Protein AF-0000000076594638 (afdb_homodimer)

Structure (mmCIF, N/CA/C/O backbone):
data_AF-0000000076594638-model_v1
#
loop_
_entity.id
_entity.type
_entity.pdbx_description
1 polymer Xylulokinase
#
loop_
_atom_site.group_PDB
_atom_site.id
_atom_site.type_symbol
_atom_site.label_atom_id
_atom_site.label_alt_id
_atom_site.label_comp_id
_atom_site.label_asym_id
_atom_site.label_entity_id
_atom_site.label_seq_id
_atom_site.pdbx_PDB_ins_code
_atom_site.Cartn_x
_atom_site.Cartn_y
_atom_site.Cartn_z
_atom_site.occupancy
_atom_site.B_iso_or_equiv
_atom_site.auth_seq_id
_atom_site.auth_comp_id
_atom_site.auth_asym_id
_atom_site.auth_atom_id
_atom_site.pdbx_PDB_model_num
ATOM 1 N N . MET A 1 1 ? -13.164 -85.438 24.688 1 25.69 1 MET A N 1
ATOM 2 C CA . MET A 1 1 ? -14.125 -84.625 23.922 1 25.69 1 MET A CA 1
ATOM 3 C C . MET A 1 1 ? -13.43 -83.5 23.188 1 25.69 1 MET A C 1
ATOM 5 O O . MET A 1 1 ? -12.688 -82.688 23.797 1 25.69 1 MET A O 1
ATOM 9 N N . THR A 1 2 ? -13.18 -83.625 21.891 1 24.67 2 THR A N 1
ATOM 10 C CA . THR A 1 2 ? -12.211 -83.188 20.906 1 24.67 2 THR A CA 1
ATOM 11 C C . THR A 1 2 ? -12.531 -81.75 20.453 1 24.67 2 THR A C 1
ATOM 13 O O . THR A 1 2 ? -12.055 -81.312 19.406 1 24.67 2 THR A O 1
ATOM 16 N N . THR A 1 3 ? -13.016 -80.938 21.484 1 27.38 3 THR A N 1
ATOM 17 C CA . THR A 1 3 ? -13.602 -79.688 20.984 1 27.38 3 THR A CA 1
ATOM 18 C C . THR A 1 3 ? -12.609 -78.938 20.094 1 27.38 3 THR A C 1
ATOM 20 O O . THR A 1 3 ? -11.43 -78.812 20.438 1 27.38 3 THR A O 1
ATOM 23 N N . GLY A 1 4 ? -12.75 -79.125 18.797 1 23.3 4 GLY A N 1
ATOM 24 C CA . GLY A 1 4 ? -12.094 -78.625 17.594 1 23.3 4 GLY A CA 1
ATOM 25 C C . GLY A 1 4 ? -11.961 -77.125 17.547 1 23.3 4 GLY A C 1
ATOM 26 O O . GLY A 1 4 ? -12.961 -76.375 17.531 1 23.3 4 GLY A O 1
ATOM 27 N N . ALA A 1 5 ? -10.922 -76.562 18.375 1 29.7 5 ALA A N 1
ATOM 28 C CA . ALA A 1 5 ? -10.523 -75.125 18.469 1 29.7 5 ALA A CA 1
ATOM 29 C C . ALA A 1 5 ? -10.516 -74.5 17.078 1 29.7 5 ALA A C 1
ATOM 31 O O . ALA A 1 5 ? -9.914 -75 16.141 1 29.7 5 ALA A O 1
ATOM 32 N N . SER A 1 6 ? -11.664 -73.812 16.828 1 26.38 6 SER A N 1
ATOM 33 C CA . SER A 1 6 ? -12.016 -73.062 15.641 1 26.38 6 SER A CA 1
ATOM 34 C C . SER A 1 6 ? -10.828 -72.25 15.133 1 26.38 6 SER A C 1
ATOM 36 O O . SER A 1 6 ? -10.023 -71.75 15.922 1 26.38 6 SER A O 1
ATOM 38 N N . GLY A 1 7 ? -10.18 -72.688 14.016 1 27.56 7 GLY A N 1
ATOM 39 C CA . GLY A 1 7 ? -9.18 -72.125 13.109 1 27.56 7 GLY A CA 1
ATOM 40 C C . GLY A 1 7 ? -9.352 -70.688 12.844 1 27.56 7 GLY A C 1
ATOM 41 O O . GLY A 1 7 ? -10.359 -70.25 12.273 1 27.56 7 GLY A O 1
ATOM 42 N N . ASP A 1 8 ? -9.039 -69.875 13.898 1 28.53 8 ASP A N 1
ATOM 43 C CA . ASP A 1 8 ? -8.969 -68.438 13.781 1 28.53 8 ASP A CA 1
ATOM 44 C C . ASP A 1 8 ? -8.242 -68 12.5 1 28.53 8 ASP A C 1
ATOM 46 O O . ASP A 1 8 ? -7.047 -68.25 12.352 1 28.53 8 ASP A O 1
ATOM 50 N N . GLY A 1 9 ? -8.836 -68.375 11.312 1 26.92 9 GLY A N 1
ATOM 51 C CA . GLY A 1 9 ? -8.312 -67.875 10.062 1 26.92 9 GLY A CA 1
ATOM 52 C C . GLY A 1 9 ? -7.941 -66.375 10.148 1 26.92 9 GLY A C 1
ATOM 53 O O . GLY A 1 9 ? -8.781 -65.562 10.469 1 26.92 9 GLY A O 1
ATOM 54 N N . ALA A 1 10 ? -6.812 -66.125 10.75 1 31.72 10 ALA A N 1
ATOM 55 C CA . ALA A 1 10 ? -6.203 -64.812 10.531 1 31.72 10 ALA A CA 1
ATOM 56 C C . ALA A 1 10 ? -6.551 -64.25 9.148 1 31.72 10 ALA A C 1
ATOM 58 O O . ALA A 1 10 ? -6.207 -64.875 8.133 1 31.72 10 ALA A O 1
ATOM 59 N N . ALA A 1 11 ? -7.695 -63.656 9.016 1 31.5 11 ALA A N 1
ATOM 60 C CA . ALA A 1 11 ? -8.102 -62.906 7.84 1 31.5 11 ALA A CA 1
ATOM 61 C C . ALA A 1 11 ? -6.926 -62.125 7.246 1 31.5 11 ALA A C 1
ATOM 63 O O . ALA A 1 11 ? -6.371 -61.25 7.895 1 31.5 11 ALA A O 1
ATOM 64 N N . SER A 1 12 ? -5.902 -62.812 6.793 1 34.94 12 SER A N 1
ATOM 65 C CA . SER A 1 12 ? -5 -62.062 5.914 1 34.94 12 SER A CA 1
ATOM 66 C C . SER A 1 12 ? -5.727 -60.938 5.219 1 34.94 12 SER A C 1
ATOM 68 O O . SER A 1 12 ? -6.637 -61.156 4.422 1 34.94 12 SER A O 1
ATOM 70 N N . SER A 1 13 ? -6.156 -59.969 5.852 1 40 13 SER A N 1
ATOM 71 C CA . SER A 1 13 ? -6.906 -58.844 5.316 1 40 13 SER A CA 1
ATOM 72 C C . SER A 1 13 ? -6.371 -58.406 3.953 1 40 13 SER A C 1
ATOM 74 O O . SER A 1 13 ? -5.184 -58.125 3.811 1 40 13 SER A O 1
ATOM 76 N N . GLU A 1 14 ? -6.543 -59.062 2.832 1 43.69 14 GLU A N 1
ATOM 77 C CA . GLU A 1 14 ? -6.34 -58.75 1.42 1 43.69 14 GLU A CA 1
ATOM 78 C C . GLU A 1 14 ? -6.281 -57.219 1.189 1 43.69 14 GLU A C 1
ATOM 80 O O . GLU A 1 14 ? -7.281 -56.531 1.371 1 43.69 14 GLU A O 1
ATOM 85 N N . ARG A 1 15 ? -5.293 -56.562 1.637 1 53.59 15 ARG A N 1
ATOM 86 C CA . ARG A 1 15 ? -5.188 -55.125 1.358 1 53.59 15 ARG A CA 1
ATOM 87 C C . ARG A 1 15 ? -5.645 -54.812 -0.062 1 53.59 15 ARG A C 1
ATOM 89 O O . ARG A 1 15 ? -5.281 -55.531 -1.007 1 53.59 15 ARG A O 1
ATOM 96 N N . THR A 1 16 ? -6.707 -54.094 -0.306 1 69.19 16 THR A N 1
ATOM 97 C CA . THR A 1 16 ? -7.336 -53.469 -1.476 1 69.19 16 THR A CA 1
ATOM 98 C C . THR A 1 16 ? -6.305 -52.75 -2.338 1 69.19 16 THR A C 1
ATOM 100 O O . THR A 1 16 ? -5.309 -52.25 -1.823 1 69.19 16 THR A O 1
ATOM 103 N N . ALA A 1 17 ? -6.223 -53.031 -3.73 1 90.69 17 ALA A N 1
ATOM 104 C CA . ALA A 1 17 ? -5.336 -52.406 -4.711 1 90.69 17 ALA A CA 1
ATOM 105 C C . ALA A 1 17 ? -5.172 -50.906 -4.434 1 90.69 17 ALA A C 1
ATOM 107 O O . ALA A 1 17 ? -6.133 -50.219 -4.062 1 90.69 17 ALA A O 1
ATOM 108 N N . SER A 1 18 ? -3.869 -50.5 -4.32 1 94.69 18 SER A N 1
ATOM 109 C CA . SER A 1 18 ? -3.572 -49.094 -4.035 1 94.69 18 SER A CA 1
ATOM 110 C C . SER A 1 18 ? -2.445 -48.594 -4.918 1 94.69 18 SER A C 1
ATOM 112 O O . SER A 1 18 ? -1.795 -49.344 -5.625 1 94.69 18 SER A O 1
ATOM 114 N N . VAL A 1 19 ? -2.318 -47.281 -4.953 1 97.38 19 VAL A N 1
ATOM 115 C CA . VAL A 1 19 ? -1.219 -46.594 -5.633 1 97.38 19 VAL A CA 1
ATOM 116 C C . VAL A 1 19 ? -0.573 -45.594 -4.691 1 97.38 19 VAL A C 1
ATOM 118 O O . VAL A 1 19 ? -1.14 -45.25 -3.65 1 97.38 19 VAL A O 1
ATOM 121 N N . VAL A 1 20 ? 0.622 -45.156 -5.082 1 97.56 20 VAL A N 1
ATOM 122 C CA . VAL A 1 20 ? 1.312 -44.125 -4.34 1 97.56 20 VAL A CA 1
ATOM 123 C C . VAL A 1 20 ? 1.413 -42.844 -5.195 1 97.56 20 VAL A C 1
ATOM 125 O O . VAL A 1 20 ? 1.771 -42.938 -6.375 1 97.56 20 VAL A O 1
ATOM 128 N N . ALA A 1 21 ? 1.015 -41.781 -4.613 1 97.94 21 ALA A N 1
ATOM 129 C CA . ALA A 1 21 ? 1.13 -40.469 -5.258 1 97.94 21 ALA A CA 1
ATOM 130 C C . ALA A 1 21 ? 2.107 -39.562 -4.504 1 97.94 21 ALA A C 1
ATOM 132 O O . ALA A 1 21 ? 2.133 -39.562 -3.27 1 97.94 21 ALA A O 1
ATOM 133 N N . VAL A 1 22 ? 2.945 -38.812 -5.246 1 97.94 22 VAL A N 1
ATOM 134 C CA . VAL A 1 22 ? 3.865 -37.812 -4.695 1 97.94 22 VAL A CA 1
ATOM 135 C C . VAL A 1 22 ? 3.633 -36.469 -5.359 1 97.94 22 VAL A C 1
ATOM 137 O O . VAL A 1 22 ? 3.506 -36.375 -6.586 1 97.94 22 VAL A O 1
ATOM 140 N N . ASP A 1 23 ? 3.498 -35.438 -4.574 1 95.75 23 ASP A N 1
ATOM 141 C CA . ASP A 1 23 ? 3.387 -34.062 -5.035 1 95.75 23 ASP A CA 1
ATOM 142 C C . ASP A 1 23 ? 4.492 -33.188 -4.438 1 95.75 23 ASP A C 1
ATOM 144 O O . ASP A 1 23 ? 4.578 -33.031 -3.217 1 95.75 23 ASP A O 1
ATOM 148 N N . ILE A 1 24 ? 5.293 -32.625 -5.32 1 93.5 24 ILE A N 1
ATOM 149 C CA . ILE A 1 24 ? 6.414 -31.797 -4.891 1 93.5 24 ILE A CA 1
ATOM 150 C C . ILE A 1 24 ? 6.152 -30.344 -5.266 1 93.5 24 ILE A C 1
ATOM 152 O O . ILE A 1 24 ? 6.348 -29.938 -6.414 1 93.5 24 ILE A O 1
ATOM 156 N N . GLY A 1 25 ? 5.824 -29.578 -4.289 1 85.25 25 GLY A N 1
ATOM 157 C CA . GLY A 1 25 ? 5.695 -28.141 -4.457 1 85.25 25 GLY A CA 1
ATOM 158 C C . GLY A 1 25 ? 6.914 -27.375 -3.979 1 85.25 25 GLY A C 1
ATOM 159 O O . GLY A 1 25 ? 7.922 -27.969 -3.602 1 85.25 25 GLY A O 1
ATOM 160 N N . THR A 1 26 ? 6.82 -26.047 -4.031 1 74.94 26 THR A N 1
ATOM 161 C CA . THR A 1 26 ? 7.922 -25.203 -3.592 1 74.94 26 THR A CA 1
ATOM 162 C C . THR A 1 26 ? 8.055 -25.234 -2.072 1 74.94 26 THR A C 1
ATOM 164 O O . THR A 1 26 ? 9.164 -25.125 -1.543 1 74.94 26 THR A O 1
ATOM 167 N N . SER A 1 27 ? 6.949 -25.531 -1.374 1 74.25 27 SER A N 1
ATOM 168 C CA . SER A 1 27 ? 6.977 -25.375 0.077 1 74.25 27 SER A CA 1
ATOM 169 C C . SER A 1 27 ? 6.953 -26.734 0.777 1 74.25 27 SER A C 1
ATOM 171 O O . SER A 1 27 ? 7.254 -26.828 1.97 1 74.25 27 SER A O 1
ATOM 173 N N . ALA A 1 28 ? 6.578 -27.812 0.036 1 84.31 28 ALA A N 1
ATOM 174 C CA . ALA A 1 28 ? 6.477 -29.094 0.716 1 84.31 28 ALA A CA 1
ATOM 175 C C . ALA A 1 28 ? 6.5 -30.25 -0.285 1 84.31 28 ALA A C 1
ATOM 177 O O . ALA A 1 28 ? 6.234 -30.047 -1.474 1 84.31 28 ALA A O 1
ATOM 178 N N . VAL A 1 29 ? 6.852 -31.406 0.259 1 92.62 29 VAL A N 1
ATOM 179 C CA . VAL A 1 29 ? 6.676 -32.688 -0.413 1 92.62 29 VAL A CA 1
ATOM 180 C C . VAL A 1 29 ? 5.559 -33.469 0.269 1 92.62 29 VAL A C 1
ATOM 182 O O . VAL A 1 29 ? 5.57 -33.656 1.49 1 92.62 29 VAL A O 1
ATOM 185 N N . ARG A 1 30 ? 4.613 -33.906 -0.554 1 94.44 30 ARG A N 1
ATOM 186 C CA . ARG A 1 30 ? 3.518 -34.719 -0.04 1 94.44 30 ARG A CA 1
ATOM 187 C C . ARG A 1 30 ? 3.49 -36.094 -0.714 1 94.44 30 ARG A C 1
ATOM 189 O O . ARG A 1 30 ? 3.775 -36.219 -1.908 1 94.44 30 ARG A O 1
ATOM 196 N N . ALA A 1 31 ? 3.184 -37.062 0.044 1 96.5 31 ALA A N 1
ATOM 197 C CA . ALA A 1 31 ? 2.98 -38.438 -0.477 1 96.5 31 ALA A CA 1
ATOM 198 C C . ALA A 1 31 ? 1.747 -39.062 0.144 1 96.5 31 ALA A C 1
ATOM 200 O O . ALA A 1 31 ? 1.354 -38.719 1.262 1 96.5 31 ALA A O 1
ATOM 201 N N . ALA A 1 32 ? 1.136 -39.969 -0.621 1 95.88 32 ALA A N 1
ATOM 202 C CA . ALA A 1 32 ? -0.052 -40.625 -0.096 1 95.88 32 ALA A CA 1
ATOM 203 C C . ALA A 1 32 ? -0.224 -42.031 -0.72 1 95.88 32 ALA A C 1
ATOM 205 O O . ALA A 1 32 ? 0.129 -42.219 -1.883 1 95.88 32 ALA A O 1
ATOM 206 N N . LEU A 1 33 ? -0.667 -42.875 0.062 1 95.19 33 LEU A N 1
ATOM 207 C CA . LEU A 1 33 ? -1.223 -44.156 -0.43 1 95.19 33 LEU A CA 1
ATOM 208 C C . LEU A 1 33 ? -2.711 -44 -0.73 1 95.19 33 LEU A C 1
ATOM 210 O O . LEU A 1 33 ? -3.5 -43.688 0.162 1 95.19 33 LEU A O 1
ATOM 214 N N . VAL A 1 34 ? -3.066 -44.25 -1.925 1 94.75 34 VAL A N 1
ATOM 215 C CA . VAL A 1 34 ? -4.445 -44.031 -2.367 1 94.75 34 VAL A CA 1
ATOM 216 C C . VAL A 1 34 ? -5.023 -45.375 -2.842 1 94.75 34 VAL A C 1
ATOM 218 O O . VAL A 1 34 ? -4.41 -46.062 -3.652 1 94.75 34 VAL A O 1
ATOM 221 N N . THR A 1 35 ? -6.211 -45.688 -2.395 1 94.25 35 THR A N 1
ATOM 222 C CA . THR A 1 35 ? -6.848 -46.938 -2.752 1 94.25 35 THR A CA 1
ATOM 223 C C . THR A 1 35 ? -7.336 -46.906 -4.199 1 94.25 35 THR A C 1
ATOM 225 O O . THR A 1 35 ? -7.406 -45.844 -4.812 1 94.25 35 THR A O 1
ATOM 228 N N . ALA A 1 36 ? -7.625 -48.094 -4.73 1 94.94 36 ALA A N 1
ATOM 229 C CA . ALA A 1 36 ? -8.141 -48.188 -6.09 1 94.94 36 ALA A CA 1
ATOM 230 C C . ALA A 1 36 ? -9.445 -47.406 -6.246 1 94.94 36 ALA A C 1
ATOM 232 O O . ALA A 1 36 ? -9.836 -47.062 -7.363 1 94.94 36 ALA A O 1
ATOM 233 N N . GLN A 1 37 ? -10.086 -47.094 -5.121 1 92.62 37 GLN A N 1
ATOM 234 C CA . GLN A 1 37 ? -11.352 -46.375 -5.137 1 92.62 37 GLN A CA 1
ATOM 235 C C . GLN A 1 37 ? -11.125 -44.875 -4.922 1 92.62 37 GLN A C 1
ATOM 237 O O . GLN A 1 37 ? -12.078 -44.094 -4.859 1 92.62 37 GLN A O 1
ATOM 242 N N . GLY A 1 38 ? -9.883 -44.531 -4.855 1 91.81 38 GLY A N 1
ATOM 243 C CA . GLY A 1 38 ? -9.562 -43.094 -4.855 1 91.81 38 GLY A CA 1
ATOM 244 C C . GLY A 1 38 ? -9.492 -42.5 -3.465 1 91.81 38 GLY A C 1
ATOM 245 O O . GLY A 1 38 ? -9.414 -41.281 -3.311 1 91.81 38 GLY A O 1
ATOM 246 N N . THR A 1 39 ? -9.5 -43.25 -2.379 1 90.88 39 THR A N 1
ATOM 247 C CA . THR A 1 39 ? -9.461 -42.781 -1.009 1 90.88 39 THR A CA 1
ATOM 248 C C . THR A 1 39 ? -8.031 -42.75 -0.479 1 90.88 39 THR A C 1
ATOM 250 O O . THR A 1 39 ? -7.285 -43.719 -0.663 1 90.88 39 THR A O 1
ATOM 253 N N . VAL A 1 40 ? -7.695 -41.688 0.159 1 91.25 40 VAL A N 1
ATOM 254 C CA . VAL A 1 40 ? -6.371 -41.594 0.774 1 91.25 40 VAL A CA 1
ATOM 255 C C . VAL A 1 40 ? -6.328 -42.469 2.02 1 91.25 40 VAL A C 1
ATOM 257 O O . VAL A 1 40 ? -7.039 -42.219 2.994 1 91.25 40 VAL A O 1
ATOM 260 N N . ALA A 1 41 ? -5.543 -43.438 2.043 1 90.12 41 ALA A N 1
ATOM 261 C CA . ALA A 1 41 ? -5.402 -44.344 3.18 1 90.12 41 ALA A CA 1
ATOM 262 C C . ALA A 1 41 ? -4.41 -43.781 4.199 1 90.12 41 ALA A C 1
ATOM 264 O O . ALA A 1 41 ? -4.688 -43.781 5.402 1 90.12 41 ALA A O 1
ATOM 265 N N . VAL A 1 42 ? -3.238 -43.406 3.74 1 91.62 42 VAL A N 1
ATOM 266 C CA . VAL A 1 42 ? -2.184 -42.812 4.562 1 91.62 42 VAL A CA 1
ATOM 267 C C . VAL A 1 42 ? -1.515 -41.688 3.805 1 91.62 42 VAL A C 1
ATOM 269 O O . VAL A 1 42 ? -1.448 -41.688 2.572 1 91.62 42 VAL A O 1
ATOM 272 N N . GLY A 1 43 ? -1.137 -40.656 4.543 1 92.75 43 GLY A N 1
ATOM 273 C CA . GLY A 1 43 ? -0.445 -39.531 3.963 1 92.75 43 GLY A CA 1
ATOM 274 C C . GLY A 1 43 ? 0.771 -39.094 4.762 1 92.75 43 GLY A C 1
ATOM 275 O O . GLY A 1 43 ? 0.914 -39.469 5.93 1 92.75 43 GLY A O 1
ATOM 276 N N . SER A 1 44 ? 1.687 -38.438 4.086 1 94.06 44 SER A N 1
ATOM 277 C CA . SER A 1 44 ? 2.854 -37.844 4.715 1 94.06 44 SER A CA 1
ATOM 278 C C . SER A 1 44 ? 3.164 -36.469 4.102 1 94.06 44 SER A C 1
ATOM 280 O O . SER A 1 44 ? 2.762 -36.188 2.973 1 94.06 44 SER A O 1
ATOM 282 N N . ARG A 1 45 ? 3.795 -35.688 4.844 1 92.12 45 ARG A N 1
ATOM 283 C CA . ARG A 1 45 ? 4.16 -34.312 4.418 1 92.12 45 ARG A CA 1
ATOM 284 C C . ARG A 1 45 ? 5.496 -33.906 5.023 1 92.12 45 ARG A C 1
ATOM 286 O O . ARG A 1 45 ? 5.738 -34.125 6.215 1 92.12 45 ARG A O 1
ATOM 293 N N . ILE A 1 46 ? 6.348 -33.344 4.203 1 91.75 46 ILE A N 1
ATOM 294 C CA . ILE A 1 46 ? 7.633 -32.812 4.625 1 91.75 46 ILE A CA 1
ATOM 295 C C . ILE A 1 46 ? 7.738 -31.344 4.207 1 91.75 46 ILE A C 1
ATOM 297 O O . ILE A 1 46 ? 7.621 -31.031 3.023 1 91.75 46 ILE A O 1
ATOM 301 N N . GLU A 1 47 ? 8 -30.531 5.156 1 87.88 47 GLU A N 1
ATOM 302 C CA . GLU A 1 47 ? 8.156 -29.109 4.855 1 87.88 47 GLU A CA 1
ATOM 303 C C . GLU A 1 47 ? 9.516 -28.828 4.223 1 87.88 47 GLU A C 1
ATOM 305 O O . GLU A 1 47 ? 10.523 -29.406 4.621 1 87.88 47 GLU A O 1
ATOM 310 N N . ARG A 1 48 ? 9.445 -28.016 3.232 1 81.75 48 ARG A N 1
ATOM 311 C CA . ARG A 1 48 ? 10.672 -27.609 2.557 1 81.75 48 ARG A CA 1
ATOM 312 C C . ARG A 1 48 ? 11.062 -26.188 2.941 1 81.75 48 ARG A C 1
ATOM 314 O O . ARG A 1 48 ? 10.211 -25.391 3.369 1 81.75 48 ARG A O 1
ATOM 321 N N . ASP A 1 49 ? 12.336 -25.766 3.072 1 65.94 49 ASP A N 1
ATOM 322 C CA . ASP A 1 49 ? 12.805 -24.406 3.299 1 65.94 49 ASP A CA 1
ATOM 323 C C . ASP A 1 49 ? 12.477 -23.5 2.113 1 65.94 49 ASP A C 1
ATOM 325 O O . ASP A 1 49 ? 12.867 -23.797 0.98 1 65.94 49 ASP A O 1
ATOM 329 N N . PRO A 1 50 ? 11.703 -22.5 2.436 1 53.69 50 PRO A N 1
ATOM 330 C CA . PRO A 1 50 ? 11.242 -21.625 1.346 1 53.69 50 PRO A CA 1
ATOM 331 C C . PRO A 1 50 ? 12.375 -20.844 0.7 1 53.69 50 PRO A C 1
ATOM 333 O O . PRO A 1 50 ? 12.164 -20.141 -0.294 1 53.69 50 PRO A O 1
ATOM 336 N N . ALA A 1 51 ? 13.492 -20.625 1.384 1 47.91 51 ALA A N 1
ATOM 337 C CA . ALA A 1 51 ? 14.531 -19.656 1.027 1 47.91 51 ALA A CA 1
ATOM 338 C C . ALA A 1 51 ? 14.781 -19.656 -0.478 1 47.91 51 ALA A C 1
ATOM 340 O O . ALA A 1 51 ? 15.211 -18.656 -1.041 1 47.91 51 ALA A O 1
ATOM 341 N N . GLY A 1 52 ? 14.641 -20.578 -1.203 1 47.66 52 GLY A N 1
ATOM 342 C CA . GLY A 1 52 ? 15.18 -20.422 -2.543 1 47.66 52 GLY A CA 1
ATOM 343 C C . GLY A 1 52 ? 14.156 -19.906 -3.539 1 47.66 52 GLY A C 1
ATOM 344 O O . GLY A 1 52 ? 14.477 -19.688 -4.711 1 47.66 52 GLY A O 1
ATOM 345 N N . GLY A 1 53 ? 13.023 -19.281 -3.021 1 51.81 53 GLY A N 1
ATOM 346 C CA . GLY A 1 53 ? 12.102 -18.453 -3.771 1 51.81 53 GLY A CA 1
ATOM 347 C C . GLY A 1 53 ? 11.781 -19 -5.148 1 51.81 53 GLY A C 1
ATOM 348 O O . GLY A 1 53 ? 11.406 -18.266 -6.051 1 51.81 53 GLY A O 1
ATOM 349 N N . GLY A 1 54 ? 11.984 -20.25 -5.473 1 63.16 54 GLY A N 1
ATOM 350 C CA . GLY A 1 54 ? 11.656 -20.828 -6.766 1 63.16 54 GLY A CA 1
ATOM 351 C C . GLY A 1 54 ? 12.773 -20.703 -7.777 1 63.16 54 GLY A C 1
ATOM 352 O O . GLY A 1 54 ? 12.672 -21.219 -8.898 1 63.16 54 GLY A O 1
ATOM 353 N N . GLU A 1 55 ? 13.922 -20.078 -7.301 1 71.88 55 GLU A N 1
ATOM 354 C CA . GLU A 1 55 ? 15.008 -19.875 -8.25 1 71.88 55 GLU A CA 1
ATOM 355 C C . GLU A 1 55 ? 15.891 -21.109 -8.367 1 71.88 55 GLU A C 1
ATOM 357 O O . GLU A 1 55 ? 16.047 -21.672 -9.453 1 71.88 55 GLU A O 1
ATOM 362 N N . TYR A 1 56 ? 16.375 -21.625 -7.113 1 84 56 TYR A N 1
ATOM 363 C CA . TYR A 1 56 ? 17.266 -22.781 -7.109 1 84 56 TYR A CA 1
ATOM 364 C C . TYR A 1 56 ? 16.828 -23.797 -6.059 1 84 56 TYR A C 1
ATOM 366 O O . TYR A 1 56 ? 16.062 -23.484 -5.152 1 84 56 TYR A O 1
ATOM 374 N N . PHE A 1 57 ? 17.203 -25 -6.219 1 86.12 57 PHE A N 1
ATOM 375 C CA . PHE A 1 57 ? 17.016 -26.062 -5.234 1 86.12 57 PHE A CA 1
ATOM 376 C C . PHE A 1 57 ? 18.125 -27.094 -5.332 1 86.12 57 PHE A C 1
ATOM 378 O O . PHE A 1 57 ? 18.812 -27.188 -6.352 1 86.12 57 PHE A O 1
ATOM 385 N N . ASP A 1 58 ? 18.344 -27.797 -4.242 1 91.88 58 ASP A N 1
ATOM 386 C CA . ASP A 1 58 ? 19.297 -28.906 -4.223 1 91.88 58 ASP A CA 1
ATOM 387 C C . ASP A 1 58 ? 18.609 -30.219 -4.594 1 91.88 58 ASP A C 1
ATOM 389 O O . ASP A 1 58 ? 17.844 -30.766 -3.801 1 91.88 58 ASP A O 1
ATOM 393 N N . ALA A 1 59 ? 19 -30.75 -5.746 1 94.56 59 ALA A N 1
ATOM 394 C CA . ALA A 1 59 ? 18.312 -31.922 -6.289 1 94.56 59 ALA A CA 1
ATOM 395 C C . ALA A 1 59 ? 18.562 -33.156 -5.41 1 94.56 59 ALA A C 1
ATOM 397 O O . ALA A 1 59 ? 17.672 -34 -5.277 1 94.56 59 ALA A O 1
ATOM 398 N N . GLU A 1 60 ? 19.688 -33.219 -4.832 1 95.81 60 GLU A N 1
ATOM 399 C CA . GLU A 1 60 ? 19.969 -34.344 -3.947 1 95.81 60 GLU A CA 1
ATOM 400 C C . GLU A 1 60 ? 19.125 -34.281 -2.674 1 95.81 60 GLU A C 1
ATOM 402 O O . GLU A 1 60 ? 18.641 -35.281 -2.186 1 95.81 60 GLU A O 1
ATOM 407 N N . THR A 1 61 ? 19.062 -33.094 -2.195 1 94.06 61 THR A N 1
ATOM 408 C CA . THR A 1 61 ? 18.188 -32.875 -1.037 1 94.06 61 THR A CA 1
ATOM 409 C C . THR A 1 61 ? 16.75 -33.25 -1.378 1 94.06 61 THR A C 1
ATOM 411 O O . THR A 1 61 ? 16.047 -33.875 -0.576 1 94.06 61 THR A O 1
ATOM 414 N N . LEU A 1 62 ? 16.312 -32.812 -2.504 1 93.88 62 LEU A N 1
ATOM 415 C CA . LEU A 1 62 ? 14.969 -33.156 -2.957 1 93.88 62 LEU A CA 1
ATOM 416 C C . LEU A 1 62 ? 14.75 -34.656 -2.992 1 93.88 62 LEU A C 1
ATOM 418 O O . LEU A 1 62 ? 13.703 -35.156 -2.561 1 93.88 62 LEU A O 1
ATOM 422 N N . LEU A 1 63 ? 15.719 -35.344 -3.512 1 96.38 63 LEU A N 1
ATOM 423 C CA . LEU A 1 63 ? 15.648 -36.812 -3.553 1 96.38 63 LEU A CA 1
ATOM 424 C C . LEU A 1 63 ? 15.492 -37.375 -2.15 1 96.38 63 LEU A C 1
ATOM 426 O O . LEU A 1 63 ? 14.641 -38.25 -1.924 1 96.38 63 LEU A O 1
ATOM 430 N N . LYS A 1 64 ? 16.281 -36.906 -1.265 1 96 64 LYS A N 1
ATOM 431 C CA . LYS A 1 64 ? 16.219 -37.375 0.116 1 96 64 LYS A CA 1
ATOM 432 C C . LYS A 1 64 ? 14.844 -37.094 0.726 1 96 64 LYS A C 1
ATOM 434 O O . LYS A 1 64 ? 14.312 -37.938 1.463 1 96 64 LYS A O 1
ATOM 439 N N . GLU A 1 65 ? 14.281 -35.938 0.449 1 95.25 65 GLU A N 1
ATOM 440 C CA . GLU A 1 65 ? 12.969 -35.562 0.968 1 95.25 65 GLU A CA 1
ATOM 441 C C . GLU A 1 65 ? 11.883 -36.5 0.429 1 95.25 65 GLU A C 1
ATOM 443 O O . GLU A 1 65 ? 10.992 -36.906 1.173 1 95.25 65 GLU A O 1
ATOM 448 N N . VAL A 1 66 ? 11.969 -36.781 -0.826 1 96.56 66 VAL A N 1
ATOM 449 C CA . VAL A 1 66 ? 10.969 -37.656 -1.451 1 96.56 66 VAL A CA 1
ATOM 450 C C . VAL A 1 66 ? 11.086 -39.062 -0.885 1 96.56 66 VAL A C 1
ATOM 452 O O . VAL A 1 66 ? 10.078 -39.688 -0.537 1 96.56 66 VAL A O 1
ATOM 455 N N . LEU A 1 67 ? 12.32 -39.562 -0.77 1 97 67 LEU A N 1
ATOM 456 C CA . LEU A 1 67 ? 12.539 -40.875 -0.208 1 97 67 LEU A CA 1
ATOM 457 C C . LEU A 1 67 ? 12.031 -40.969 1.227 1 97 67 LEU A C 1
ATOM 459 O O . LEU A 1 67 ? 11.414 -41.938 1.62 1 97 67 LEU A O 1
ATOM 463 N N . SER A 1 68 ? 12.273 -39.906 1.916 1 96.38 68 SER A N 1
ATOM 464 C CA . SER A 1 68 ? 11.812 -39.844 3.299 1 96.38 68 SER A CA 1
ATOM 465 C C . SER A 1 68 ? 10.289 -39.812 3.371 1 96.38 68 SER A C 1
ATOM 467 O O . SER A 1 68 ? 9.703 -40.469 4.238 1 96.38 68 SER A O 1
ATOM 469 N N . ALA A 1 69 ? 9.648 -39.094 2.559 1 96.19 69 ALA A N 1
ATOM 470 C CA . ALA A 1 69 ? 8.195 -39.031 2.527 1 96.19 69 ALA A CA 1
ATOM 471 C C . ALA A 1 69 ? 7.602 -40.406 2.199 1 96.19 69 ALA A C 1
ATOM 473 O O . ALA A 1 69 ? 6.594 -40.812 2.781 1 96.19 69 ALA A O 1
ATOM 474 N N . LEU A 1 70 ? 8.211 -41.094 1.293 1 95.62 70 LEU A N 1
ATOM 475 C CA . LEU A 1 70 ? 7.758 -42.438 0.893 1 95.62 70 LEU A CA 1
ATOM 476 C C . LEU A 1 70 ? 7.98 -43.438 2.014 1 95.62 70 LEU A C 1
ATOM 478 O O . LEU A 1 70 ? 7.117 -44.281 2.279 1 95.62 70 LEU A O 1
ATOM 482 N N . ALA A 1 71 ? 9.094 -43.344 2.656 1 94.81 71 ALA A N 1
ATOM 483 C CA . ALA A 1 71 ? 9.391 -44.219 3.775 1 94.81 71 ALA A CA 1
ATOM 484 C C . ALA A 1 71 ? 8.383 -44.031 4.91 1 94.81 71 ALA A C 1
ATOM 486 O O . ALA A 1 71 ? 7.957 -45 5.543 1 94.81 71 ALA A O 1
ATOM 487 N N . ALA A 1 72 ? 8.117 -42.812 5.121 1 93.38 72 ALA A N 1
ATOM 488 C CA . ALA A 1 72 ? 7.141 -42.5 6.16 1 93.38 72 ALA A CA 1
ATOM 489 C C . ALA A 1 72 ? 5.777 -43.125 5.844 1 93.38 72 ALA A C 1
ATOM 491 O O . ALA A 1 72 ? 5.066 -43.562 6.746 1 93.38 72 ALA A O 1
ATOM 492 N N . LEU A 1 73 ? 5.406 -43.125 4.621 1 90.5 73 LEU A N 1
ATOM 493 C CA . LEU A 1 73 ? 4.156 -43.719 4.184 1 90.5 73 LEU A CA 1
ATOM 494 C C . LEU A 1 73 ? 4.152 -45.219 4.484 1 90.5 73 LEU A C 1
ATOM 496 O O . LEU A 1 73 ? 3.162 -45.75 4.996 1 90.5 73 LEU A O 1
ATOM 500 N N . ALA A 1 74 ? 5.207 -45.875 4.16 1 87.5 74 ALA A N 1
ATOM 501 C CA . ALA A 1 74 ? 5.34 -47.312 4.359 1 87.5 74 ALA A CA 1
ATOM 502 C C . ALA A 1 74 ? 5.305 -47.656 5.844 1 87.5 74 ALA A C 1
ATOM 504 O O . ALA A 1 74 ? 4.648 -48.625 6.242 1 87.5 74 ALA A O 1
ATOM 505 N N . ASP A 1 75 ? 5.941 -46.844 6.586 1 86.38 75 ASP A N 1
ATOM 506 C CA . ASP A 1 75 ? 5.992 -47.062 8.031 1 86.38 75 ASP A CA 1
ATOM 507 C C . ASP A 1 75 ? 4.605 -46.938 8.656 1 86.38 75 ASP A C 1
ATOM 509 O O . ASP A 1 75 ? 4.215 -47.75 9.492 1 86.38 75 ASP A O 1
ATOM 513 N N . THR A 1 76 ? 3.961 -46 8.242 1 82.44 76 THR A N 1
ATOM 514 C CA . THR A 1 76 ? 2.627 -45.781 8.781 1 82.44 76 THR A CA 1
ATOM 515 C C . THR A 1 76 ? 1.677 -46.906 8.391 1 82.44 76 THR A C 1
ATOM 517 O O . THR A 1 76 ? 0.862 -47.344 9.195 1 82.44 76 THR A O 1
ATOM 520 N N . ASP A 1 77 ? 1.823 -47.344 7.145 1 79.75 77 ASP A N 1
ATOM 521 C CA . ASP A 1 77 ? 0.971 -48.438 6.672 1 79.75 77 ASP A CA 1
ATOM 522 C C . ASP A 1 77 ? 1.281 -49.719 7.406 1 79.75 77 ASP A C 1
ATOM 524 O O . ASP A 1 77 ? 0.371 -50.469 7.762 1 79.75 77 ASP A O 1
ATOM 528 N N . ARG A 1 78 ? 2.473 -49.969 7.645 1 75.38 78 ARG A N 1
ATOM 529 C CA . ARG A 1 78 ? 2.887 -51.156 8.383 1 75.38 78 ARG A CA 1
ATOM 530 C C . ARG A 1 78 ? 2.373 -51.125 9.82 1 75.38 78 ARG A C 1
ATOM 532 O O . ARG A 1 78 ? 1.986 -52.156 10.375 1 75.38 78 ARG A O 1
ATOM 539 N N . ALA A 1 79 ? 2.459 -49.938 10.281 1 73.81 79 ALA A N 1
ATOM 540 C CA . ALA A 1 79 ? 1.956 -49.781 11.641 1 73.81 79 ALA A CA 1
ATOM 541 C C . ALA A 1 79 ? 0.474 -50.125 11.727 1 73.81 79 ALA A C 1
ATOM 543 O O . ALA A 1 79 ? -0.014 -50.531 12.781 1 73.81 79 ALA A O 1
ATOM 544 N N . HIS A 1 80 ? -0.07 -50.031 10.602 1 74.12 80 HIS A N 1
ATOM 545 C CA . HIS A 1 80 ? -1.485 -50.375 10.555 1 74.12 80 HIS A CA 1
ATOM 546 C C . HIS A 1 80 ? -1.679 -51.844 10.188 1 74.12 80 HIS A C 1
ATOM 548 O O . HIS A 1 80 ? -2.803 -52.281 9.93 1 74.12 80 HIS A O 1
ATOM 554 N N . GLY A 1 81 ? -0.525 -52.625 10.18 1 68.69 81 GLY A N 1
ATOM 555 C CA . GLY A 1 81 ? -0.574 -54.062 9.977 1 68.69 81 GLY A CA 1
ATOM 556 C C . GLY A 1 81 ? -0.507 -54.469 8.516 1 68.69 81 GLY A C 1
ATOM 557 O O . GLY A 1 81 ? -0.802 -55.594 8.164 1 68.69 81 GLY A O 1
ATOM 558 N N . ALA A 1 82 ? -0.259 -53.406 7.738 1 69.38 82 ALA A N 1
ATOM 559 C CA . ALA A 1 82 ? -0.217 -53.719 6.309 1 69.38 82 ALA A CA 1
ATOM 560 C C . ALA A 1 82 ? 1.191 -53.531 5.75 1 69.38 82 ALA A C 1
ATOM 562 O O . ALA A 1 82 ? 2.096 -53.094 6.465 1 69.38 82 ALA A O 1
ATOM 563 N N . ARG A 1 83 ? 1.448 -54.156 4.785 1 71.12 83 ARG A N 1
ATOM 564 C CA . ARG A 1 83 ? 2.646 -53.906 3.994 1 71.12 83 ARG A CA 1
ATOM 565 C C . ARG A 1 83 ? 2.287 -53.344 2.625 1 71.12 83 ARG A C 1
ATOM 567 O O . ARG A 1 83 ? 1.715 -54.031 1.789 1 71.12 83 ARG A O 1
ATOM 574 N N . PRO A 1 84 ? 2.684 -52.125 2.439 1 79.75 84 PRO A N 1
ATOM 575 C CA . PRO A 1 84 ? 2.217 -51.531 1.186 1 79.75 84 PRO A CA 1
ATOM 576 C C . PRO A 1 84 ? 2.832 -52.188 -0.046 1 79.75 84 PRO A C 1
ATOM 578 O O . PRO A 1 84 ? 4.051 -52.375 -0.108 1 79.75 84 PRO A O 1
ATOM 581 N N . ALA A 1 85 ? 2.061 -52.688 -0.944 1 88.31 85 ALA A N 1
ATOM 582 C CA . ALA A 1 85 ? 2.443 -53.156 -2.273 1 88.31 85 ALA A CA 1
ATOM 583 C C . ALA A 1 85 ? 1.651 -52.438 -3.359 1 88.31 85 ALA A C 1
ATOM 585 O O . ALA A 1 85 ? 0.829 -53.031 -4.047 1 88.31 85 ALA A O 1
ATOM 586 N N . PRO A 1 86 ? 2.029 -51.125 -3.457 1 95.19 86 PRO A N 1
ATOM 587 C CA . PRO A 1 86 ? 1.252 -50.375 -4.426 1 95.19 86 PRO A CA 1
ATOM 588 C C . PRO A 1 86 ? 1.426 -50.844 -5.859 1 95.19 86 PRO A C 1
ATOM 590 O O . PRO A 1 86 ? 2.5 -51.344 -6.219 1 95.19 86 PRO A O 1
ATOM 593 N N . ALA A 1 87 ? 0.358 -50.625 -6.66 1 96.94 87 ALA A N 1
ATOM 594 C CA . ALA A 1 87 ? 0.371 -51.062 -8.055 1 96.94 87 ALA A CA 1
ATOM 595 C C . ALA A 1 87 ? 1.278 -50.188 -8.898 1 96.94 87 ALA A C 1
ATOM 597 O O . ALA A 1 87 ? 1.809 -50.594 -9.922 1 96.94 87 ALA A O 1
ATOM 598 N N . ALA A 1 88 ? 1.438 -48.969 -8.484 1 98.19 88 ALA A N 1
ATOM 599 C CA . ALA A 1 88 ? 2.303 -48 -9.18 1 98.19 88 ALA A CA 1
ATOM 600 C C . ALA A 1 88 ? 2.582 -46.781 -8.312 1 98.19 88 ALA A C 1
ATOM 602 O O . ALA A 1 88 ? 1.887 -46.531 -7.324 1 98.19 88 ALA A O 1
ATOM 603 N N . ILE A 1 89 ? 3.592 -46.031 -8.68 1 98.19 89 ILE A N 1
ATOM 604 C CA . ILE A 1 89 ? 3.957 -44.75 -8.109 1 98.19 89 ILE A CA 1
ATOM 605 C C . ILE A 1 89 ? 3.912 -43.688 -9.195 1 98.19 89 ILE A C 1
ATOM 607 O O . ILE A 1 89 ? 4.375 -43.906 -10.312 1 98.19 89 ILE A O 1
ATOM 611 N N . ALA A 1 90 ? 3.312 -42.562 -8.906 1 98.5 90 ALA A N 1
ATOM 612 C CA . ALA A 1 90 ? 3.379 -41.406 -9.789 1 98.5 90 ALA A CA 1
ATOM 613 C C . ALA A 1 90 ? 3.875 -40.188 -9.031 1 98.5 90 ALA A C 1
ATOM 615 O O . ALA A 1 90 ? 3.508 -39.969 -7.879 1 98.5 90 ALA A O 1
ATOM 616 N N . ILE A 1 91 ? 4.68 -39.375 -9.695 1 97.56 91 ILE A N 1
ATOM 617 C CA . ILE A 1 91 ? 5.273 -38.188 -9.094 1 97.56 91 ILE A CA 1
ATOM 618 C C . ILE A 1 91 ? 4.887 -36.938 -9.906 1 97.56 91 ILE A C 1
ATOM 620 O O . ILE A 1 91 ? 4.992 -36.938 -11.133 1 97.56 91 ILE A O 1
ATOM 624 N N . SER A 1 92 ? 4.367 -35.969 -9.273 1 97.06 92 SER A N 1
ATOM 625 C CA . SER A 1 92 ? 4.199 -34.625 -9.805 1 97.06 92 SER A CA 1
ATOM 626 C C . SER A 1 92 ? 5.129 -33.656 -9.102 1 97.06 92 SER A C 1
ATOM 628 O O . SER A 1 92 ? 5.395 -33.781 -7.902 1 97.06 92 SER A O 1
ATOM 630 N N . ALA A 1 93 ? 5.633 -32.719 -9.836 1 94.31 93 ALA A N 1
ATOM 631 C CA . ALA A 1 93 ? 6.555 -31.75 -9.234 1 94.31 93 ALA A CA 1
ATOM 632 C C . ALA A 1 93 ? 6.445 -30.391 -9.906 1 94.31 93 ALA A C 1
ATOM 634 O O . ALA A 1 93 ? 5.918 -30.266 -11.016 1 94.31 93 ALA A O 1
ATOM 635 N N . HIS A 1 94 ? 6.953 -29.422 -9.242 1 89.19 94 HIS A N 1
ATOM 636 C CA . HIS A 1 94 ? 7.074 -28.094 -9.836 1 89.19 94 HIS A CA 1
ATOM 637 C C . HIS A 1 94 ? 7.984 -28.125 -11.062 1 89.19 94 HIS A C 1
ATOM 639 O O . HIS A 1 94 ? 8.828 -29 -11.188 1 89.19 94 HIS A O 1
ATOM 645 N N . ILE A 1 95 ? 7.816 -27.062 -11.852 1 88.62 95 ILE A N 1
ATOM 646 C CA . ILE A 1 95 ? 8.641 -26.938 -13.055 1 88.62 95 ILE A CA 1
ATOM 647 C C . ILE A 1 95 ? 10.07 -26.578 -12.664 1 88.62 95 ILE A C 1
ATOM 649 O O . ILE A 1 95 ? 10.297 -25.922 -11.648 1 88.62 95 ILE A O 1
ATOM 653 N N . GLY A 1 96 ? 11 -27.047 -13.5 1 90.12 96 GLY A N 1
ATOM 654 C CA . GLY A 1 96 ? 12.414 -26.781 -13.281 1 90.12 96 GLY A CA 1
ATOM 655 C C . GLY A 1 96 ? 13.32 -27.625 -14.148 1 90.12 96 GLY A C 1
ATOM 656 O O . GLY A 1 96 ? 12.844 -28.344 -15.039 1 90.12 96 GLY A O 1
ATOM 657 N N . THR A 1 97 ? 14.656 -27.391 -13.867 1 94.62 97 THR A N 1
ATOM 658 C CA . THR A 1 97 ? 15.625 -28.141 -14.672 1 94.62 97 THR A CA 1
ATOM 659 C C . THR A 1 97 ? 16.812 -28.562 -13.828 1 94.62 97 THR A C 1
ATOM 661 O O . THR A 1 97 ? 17.344 -27.781 -13.031 1 94.62 97 THR A O 1
ATOM 664 N N . VAL A 1 98 ? 17.172 -29.766 -13.977 1 96.19 98 VAL A N 1
ATOM 665 C CA . VAL A 1 98 ? 18.359 -30.328 -13.344 1 96.19 98 VAL A CA 1
ATOM 666 C C . VAL A 1 98 ? 19.312 -30.875 -14.414 1 96.19 98 VAL A C 1
ATOM 668 O O . VAL A 1 98 ? 18.953 -31.781 -15.164 1 96.19 98 VAL A O 1
ATOM 671 N N . ALA A 1 99 ? 20.484 -30.281 -14.492 1 97.56 99 ALA A N 1
ATOM 672 C CA . ALA A 1 99 ? 21.531 -30.844 -15.336 1 97.56 99 ALA A CA 1
ATOM 673 C C . ALA A 1 99 ? 22.25 -32 -14.633 1 97.56 99 ALA A C 1
ATOM 675 O O . ALA A 1 99 ? 22.688 -31.844 -13.484 1 97.56 99 ALA A O 1
ATOM 676 N N . VAL A 1 100 ? 22.328 -33.125 -15.367 1 98.12 100 VAL A N 1
ATOM 677 C CA . VAL A 1 100 ? 22.938 -34.281 -14.711 1 98.12 100 VAL A CA 1
ATOM 678 C C . VAL A 1 100 ? 24.047 -34.844 -15.594 1 98.12 100 VAL A C 1
ATOM 680 O O . VAL A 1 100 ? 24.047 -34.656 -16.812 1 98.12 100 VAL A O 1
ATOM 683 N N . ASP A 1 101 ? 24.984 -35.562 -14.984 1 97.88 101 ASP A N 1
ATOM 684 C CA . ASP A 1 101 ? 26.031 -36.25 -15.703 1 97.88 101 ASP A CA 1
ATOM 685 C C . ASP A 1 101 ? 25.609 -37.656 -16.078 1 97.88 101 ASP A C 1
ATOM 687 O O . ASP A 1 101 ? 24.422 -38 -15.992 1 97.88 101 ASP A O 1
ATOM 691 N N . ALA A 1 102 ? 26.531 -38.469 -16.531 1 95.88 102 ALA A N 1
ATOM 692 C CA . ALA A 1 102 ? 26.25 -39.812 -17.031 1 95.88 102 ALA A CA 1
ATOM 693 C C . ALA A 1 102 ? 25.75 -40.719 -15.906 1 95.88 102 ALA A C 1
ATOM 695 O O . ALA A 1 102 ? 25.016 -41.656 -16.156 1 95.88 102 ALA A O 1
ATOM 696 N N . ALA A 1 103 ? 26.094 -40.375 -14.672 1 96.56 103 ALA A N 1
ATOM 697 C CA . ALA A 1 103 ? 25.656 -41.156 -13.508 1 96.56 103 ALA A CA 1
ATOM 698 C C . ALA A 1 103 ? 24.391 -40.531 -12.898 1 96.56 103 ALA A C 1
ATOM 700 O O . ALA A 1 103 ? 23.984 -40.906 -11.789 1 96.56 103 ALA A O 1
ATOM 701 N N . VAL A 1 104 ? 23.781 -39.594 -13.531 1 97.5 104 VAL A N 1
ATOM 702 C CA . VAL A 1 104 ? 22.562 -38.906 -13.125 1 97.5 104 VAL A CA 1
ATOM 703 C C . VAL A 1 104 ? 22.812 -38.125 -11.828 1 97.5 104 VAL A C 1
ATOM 705 O O . VAL A 1 104 ? 21.953 -38.094 -10.945 1 97.5 104 VAL A O 1
ATOM 708 N N . ARG A 1 105 ? 24 -37.688 -11.68 1 97.38 105 ARG A N 1
ATOM 709 C CA . ARG A 1 105 ? 24.328 -36.781 -10.594 1 97.38 105 ARG A CA 1
ATOM 710 C C . ARG A 1 105 ? 24.203 -35.312 -11.039 1 97.38 105 ARG A C 1
ATOM 712 O O . ARG A 1 105 ? 24.656 -34.969 -12.125 1 97.38 105 ARG A O 1
ATOM 719 N N . PRO A 1 106 ? 23.562 -34.531 -10.18 1 97.5 106 PRO A N 1
ATOM 720 C CA . PRO A 1 106 ? 23.453 -33.125 -10.547 1 97.5 106 PRO A CA 1
ATOM 721 C C . PRO A 1 106 ? 24.797 -32.438 -10.703 1 97.5 106 PRO A C 1
ATOM 723 O O . PRO A 1 106 ? 25.703 -32.656 -9.891 1 97.5 106 PRO A O 1
ATOM 726 N N . ILE A 1 107 ? 24.953 -31.656 -11.703 1 96.12 107 ILE A N 1
ATOM 727 C CA . ILE A 1 107 ? 26.203 -30.938 -11.977 1 96.12 107 ILE A CA 1
ATOM 728 C C . ILE A 1 107 ? 26.297 -29.703 -11.094 1 96.12 107 ILE A C 1
ATOM 730 O O . ILE A 1 107 ? 27.375 -29.312 -10.68 1 96.12 107 ILE A O 1
ATOM 734 N N . GLU A 1 108 ? 25.234 -29.031 -10.875 1 94.5 108 GLU A N 1
ATOM 735 C CA . GLU A 1 108 ? 25.062 -27.891 -9.992 1 94.5 108 GLU A CA 1
ATOM 736 C C . GLU A 1 108 ? 23.625 -27.812 -9.477 1 94.5 108 GLU A C 1
ATOM 738 O O . GLU A 1 108 ? 22.828 -28.734 -9.68 1 94.5 108 GLU A O 1
ATOM 743 N N . ALA A 1 109 ? 23.344 -26.781 -8.75 1 92.94 109 ALA A N 1
ATOM 744 C CA . ALA A 1 109 ? 22 -26.641 -8.18 1 92.94 109 ALA A CA 1
ATOM 745 C C . ALA A 1 109 ? 20.938 -26.625 -9.273 1 92.94 109 ALA A C 1
ATOM 747 O O . ALA A 1 109 ? 21.141 -26.062 -10.344 1 92.94 109 ALA A O 1
ATOM 748 N N . GLY A 1 110 ? 19.859 -27.391 -9.055 1 92.06 110 GLY A N 1
ATOM 749 C CA . GLY A 1 110 ? 18.719 -27.312 -9.961 1 92.06 110 GLY A CA 1
ATOM 750 C C . GLY A 1 110 ? 18.094 -25.938 -10.008 1 92.06 110 GLY A C 1
ATOM 751 O O . GLY A 1 110 ? 18.125 -25.188 -9.031 1 92.06 110 GLY A O 1
ATOM 752 N N . GLY A 1 111 ? 17.578 -25.625 -11.156 1 88.62 111 GLY A N 1
ATOM 753 C CA . GLY A 1 111 ? 16.812 -24.391 -11.32 1 88.62 111 GLY A CA 1
ATOM 754 C C . GLY A 1 111 ? 15.312 -24.609 -11.195 1 88.62 111 GLY A C 1
ATOM 755 O O . GLY A 1 111 ? 14.758 -25.547 -11.773 1 88.62 111 GLY A O 1
ATOM 756 N N . GLY A 1 112 ? 14.68 -23.719 -10.469 1 82.94 112 GLY A N 1
ATOM 757 C CA . GLY A 1 112 ? 13.227 -23.781 -10.344 1 82.94 112 GLY A CA 1
ATOM 758 C C . GLY A 1 112 ? 12.5 -23.016 -11.43 1 82.94 112 GLY A C 1
ATOM 759 O O . GLY A 1 112 ? 13.031 -22.828 -12.523 1 82.94 112 GLY A O 1
ATOM 760 N N . TRP A 1 113 ? 11.242 -22.656 -11.234 1 76.62 113 TRP A N 1
ATOM 761 C CA . TRP A 1 113 ? 10.367 -22.031 -12.219 1 76.62 113 TRP A CA 1
ATOM 762 C C . TRP A 1 113 ? 10.812 -20.594 -12.492 1 76.62 113 TRP A C 1
ATOM 764 O O . TRP A 1 113 ? 10.477 -20.016 -13.531 1 76.62 113 TRP A O 1
ATOM 774 N N . SER A 1 114 ? 11.625 -20 -11.602 1 72.62 114 SER A N 1
ATOM 775 C CA . SER A 1 114 ? 12.07 -18.625 -11.781 1 72.62 114 SER A CA 1
ATOM 776 C C . SER A 1 114 ? 13.586 -18.547 -11.977 1 72.62 114 SER A C 1
ATOM 778 O O . SER A 1 114 ? 14.211 -17.547 -11.656 1 72.62 114 SER A O 1
ATOM 780 N N . ASP A 1 115 ? 14.141 -19.641 -12.43 1 79.69 115 ASP A N 1
ATOM 781 C CA . ASP A 1 115 ? 15.57 -19.672 -12.695 1 79.69 115 ASP A CA 1
ATOM 782 C C . ASP A 1 115 ? 15.984 -18.594 -13.688 1 79.69 115 ASP A C 1
ATOM 784 O O . ASP A 1 115 ? 15.539 -18.594 -14.844 1 79.69 115 ASP A O 1
ATOM 788 N N . PRO A 1 116 ? 16.828 -17.672 -13.234 1 78.12 116 PRO A N 1
ATOM 789 C CA . PRO A 1 116 ? 17.188 -16.562 -14.125 1 78.12 116 PRO A CA 1
ATOM 790 C C . PRO A 1 116 ? 18.312 -16.922 -15.094 1 78.12 116 PRO A C 1
ATOM 792 O O . PRO A 1 116 ? 18.594 -16.172 -16.031 1 78.12 116 PRO A O 1
ATOM 795 N N . ARG A 1 117 ? 18.969 -18.062 -14.977 1 85.5 117 ARG A N 1
ATOM 796 C CA . ARG A 1 117 ? 20.141 -18.422 -15.781 1 85.5 117 ARG A CA 1
ATOM 797 C C . ARG A 1 117 ? 19.766 -18.531 -17.25 1 85.5 117 ARG A C 1
ATOM 799 O O . ARG A 1 117 ? 18.781 -19.172 -17.609 1 85.5 117 ARG A O 1
ATOM 806 N N . GLY A 1 118 ? 20.531 -17.781 -18.078 1 88.94 118 GLY A N 1
ATOM 807 C CA . GLY A 1 118 ? 20.469 -17.906 -19.531 1 88.94 118 GLY A CA 1
ATOM 808 C C . GLY A 1 118 ? 19.391 -17.047 -20.156 1 88.94 118 GLY A C 1
ATOM 809 O O . GLY A 1 118 ? 19.188 -17.078 -21.375 1 88.94 118 GLY A O 1
ATOM 810 N N . ILE A 1 119 ? 18.688 -16.297 -19.422 1 83.81 119 ILE A N 1
ATOM 811 C CA . ILE A 1 119 ? 17.609 -15.461 -19.938 1 83.81 119 ILE A CA 1
ATOM 812 C C . ILE A 1 119 ? 18.172 -14.438 -20.922 1 83.81 119 ILE A C 1
ATOM 814 O O . ILE A 1 119 ? 17.641 -14.258 -22.016 1 83.81 119 ILE A O 1
ATOM 818 N N . PRO A 1 120 ? 19.344 -13.773 -20.594 1 84.5 120 PRO A N 1
ATOM 819 C CA . PRO A 1 120 ? 19.906 -12.859 -21.578 1 84.5 120 PRO A CA 1
ATOM 820 C C . PRO A 1 120 ? 20.281 -13.547 -22.891 1 84.5 120 PRO A C 1
ATOM 822 O O . PRO A 1 120 ? 20.062 -13 -23.969 1 84.5 120 PRO A O 1
ATOM 825 N N . GLU A 1 121 ? 20.812 -14.711 -22.781 1 88.06 121 GLU A N 1
ATOM 826 C CA . GLU A 1 121 ? 21.172 -15.484 -23.953 1 88.06 121 GLU A CA 1
ATOM 827 C C . GLU A 1 121 ? 19.938 -15.859 -24.781 1 88.06 121 GLU A C 1
ATOM 829 O O . GLU A 1 121 ? 19.984 -15.859 -26.016 1 88.06 121 GLU A O 1
ATOM 834 N N . LEU A 1 122 ? 18.906 -16.234 -24.047 1 87.81 122 LEU A N 1
ATOM 835 C CA . LEU A 1 122 ? 17.656 -16.562 -24.719 1 87.81 122 LEU A CA 1
ATOM 836 C C . LEU A 1 122 ? 17.125 -15.375 -25.5 1 87.81 122 LEU A C 1
ATOM 838 O O . LEU A 1 122 ? 16.672 -15.523 -26.641 1 87.81 122 LEU A O 1
ATOM 842 N N . HIS A 1 123 ? 17.25 -14.227 -24.969 1 83.94 123 HIS A N 1
ATOM 843 C CA . HIS A 1 123 ? 16.734 -13.016 -25.594 1 83.94 123 HIS A CA 1
ATOM 844 C C . HIS A 1 123 ? 17.625 -12.594 -26.766 1 83.94 123 HIS A C 1
ATOM 846 O O . HIS A 1 123 ? 17.172 -11.867 -27.656 1 83.94 123 HIS A O 1
ATOM 852 N N . ALA A 1 124 ? 18.828 -13.031 -26.734 1 87.25 124 ALA A N 1
ATOM 853 C CA . ALA A 1 124 ? 19.812 -12.641 -27.75 1 87.25 124 ALA A CA 1
ATOM 854 C C . ALA A 1 124 ? 19.688 -13.531 -28.984 1 87.25 124 ALA A C 1
ATOM 856 O O . ALA A 1 124 ? 20.297 -13.242 -30.031 1 87.25 124 ALA A O 1
ATOM 857 N N . ILE A 1 125 ? 18.875 -14.547 -28.875 1 88.44 125 ILE A N 1
ATOM 858 C CA . ILE A 1 125 ? 18.688 -15.414 -30.031 1 88.44 125 ILE A CA 1
ATOM 859 C C . ILE A 1 125 ? 18.078 -14.617 -31.188 1 88.44 125 ILE A C 1
ATOM 861 O O . ILE A 1 125 ? 17.312 -13.68 -30.953 1 88.44 125 ILE A O 1
ATOM 865 N N . ASN A 1 126 ? 18.453 -14.938 -32.406 1 88.5 126 ASN A N 1
ATOM 866 C CA . ASN A 1 126 ? 17.984 -14.164 -33.562 1 88.5 126 ASN A CA 1
ATOM 867 C C . ASN A 1 126 ? 16.484 -14.281 -33.719 1 88.5 126 ASN A C 1
ATOM 869 O O . ASN A 1 126 ? 15.859 -15.234 -33.25 1 88.5 126 ASN A O 1
ATOM 873 N N . GLU A 1 127 ? 15.898 -13.492 -34.5 1 88.44 127 GLU A N 1
ATOM 874 C CA . GLU A 1 127 ? 14.453 -13.328 -34.625 1 88.44 127 GLU A CA 1
ATOM 875 C C . GLU A 1 127 ? 13.812 -14.555 -35.281 1 88.44 127 GLU A C 1
ATOM 877 O O . GLU A 1 127 ? 12.695 -14.938 -34.938 1 88.44 127 GLU A O 1
ATOM 882 N N . ARG A 1 128 ? 14.484 -15.094 -36.219 1 89.94 128 ARG A N 1
ATOM 883 C CA . ARG A 1 128 ? 13.953 -16.266 -36.906 1 89.94 128 ARG A CA 1
ATOM 884 C C . ARG A 1 128 ? 13.773 -17.438 -35.969 1 89.94 128 ARG A C 1
ATOM 886 O O . ARG A 1 128 ? 12.75 -18.109 -36 1 89.94 128 ARG A O 1
ATOM 893 N N . LEU A 1 129 ? 14.758 -17.688 -35.156 1 89.06 129 LEU A N 1
ATOM 894 C CA . LEU A 1 129 ? 14.688 -18.766 -34.188 1 89.06 129 LEU A CA 1
ATOM 895 C C . LEU A 1 129 ? 13.664 -18.453 -33.094 1 89.06 129 LEU A C 1
ATOM 897 O O . LEU A 1 129 ? 12.984 -19.359 -32.594 1 89.06 129 LEU A O 1
ATOM 901 N N . GLN A 1 130 ? 13.562 -17.25 -32.75 1 87 130 GLN A N 1
ATOM 902 C CA . GLN A 1 130 ? 12.547 -16.828 -31.797 1 87 130 GLN A CA 1
ATOM 903 C C . GLN A 1 130 ? 11.141 -17.109 -32.312 1 87 130 GLN A C 1
ATOM 905 O O . GLN A 1 130 ? 10.281 -17.578 -31.562 1 87 130 GLN A O 1
ATOM 910 N N . ALA A 1 131 ? 10.953 -16.781 -33.531 1 87.5 131 ALA A N 1
ATOM 911 C CA . ALA A 1 131 ? 9.656 -17.031 -34.156 1 87.5 131 ALA A CA 1
ATOM 912 C C . ALA A 1 131 ? 9.352 -18.516 -34.188 1 87.5 131 ALA A C 1
ATOM 914 O O . ALA A 1 131 ? 8.211 -18.938 -33.969 1 87.5 131 ALA A O 1
ATOM 915 N N . ASN A 1 132 ? 10.367 -19.281 -34.531 1 89.19 132 ASN A N 1
ATOM 916 C CA . ASN A 1 132 ? 10.211 -20.734 -34.531 1 89.19 132 ASN A CA 1
ATOM 917 C C . ASN A 1 132 ? 9.852 -21.266 -33.156 1 89.19 132 ASN A C 1
ATOM 919 O O . ASN A 1 132 ? 8.945 -22.094 -33.031 1 89.19 132 ASN A O 1
ATOM 923 N N . LEU A 1 133 ? 10.562 -20.797 -32.188 1 86.75 133 LEU A N 1
ATOM 924 C CA . LEU A 1 133 ? 10.312 -21.203 -30.812 1 86.75 133 LEU A CA 1
ATOM 925 C C . LEU A 1 133 ? 8.883 -20.875 -30.391 1 86.75 133 LEU A C 1
ATOM 927 O O . LEU A 1 133 ? 8.195 -21.703 -29.797 1 86.75 133 LEU A O 1
ATOM 931 N N . LEU A 1 134 ? 8.453 -19.703 -30.719 1 84.12 134 LEU A N 1
ATOM 932 C CA . LEU A 1 134 ? 7.098 -19.281 -30.375 1 84.12 134 LEU A CA 1
ATOM 933 C C . LEU A 1 134 ? 6.062 -20.172 -31.047 1 84.12 134 LEU A C 1
ATOM 935 O O . LEU A 1 134 ? 5.066 -20.562 -30.422 1 84.12 134 LEU A O 1
ATOM 939 N N . HIS A 1 135 ? 6.344 -20.453 -32.25 1 86.38 135 HIS A N 1
ATOM 940 C CA . HIS A 1 135 ? 5.41 -21.266 -33 1 86.38 135 HIS A CA 1
ATOM 941 C C . HIS A 1 135 ? 5.367 -22.703 -32.5 1 86.38 135 HIS A C 1
ATOM 943 O O . HIS A 1 135 ? 4.289 -23.281 -32.344 1 86.38 135 HIS A O 1
ATOM 949 N N . ALA A 1 136 ? 6.484 -23.25 -32.25 1 87.88 136 ALA A N 1
ATOM 950 C CA . ALA A 1 136 ? 6.578 -24.656 -31.859 1 87.88 136 ALA A CA 1
ATOM 951 C C . ALA A 1 136 ? 6.199 -24.859 -30.391 1 87.88 136 ALA A C 1
ATOM 953 O O . ALA A 1 136 ? 5.473 -25.781 -30.047 1 87.88 136 ALA A O 1
ATOM 954 N N . ALA A 1 137 ? 6.688 -24.016 -29.562 1 87.75 137 ALA A N 1
ATOM 955 C CA . ALA A 1 137 ? 6.492 -24.172 -28.125 1 87.75 137 ALA A CA 1
ATOM 956 C C . ALA A 1 137 ? 5.152 -23.594 -27.688 1 87.75 137 ALA A C 1
ATOM 958 O O . ALA A 1 137 ? 4.672 -23.875 -26.594 1 87.75 137 ALA A O 1
ATOM 959 N N . ARG A 1 138 ? 4.609 -22.719 -28.547 1 87.69 138 ARG A N 1
ATOM 960 C CA . ARG A 1 138 ? 3.328 -22.062 -28.312 1 87.69 138 ARG A CA 1
ATOM 961 C C . ARG A 1 138 ? 3.35 -21.281 -27 1 87.69 138 ARG A C 1
ATOM 963 O O . ARG A 1 138 ? 2.379 -21.312 -26.234 1 87.69 138 ARG A O 1
ATOM 970 N N . ARG A 1 139 ? 4.449 -20.672 -26.688 1 83.69 139 ARG A N 1
ATOM 971 C CA . ARG A 1 139 ? 4.625 -19.812 -25.516 1 83.69 139 ARG A CA 1
ATOM 972 C C . ARG A 1 139 ? 5.766 -18.828 -25.734 1 83.69 139 ARG A C 1
ATOM 974 O O . ARG A 1 139 ? 6.738 -19.141 -26.438 1 83.69 139 ARG A O 1
ATOM 981 N N . PRO A 1 140 ? 5.562 -17.625 -25.094 1 73.12 140 PRO A N 1
ATOM 982 C CA . PRO A 1 140 ? 6.664 -16.672 -25.234 1 73.12 140 PRO A CA 1
ATOM 983 C C . PRO A 1 140 ? 7.891 -17.062 -24.406 1 73.12 140 PRO A C 1
ATOM 985 O O . PRO A 1 140 ? 7.758 -17.672 -23.344 1 73.12 140 PRO A O 1
ATOM 988 N N . ALA A 1 141 ? 9.016 -16.797 -25.047 1 62 141 ALA A N 1
ATOM 989 C CA . ALA A 1 141 ? 10.289 -17.094 -24.406 1 62 141 ALA A CA 1
ATOM 990 C C . ALA A 1 141 ? 10.602 -16.078 -23.297 1 62 141 ALA A C 1
ATOM 992 O O . ALA A 1 141 ? 11.438 -15.203 -23.469 1 62 141 ALA A O 1
ATOM 993 N N . LEU A 1 142 ? 9.758 -15.883 -22.328 1 58.75 142 LEU A N 1
ATOM 994 C CA . LEU A 1 142 ? 10.047 -14.742 -21.469 1 58.75 142 LEU A CA 1
ATOM 995 C C . LEU A 1 142 ? 10.648 -15.211 -20.141 1 58.75 142 LEU A C 1
ATOM 997 O O . LEU A 1 142 ? 11.383 -14.461 -19.484 1 58.75 142 LEU A O 1
ATOM 1001 N N . THR A 1 143 ? 10.297 -16.359 -19.797 1 60.09 143 THR A N 1
ATOM 1002 C CA . THR A 1 143 ? 10.594 -16.562 -18.391 1 60.09 143 THR A CA 1
ATOM 1003 C C . THR A 1 143 ? 11.641 -17.656 -18.203 1 60.09 143 THR A C 1
ATOM 1005 O O . THR A 1 143 ? 11.812 -18.172 -17.094 1 60.09 143 THR A O 1
ATOM 1008 N N . GLY A 1 144 ? 12.43 -17.969 -19.297 1 66.06 144 GLY A N 1
ATOM 1009 C CA . GLY A 1 144 ? 13.5 -18.906 -19.047 1 66.06 144 GLY A CA 1
ATOM 1010 C C . GLY A 1 144 ? 13.109 -20.344 -19.344 1 66.06 144 GLY A C 1
ATOM 1011 O O . GLY A 1 144 ? 12.453 -20.625 -20.344 1 66.06 144 GLY A O 1
ATOM 1012 N N . GLY A 1 145 ? 13.57 -21.297 -18.562 1 75.88 145 GLY A N 1
ATOM 1013 C CA . GLY A 1 145 ? 13.359 -22.734 -18.734 1 75.88 145 GLY A CA 1
ATOM 1014 C C . GLY A 1 145 ? 14.633 -23.469 -19.094 1 75.88 145 GLY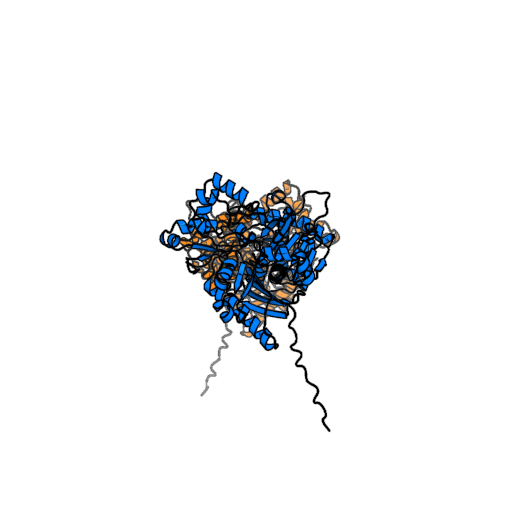 A C 1
ATOM 1015 O O . GLY A 1 145 ? 15.734 -22.938 -18.969 1 75.88 145 GLY A O 1
ATOM 1016 N N . ALA A 1 146 ? 14.383 -24.688 -19.5 1 84.69 146 ALA A N 1
ATOM 1017 C CA . ALA A 1 146 ? 15.523 -25.562 -19.781 1 84.69 146 ALA A CA 1
ATOM 1018 C C . ALA A 1 146 ? 16.359 -25.031 -20.938 1 84.69 146 ALA A C 1
ATOM 1020 O O . ALA A 1 146 ? 17.578 -25.172 -20.953 1 84.69 146 ALA A O 1
ATOM 1021 N N . LEU A 1 147 ? 15.68 -24.359 -21.906 1 90.06 147 LEU A N 1
ATOM 1022 C CA . LEU A 1 147 ? 16.422 -23.812 -23.031 1 90.06 147 LEU A CA 1
ATOM 1023 C C . LEU A 1 147 ? 17.359 -22.703 -22.578 1 90.06 147 LEU A C 1
ATOM 1025 O O . LEU A 1 147 ? 18.531 -22.688 -22.953 1 90.06 147 LEU A O 1
ATOM 1029 N N . ALA A 1 148 ? 16.844 -21.766 -21.812 1 90.25 148 ALA A N 1
ATOM 1030 C CA . ALA A 1 148 ? 17.688 -20.688 -21.297 1 90.25 148 ALA A CA 1
ATOM 1031 C C . ALA A 1 148 ? 18.891 -21.234 -20.531 1 90.25 148 ALA A C 1
ATOM 1033 O O . ALA A 1 148 ? 20.016 -20.797 -20.75 1 90.25 148 ALA A O 1
ATOM 1034 N N . TYR A 1 149 ? 18.641 -22.172 -19.703 1 91.94 149 TYR A N 1
ATOM 1035 C CA . TYR A 1 149 ? 19.688 -22.797 -18.906 1 91.94 149 TYR A CA 1
ATOM 1036 C C . TYR A 1 149 ? 20.703 -23.5 -19.812 1 91.94 149 TYR A C 1
ATOM 1038 O O . TYR A 1 149 ? 21.906 -23.406 -19.594 1 91.94 149 TYR A O 1
ATOM 1046 N N . ALA A 1 150 ? 20.281 -24.172 -20.812 1 93.69 150 ALA A N 1
ATOM 1047 C CA . ALA A 1 150 ? 21.156 -24.844 -21.766 1 93.69 150 ALA A CA 1
ATOM 1048 C C . ALA A 1 150 ? 22.094 -23.859 -22.453 1 93.69 150 ALA A C 1
ATOM 1050 O O . ALA A 1 150 ? 23.266 -24.156 -22.656 1 93.69 150 ALA A O 1
ATOM 1051 N N . LEU A 1 151 ? 21.531 -22.766 -22.812 1 92.81 151 LEU A N 1
ATOM 1052 C CA . LEU A 1 151 ? 22.328 -21.734 -23.469 1 92.81 151 LEU A CA 1
ATOM 1053 C C . LEU A 1 151 ? 23.406 -21.203 -22.531 1 92.81 151 LEU A C 1
ATOM 1055 O O . LEU A 1 151 ? 24.531 -20.906 -22.969 1 92.81 151 LEU A O 1
ATOM 1059 N N . GLU A 1 152 ? 23.031 -21.062 -21.297 1 92.31 152 GLU A N 1
ATOM 1060 C CA . GLU A 1 152 ? 24.016 -20.641 -20.312 1 92.31 152 GLU A CA 1
ATOM 1061 C C . GLU A 1 152 ? 25.109 -21.688 -20.125 1 92.31 152 GLU A C 1
ATOM 1063 O O . GLU A 1 152 ? 26.297 -21.359 -20.047 1 92.31 152 GLU A O 1
ATOM 1068 N N . LEU A 1 153 ? 24.734 -22.922 -20.047 1 92 153 LEU A N 1
ATOM 1069 C CA . LEU A 1 153 ? 25.672 -24.016 -19.859 1 92 153 LEU A CA 1
ATOM 1070 C C . LEU A 1 153 ? 26.688 -24.062 -21 1 92 153 LEU A C 1
ATOM 1072 O O . LEU A 1 153 ? 27.859 -24.359 -20.797 1 92 153 LEU A O 1
ATOM 1076 N N . ARG A 1 154 ? 26.266 -23.781 -22.141 1 90.44 154 ARG A N 1
ATOM 1077 C CA . ARG A 1 154 ? 27.109 -23.828 -23.328 1 90.44 154 ARG A CA 1
ATOM 1078 C C . ARG A 1 154 ? 28.266 -22.828 -23.219 1 90.44 154 ARG A C 1
ATOM 1080 O O . ARG A 1 154 ? 29.281 -22.984 -23.891 1 90.44 154 ARG A O 1
ATOM 1087 N N . ARG A 1 155 ? 28.062 -21.859 -22.484 1 90.69 155 ARG A N 1
ATOM 1088 C CA . ARG A 1 155 ? 29.078 -20.828 -22.328 1 90.69 155 ARG A CA 1
ATOM 1089 C C . ARG A 1 155 ? 30.203 -21.297 -21.422 1 90.69 155 ARG A C 1
ATOM 1091 O O . ARG A 1 155 ? 31.281 -20.703 -21.391 1 90.69 155 ARG A O 1
ATOM 1098 N N . SER A 1 156 ? 29.984 -22.328 -20.688 1 91.56 156 SER A N 1
ATOM 1099 C CA . SER A 1 156 ? 30.984 -22.922 -19.812 1 91.56 156 SER A CA 1
ATOM 1100 C C . SER A 1 156 ? 31.406 -24.297 -20.297 1 91.56 156 SER A C 1
ATOM 1102 O O . SER A 1 156 ? 30.844 -25.312 -19.906 1 91.56 156 SER A O 1
ATOM 1104 N N . PRO A 1 157 ? 32.531 -24.391 -20.938 1 90.62 157 PRO A N 1
ATOM 1105 C CA . PRO A 1 157 ? 32.969 -25.672 -21.531 1 90.62 157 PRO A CA 1
ATOM 1106 C C . PRO A 1 157 ? 33.156 -26.766 -20.484 1 90.62 157 PRO A C 1
ATOM 1108 O O . PRO A 1 157 ? 32.844 -27.938 -20.75 1 90.62 157 PRO A O 1
ATOM 1111 N N . ASP A 1 158 ? 33.562 -26.406 -19.359 1 92.06 158 ASP A N 1
ATOM 1112 C CA . ASP A 1 158 ? 33.781 -27.391 -18.297 1 92.06 158 ASP A CA 1
ATOM 1113 C C . ASP A 1 158 ? 32.469 -28.016 -17.844 1 92.06 158 ASP A C 1
ATOM 1115 O O . ASP A 1 158 ? 32.375 -29.219 -17.641 1 92.06 158 ASP A O 1
ATOM 1119 N N . LEU A 1 159 ? 31.5 -27.219 -17.703 1 91.88 159 LEU A N 1
ATOM 1120 C CA . LEU A 1 159 ? 30.203 -27.719 -17.297 1 91.88 159 LEU A CA 1
ATOM 1121 C C . LEU A 1 159 ? 29.547 -28.516 -18.438 1 91.88 159 LEU A C 1
ATOM 1123 O O . LEU A 1 159 ? 28.969 -29.578 -18.203 1 91.88 159 LEU A O 1
ATOM 1127 N N . THR A 1 160 ? 29.656 -27.953 -19.594 1 92.38 160 THR A N 1
ATOM 1128 C CA . THR A 1 160 ? 29 -28.562 -20.75 1 92.38 160 THR A CA 1
ATOM 1129 C C . THR A 1 160 ? 29.516 -29.984 -20.984 1 92.38 160 THR A C 1
ATOM 1131 O O . THR A 1 160 ? 28.734 -30.875 -21.344 1 92.38 160 THR A O 1
ATOM 1134 N N . ALA A 1 161 ? 30.719 -30.172 -20.781 1 93.81 161 ALA A N 1
ATOM 1135 C CA . ALA A 1 161 ? 31.328 -31.469 -21.016 1 93.81 161 ALA A CA 1
ATOM 1136 C C . ALA A 1 161 ? 30.797 -32.5 -20.047 1 93.81 161 ALA A C 1
ATOM 1138 O O . ALA A 1 161 ? 30.812 -33.719 -20.344 1 93.81 161 ALA A O 1
ATOM 1139 N N . ARG A 1 162 ? 30.297 -32.062 -18.984 1 95.69 162 ARG A N 1
ATOM 1140 C CA . ARG A 1 162 ? 29.828 -32.969 -17.938 1 95.69 162 ARG A CA 1
ATOM 1141 C C . ARG A 1 162 ? 28.344 -33.281 -18.109 1 95.69 162 ARG A C 1
ATOM 1143 O O . ARG A 1 162 ? 27.859 -34.281 -17.609 1 95.69 162 ARG A O 1
ATOM 1150 N N . VAL A 1 163 ? 27.625 -32.469 -18.844 1 96.88 163 VAL A N 1
ATOM 1151 C CA . VAL A 1 163 ? 26.172 -32.625 -18.953 1 96.88 163 VAL A CA 1
ATOM 1152 C C . VAL A 1 163 ? 25.828 -33.781 -19.891 1 96.88 163 VAL A C 1
ATOM 1154 O O . VAL A 1 163 ? 26.375 -33.875 -20.984 1 96.88 163 VAL A O 1
ATOM 1157 N N . ARG A 1 164 ? 24.969 -34.594 -19.422 1 97.38 164 ARG A N 1
ATOM 1158 C CA . ARG A 1 164 ? 24.453 -35.688 -20.25 1 97.38 164 ARG A CA 1
ATOM 1159 C C . ARG A 1 164 ? 22.969 -35.5 -20.562 1 97.38 164 ARG A C 1
ATOM 1161 O O . ARG A 1 164 ? 22.5 -35.844 -21.641 1 97.38 164 ARG A O 1
ATOM 1168 N N . HIS A 1 165 ? 22.234 -35.031 -19.516 1 97.62 165 HIS A N 1
ATOM 1169 C CA . HIS A 1 165 ? 20.812 -34.812 -19.703 1 97.62 165 HIS A CA 1
ATOM 1170 C C . HIS A 1 165 ? 20.359 -33.562 -18.938 1 97.62 165 HIS A C 1
ATOM 1172 O O . HIS A 1 165 ? 20.969 -33.188 -17.938 1 97.62 165 HIS A O 1
ATOM 1178 N N . LEU A 1 166 ? 19.328 -32.906 -19.438 1 97.25 166 LEU A N 1
ATOM 1179 C CA . LEU A 1 166 ? 18.547 -31.891 -18.734 1 97.25 166 LEU A CA 1
ATOM 1180 C C . LEU A 1 166 ? 17.188 -32.438 -18.344 1 97.25 166 LEU A C 1
ATOM 1182 O O . LEU A 1 166 ? 16.359 -32.719 -19.203 1 97.25 166 LEU A O 1
ATOM 1186 N N . LEU A 1 167 ? 16.953 -32.562 -17.062 1 97.75 167 LEU A N 1
ATOM 1187 C CA . LEU A 1 167 ? 15.758 -33.219 -16.562 1 97.75 167 LEU A CA 1
ATOM 1188 C C . LEU A 1 167 ? 14.922 -32.281 -15.711 1 97.75 167 LEU A C 1
ATOM 1190 O O . LEU A 1 167 ? 15.469 -31.406 -15.023 1 97.75 167 LEU A O 1
ATOM 1194 N N . SER A 1 168 ? 13.609 -32.438 -15.805 1 96.19 168 SER A N 1
ATOM 1195 C CA . SER A 1 168 ? 12.781 -31.781 -14.797 1 96.19 168 SER A CA 1
ATOM 1196 C C . SER A 1 168 ? 13.008 -32.375 -13.414 1 96.19 168 SER A C 1
ATOM 1198 O O . SER A 1 168 ? 13.602 -33.469 -13.297 1 96.19 168 SER A O 1
ATOM 1200 N N . PRO A 1 169 ? 12.547 -31.719 -12.352 1 95.5 169 PRO A N 1
ATOM 1201 C CA . PRO A 1 169 ? 12.703 -32.312 -11.023 1 95.5 169 PRO A CA 1
ATOM 1202 C C . PRO A 1 169 ? 12.078 -33.719 -10.93 1 95.5 169 PRO A C 1
ATOM 1204 O O . PRO A 1 169 ? 12.688 -34.625 -10.367 1 95.5 169 PRO A O 1
ATOM 1207 N N . LYS A 1 170 ? 10.922 -33.844 -11.422 1 96.88 170 LYS A N 1
ATOM 1208 C CA . LYS A 1 170 ? 10.258 -35.156 -11.391 1 96.88 170 LYS A CA 1
ATOM 1209 C C . LYS A 1 170 ? 11.023 -36.188 -12.227 1 96.88 170 LYS A C 1
ATOM 1211 O O . LYS A 1 170 ? 11.156 -37.344 -11.82 1 96.88 170 LYS A O 1
ATOM 1216 N N . ASP A 1 171 ? 11.547 -35.75 -13.367 1 98.19 171 ASP A N 1
ATOM 1217 C CA . ASP A 1 171 ? 12.297 -36.656 -14.219 1 98.19 171 ASP A CA 1
ATOM 1218 C C . ASP A 1 171 ? 13.594 -37.094 -13.547 1 98.19 171 ASP A C 1
ATOM 1220 O O . ASP A 1 171 ? 14.016 -38.25 -13.695 1 98.19 171 ASP A O 1
ATOM 1224 N N . PHE A 1 172 ? 14.211 -36.125 -12.914 1 98.12 172 PHE A N 1
ATOM 1225 C CA . PHE A 1 172 ? 15.406 -36.438 -12.141 1 98.12 172 PHE A CA 1
ATOM 1226 C C . PHE A 1 172 ? 15.109 -37.531 -11.109 1 98.12 172 PHE A C 1
ATOM 1228 O O . PHE A 1 172 ? 15.875 -38.469 -10.969 1 98.12 172 PHE A O 1
ATOM 1235 N N . LEU A 1 173 ? 14.031 -37.375 -10.422 1 98.44 173 LEU A N 1
ATOM 1236 C CA . LEU A 1 173 ? 13.641 -38.344 -9.398 1 98.44 173 LEU A CA 1
ATOM 1237 C C . LEU A 1 173 ? 13.352 -39.719 -10.008 1 98.44 173 LEU A C 1
ATOM 1239 O O . LEU A 1 173 ? 13.766 -40.719 -9.469 1 98.44 173 LEU A O 1
ATOM 1243 N N . ILE A 1 174 ? 12.664 -39.75 -11.109 1 98.5 174 ILE A N 1
ATOM 1244 C CA . ILE A 1 174 ? 12.367 -41 -11.797 1 98.5 174 ILE A CA 1
ATOM 1245 C C . ILE A 1 174 ? 13.672 -41.688 -12.188 1 98.5 174 ILE A C 1
ATOM 1247 O O . ILE A 1 174 ? 13.82 -42.906 -11.984 1 98.5 174 ILE A O 1
ATOM 1251 N N . ALA A 1 175 ? 14.578 -40.906 -12.727 1 98.56 175 ALA A N 1
ATOM 1252 C CA . ALA A 1 175 ? 15.867 -41.469 -13.117 1 98.56 175 ALA A CA 1
ATOM 1253 C C . ALA A 1 175 ? 16.578 -42.094 -11.922 1 98.56 175 ALA A C 1
ATOM 1255 O O . ALA A 1 175 ? 17.172 -43.188 -12.039 1 98.56 175 ALA A O 1
ATOM 1256 N N . ARG A 1 176 ? 16.531 -41.406 -10.844 1 98.25 176 ARG A N 1
ATOM 1257 C CA . ARG A 1 176 ? 17.234 -41.875 -9.648 1 98.25 176 ARG A CA 1
ATOM 1258 C C . ARG A 1 176 ? 16.516 -43.062 -9.031 1 98.25 176 ARG A C 1
ATOM 1260 O O . ARG A 1 176 ? 17.156 -43.906 -8.414 1 98.25 176 ARG A O 1
ATOM 1267 N N . LEU A 1 177 ? 15.234 -43.188 -9.164 1 98.06 177 LEU A N 1
ATOM 1268 C CA . LEU A 1 177 ? 14.438 -44.219 -8.555 1 98.06 177 LEU A CA 1
ATOM 1269 C C . LEU A 1 177 ? 14.453 -45.5 -9.414 1 98.06 177 LEU A C 1
ATOM 1271 O O . LEU A 1 177 ? 14.312 -46.594 -8.898 1 98.06 177 LEU A O 1
ATOM 1275 N N . THR A 1 178 ? 14.578 -45.344 -10.742 1 98.12 178 THR A N 1
ATOM 1276 C CA . THR A 1 178 ? 14.312 -46.469 -11.641 1 98.12 178 THR A CA 1
ATOM 1277 C C . THR A 1 178 ? 15.508 -46.719 -12.547 1 98.12 178 THR A C 1
ATOM 1279 O O . THR A 1 178 ? 15.625 -47.781 -13.141 1 98.12 178 THR A O 1
ATOM 1282 N N . GLY A 1 179 ? 16.281 -45.656 -12.75 1 97.62 179 GLY A N 1
ATOM 1283 C CA . GLY A 1 179 ? 17.359 -45.75 -13.727 1 97.62 179 GLY A CA 1
ATOM 1284 C C . GLY A 1 179 ? 16.938 -45.344 -15.125 1 97.62 179 GLY A C 1
ATOM 1285 O O . GLY A 1 179 ? 17.766 -45.25 -16.031 1 97.62 179 GLY A O 1
ATOM 1286 N N . GLU A 1 180 ? 15.711 -45.031 -15.336 1 98.06 180 GLU A N 1
ATOM 1287 C CA . GLU A 1 180 ? 15.195 -44.656 -16.656 1 98.06 180 GLU A CA 1
ATOM 1288 C C . GLU A 1 180 ? 15.25 -43.156 -16.891 1 98.06 180 GLU A C 1
ATOM 1290 O O . GLU A 1 180 ? 14.906 -42.375 -16 1 98.06 180 GLU A O 1
ATOM 1295 N N . ILE A 1 181 ? 15.695 -42.75 -18.031 1 98.19 181 ILE A N 1
ATOM 1296 C CA . ILE A 1 181 ? 15.797 -41.344 -18.422 1 98.19 181 ILE A CA 1
ATOM 1297 C C . ILE A 1 181 ? 14.695 -41 -19.422 1 98.19 181 ILE A C 1
ATOM 1299 O O . ILE A 1 181 ? 14.789 -41.344 -20.609 1 98.19 181 ILE A O 1
ATOM 1303 N N . VAL A 1 182 ? 13.695 -40.344 -18.969 1 97.94 182 VAL A N 1
ATOM 1304 C CA . VAL A 1 182 ? 12.547 -39.969 -19.797 1 97.94 182 VAL A CA 1
ATOM 1305 C C . VAL A 1 182 ? 11.961 -38.656 -19.328 1 97.94 182 VAL A C 1
ATOM 1307 O O . VAL A 1 182 ? 12.297 -38.156 -18.25 1 97.94 182 VAL A O 1
ATOM 1310 N N . THR A 1 183 ? 11.195 -38.031 -20.156 1 97.75 183 THR A N 1
ATOM 1311 C CA . THR A 1 183 ? 10.383 -36.875 -19.781 1 97.75 183 THR A CA 1
ATOM 1312 C C . THR A 1 183 ? 8.961 -37.031 -20.312 1 97.75 183 THR A C 1
ATOM 1314 O O . THR A 1 183 ? 8.734 -37.719 -21.328 1 97.75 183 THR A O 1
ATOM 1317 N N . ASP A 1 184 ? 7.992 -36.562 -19.578 1 97.38 184 ASP A N 1
ATOM 1318 C CA . ASP A 1 184 ? 6.633 -36.594 -20.109 1 97.38 184 ASP A CA 1
ATOM 1319 C C . ASP A 1 184 ? 6.406 -35.438 -21.094 1 97.38 184 ASP A C 1
ATOM 1321 O O . ASP A 1 184 ? 7.152 -34.469 -21.078 1 97.38 184 ASP A O 1
ATOM 1325 N N . THR A 1 185 ? 5.375 -35.531 -21.859 1 96.31 185 THR A N 1
ATOM 1326 C CA . THR A 1 185 ? 5.098 -34.562 -22.922 1 96.31 185 THR A CA 1
ATOM 1327 C C . THR A 1 185 ? 4.75 -33.188 -22.328 1 96.31 185 THR A C 1
ATOM 1329 O O . THR A 1 185 ? 4.898 -32.156 -23 1 96.31 185 THR A O 1
ATOM 1332 N N . VAL A 1 186 ? 4.285 -33.156 -21.141 1 95.56 186 VAL A N 1
ATOM 1333 C CA . VAL A 1 186 ? 3.863 -31.891 -20.562 1 95.56 186 VAL A CA 1
ATOM 1334 C C . VAL A 1 186 ? 5.082 -31.125 -20.047 1 95.56 186 VAL A C 1
ATOM 1336 O O . VAL A 1 186 ? 5.266 -29.938 -20.375 1 95.56 186 VAL A O 1
ATOM 1339 N N . ASP A 1 187 ? 5.895 -31.75 -19.297 1 95.12 187 ASP A N 1
ATOM 1340 C CA . ASP A 1 187 ? 7.141 -31.125 -18.859 1 95.12 187 ASP A CA 1
ATOM 1341 C C . ASP A 1 187 ? 7.996 -30.703 -20.062 1 95.12 187 ASP A C 1
ATOM 1343 O O . ASP A 1 187 ? 8.688 -29.688 -20 1 95.12 187 ASP A O 1
ATOM 1347 N N . ALA A 1 188 ? 7.996 -31.516 -21.062 1 95.31 188 ALA A N 1
ATOM 1348 C CA . ALA A 1 188 ? 8.75 -31.172 -22.266 1 95.31 188 ALA A CA 1
ATOM 1349 C C . ALA A 1 188 ? 8.352 -29.797 -22.812 1 95.31 188 ALA A C 1
ATOM 1351 O O . ALA A 1 188 ? 9.203 -29.047 -23.266 1 95.31 188 ALA A O 1
ATOM 1352 N N . ALA A 1 189 ? 7.133 -29.562 -22.75 1 92.31 189 ALA A N 1
ATOM 1353 C CA . ALA A 1 189 ? 6.629 -28.281 -23.25 1 92.31 189 ALA A CA 1
ATOM 1354 C C . ALA A 1 189 ? 7.25 -27.125 -22.484 1 92.31 189 ALA A C 1
ATOM 1356 O O . ALA A 1 189 ? 7.508 -26.062 -23.062 1 92.31 189 ALA A O 1
ATOM 1357 N N . TYR A 1 190 ? 7.551 -27.281 -21.25 1 90.12 190 TYR A N 1
ATOM 1358 C CA . TYR A 1 190 ? 8.055 -26.203 -20.406 1 90.12 190 TYR A CA 1
ATOM 1359 C C . TYR A 1 190 ? 9.539 -25.969 -20.656 1 90.12 190 TYR A C 1
ATOM 1361 O O . TYR A 1 190 ? 10.102 -24.984 -20.172 1 90.12 190 TYR A O 1
ATOM 1369 N N . THR A 1 191 ? 10.172 -26.734 -21.484 1 91.25 191 THR A N 1
ATOM 1370 C CA . THR A 1 191 ? 11.578 -26.547 -21.828 1 91.25 191 THR A CA 1
ATOM 1371 C C . THR A 1 191 ? 11.734 -25.453 -22.891 1 91.25 191 THR A C 1
ATOM 1373 O O . THR A 1 191 ? 12.844 -24.953 -23.109 1 91.25 191 THR A O 1
ATOM 1376 N N . LEU A 1 192 ? 10.766 -25.172 -23.609 1 89.94 192 LEU A N 1
ATOM 1377 C CA . LEU A 1 192 ? 10.719 -24.25 -24.734 1 89.94 192 LEU A CA 1
ATOM 1378 C C . LEU A 1 192 ? 11.242 -24.891 -26 1 89.94 192 LEU A C 1
ATOM 1380 O O . LEU A 1 192 ? 11.078 -24.359 -27.109 1 89.94 192 LEU A O 1
ATOM 1384 N N . ILE A 1 193 ? 11.742 -26.078 -25.922 1 91.62 193 ILE A N 1
ATOM 1385 C CA . ILE A 1 193 ? 12.375 -26.734 -27.047 1 91.62 193 ILE A CA 1
ATOM 1386 C C . ILE A 1 193 ? 11.391 -27.688 -27.719 1 91.62 193 ILE A C 1
ATOM 1388 O O . ILE A 1 193 ? 11.555 -28.062 -28.875 1 91.62 193 ILE A O 1
ATOM 1392 N N . SER A 1 194 ? 10.383 -28.016 -27.047 1 93.56 194 SER A N 1
ATOM 1393 C CA . SER A 1 194 ? 9.445 -29.031 -27.547 1 93.56 194 SER A CA 1
ATOM 1394 C C . SER A 1 194 ? 8.453 -28.422 -28.531 1 93.56 194 SER A C 1
ATOM 1396 O O . SER A 1 194 ? 7.992 -27.281 -28.328 1 93.56 194 SER A O 1
ATOM 1398 N N . ASP A 1 195 ? 8.203 -29.094 -29.609 1 94.56 195 ASP A N 1
ATOM 1399 C CA . ASP A 1 195 ? 7.023 -28.844 -30.438 1 94.56 195 ASP A CA 1
ATOM 1400 C C . ASP A 1 195 ? 5.77 -29.438 -29.812 1 94.56 195 ASP A C 1
ATOM 1402 O O . ASP A 1 195 ? 5.547 -30.656 -29.906 1 94.56 195 ASP A O 1
ATOM 1406 N N . VAL A 1 196 ? 4.973 -28.609 -29.297 1 93.44 196 VAL A N 1
ATOM 1407 C CA . VAL A 1 196 ? 3.859 -29.047 -28.453 1 93.44 196 VAL A CA 1
ATOM 1408 C C . VAL A 1 196 ? 2.811 -29.75 -29.312 1 93.44 196 VAL A C 1
ATOM 1410 O O . VAL A 1 196 ? 2.145 -30.672 -28.859 1 93.44 196 VAL A O 1
ATOM 1413 N N . THR A 1 197 ? 2.666 -29.344 -30.516 1 92.38 197 THR A N 1
ATOM 1414 C CA . THR A 1 197 ? 1.686 -29.953 -31.406 1 92.38 197 THR A CA 1
ATOM 1415 C C . THR A 1 197 ? 2.135 -31.344 -31.844 1 92.38 197 THR A C 1
ATOM 1417 O O . THR A 1 197 ? 1.347 -32.281 -31.812 1 92.38 197 THR A O 1
ATOM 1420 N N . ALA A 1 198 ? 3.383 -31.438 -32.156 1 92.38 198 ALA A N 1
ATOM 1421 C CA . ALA A 1 198 ? 3.93 -32.719 -32.625 1 92.38 198 ALA A CA 1
ATOM 1422 C C . ALA A 1 198 ? 4.312 -33.594 -31.469 1 92.38 198 ALA A C 1
ATOM 1424 O O . ALA A 1 198 ? 4.543 -34.812 -31.641 1 92.38 198 ALA A O 1
ATOM 1425 N N . ARG A 1 199 ? 4.367 -33.094 -30.25 1 93.69 199 ARG A N 1
ATOM 1426 C CA . ARG A 1 199 ? 4.809 -33.812 -29.062 1 93.69 199 ARG A CA 1
ATOM 1427 C C . ARG A 1 199 ? 6.176 -34.469 -29.281 1 93.69 199 ARG A C 1
ATOM 1429 O O . ARG A 1 199 ? 6.352 -35.656 -29.031 1 93.69 199 ARG A O 1
ATOM 1436 N N . ALA A 1 200 ? 7.016 -33.625 -29.828 1 94.94 200 ALA A N 1
ATOM 1437 C CA . ALA A 1 200 ? 8.383 -34.031 -30.141 1 94.94 200 ALA A CA 1
ATOM 1438 C C . ALA A 1 200 ? 9.352 -32.875 -29.969 1 94.94 200 ALA A C 1
ATOM 1440 O O . ALA A 1 200 ? 8.938 -31.719 -29.906 1 94.94 200 ALA A O 1
ATOM 1441 N N . TRP A 1 201 ? 10.617 -33.25 -29.812 1 96.5 201 TRP A N 1
ATOM 1442 C CA . TRP A 1 201 ? 11.609 -32.188 -29.703 1 96.5 201 TRP A CA 1
ATOM 1443 C C . TRP A 1 201 ? 11.766 -31.438 -31.016 1 96.5 201 TRP A C 1
ATOM 1445 O O . TRP A 1 201 ? 11.734 -32.062 -32.094 1 96.5 201 TRP A O 1
ATOM 1455 N N . ASN A 1 202 ? 11.922 -30.188 -30.922 1 95.12 202 ASN A N 1
ATOM 1456 C CA . ASN A 1 202 ? 12.188 -29.328 -32.062 1 95.12 202 ASN A CA 1
ATOM 1457 C C . ASN A 1 202 ? 13.633 -29.469 -32.531 1 95.12 202 ASN A C 1
ATOM 1459 O O . ASN A 1 202 ? 14.484 -28.641 -32.219 1 95.12 202 ASN A O 1
ATOM 1463 N N . SER A 1 203 ? 13.875 -30.359 -33.438 1 93.56 203 SER A N 1
ATOM 1464 C CA . SER A 1 203 ? 15.227 -30.703 -33.875 1 93.56 203 SER A CA 1
ATOM 1465 C C . SER A 1 203 ? 15.875 -29.531 -34.625 1 93.56 203 SER A C 1
ATOM 1467 O O . SER A 1 203 ? 17.094 -29.328 -34.531 1 93.56 203 SER A O 1
ATOM 1469 N N . ALA A 1 204 ? 15.102 -28.766 -35.312 1 92.31 204 ALA A N 1
ATOM 1470 C CA . ALA A 1 204 ? 15.625 -27.625 -36.031 1 92.31 204 ALA A CA 1
ATOM 1471 C C . ALA A 1 204 ? 16.25 -26.609 -35.094 1 92.31 204 ALA A C 1
ATOM 1473 O O . ALA A 1 204 ? 17.328 -26.078 -35.375 1 92.31 204 ALA A O 1
ATOM 1474 N N . VAL A 1 205 ? 15.555 -26.359 -34.031 1 90.62 205 VAL A N 1
ATOM 1475 C CA . VAL A 1 205 ? 16.047 -25.391 -33.062 1 90.62 205 VAL A CA 1
ATOM 1476 C C . VAL A 1 205 ? 17.266 -25.953 -32.344 1 90.62 205 VAL A C 1
ATOM 1478 O O . VAL A 1 205 ? 18.234 -25.25 -32.094 1 90.62 205 VAL A O 1
ATOM 1481 N N . VAL A 1 206 ? 17.203 -27.188 -31.953 1 93.06 206 VAL A N 1
ATOM 1482 C CA . VAL A 1 206 ? 18.312 -27.844 -31.266 1 93.06 206 VAL A CA 1
ATOM 1483 C C . VAL A 1 206 ? 19.578 -27.766 -32.125 1 93.06 206 VAL A C 1
ATOM 1485 O O . VAL A 1 206 ? 20.641 -27.406 -31.609 1 93.06 206 VAL A O 1
ATOM 1488 N N . GLU A 1 207 ? 19.406 -28.016 -33.344 1 93.44 207 GLU A N 1
ATOM 1489 C CA . GLU A 1 207 ? 20.531 -27.969 -34.25 1 93.44 207 GLU A CA 1
ATOM 1490 C C . GLU A 1 207 ? 21.031 -26.547 -34.469 1 93.44 207 GLU A C 1
ATOM 1492 O O . GLU A 1 207 ? 22.234 -26.297 -34.438 1 93.44 207 GLU A O 1
ATOM 1497 N N . ALA A 1 208 ? 20.156 -25.672 -34.719 1 92.69 208 ALA A N 1
ATOM 1498 C CA . ALA A 1 208 ? 20.5 -24.281 -35 1 92.69 208 ALA A CA 1
ATOM 1499 C C . ALA A 1 208 ? 21.25 -23.656 -33.844 1 92.69 208 ALA A C 1
ATOM 1501 O O . ALA A 1 208 ? 22.125 -22.812 -34.031 1 92.69 208 ALA A O 1
ATOM 1502 N N . LEU A 1 209 ? 20.906 -24.094 -32.656 1 91.69 209 LEU A N 1
ATOM 1503 C CA . LEU A 1 209 ? 21.516 -23.5 -31.484 1 91.69 209 LEU A CA 1
ATOM 1504 C C . LEU A 1 209 ? 22.734 -24.281 -31.047 1 91.69 209 LEU A C 1
ATOM 1506 O O . LEU A 1 209 ? 23.406 -23.922 -30.062 1 91.69 209 LEU A O 1
ATOM 1510 N N . GLY A 1 210 ? 22.984 -25.359 -31.734 1 91.56 210 GLY A N 1
ATOM 1511 C CA . GLY A 1 210 ? 24.156 -26.172 -31.438 1 91.56 210 GLY A CA 1
ATOM 1512 C C . GLY A 1 210 ? 24.047 -26.938 -30.141 1 91.56 210 GLY A C 1
ATOM 1513 O O . GLY A 1 210 ? 25.031 -27.125 -29.438 1 91.56 210 GLY A O 1
ATOM 1514 N N . LEU A 1 211 ? 22.906 -27.281 -29.781 1 93.88 211 LEU A N 1
ATOM 1515 C CA . LEU A 1 211 ? 22.688 -28.062 -28.562 1 93.88 211 LEU A CA 1
ATOM 1516 C C . LEU A 1 211 ? 22.812 -29.547 -28.844 1 93.88 211 LEU A C 1
ATOM 1518 O O . LEU A 1 211 ? 22.531 -30.016 -29.953 1 93.88 211 LEU A O 1
ATOM 1522 N N . ASP A 1 212 ? 23.266 -30.281 -27.875 1 94.44 212 ASP A N 1
ATOM 1523 C CA . ASP A 1 212 ? 23.328 -31.734 -27.984 1 94.44 212 ASP A CA 1
ATOM 1524 C C . ASP A 1 212 ? 21.938 -32.344 -27.828 1 94.44 212 ASP A C 1
ATOM 1526 O O . ASP A 1 212 ? 21.312 -32.25 -26.781 1 94.44 212 ASP A O 1
ATOM 1530 N N . PRO A 1 213 ? 21.484 -33.062 -28.828 1 94.75 213 PRO A N 1
ATOM 1531 C CA . PRO A 1 213 ? 20.156 -33.688 -28.75 1 94.75 213 PRO A CA 1
ATOM 1532 C C . PRO A 1 213 ? 20.047 -34.688 -27.594 1 94.75 213 PRO A C 1
ATOM 1534 O O . PRO A 1 213 ? 18.953 -34.938 -27.078 1 94.75 213 PRO A O 1
ATOM 1537 N N . ALA A 1 214 ? 21.141 -35.219 -27.156 1 94.5 214 ALA A N 1
ATOM 1538 C CA . ALA A 1 214 ? 21.141 -36.219 -26.078 1 94.5 214 ALA A CA 1
ATOM 1539 C C . ALA A 1 214 ? 20.734 -35.594 -24.75 1 94.5 214 ALA A C 1
ATOM 1541 O O . ALA A 1 214 ? 20.406 -36.281 -23.797 1 94.5 214 ALA A O 1
ATOM 1542 N N . TRP A 1 215 ? 20.781 -34.281 -24.688 1 96.5 215 TRP A N 1
ATOM 1543 C CA . TRP A 1 215 ? 20.406 -33.594 -23.469 1 96.5 215 TRP A CA 1
ATOM 1544 C C . TRP A 1 215 ? 18.922 -33.719 -23.188 1 96.5 215 TRP A C 1
ATOM 1546 O O . TRP A 1 215 ? 18.469 -33.531 -22.062 1 96.5 215 TRP A O 1
ATOM 1556 N N . PHE A 1 216 ? 18.188 -34.094 -24.25 1 96.44 216 PHE A N 1
ATOM 1557 C CA . PHE A 1 216 ? 16.734 -34.094 -24.156 1 96.44 216 PHE A CA 1
ATOM 1558 C C . PHE A 1 216 ? 16.188 -35.5 -24.297 1 96.44 216 PHE A C 1
ATOM 1560 O O . PHE A 1 216 ? 16.125 -36.062 -25.391 1 96.44 216 PHE A O 1
ATOM 1567 N N . PRO A 1 217 ? 15.727 -36.031 -23.188 1 97.06 217 PRO A N 1
ATOM 1568 C CA . PRO A 1 217 ? 15.273 -37.438 -23.188 1 97.06 217 PRO A CA 1
ATOM 1569 C C . PRO A 1 217 ? 14.008 -37.625 -24.031 1 97.06 217 PRO A C 1
ATOM 1571 O O . PRO A 1 217 ? 13.305 -36.656 -24.328 1 97.06 217 PRO A O 1
ATOM 1574 N N . ARG A 1 218 ? 13.758 -38.844 -24.312 1 96.25 218 ARG A N 1
ATOM 1575 C CA . ARG A 1 218 ? 12.562 -39.188 -25.094 1 96.25 218 ARG A CA 1
ATOM 1576 C C . ARG A 1 218 ? 11.297 -38.75 -24.344 1 96.25 218 ARG A C 1
ATOM 1578 O O . ARG A 1 218 ? 11.211 -38.906 -23.125 1 96.25 218 ARG A O 1
ATOM 1585 N N . GLN A 1 219 ? 10.297 -38.312 -25.109 1 96.88 219 GLN A N 1
ATOM 1586 C CA . GLN A 1 219 ? 9.023 -37.906 -24.547 1 96.88 219 GLN A CA 1
ATOM 1587 C C . GLN A 1 219 ? 8.047 -39.062 -24.438 1 96.88 219 GLN A C 1
ATOM 1589 O O . GLN A 1 219 ? 7.938 -39.875 -25.375 1 96.88 219 GLN A O 1
ATOM 1594 N N . VAL A 1 220 ? 7.395 -39.188 -23.328 1 97.44 220 VAL A N 1
ATOM 1595 C CA . VAL A 1 220 ? 6.41 -40.25 -23.109 1 97.44 220 VAL A CA 1
ATOM 1596 C C . VAL A 1 220 ? 5.113 -39.625 -22.562 1 97.44 220 VAL A C 1
ATOM 1598 O O . VAL A 1 220 ? 5.078 -38.469 -22.188 1 97.44 220 VAL A O 1
ATOM 1601 N N . ALA A 1 221 ? 4.027 -40.438 -22.625 1 96.31 221 ALA A N 1
ATOM 1602 C CA . ALA A 1 221 ? 2.76 -39.969 -22.047 1 96.31 221 ALA A CA 1
ATOM 1603 C C . ALA A 1 221 ? 2.838 -39.906 -20.531 1 96.31 221 ALA A C 1
ATOM 1605 O O . ALA A 1 221 ? 3.504 -40.719 -19.891 1 96.31 221 ALA A O 1
ATOM 1606 N N . PRO A 1 222 ? 2.113 -39 -19.922 1 97.38 222 PRO A N 1
ATOM 1607 C CA . PRO A 1 222 ? 2.178 -38.812 -18.484 1 97.38 222 PRO A CA 1
ATOM 1608 C C . PRO A 1 222 ? 1.787 -40.062 -17.688 1 97.38 222 PRO A C 1
ATOM 1610 O O . PRO A 1 222 ? 2.297 -40.281 -16.594 1 97.38 222 PRO A O 1
ATOM 1613 N N . SER A 1 223 ? 0.904 -40.906 -18.219 1 97 223 SER A N 1
ATOM 1614 C CA . SER A 1 223 ? 0.402 -42.062 -17.484 1 97 223 SER A CA 1
ATOM 1615 C C . SER A 1 223 ? 1.169 -43.312 -17.844 1 97 223 SER A C 1
ATOM 1617 O O . SER A 1 223 ? 0.854 -44.406 -17.344 1 97 223 SER A O 1
ATOM 1619 N N . GLU A 1 224 ? 2.186 -43.188 -18.609 1 97.44 224 GLU A N 1
ATOM 1620 C CA . GLU A 1 224 ? 2.961 -44.344 -19.062 1 97.44 224 GLU A CA 1
ATOM 1621 C C . GLU A 1 224 ? 3.861 -44.875 -17.938 1 97.44 224 GLU A C 1
ATOM 1623 O O . GLU A 1 224 ? 4.465 -44.062 -17.203 1 97.44 224 GLU A O 1
ATOM 1628 N N . ILE A 1 225 ? 3.904 -46.219 -17.781 1 98.5 225 ILE A N 1
ATOM 1629 C CA . ILE A 1 225 ? 4.914 -46.812 -16.906 1 98.5 225 ILE A CA 1
ATOM 1630 C C . ILE A 1 225 ? 6.293 -46.688 -17.562 1 98.5 225 ILE A C 1
ATOM 1632 O O . ILE A 1 225 ? 6.52 -47.188 -18.656 1 98.5 225 ILE A O 1
ATOM 1636 N N . VAL A 1 226 ? 7.152 -46.094 -16.906 1 98.38 226 VAL A N 1
ATOM 1637 C CA . VAL A 1 226 ? 8.422 -45.75 -17.547 1 98.38 226 VAL A CA 1
ATOM 1638 C C . VAL A 1 226 ? 9.555 -46.562 -16.922 1 98.38 226 VAL A C 1
ATOM 1640 O O . VAL A 1 226 ? 10.648 -46.625 -17.484 1 98.38 226 VAL A O 1
ATOM 1643 N N . GLY A 1 227 ? 9.297 -47.094 -15.82 1 98.19 227 GLY A N 1
ATOM 1644 C CA . GLY A 1 227 ? 10.281 -47.875 -15.102 1 98.19 227 GLY A CA 1
ATOM 1645 C C . GLY A 1 227 ? 9.727 -48.531 -13.852 1 98.19 227 GLY A C 1
ATOM 1646 O O . GLY A 1 227 ? 8.516 -48.5 -13.609 1 98.19 227 GLY A O 1
ATOM 1647 N N . ARG A 1 228 ? 10.656 -49.188 -13.125 1 98.38 228 ARG A N 1
ATOM 1648 C CA . ARG A 1 228 ? 10.32 -49.844 -11.867 1 98.38 228 ARG A CA 1
ATOM 1649 C C . ARG A 1 228 ? 11.312 -49.469 -10.766 1 98.38 228 ARG A C 1
ATOM 1651 O O . ARG A 1 228 ? 12.477 -49.188 -11.055 1 98.38 228 ARG A O 1
ATOM 1658 N N . LEU A 1 229 ? 10.773 -49.469 -9.57 1 97.88 229 LEU A N 1
ATOM 1659 C CA . LEU A 1 229 ? 11.641 -49.125 -8.453 1 97.88 229 LEU A CA 1
ATOM 1660 C C . LEU A 1 229 ? 12.852 -50.062 -8.391 1 97.88 229 LEU A C 1
ATOM 1662 O O . LEU A 1 229 ? 12.688 -51.281 -8.359 1 97.88 229 LEU A O 1
ATOM 1666 N N . SER A 1 230 ? 14 -49.469 -8.344 1 97.94 230 SER A N 1
ATOM 1667 C CA . SER A 1 230 ? 15.219 -50.25 -8.18 1 97.94 230 SER A CA 1
ATOM 1668 C C . SER A 1 230 ? 15.32 -50.844 -6.77 1 97.94 230 SER A C 1
ATOM 1670 O O . SER A 1 230 ? 14.594 -50.406 -5.867 1 97.94 230 SER A O 1
ATOM 1672 N N . ARG A 1 231 ? 16.234 -51.75 -6.609 1 97.25 231 ARG A N 1
ATOM 1673 C CA . ARG A 1 231 ? 16.453 -52.344 -5.293 1 97.25 231 ARG A CA 1
ATOM 1674 C C . ARG A 1 231 ? 16.938 -51.281 -4.293 1 97.25 231 ARG A C 1
ATOM 1676 O O . ARG A 1 231 ? 16.484 -51.25 -3.15 1 97.25 231 ARG A O 1
ATOM 1683 N N . THR A 1 232 ? 17.797 -50.5 -4.73 1 96.56 232 THR A N 1
ATOM 1684 C CA . THR A 1 232 ? 18.375 -49.469 -3.871 1 96.56 232 THR A CA 1
ATOM 1685 C C . THR A 1 232 ? 17.312 -48.469 -3.43 1 96.56 232 THR A C 1
ATOM 1687 O O . THR A 1 232 ? 17.219 -48.125 -2.248 1 96.56 232 THR A O 1
ATOM 1690 N N . ALA A 1 233 ? 16.531 -48 -4.406 1 96.56 233 ALA A N 1
ATOM 1691 C CA . ALA A 1 233 ? 15.477 -47.031 -4.082 1 96.56 233 ALA A CA 1
ATOM 1692 C C . ALA A 1 233 ? 14.406 -47.688 -3.199 1 96.56 233 ALA A C 1
ATOM 1694 O O . ALA A 1 233 ? 13.883 -47.031 -2.287 1 96.56 233 ALA A O 1
ATOM 1695 N N . ALA A 1 234 ? 14.086 -48.875 -3.457 1 96.06 234 ALA A N 1
ATOM 1696 C CA . ALA A 1 234 ? 13.094 -49.625 -2.684 1 96.06 234 ALA A CA 1
ATOM 1697 C C . ALA A 1 234 ? 13.5 -49.719 -1.216 1 96.06 234 ALA A C 1
ATOM 1699 O O . ALA A 1 234 ? 12.68 -49.531 -0.323 1 96.06 234 ALA A O 1
ATOM 1700 N N . GLU A 1 235 ? 14.734 -50.062 -0.995 1 95.31 235 GLU A N 1
ATOM 1701 C CA . GLU A 1 235 ? 15.242 -50.125 0.369 1 95.31 235 GLU A CA 1
ATOM 1702 C C . GLU A 1 235 ? 15.172 -48.781 1.067 1 95.31 235 GLU A C 1
ATOM 1704 O O . GLU A 1 235 ? 14.828 -48.719 2.25 1 95.31 235 GLU A O 1
ATOM 1709 N N . ALA A 1 236 ? 15.484 -47.781 0.353 1 95.44 236 ALA A N 1
ATOM 1710 C CA . ALA A 1 236 ? 15.539 -46.438 0.922 1 95.44 236 ALA A CA 1
ATOM 1711 C C . ALA A 1 236 ? 14.141 -45.906 1.263 1 95.44 236 ALA A C 1
ATOM 1713 O O . ALA A 1 236 ? 13.961 -45.188 2.23 1 95.44 236 ALA A O 1
ATOM 1714 N N . CYS A 1 237 ? 13.133 -46.25 0.421 1 94.75 237 CYS A N 1
ATOM 1715 C CA . CYS A 1 237 ? 11.805 -45.719 0.647 1 94.75 237 CYS A CA 1
ATOM 1716 C C . CYS A 1 237 ? 10.867 -46.75 1.246 1 94.75 237 CYS A C 1
ATOM 1718 O O . CYS A 1 237 ? 9.695 -46.469 1.496 1 94.75 237 CYS A O 1
ATOM 1720 N N . LEU A 1 238 ? 11.336 -48 1.493 1 93.44 238 LEU A N 1
ATOM 1721 C CA . LEU A 1 238 ? 10.633 -49.062 2.182 1 93.44 238 LEU A CA 1
ATOM 1722 C C . LEU A 1 238 ? 9.414 -49.5 1.387 1 93.44 238 LEU A C 1
ATOM 1724 O O . LEU A 1 238 ? 8.352 -49.781 1.962 1 93.44 238 LEU A O 1
ATOM 1728 N N . LEU A 1 239 ? 9.508 -49.469 0.074 1 94.62 239 LEU A N 1
ATOM 1729 C CA . LEU A 1 239 ? 8.508 -50.031 -0.836 1 94.62 239 LEU A CA 1
ATOM 1730 C C . LEU A 1 239 ? 9.07 -51.219 -1.605 1 94.62 239 LEU A C 1
ATOM 1732 O O . LEU A 1 239 ? 10.289 -51.406 -1.659 1 94.62 239 LEU A O 1
ATOM 1736 N N . PRO A 1 240 ? 8.242 -52.031 -2.172 1 94.19 240 PRO A N 1
ATOM 1737 C CA . PRO A 1 240 ? 8.758 -53.219 -2.844 1 94.19 240 PRO A CA 1
ATOM 1738 C C . PRO A 1 240 ? 9.547 -52.906 -4.109 1 94.19 240 PRO A C 1
ATOM 1740 O O . PRO A 1 240 ? 9.102 -52.094 -4.926 1 94.19 240 PRO A O 1
ATOM 1743 N N . ALA A 1 241 ? 10.695 -53.562 -4.223 1 95.88 241 ALA A N 1
ATOM 1744 C CA . ALA A 1 241 ? 11.43 -53.469 -5.48 1 95.88 241 ALA A CA 1
ATOM 1745 C C . ALA A 1 241 ? 10.578 -53.969 -6.645 1 95.88 241 ALA A C 1
ATOM 1747 O O . ALA A 1 241 ? 9.828 -54.938 -6.508 1 95.88 241 ALA A O 1
ATOM 1748 N N . GLY A 1 242 ? 10.719 -53.25 -7.766 1 97.12 242 GLY A N 1
ATOM 1749 C CA . GLY A 1 242 ? 9.953 -53.656 -8.93 1 97.12 242 GLY A CA 1
ATOM 1750 C C . GLY A 1 242 ? 8.625 -52.938 -9.055 1 97.12 242 GLY A C 1
ATOM 1751 O O . GLY A 1 242 ? 7.918 -53.094 -10.055 1 97.12 242 GLY A O 1
ATOM 1752 N N . THR A 1 243 ? 8.273 -52.125 -8.055 1 97.12 243 THR A N 1
ATOM 1753 C CA . THR A 1 243 ? 7.039 -51.375 -8.156 1 97.12 243 THR A CA 1
ATOM 1754 C C . THR A 1 243 ? 7.074 -50.469 -9.391 1 97.12 243 THR A C 1
ATOM 1756 O O . THR A 1 243 ? 8.031 -49.719 -9.594 1 97.12 243 THR A O 1
ATOM 1759 N N . PRO A 1 244 ? 6.051 -50.531 -10.25 1 98.38 244 PRO A N 1
ATOM 1760 C CA . PRO A 1 244 ? 6.012 -49.688 -11.445 1 98.38 244 PRO A CA 1
ATOM 1761 C C . PRO A 1 244 ? 6 -48.188 -11.102 1 98.38 244 PRO A C 1
ATOM 1763 O O . PRO A 1 244 ? 5.355 -47.781 -10.133 1 98.38 244 PRO A O 1
ATOM 1766 N N . VAL A 1 245 ? 6.695 -47.406 -11.875 1 98.62 245 VAL A N 1
ATOM 1767 C CA . VAL A 1 245 ? 6.723 -45.969 -11.734 1 98.62 245 VAL A CA 1
ATOM 1768 C C . VAL A 1 245 ? 6.199 -45.312 -13.008 1 98.62 245 VAL A C 1
ATOM 1770 O O . VAL A 1 245 ? 6.672 -45.594 -14.109 1 98.62 245 VAL A O 1
ATOM 1773 N N . VAL A 1 246 ? 5.172 -44.438 -12.875 1 98.25 246 VAL A N 1
ATOM 1774 C CA . VAL A 1 246 ? 4.559 -43.719 -13.984 1 98.25 246 VAL A CA 1
ATOM 1775 C C . VAL A 1 246 ? 5.305 -42.406 -14.227 1 98.25 246 VAL A C 1
ATOM 1777 O O . VAL A 1 246 ? 5.941 -41.875 -13.32 1 98.25 246 VAL A O 1
ATOM 1780 N N . ALA A 1 247 ? 5.211 -41.875 -15.469 1 97.81 247 ALA A N 1
ATOM 1781 C CA . ALA A 1 247 ? 5.969 -40.688 -15.867 1 97.81 247 ALA A CA 1
ATOM 1782 C C . ALA A 1 247 ? 5.57 -39.469 -15.039 1 97.81 247 ALA A C 1
ATOM 1784 O O . ALA A 1 247 ? 6.418 -38.656 -14.695 1 97.81 247 ALA A O 1
ATOM 1785 N N . GLY A 1 248 ? 4.238 -39.344 -14.766 1 97.56 248 GLY A N 1
ATOM 1786 C CA . GLY A 1 248 ? 3.779 -38.188 -14.023 1 97.56 248 GLY A CA 1
ATOM 1787 C C . GLY A 1 248 ? 3.77 -36.906 -14.859 1 97.56 248 GLY A C 1
ATOM 1788 O O . GLY A 1 248 ? 3.496 -36.969 -16.062 1 97.56 248 GLY A O 1
ATOM 1789 N N . GLY A 1 249 ? 3.947 -35.75 -14.188 1 96.62 249 GLY A N 1
ATOM 1790 C CA . GLY A 1 249 ? 3.916 -34.469 -14.867 1 96.62 249 GLY A CA 1
ATOM 1791 C C . GLY A 1 249 ? 4.082 -33.281 -13.93 1 96.62 249 GLY A C 1
ATOM 1792 O O . GLY A 1 249 ? 4.332 -33.469 -12.734 1 96.62 249 GLY A O 1
ATOM 1793 N N . PRO A 1 250 ? 4.086 -32.062 -14.523 1 94.81 250 PRO A N 1
ATOM 1794 C CA . PRO A 1 250 ? 4.184 -30.875 -13.68 1 94.81 250 PRO A CA 1
ATOM 1795 C C . PRO A 1 250 ? 2.953 -30.672 -12.805 1 94.81 250 PRO A C 1
ATOM 1797 O O . PRO A 1 250 ? 1.829 -30.938 -13.234 1 94.81 250 PRO A O 1
ATOM 1800 N N . ASP A 1 251 ? 3.164 -30.109 -11.633 1 91.12 251 ASP A N 1
ATOM 1801 C CA . ASP A 1 251 ? 2.152 -30.031 -10.586 1 91.12 251 ASP A CA 1
ATOM 1802 C C . ASP A 1 251 ? 0.905 -29.312 -11.07 1 91.12 251 ASP A C 1
ATOM 1804 O O . ASP A 1 251 ? -0.212 -29.812 -10.922 1 91.12 251 ASP A O 1
ATOM 1808 N N . GLY A 1 252 ? 1.063 -28.188 -11.727 1 90.44 252 GLY A N 1
ATOM 1809 C CA . GLY A 1 252 ? -0.091 -27.438 -12.188 1 90.44 252 GLY A CA 1
ATOM 1810 C C . GLY A 1 252 ? -0.943 -28.203 -13.188 1 90.44 252 GLY A C 1
ATOM 1811 O O . GLY A 1 252 ? -2.166 -28.266 -13.047 1 90.44 252 GLY A O 1
ATOM 1812 N N . SER A 1 253 ? -0.339 -28.828 -14.141 1 93.69 253 SER A N 1
ATOM 1813 C CA . SER A 1 253 ? -1.043 -29.562 -15.188 1 93.69 253 SER A CA 1
ATOM 1814 C C . SER A 1 253 ? -1.694 -30.828 -14.633 1 93.69 253 SER A C 1
ATOM 1816 O O . SER A 1 253 ? -2.766 -31.234 -15.086 1 93.69 253 SER A O 1
ATOM 1818 N N . VAL A 1 254 ? -1.014 -31.406 -13.711 1 95.94 254 VAL A N 1
ATOM 1819 C CA . VAL A 1 254 ? -1.562 -32.594 -13.094 1 95.94 254 VAL A CA 1
ATOM 1820 C C . VAL A 1 254 ? -2.834 -32.25 -12.32 1 95.94 254 VAL A C 1
ATOM 1822 O O . VAL A 1 254 ? -3.836 -32.969 -12.406 1 95.94 254 VAL A O 1
ATOM 1825 N N . GLY A 1 255 ? -2.814 -31.172 -11.656 1 93.88 255 GLY A N 1
ATOM 1826 C CA . GLY A 1 255 ? -4.012 -30.703 -10.969 1 93.88 255 GLY A CA 1
ATOM 1827 C C . GLY A 1 255 ? -5.152 -30.391 -11.914 1 93.88 255 GLY A C 1
ATOM 1828 O O . GLY A 1 255 ? -6.289 -30.797 -11.688 1 93.88 255 GLY A O 1
ATOM 1829 N N . ILE A 1 256 ? -4.848 -29.688 -12.969 1 94.88 256 ILE A N 1
ATOM 1830 C CA . ILE A 1 256 ? -5.836 -29.312 -13.977 1 94.88 256 ILE A CA 1
ATOM 1831 C C . ILE A 1 256 ? -6.441 -30.578 -14.586 1 94.88 256 ILE A C 1
ATOM 1833 O O . ILE A 1 256 ? -7.652 -30.656 -14.812 1 94.88 256 ILE A O 1
ATOM 1837 N N . GLY A 1 257 ? -5.625 -31.547 -14.852 1 94.62 257 GLY A N 1
ATOM 1838 C CA . GLY A 1 257 ? -6.09 -32.812 -15.422 1 94.62 257 GLY A CA 1
ATOM 1839 C C . GLY A 1 257 ? -7.105 -33.531 -14.539 1 94.62 257 GLY A C 1
ATOM 1840 O O . GLY A 1 257 ? -8.102 -34.062 -15.039 1 94.62 257 GLY A O 1
ATOM 1841 N N . LEU A 1 258 ? -6.781 -33.531 -13.305 1 93.56 258 LEU A N 1
ATOM 1842 C CA . LEU A 1 258 ? -7.734 -34.125 -12.383 1 93.56 258 LEU A CA 1
ATOM 1843 C C . LEU A 1 258 ? -9.055 -33.375 -12.383 1 93.56 258 LEU A C 1
ATOM 1845 O O . LEU A 1 258 ? -10.125 -34 -12.367 1 93.56 258 LEU A O 1
ATOM 1849 N N . LEU A 1 259 ? -9.023 -32.125 -12.398 1 93.44 259 LEU A N 1
ATOM 1850 C CA . LEU A 1 259 ? -10.211 -31.297 -12.266 1 93.44 259 LEU A CA 1
ATOM 1851 C C . LEU A 1 259 ? -11.086 -31.391 -13.516 1 93.44 259 LEU A C 1
ATOM 1853 O O . LEU A 1 259 ? -12.312 -31.422 -13.422 1 93.44 259 LEU A O 1
ATOM 1857 N N . LEU A 1 260 ? -10.492 -31.516 -14.688 1 93.81 260 LEU A N 1
ATOM 1858 C CA . LEU A 1 260 ? -11.25 -31.391 -15.93 1 93.81 260 LEU A CA 1
ATOM 1859 C C . LEU A 1 260 ? -11.516 -32.75 -16.547 1 93.81 260 LEU A C 1
ATOM 1861 O O . LEU A 1 260 ? -12.516 -32.938 -17.25 1 93.81 260 LEU A O 1
ATOM 1865 N N . GLY A 1 261 ? -10.586 -33.688 -16.328 1 93 261 GLY A N 1
ATOM 1866 C CA . GLY A 1 261 ? -10.664 -34.875 -17.156 1 93 261 GLY A CA 1
ATOM 1867 C C . GLY A 1 261 ? -10.719 -34.594 -18.641 1 93 261 GLY A C 1
ATOM 1868 O O . GLY A 1 261 ? -9.898 -33.812 -19.156 1 93 261 GLY A O 1
ATOM 1869 N N . SER A 1 262 ? -11.727 -35.125 -19.266 1 94.25 262 SER A N 1
ATOM 1870 C CA . SER A 1 262 ? -11.883 -34.906 -20.688 1 94.25 262 SER A CA 1
ATOM 1871 C C . SER A 1 262 ? -12.898 -33.812 -20.984 1 94.25 262 SER A C 1
ATOM 1873 O O . SER A 1 262 ? -13.32 -33.656 -22.125 1 94.25 262 SER A O 1
ATOM 1875 N N . SER A 1 263 ? -13.297 -33.125 -19.969 1 92.31 263 SER A N 1
ATOM 1876 C CA . SER A 1 263 ? -14.32 -32.094 -20.156 1 92.31 263 SER A CA 1
ATOM 1877 C C . SER A 1 263 ? -13.734 -30.844 -20.812 1 92.31 263 SER A C 1
ATOM 1879 O O . SER A 1 263 ? -12.695 -30.344 -20.375 1 92.31 263 SER A O 1
ATOM 1881 N N . THR A 1 264 ? -14.398 -30.344 -21.859 1 92.19 264 THR A N 1
ATOM 1882 C CA . THR A 1 264 ? -14.047 -29.078 -22.516 1 92.19 264 THR A CA 1
ATOM 1883 C C . THR A 1 264 ? -15.023 -27.984 -22.141 1 92.19 264 THR A C 1
ATOM 1885 O O . THR A 1 264 ? -15 -26.891 -22.719 1 92.19 264 THR A O 1
ATOM 1888 N N . THR A 1 265 ? -15.891 -28.203 -21.156 1 91.88 265 THR A N 1
ATOM 1889 C CA . THR A 1 265 ? -17 -27.312 -20.875 1 91.88 265 THR A CA 1
ATOM 1890 C C . THR A 1 265 ? -16.797 -26.578 -19.562 1 91.88 265 THR A C 1
ATOM 1892 O O . THR A 1 265 ? -17.75 -26.109 -18.953 1 91.88 265 THR A O 1
ATOM 1895 N N . ALA A 1 266 ? -15.617 -26.594 -19.109 1 94.19 266 ALA A N 1
ATOM 1896 C CA . ALA A 1 266 ? -15.258 -25.859 -17.891 1 94.19 266 ALA A CA 1
ATOM 1897 C C . ALA A 1 266 ? -13.812 -25.359 -17.969 1 94.19 266 ALA A C 1
ATOM 1899 O O . ALA A 1 266 ? -13.031 -25.828 -18.797 1 94.19 266 ALA A O 1
ATOM 1900 N N . ILE A 1 267 ? -13.508 -24.391 -17.188 1 96.38 267 ILE A N 1
ATOM 1901 C CA . ILE A 1 267 ? -12.141 -23.906 -17 1 96.38 267 ILE A CA 1
ATOM 1902 C C . ILE A 1 267 ? -11.656 -24.266 -15.594 1 96.38 267 ILE A C 1
ATOM 1904 O O . ILE A 1 267 ? -12.391 -24.094 -14.617 1 96.38 267 ILE A O 1
ATOM 1908 N N . ALA A 1 268 ? -10.508 -24.812 -15.523 1 96.31 268 ALA A N 1
ATOM 1909 C CA . ALA A 1 268 ? -9.945 -25.156 -14.227 1 96.31 268 ALA A CA 1
ATOM 1910 C C . ALA A 1 268 ? -9.141 -24 -13.648 1 96.31 268 ALA A C 1
ATOM 1912 O O . ALA A 1 268 ? -8.477 -23.266 -14.383 1 96.31 268 ALA A O 1
ATOM 1913 N N . ASP A 1 269 ? -9.203 -23.828 -12.344 1 96.12 269 ASP A N 1
ATOM 1914 C CA . ASP A 1 269 ? -8.414 -22.891 -11.57 1 96.12 269 ASP A CA 1
ATOM 1915 C C . ASP A 1 269 ? -7.801 -23.547 -10.344 1 96.12 269 ASP A C 1
ATOM 1917 O O . ASP A 1 269 ? -8.5 -23.828 -9.359 1 96.12 269 ASP A O 1
ATOM 1921 N N . VAL A 1 270 ? -6.52 -23.828 -10.414 1 93.31 270 VAL A N 1
ATOM 1922 C CA . VAL A 1 270 ? -5.793 -24.344 -9.258 1 93.31 270 VAL A CA 1
ATOM 1923 C C . VAL A 1 270 ? -5.117 -23.188 -8.523 1 93.31 270 VAL A C 1
ATOM 1925 O O . VAL A 1 270 ? -4.074 -22.688 -8.961 1 93.31 270 VAL A O 1
ATOM 1928 N N . ALA A 1 271 ? -5.656 -22.938 -7.344 1 92.19 271 ALA A N 1
ATOM 1929 C CA . ALA A 1 271 ? -5.273 -21.719 -6.633 1 92.19 271 ALA A CA 1
ATOM 1930 C C . ALA A 1 271 ? -4.203 -22.016 -5.578 1 92.19 271 ALA A C 1
ATOM 1932 O O . ALA A 1 271 ? -4.336 -22.953 -4.801 1 92.19 271 ALA A O 1
ATOM 1933 N N . GLY A 1 272 ? -3.129 -21.219 -5.52 1 86.38 272 GLY A N 1
ATOM 1934 C CA . GLY A 1 272 ? -2.053 -21.234 -4.543 1 86.38 272 GLY A CA 1
ATOM 1935 C C . GLY A 1 272 ? -1.346 -19.906 -4.418 1 86.38 272 GLY A C 1
ATOM 1936 O O . GLY A 1 272 ? -1.994 -18.859 -4.359 1 86.38 272 GLY A O 1
ATOM 1937 N N . THR A 1 273 ? 0.023 -20.016 -4.395 1 84.38 273 THR A N 1
ATOM 1938 C CA . THR A 1 273 ? 0.783 -18.781 -4.453 1 84.38 273 THR A CA 1
ATOM 1939 C C . THR A 1 273 ? 0.452 -18 -5.723 1 84.38 273 THR A C 1
ATOM 1941 O O . THR A 1 273 ? 0.384 -16.766 -5.703 1 84.38 273 THR A O 1
ATOM 1944 N N . THR A 1 274 ? 0.3 -18.75 -6.734 1 88.81 274 THR A N 1
ATOM 1945 C CA . THR A 1 274 ? -0.235 -18.281 -8.008 1 88.81 274 THR A CA 1
ATOM 1946 C C . THR A 1 274 ? -1.449 -19.109 -8.422 1 88.81 274 THR A C 1
ATOM 1948 O O . THR A 1 274 ? -1.795 -20.094 -7.77 1 88.81 274 THR A O 1
ATOM 1951 N N . ASP A 1 275 ? -2.125 -18.656 -9.367 1 93.25 275 ASP A N 1
ATOM 1952 C CA . ASP A 1 275 ? -3.213 -19.453 -9.938 1 93.25 275 ASP A CA 1
ATOM 1953 C C . ASP A 1 275 ? -2.828 -20 -11.305 1 93.25 275 ASP A C 1
ATOM 1955 O O . ASP A 1 275 ? -2.297 -19.281 -12.148 1 93.25 275 ASP A O 1
ATOM 1959 N N . VAL A 1 276 ? -3.021 -21.266 -11.453 1 93.31 276 VAL A N 1
ATOM 1960 C CA . VAL A 1 276 ? -2.877 -21.906 -12.758 1 93.31 276 VAL A CA 1
ATOM 1961 C C . VAL A 1 276 ? -4.254 -22.203 -13.352 1 93.31 276 VAL A C 1
ATOM 1963 O O . VAL A 1 276 ? -5.047 -22.938 -12.758 1 93.31 276 VAL A O 1
ATOM 1966 N N . VAL A 1 277 ? -4.488 -21.578 -14.5 1 96.25 277 VAL A N 1
ATOM 1967 C CA . VAL A 1 277 ? -5.789 -21.781 -15.133 1 96.25 277 VAL A CA 1
ATOM 1968 C C . VAL A 1 277 ? -5.609 -22.484 -16.469 1 96.25 277 VAL A C 1
ATOM 1970 O O . VAL A 1 277 ? -4.566 -22.359 -17.109 1 96.25 277 VAL A O 1
ATOM 1973 N N . GLY A 1 278 ? -6.652 -23.297 -16.812 1 96.06 278 GLY A N 1
ATOM 1974 C CA . GLY A 1 278 ? -6.551 -24.031 -18.062 1 96.06 278 GLY A CA 1
ATOM 1975 C C . GLY A 1 278 ? -7.891 -24.516 -18.578 1 96.06 278 GLY A C 1
ATOM 1976 O O . GLY A 1 278 ? -8.797 -24.797 -17.781 1 96.06 278 GLY A O 1
ATOM 1977 N N . ARG A 1 279 ? -7.965 -24.578 -19.812 1 95.62 279 ARG A N 1
ATOM 1978 C CA . ARG A 1 279 ? -9.094 -25.141 -20.531 1 95.62 279 ARG A CA 1
ATOM 1979 C C . ARG A 1 279 ? -8.633 -26.219 -21.516 1 95.62 279 ARG A C 1
ATOM 1981 O O . ARG A 1 279 ? -7.684 -26.016 -22.281 1 95.62 279 ARG A O 1
ATOM 1988 N N . LEU A 1 280 ? -9.32 -27.406 -21.406 1 95.81 280 LEU A N 1
ATOM 1989 C CA . LEU A 1 280 ? -9.016 -28.469 -22.359 1 95.81 280 LEU A CA 1
ATOM 1990 C C . LEU A 1 280 ? -9.516 -28.109 -23.75 1 95.81 280 LEU A C 1
ATOM 1992 O O . LEU A 1 280 ? -10.625 -27.609 -23.906 1 95.81 280 LEU A O 1
ATOM 1996 N N . ILE A 1 281 ? -8.664 -28.328 -24.719 1 93.75 281 ILE A N 1
ATOM 1997 C CA . ILE A 1 281 ? -9.031 -28.062 -26.109 1 93.75 281 ILE A CA 1
ATOM 1998 C C . ILE A 1 281 ? -8.664 -29.266 -26.984 1 93.75 281 ILE A C 1
ATOM 2000 O O . ILE A 1 281 ? -7.715 -29.984 -26.688 1 93.75 281 ILE A O 1
ATOM 2004 N N . ASP A 1 282 ? -9.344 -29.422 -28.062 1 93.25 282 ASP A N 1
ATOM 2005 C CA . ASP A 1 282 ? -9.211 -30.594 -28.906 1 93.25 282 ASP A CA 1
ATOM 2006 C C . ASP A 1 282 ? -8.023 -30.469 -29.859 1 93.25 282 ASP A C 1
ATOM 2008 O O . ASP A 1 282 ? -7.465 -31.469 -30.312 1 93.25 282 ASP A O 1
ATOM 2012 N N . HIS A 1 283 ? -7.746 -29.219 -30.219 1 92.19 283 HIS A N 1
ATOM 2013 C CA . HIS A 1 283 ? -6.629 -28.922 -31.109 1 92.19 283 HIS A CA 1
ATOM 2014 C C . HIS A 1 283 ? -5.852 -27.703 -30.625 1 92.19 283 HIS A C 1
ATOM 2016 O O . HIS A 1 283 ? -6.445 -26.719 -30.188 1 92.19 283 HIS A O 1
ATOM 2022 N N . ALA A 1 284 ? -4.531 -27.766 -30.766 1 90.5 284 ALA A N 1
ATOM 2023 C CA . ALA A 1 284 ? -3.656 -26.703 -30.266 1 90.5 284 ALA A CA 1
ATOM 2024 C C . ALA A 1 284 ? -4.012 -25.375 -30.922 1 90.5 284 ALA A C 1
ATOM 2026 O O . ALA A 1 284 ? -3.889 -24.312 -30.281 1 90.5 284 ALA A O 1
ATOM 2027 N N . ASP A 1 285 ? -4.484 -25.391 -32.156 1 89.75 285 ASP A N 1
ATOM 2028 C CA . ASP A 1 285 ? -4.754 -24.172 -32.906 1 89.75 285 ASP A CA 1
ATOM 2029 C C . ASP A 1 285 ? -6.008 -23.469 -32.375 1 89.75 285 ASP A C 1
ATOM 2031 O O . ASP A 1 285 ? -6.27 -22.312 -32.75 1 89.75 285 ASP A O 1
ATOM 2035 N N . LEU A 1 286 ? -6.738 -24.078 -31.516 1 87.88 286 LEU A N 1
ATOM 2036 C CA . LEU A 1 286 ? -7.957 -23.5 -30.953 1 87.88 286 LEU A CA 1
ATOM 2037 C C . LEU A 1 286 ? -7.637 -22.594 -29.766 1 87.88 286 LEU A C 1
ATOM 2039 O O . LEU A 1 286 ? -8.516 -21.906 -29.25 1 87.88 286 LEU A O 1
ATOM 2043 N N . ALA A 1 287 ? -6.41 -22.594 -29.391 1 89.81 287 ALA A N 1
ATOM 2044 C CA . ALA A 1 287 ? -6.02 -21.797 -28.234 1 89.81 287 ALA A CA 1
ATOM 2045 C C . ALA A 1 287 ? -6.082 -20.312 -28.547 1 89.81 287 ALA A C 1
ATOM 2047 O O . ALA A 1 287 ? -5.68 -19.875 -29.625 1 89.81 287 ALA A O 1
ATOM 2048 N N . PRO A 1 288 ? -6.605 -19.5 -27.594 1 88.06 288 PRO A N 1
ATOM 2049 C CA . PRO A 1 288 ? -6.523 -18.047 -27.766 1 88.06 288 PRO A CA 1
ATOM 2050 C C . PRO A 1 288 ? -5.082 -17.547 -27.844 1 88.06 288 PRO A C 1
ATOM 2052 O O . PRO A 1 288 ? -4.176 -18.172 -27.281 1 88.06 288 PRO A O 1
ATOM 2055 N N . ALA A 1 289 ? -4.812 -16.406 -28.547 1 79.81 289 ALA A N 1
ATOM 2056 C CA . ALA A 1 289 ? -3.486 -15.883 -28.859 1 79.81 289 ALA A CA 1
ATOM 2057 C C . ALA A 1 289 ? -2.684 -15.633 -27.578 1 79.81 289 ALA A C 1
ATOM 2059 O O . ALA A 1 289 ? -1.466 -15.828 -27.562 1 79.81 289 ALA A O 1
ATOM 2060 N N . GLN A 1 290 ? -3.205 -15.312 -26.469 1 83.31 290 GLN A N 1
ATOM 2061 C CA . GLN A 1 290 ? -2.453 -14.938 -25.281 1 83.31 290 GLN A CA 1
ATOM 2062 C C . GLN A 1 290 ? -2.189 -16.156 -24.391 1 83.31 290 GLN A C 1
ATOM 2064 O O . GLN A 1 290 ? -1.363 -16.094 -23.484 1 83.31 290 GLN A O 1
ATOM 2069 N N . ALA A 1 291 ? -2.807 -17.297 -24.75 1 89.75 291 ALA A N 1
ATOM 2070 C CA . ALA A 1 291 ? -2.719 -18.469 -23.875 1 89.75 291 ALA A CA 1
ATOM 2071 C C . ALA A 1 291 ? -1.497 -19.312 -24.219 1 89.75 291 ALA A C 1
ATOM 2073 O O . ALA A 1 291 ? -1.086 -19.375 -25.391 1 89.75 291 ALA A O 1
ATOM 2074 N N . LEU A 1 292 ? -0.925 -19.938 -23.234 1 90.31 292 LEU A N 1
ATOM 2075 C CA . LEU A 1 292 ? 0.021 -21.031 -23.453 1 90.31 292 LEU A CA 1
ATOM 2076 C C . LEU A 1 292 ? -0.706 -22.312 -23.828 1 90.31 292 LEU A C 1
ATOM 2078 O O . LEU A 1 292 ? -1.869 -22.5 -23.469 1 90.31 292 LEU A O 1
ATOM 2082 N N . VAL A 1 293 ? 0.002 -23.109 -24.578 1 93.25 293 VAL A N 1
ATOM 2083 C CA . VAL A 1 293 ? -0.575 -24.391 -24.953 1 93.25 293 VAL A CA 1
ATOM 2084 C C . VAL A 1 293 ? 0.349 -25.531 -24.5 1 93.25 293 VAL A C 1
ATOM 2086 O O . VAL A 1 293 ? 1.544 -25.516 -24.812 1 93.25 293 VAL A O 1
ATOM 2089 N N . ASN A 1 294 ? -0.188 -26.391 -23.75 1 93.69 294 ASN A N 1
ATOM 2090 C CA . ASN A 1 294 ? 0.497 -27.609 -23.328 1 93.69 294 ASN A CA 1
ATOM 2091 C C . ASN A 1 294 ? -0.248 -28.859 -23.781 1 93.69 294 ASN A C 1
ATOM 2093 O O . ASN A 1 294 ? -1.477 -28.859 -23.875 1 93.69 294 ASN A O 1
ATOM 2097 N N . PRO A 1 295 ? 0.596 -29.891 -24.062 1 95.5 295 PRO A N 1
ATOM 2098 C CA . PRO A 1 295 ? -0.12 -31.172 -24.125 1 95.5 295 PRO A CA 1
ATOM 2099 C C . PRO A 1 295 ? -0.887 -31.484 -22.844 1 95.5 295 PRO A C 1
ATOM 2101 O O . PRO A 1 295 ? -0.413 -31.172 -21.734 1 95.5 295 PRO A O 1
ATOM 2104 N N . ALA A 1 296 ? -2.094 -32.031 -22.984 1 95.62 296 ALA A N 1
ATOM 2105 C CA . ALA A 1 296 ? -2.891 -32.406 -21.828 1 95.62 296 ALA A CA 1
ATOM 2106 C C . ALA A 1 296 ? -2.465 -33.781 -21.281 1 95.62 296 ALA A C 1
ATOM 2108 O O . ALA A 1 296 ? -1.745 -34.5 -21.938 1 95.62 296 ALA A O 1
ATOM 2109 N N . LEU A 1 297 ? -2.906 -34.031 -20.031 1 94.5 297 LEU A N 1
ATOM 2110 C CA . LEU A 1 297 ? -2.746 -35.375 -19.5 1 94.5 297 LEU A CA 1
ATOM 2111 C C . LEU A 1 297 ? -3.58 -36.375 -20.281 1 94.5 297 LEU A C 1
ATOM 2113 O O . LEU A 1 297 ? -3.223 -37.562 -20.375 1 94.5 297 LEU A O 1
ATOM 2117 N N . VAL A 1 298 ? -4.691 -35.875 -20.781 1 89.75 298 VAL A N 1
ATOM 2118 C CA . VAL A 1 298 ? -5.562 -36.688 -21.625 1 89.75 298 VAL A CA 1
ATOM 2119 C C . VAL A 1 298 ? -4.926 -36.844 -23.016 1 89.75 298 VAL A C 1
ATOM 2121 O O . VAL A 1 298 ? -4.566 -35.875 -23.656 1 89.75 298 VAL A O 1
ATOM 2124 N N . ALA A 1 299 ? -4.863 -38.094 -23.406 1 86.44 299 ALA A N 1
ATOM 2125 C CA . ALA A 1 299 ? -4.176 -38.438 -24.656 1 86.44 299 ALA A CA 1
ATOM 2126 C C . ALA A 1 299 ? -4.801 -37.688 -25.828 1 86.44 299 ALA A C 1
ATOM 2128 O O . ALA A 1 299 ? -6.027 -37.688 -25.984 1 86.44 299 ALA A O 1
ATOM 2129 N N . GLY A 1 300 ? -3.938 -37.062 -26.609 1 90.69 300 GLY A N 1
ATOM 2130 C CA . GLY A 1 300 ? -4.348 -36.469 -27.875 1 90.69 300 GLY A CA 1
ATOM 2131 C C . GLY A 1 300 ? -4.973 -35.094 -27.703 1 90.69 300 GLY A C 1
ATOM 2132 O O . GLY A 1 300 ? -5.449 -34.531 -28.688 1 90.69 300 GLY A O 1
ATOM 2133 N N . ARG A 1 301 ? -5.004 -34.594 -26.547 1 95 301 ARG A N 1
ATOM 2134 C CA . ARG A 1 301 ? -5.617 -33.281 -26.312 1 95 301 ARG A CA 1
ATOM 2135 C C . ARG A 1 301 ? -4.602 -32.281 -25.75 1 95 301 ARG A C 1
ATOM 2137 O O . ARG A 1 301 ? -3.441 -32.625 -25.531 1 95 301 ARG A O 1
ATOM 2144 N N . TRP A 1 302 ? -5.027 -31 -25.719 1 96.31 302 TRP A N 1
ATOM 2145 C CA . TRP A 1 302 ? -4.176 -29.938 -25.203 1 96.31 302 TRP A CA 1
ATOM 2146 C C . TRP A 1 302 ? -4.906 -29.109 -24.156 1 96.31 302 TRP A C 1
ATOM 2148 O O . TRP A 1 302 ? -6.133 -29.172 -24.047 1 96.31 302 TRP A O 1
ATOM 2158 N N . VAL A 1 303 ? -4.141 -28.406 -23.391 1 96.12 303 VAL A N 1
ATOM 2159 C CA . VAL A 1 303 ? -4.676 -27.422 -22.453 1 96.12 303 VAL A CA 1
ATOM 2160 C C . VAL A 1 303 ? -4.168 -26.031 -22.797 1 96.12 303 VAL A C 1
ATOM 2162 O O . VAL A 1 303 ? -2.963 -25.828 -22.969 1 96.12 303 VAL A O 1
ATOM 2165 N N . ALA A 1 304 ? -5.109 -25.109 -23.047 1 94.56 304 ALA A N 1
ATOM 2166 C CA . ALA A 1 304 ? -4.773 -23.703 -23.172 1 94.56 304 ALA A CA 1
ATOM 2167 C C . ALA A 1 304 ? -4.898 -22.984 -21.828 1 94.56 304 ALA A C 1
ATOM 2169 O O . ALA A 1 304 ? -5.871 -23.188 -21.109 1 94.56 304 ALA A O 1
ATOM 2170 N N . GLY A 1 305 ? -3.902 -22.219 -21.453 1 94.75 305 GLY A N 1
ATOM 2171 C CA . GLY A 1 305 ? -3.959 -21.5 -20.188 1 94.75 305 GLY A CA 1
ATOM 2172 C C . GLY A 1 305 ? -2.623 -20.906 -19.781 1 94.75 305 GLY A C 1
ATOM 2173 O O . GLY A 1 305 ? -1.881 -20.391 -20.625 1 94.75 305 GLY A O 1
ATOM 2174 N N . GLY A 1 306 ? -2.441 -20.859 -18.516 1 91.94 306 GLY A N 1
ATOM 2175 C CA . GLY A 1 306 ? -1.203 -20.328 -17.969 1 91.94 306 GLY A CA 1
ATOM 2176 C C . GLY A 1 306 ? -1.276 -20.062 -16.484 1 91.94 306 GLY A C 1
ATOM 2177 O O . GLY A 1 306 ? -2.35 -20.141 -15.883 1 91.94 306 GLY A O 1
ATOM 2178 N N . ALA A 1 307 ? -0.078 -19.812 -15.914 1 90.06 307 ALA A N 1
ATOM 2179 C CA . ALA A 1 307 ? 0.025 -19.422 -14.516 1 90.06 307 ALA A CA 1
ATOM 2180 C C . ALA A 1 307 ? 0.066 -17.906 -14.367 1 90.06 307 ALA A C 1
ATOM 2182 O O . ALA A 1 307 ? 0.748 -17.219 -15.133 1 90.06 307 ALA A O 1
ATOM 2183 N N . SER A 1 308 ? -0.688 -17.422 -13.422 1 91.62 308 SER A N 1
ATOM 2184 C CA . SER A 1 308 ? -0.678 -15.992 -13.141 1 91.62 308 SER A CA 1
ATOM 2185 C C . SER A 1 308 ? 0.561 -15.594 -12.344 1 91.62 308 SER A C 1
ATOM 2187 O O . SER A 1 308 ? 1.34 -16.453 -11.93 1 91.62 308 SER A O 1
ATOM 2189 N N . GLY A 1 309 ? 0.756 -14.297 -12.266 1 87.44 309 GLY A N 1
ATOM 2190 C CA . GLY A 1 309 ? 1.636 -13.852 -11.203 1 87.44 309 GLY A CA 1
ATOM 2191 C C . GLY A 1 309 ? 1.101 -14.164 -9.82 1 87.44 309 GLY A C 1
ATOM 2192 O O . GLY A 1 309 ? 0.129 -14.906 -9.672 1 87.44 309 GLY A O 1
ATOM 2193 N N . MET A 1 310 ? 1.66 -13.586 -8.852 1 90.56 310 MET A N 1
ATOM 2194 C CA . MET A 1 310 ? 1.237 -13.844 -7.477 1 90.56 310 MET A CA 1
ATOM 2195 C C . MET A 1 310 ? -0.214 -13.43 -7.266 1 90.56 310 MET A C 1
ATOM 2197 O O . MET A 1 310 ? -0.631 -12.367 -7.727 1 90.56 310 MET A O 1
ATOM 2201 N N . THR A 1 311 ? -0.989 -14.258 -6.672 1 94.56 311 THR A N 1
ATOM 2202 C CA . THR A 1 311 ? -2.35 -13.984 -6.219 1 94.56 311 THR A CA 1
ATOM 2203 C C . THR A 1 311 ? -2.496 -14.297 -4.73 1 94.56 311 THR A C 1
ATOM 2205 O O . THR A 1 311 ? -2.193 -13.453 -3.885 1 94.56 311 THR A O 1
ATOM 2208 N N . GLY A 1 312 ? -2.688 -15.594 -4.43 1 92.94 312 GLY A N 1
ATOM 2209 C CA . GLY A 1 312 ? -2.75 -15.977 -3.029 1 92.94 312 GLY A CA 1
ATOM 2210 C C . GLY A 1 312 ? -1.497 -15.617 -2.254 1 92.94 312 GLY A C 1
ATOM 2211 O O . GLY A 1 312 ? -1.568 -15.281 -1.07 1 92.94 312 GLY A O 1
ATOM 2212 N N . GLY A 1 313 ? -0.406 -15.766 -2.93 1 90.31 313 GLY A N 1
ATOM 2213 C CA . GLY A 1 313 ? 0.85 -15.398 -2.293 1 90.31 313 GLY A CA 1
ATOM 2214 C C . GLY A 1 313 ? 0.905 -13.938 -1.881 1 90.31 313 GLY A C 1
ATOM 2215 O O . GLY A 1 313 ? 1.454 -13.609 -0.828 1 90.31 313 GLY A O 1
ATOM 2216 N N . ALA A 1 314 ? 0.421 -13.055 -2.689 1 94.19 314 ALA A N 1
ATOM 2217 C CA . ALA A 1 314 ? 0.393 -11.633 -2.367 1 94.19 314 ALA A CA 1
ATOM 2218 C C . ALA A 1 314 ? -0.522 -11.359 -1.179 1 94.19 314 ALA A C 1
ATOM 2220 O O . ALA A 1 314 ? -0.183 -10.562 -0.296 1 94.19 314 ALA A O 1
ATOM 2221 N N . VAL A 1 315 ? -1.713 -12.016 -1.166 1 95.44 315 VAL A N 1
ATOM 2222 C CA . VAL A 1 315 ? -2.635 -11.875 -0.043 1 95.44 315 VAL A CA 1
ATOM 2223 C C . VAL A 1 315 ? -1.94 -12.289 1.251 1 95.44 315 VAL A C 1
ATOM 2225 O O . VAL A 1 315 ? -2.045 -11.602 2.27 1 95.44 315 VAL A O 1
ATOM 2228 N N . ALA A 1 316 ? -1.227 -13.406 1.137 1 92.44 316 ALA A N 1
ATOM 2229 C CA . ALA A 1 316 ? -0.503 -13.898 2.305 1 92.44 316 ALA A CA 1
ATOM 2230 C C . ALA A 1 316 ? 0.566 -12.906 2.75 1 92.44 316 ALA A C 1
ATOM 2232 O O . ALA A 1 316 ? 0.778 -12.711 3.947 1 92.44 316 ALA A O 1
ATOM 2233 N N . GLN A 1 317 ? 1.201 -12.312 1.811 1 92.69 317 GLN A N 1
ATOM 2234 C CA . GLN A 1 317 ? 2.236 -11.336 2.121 1 92.69 317 GLN A CA 1
ATOM 2235 C C . GLN A 1 317 ? 1.646 -10.117 2.828 1 92.69 317 GLN A C 1
ATOM 2237 O O . GLN A 1 317 ? 2.174 -9.672 3.848 1 92.69 317 GLN A O 1
ATOM 2242 N N . TRP A 1 318 ? 0.601 -9.516 2.338 1 96.44 318 TRP A N 1
ATOM 2243 C CA . TRP A 1 318 ? -0.03 -8.367 2.98 1 96.44 318 TRP A CA 1
ATOM 2244 C C . TRP A 1 318 ? -0.58 -8.742 4.352 1 96.44 318 TRP A C 1
ATOM 2246 O O . TRP A 1 318 ? -0.529 -7.941 5.289 1 96.44 318 TRP A O 1
ATOM 2256 N N . ARG A 1 319 ? -1.076 -9.984 4.465 1 95.69 319 ARG A N 1
ATOM 2257 C CA . ARG A 1 319 ? -1.545 -10.469 5.762 1 95.69 319 ARG A CA 1
ATOM 2258 C C . ARG A 1 319 ? -0.406 -10.508 6.773 1 95.69 319 ARG A C 1
ATOM 2260 O O . ARG A 1 319 ? -0.601 -10.18 7.949 1 95.69 319 ARG A O 1
ATOM 2267 N N . SER A 1 320 ? 0.693 -10.953 6.301 1 94.06 320 SER A N 1
ATOM 2268 C CA . SER A 1 320 ? 1.849 -11.008 7.191 1 94.06 320 SER A CA 1
ATOM 2269 C C . SER A 1 320 ? 2.26 -9.617 7.652 1 94.06 320 SER A C 1
ATOM 2271 O O . SER A 1 320 ? 2.816 -9.453 8.742 1 94.06 320 SER A O 1
ATOM 2273 N N . LEU A 1 321 ? 2.008 -8.602 6.879 1 95.06 321 LEU A N 1
ATOM 2274 C CA . LEU A 1 321 ? 2.381 -7.223 7.195 1 95.06 321 LEU A CA 1
ATOM 2275 C C . LEU A 1 321 ? 1.373 -6.59 8.148 1 95.06 321 LEU A C 1
ATOM 2277 O O . LEU A 1 321 ? 1.758 -5.922 9.109 1 95.06 321 LEU A O 1
ATOM 2281 N N . VAL A 1 322 ? 0.069 -6.801 7.898 1 96.31 322 VAL A N 1
ATOM 2282 C CA . VAL A 1 322 ? -0.931 -6.02 8.617 1 96.31 322 VAL A CA 1
ATOM 2283 C C . VAL A 1 322 ? -1.614 -6.895 9.664 1 96.31 322 VAL A C 1
ATOM 2285 O O . VAL A 1 322 ? -2.404 -6.402 10.477 1 96.31 322 VAL A O 1
ATOM 2288 N N . GLY A 1 323 ? -1.354 -8.227 9.648 1 93.25 323 GLY A N 1
ATOM 2289 C CA . GLY A 1 323 ? -1.99 -9.164 10.555 1 93.25 323 GLY A CA 1
ATOM 2290 C C . GLY A 1 323 ? -3.201 -9.852 9.953 1 93.25 323 GLY A C 1
ATOM 2291 O O . GLY A 1 323 ? -3.803 -9.344 9.008 1 93.25 323 GLY A O 1
ATOM 2292 N N . ALA A 1 324 ? -3.537 -10.961 10.547 1 90.88 324 ALA A N 1
ATOM 2293 C CA . ALA A 1 324 ? -4.676 -11.742 10.07 1 90.88 324 ALA A CA 1
ATOM 2294 C C . ALA A 1 324 ? -5.992 -11.117 10.523 1 90.88 324 ALA A C 1
ATOM 2296 O O . ALA A 1 324 ? -6.059 -10.492 11.578 1 90.88 324 ALA A O 1
ATOM 2297 N N . VAL A 1 325 ? -6.961 -11.18 9.641 1 91.69 325 VAL A N 1
ATOM 2298 C CA . VAL A 1 325 ? -8.32 -10.734 9.93 1 91.69 325 VAL A CA 1
ATOM 2299 C C . VAL A 1 325 ? -9.297 -11.891 9.703 1 91.69 325 VAL A C 1
ATOM 2301 O O . VAL A 1 325 ? -9.164 -12.641 8.727 1 91.69 325 VAL A O 1
ATOM 2304 N N . ASP A 1 326 ? -10.211 -12.016 10.492 1 90.75 326 ASP A N 1
ATOM 2305 C CA . ASP A 1 326 ? -11.164 -13.117 10.383 1 90.75 326 ASP A CA 1
ATOM 2306 C C . ASP A 1 326 ? -12.031 -12.961 9.141 1 90.75 326 ASP A C 1
ATOM 2308 O O . ASP A 1 326 ? -12.367 -11.844 8.742 1 90.75 326 ASP A O 1
ATOM 2312 N N . ASP A 1 327 ? -12.508 -14.062 8.633 1 86.31 327 ASP A N 1
ATOM 2313 C CA . ASP A 1 327 ? -13.273 -14.094 7.398 1 86.31 327 ASP A CA 1
ATOM 2314 C C . ASP A 1 327 ? -14.602 -13.344 7.555 1 86.31 327 ASP A C 1
ATOM 2316 O O . ASP A 1 327 ? -15.086 -12.719 6.609 1 86.31 327 ASP A O 1
ATOM 2320 N N . GLY A 1 328 ? -15.117 -13.516 8.688 1 86.69 328 GLY A N 1
ATOM 2321 C CA . GLY A 1 328 ? -16.359 -12.805 8.93 1 86.69 328 GLY A CA 1
ATOM 2322 C C . GLY A 1 328 ? -16.234 -11.305 8.805 1 86.69 328 GLY A C 1
ATOM 2323 O O . GLY A 1 328 ? -17.078 -10.648 8.203 1 86.69 328 GLY A O 1
ATOM 2324 N N . LYS A 1 329 ? -15.18 -10.727 9.336 1 90.44 329 LYS A N 1
ATOM 2325 C CA . LYS A 1 329 ? -14.906 -9.297 9.25 1 90.44 329 LYS A CA 1
ATOM 2326 C C . LYS A 1 329 ? -14.602 -8.883 7.812 1 90.44 329 LYS A C 1
ATOM 2328 O O . LYS A 1 329 ? -15.047 -7.82 7.363 1 90.44 329 LYS A O 1
ATOM 2333 N N . LEU A 1 330 ? -13.906 -9.695 7.105 1 92.25 330 LEU A N 1
ATOM 2334 C CA . LEU A 1 330 ? -13.57 -9.414 5.715 1 92.25 330 LEU A CA 1
ATOM 2335 C C . LEU A 1 330 ? -14.828 -9.367 4.852 1 92.25 330 LEU A C 1
ATOM 2337 O O . LEU A 1 330 ? -14.938 -8.547 3.943 1 92.25 330 LEU A O 1
ATOM 2341 N N . ALA A 1 331 ? -15.781 -10.273 5.168 1 89.62 331 ALA A N 1
ATOM 2342 C CA . ALA A 1 331 ? -17.016 -10.383 4.387 1 89.62 331 ALA A CA 1
ATOM 2343 C C . ALA A 1 331 ? -17.891 -9.141 4.566 1 89.62 331 ALA A C 1
ATOM 2345 O O . ALA A 1 331 ? -18.766 -8.867 3.748 1 89.62 331 ALA A O 1
ATOM 2346 N N . GLN A 1 332 ? -17.609 -8.344 5.594 1 92.56 332 GLN A N 1
ATOM 2347 C CA . GLN A 1 332 ? -18.391 -7.148 5.879 1 92.56 332 GLN A CA 1
ATOM 2348 C C . GLN A 1 332 ? -17.922 -5.961 5.055 1 92.56 332 GLN A C 1
ATOM 2350 O O . GLN A 1 332 ? -18.625 -4.961 4.922 1 92.56 332 GLN A O 1
ATOM 2355 N N . ILE A 1 333 ? -16.719 -6.055 4.609 1 95.69 333 ILE A N 1
ATOM 2356 C CA . ILE A 1 333 ? -16.219 -4.996 3.75 1 95.69 333 ILE A CA 1
ATOM 2357 C C . ILE A 1 333 ? -16.891 -5.066 2.385 1 95.69 333 ILE A C 1
ATOM 2359 O O . ILE A 1 333 ? -16.891 -6.113 1.735 1 95.69 333 ILE A O 1
ATOM 2363 N N . PRO A 1 334 ? -17.516 -4.031 1.861 1 95.62 334 PRO A N 1
ATOM 2364 C CA . PRO A 1 334 ? -18.234 -4.062 0.585 1 95.62 334 PRO A CA 1
ATOM 2365 C C . PRO A 1 334 ? -17.297 -4.258 -0.61 1 95.62 334 PRO A C 1
ATOM 2367 O O . PRO A 1 334 ? -16.094 -4.02 -0.504 1 95.62 334 PRO A O 1
ATOM 2370 N N . PRO A 1 335 ? -17.875 -4.707 -1.776 1 96.81 335 PRO A N 1
ATOM 2371 C CA . PRO A 1 335 ? -17.078 -4.762 -3.004 1 96.81 335 PRO A CA 1
ATOM 2372 C C . PRO A 1 335 ? -16.359 -3.443 -3.305 1 96.81 335 PRO A C 1
ATOM 2374 O O . PRO A 1 335 ? -16.984 -2.377 -3.229 1 96.81 335 PRO A O 1
ATOM 2377 N N . GLY A 1 336 ? -15.125 -3.512 -3.5 1 96.31 336 GLY A N 1
ATOM 2378 C CA . GLY A 1 336 ? -14.336 -2.326 -3.793 1 96.31 336 GLY A CA 1
ATOM 2379 C C . GLY A 1 336 ? -13.555 -1.815 -2.594 1 96.31 336 GLY A C 1
ATOM 2380 O O . GLY A 1 336 ? -12.789 -0.858 -2.707 1 96.31 336 GLY A O 1
ATOM 2381 N N . ALA A 1 337 ? -13.836 -2.445 -1.466 1 96.81 337 ALA A N 1
ATOM 2382 C CA . ALA A 1 337 ? -13.094 -2.154 -0.239 1 96.81 337 ALA A CA 1
ATOM 2383 C C . ALA A 1 337 ? -13.062 -0.655 0.039 1 96.81 337 ALA A C 1
ATOM 2385 O O . ALA A 1 337 ? -12 -0.097 0.332 1 96.81 337 ALA A O 1
ATOM 2386 N N . ASP A 1 338 ? -14.125 -0.008 -0.254 1 94.75 338 ASP A N 1
ATOM 2387 C CA . ASP A 1 338 ? -14.289 1.421 -0.004 1 94.75 338 ASP A CA 1
ATOM 2388 C C . ASP A 1 338 ? -13.25 2.236 -0.769 1 94.75 338 ASP A C 1
ATOM 2390 O O . ASP A 1 338 ? -12.664 3.17 -0.22 1 94.75 338 ASP A O 1
ATOM 2394 N N . GLY A 1 339 ? -12.93 1.791 -1.949 1 94.44 339 GLY A N 1
ATOM 2395 C CA . GLY A 1 339 ? -12.109 2.58 -2.854 1 94.44 339 GLY A CA 1
ATOM 2396 C C . GLY A 1 339 ? -10.656 2.156 -2.857 1 94.44 339 GLY A C 1
ATOM 2397 O O . GLY A 1 339 ? -9.844 2.703 -3.613 1 94.44 339 GLY A O 1
ATOM 2398 N N . LEU A 1 340 ? -10.352 1.188 -2.029 1 96.88 340 LEU A N 1
ATOM 2399 C CA . LEU A 1 340 ? -8.977 0.723 -1.943 1 96.88 340 LEU A CA 1
ATOM 2400 C C . LEU A 1 340 ? -8.703 -0.365 -2.977 1 96.88 340 LEU A C 1
ATOM 2402 O O . LEU A 1 340 ? -9.461 -1.329 -3.086 1 96.88 340 LEU A O 1
ATOM 2406 N N . LEU A 1 341 ? -7.652 -0.233 -3.803 1 97.75 341 LEU A N 1
ATOM 2407 C CA . LEU A 1 341 ? -7.254 -1.203 -4.816 1 97.75 341 LEU A CA 1
ATOM 2408 C C . LEU A 1 341 ? -5.906 -1.827 -4.477 1 97.75 341 LEU A C 1
ATOM 2410 O O . LEU A 1 341 ? -5 -1.138 -4 1 97.75 341 LEU A O 1
ATOM 2414 N N . ALA A 1 342 ? -5.832 -3.115 -4.625 1 98.12 342 ALA A N 1
ATOM 2415 C CA . ALA A 1 342 ? -4.562 -3.816 -4.457 1 98.12 342 ALA A CA 1
ATOM 2416 C C . ALA A 1 342 ? -4.141 -4.496 -5.758 1 98.12 342 ALA A C 1
ATOM 2418 O O . ALA A 1 342 ? -4.953 -5.152 -6.418 1 98.12 342 ALA A O 1
ATOM 2419 N N . LEU A 1 343 ? -2.971 -4.266 -6.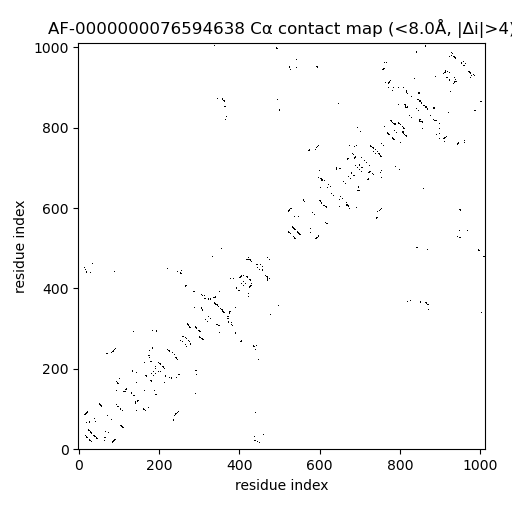199 1 97.69 343 LEU A N 1
ATOM 2420 C CA . LEU A 1 343 ? -2.346 -4.949 -7.328 1 97.69 343 LEU A CA 1
ATOM 2421 C C . LEU A 1 343 ? -1.367 -6.012 -6.84 1 97.69 343 LEU A C 1
ATOM 2423 O O . LEU A 1 343 ? -0.314 -5.688 -6.289 1 97.69 343 LEU A O 1
ATOM 2427 N N . PRO A 1 344 ? -1.681 -7.25 -7.047 1 96.88 344 PRO A N 1
ATOM 2428 C CA . PRO A 1 344 ? -0.898 -8.312 -6.418 1 96.88 344 PRO A CA 1
ATOM 2429 C C . PRO A 1 344 ? 0.364 -8.664 -7.203 1 96.88 344 PRO A C 1
ATOM 2431 O O . PRO A 1 344 ? 1.028 -9.664 -6.898 1 96.88 344 PRO A O 1
ATOM 2434 N N . THR A 1 345 ? 0.845 -7.898 -8.133 1 93.5 345 THR A N 1
ATOM 2435 C CA . THR A 1 345 ? 1.908 -8.219 -9.078 1 93.5 345 THR A CA 1
ATOM 2436 C C . THR A 1 345 ? 3.279 -8 -8.445 1 93.5 345 THR A C 1
ATOM 2438 O O . THR A 1 345 ? 4.16 -7.395 -9.055 1 93.5 345 THR A O 1
ATOM 2441 N N . MET A 1 346 ? 3.453 -8.523 -7.254 1 92 346 MET A N 1
ATOM 2442 C CA . MET A 1 346 ? 4.66 -8.273 -6.469 1 92 346 MET A CA 1
ATOM 2443 C C . MET A 1 346 ? 5.879 -8.906 -7.133 1 92 346 MET A C 1
ATOM 2445 O O . MET A 1 346 ? 7.012 -8.492 -6.879 1 92 346 MET A O 1
ATOM 2449 N N . THR A 1 347 ? 5.672 -9.914 -7.992 1 83.5 347 THR A N 1
ATOM 2450 C CA . THR A 1 347 ? 6.773 -10.586 -8.664 1 83.5 347 THR A CA 1
ATOM 2451 C C . THR A 1 347 ? 6.641 -10.453 -10.18 1 83.5 347 THR A C 1
ATOM 2453 O O . THR A 1 347 ? 7.199 -11.266 -10.93 1 83.5 347 THR A O 1
ATOM 2456 N N . GLY A 1 348 ? 5.855 -9.547 -10.562 1 86.38 348 GLY A N 1
ATOM 2457 C CA . GLY A 1 348 ? 5.602 -9.375 -11.984 1 86.38 348 GLY A CA 1
ATOM 2458 C C . GLY A 1 348 ? 4.34 -10.07 -12.461 1 86.38 348 GLY A C 1
ATOM 2459 O O . GLY A 1 348 ? 3.771 -10.891 -11.734 1 86.38 348 GLY A O 1
ATOM 2460 N N . SER A 1 349 ? 3.922 -9.656 -13.641 1 88.94 349 SER A N 1
ATOM 2461 C CA . SER A 1 349 ? 2.754 -10.289 -14.242 1 88.94 349 SER A CA 1
ATOM 2462 C C . SER A 1 349 ? 3.164 -11.375 -15.234 1 88.94 349 SER A C 1
ATOM 2464 O O . SER A 1 349 ? 4.156 -11.227 -15.953 1 88.94 349 SER A O 1
ATOM 2466 N N . ARG A 1 350 ? 2.455 -12.43 -15.227 1 87.31 350 ARG A N 1
ATOM 2467 C CA . ARG A 1 350 ? 2.621 -13.531 -16.172 1 87.31 350 ARG A CA 1
ATOM 2468 C C . ARG A 1 350 ? 1.388 -13.68 -17.062 1 87.31 350 ARG A C 1
ATOM 2470 O O . ARG A 1 350 ? 0.952 -12.719 -17.688 1 87.31 350 ARG A O 1
ATOM 2477 N N . PHE A 1 351 ? 0.87 -14.945 -17.219 1 88.19 351 PHE A N 1
ATOM 2478 C CA . PHE A 1 351 ? -0.33 -15.125 -18.016 1 88.19 351 PHE A CA 1
ATOM 2479 C C . PHE A 1 351 ? -1.482 -14.297 -17.469 1 88.19 351 PHE A C 1
ATOM 2481 O O . PHE A 1 351 ? -1.761 -14.328 -16.266 1 88.19 351 PHE A O 1
ATOM 2488 N N . PRO A 1 352 ? -2.113 -13.445 -18.219 1 90.88 352 PRO A N 1
ATOM 2489 C CA . PRO A 1 352 ? -2.002 -13.352 -19.688 1 90.88 352 PRO A CA 1
ATOM 2490 C C . PRO A 1 352 ? -1.224 -12.117 -20.141 1 90.88 352 PRO A C 1
ATOM 2492 O O . PRO A 1 352 ? -1.133 -11.844 -21.328 1 90.88 352 PRO A O 1
ATOM 2495 N N . ARG A 1 353 ? -0.619 -11.406 -19.234 1 86.88 353 ARG A N 1
ATOM 2496 C CA . ARG A 1 353 ? -0.043 -10.109 -19.547 1 86.88 353 ARG A CA 1
ATOM 2497 C C . ARG A 1 353 ? 1.439 -10.234 -19.891 1 86.88 353 ARG A C 1
ATOM 2499 O O . ARG A 1 353 ? 1.942 -9.547 -20.781 1 86.88 353 ARG A O 1
ATOM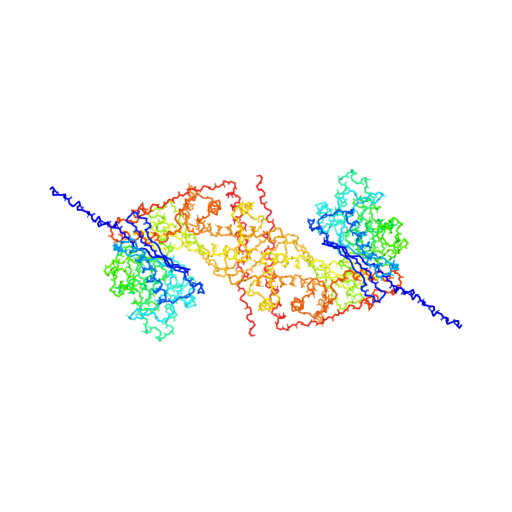 2506 N N . TRP A 1 354 ? 2.145 -10.969 -19.25 1 82.5 354 TRP A N 1
ATOM 2507 C CA . TRP A 1 354 ? 3.568 -11.234 -19.422 1 82.5 354 TRP A CA 1
ATOM 2508 C C . TRP A 1 354 ? 4.383 -9.953 -19.266 1 82.5 354 TRP A C 1
ATOM 2510 O O . TRP A 1 354 ? 5.133 -9.578 -20.172 1 82.5 354 TRP A O 1
ATOM 2520 N N . ARG A 1 355 ? 4.316 -9.375 -18.094 1 84.5 355 ARG A N 1
ATOM 2521 C CA . ARG A 1 355 ? 5.066 -8.172 -17.734 1 84.5 355 ARG A CA 1
ATOM 2522 C C . ARG A 1 355 ? 5.875 -8.398 -16.453 1 84.5 355 ARG A C 1
ATOM 2524 O O . ARG A 1 355 ? 5.457 -7.992 -15.367 1 84.5 355 ARG A O 1
ATOM 2531 N N . PRO A 1 356 ? 7.043 -8.875 -16.625 1 79.38 356 PRO A N 1
ATOM 2532 C CA . PRO A 1 356 ? 7.848 -9.258 -15.469 1 79.38 356 PRO A CA 1
ATOM 2533 C C . PRO A 1 356 ? 8.266 -8.062 -14.617 1 79.38 356 PRO A C 1
ATOM 2535 O O . PRO A 1 356 ? 8.633 -8.227 -13.453 1 79.38 356 PRO A O 1
ATOM 2538 N N . ALA A 1 357 ? 8.156 -6.836 -15.195 1 82.25 357 ALA A N 1
ATOM 2539 C CA . ALA A 1 357 ? 8.633 -5.648 -14.484 1 82.25 357 ALA A CA 1
ATOM 2540 C C . ALA A 1 357 ? 7.535 -5.059 -13.609 1 82.25 357 ALA A C 1
ATOM 2542 O O . ALA A 1 357 ? 7.793 -4.172 -12.789 1 82.25 357 ALA A O 1
ATOM 2543 N N . ASP A 1 358 ? 6.328 -5.566 -13.734 1 89.5 358 ASP A N 1
ATOM 2544 C CA . ASP A 1 358 ? 5.234 -5.082 -12.898 1 89.5 358 ASP A CA 1
ATOM 2545 C C . ASP A 1 358 ? 5.535 -5.316 -11.414 1 89.5 358 ASP A C 1
ATOM 2547 O O . ASP A 1 358 ? 6.246 -6.262 -11.062 1 89.5 358 ASP A O 1
ATOM 2551 N N . ARG A 1 359 ? 5.125 -4.441 -10.594 1 92.5 359 ARG A N 1
ATOM 2552 C CA . ARG A 1 359 ? 5.27 -4.57 -9.148 1 92.5 359 ARG A CA 1
ATOM 2553 C C . ARG A 1 359 ? 3.936 -4.344 -8.438 1 92.5 359 ARG A C 1
ATOM 2555 O O . ARG A 1 359 ? 3.008 -3.779 -9.023 1 92.5 359 ARG A O 1
ATOM 2562 N N . GLY A 1 360 ? 3.895 -4.836 -7.195 1 95.56 360 GLY A N 1
ATOM 2563 C CA . GLY A 1 360 ? 2.678 -4.688 -6.414 1 95.56 360 GLY A CA 1
ATOM 2564 C C . GLY A 1 360 ? 2.391 -3.252 -6.02 1 95.56 360 GLY A C 1
ATOM 2565 O O . GLY A 1 360 ? 3.285 -2.404 -6.043 1 95.56 360 GLY A O 1
ATOM 2566 N N . ALA A 1 361 ? 1.123 -3.006 -5.664 1 97.44 361 ALA A N 1
ATOM 2567 C CA . ALA A 1 361 ? 0.736 -1.659 -5.25 1 97.44 361 ALA A CA 1
ATOM 2568 C C . ALA A 1 361 ? -0.574 -1.682 -4.469 1 97.44 361 ALA A C 1
ATOM 2570 O O . ALA A 1 361 ? -1.373 -2.609 -4.609 1 97.44 361 ALA A O 1
ATOM 2571 N N . VAL A 1 362 ? -0.753 -0.752 -3.629 1 97.81 362 VAL A N 1
ATOM 2572 C CA . VAL A 1 362 ? -2.006 -0.392 -2.975 1 97.81 362 VAL A CA 1
ATOM 2573 C C . VAL A 1 362 ? -2.355 1.061 -3.291 1 97.81 362 VAL A C 1
ATOM 2575 O O . VAL A 1 362 ? -1.555 1.966 -3.047 1 97.81 362 VAL A O 1
ATOM 2578 N N . ILE A 1 363 ? -3.441 1.349 -3.848 1 97 363 ILE A N 1
ATOM 2579 C CA . ILE A 1 363 ? -3.803 2.668 -4.352 1 97 363 ILE A CA 1
ATOM 2580 C C . ILE A 1 363 ? -5.156 3.084 -3.787 1 97 363 ILE A C 1
ATOM 2582 O O . ILE A 1 363 ? -6.086 2.273 -3.717 1 97 363 ILE A O 1
ATOM 2586 N N . GLY A 1 364 ? -5.277 4.305 -3.377 1 95.5 364 GLY A N 1
ATOM 2587 C CA . GLY A 1 364 ? -6.539 4.836 -2.885 1 95.5 364 GLY A CA 1
ATOM 2588 C C . GLY A 1 364 ? -6.637 4.832 -1.37 1 95.5 364 GLY A C 1
ATOM 2589 O O . GLY A 1 364 ? -7.738 4.824 -0.814 1 95.5 364 GLY A O 1
ATOM 2590 N N . GLN A 1 365 ? -5.562 4.789 -0.692 1 95.06 365 GLN A N 1
ATOM 2591 C CA . GLN A 1 365 ? -5.516 4.625 0.757 1 95.06 365 GLN A CA 1
ATOM 2592 C C . GLN A 1 365 ? -6.051 5.867 1.467 1 95.06 365 GLN A C 1
ATOM 2594 O O . GLN A 1 365 ? -5.637 6.988 1.161 1 95.06 365 GLN A O 1
ATOM 2599 N N . ARG A 1 366 ? -6.945 5.719 2.322 1 91.38 366 ARG A N 1
ATOM 2600 C CA . ARG A 1 366 ? -7.492 6.723 3.23 1 91.38 366 ARG A CA 1
ATOM 2601 C C . ARG A 1 366 ? -7.273 6.324 4.684 1 91.38 366 ARG A C 1
ATOM 2603 O O . ARG A 1 366 ? -6.969 5.164 4.977 1 91.38 366 ARG A O 1
ATOM 2610 N N . PRO A 1 367 ? -7.406 7.238 5.602 1 88.44 367 PRO A N 1
ATOM 2611 C CA . PRO A 1 367 ? -7.145 6.938 7.012 1 88.44 367 PRO A CA 1
ATOM 2612 C C . PRO A 1 367 ? -8.102 5.891 7.578 1 88.44 367 PRO A C 1
ATOM 2614 O O . PRO A 1 367 ? -7.746 5.168 8.508 1 88.44 367 PRO A O 1
ATOM 2617 N N . GLU A 1 368 ? -9.25 5.777 7.016 1 89 368 GLU A N 1
ATOM 2618 C CA . GLU A 1 368 ? -10.273 4.887 7.555 1 89 368 GLU A CA 1
ATOM 2619 C C . GLU A 1 368 ? -10 3.438 7.164 1 89 368 GLU A C 1
ATOM 2621 O O . GLU A 1 368 ? -10.625 2.518 7.695 1 89 368 GLU A O 1
ATOM 2626 N N . HIS A 1 369 ? -9.156 3.199 6.199 1 94 369 HIS A N 1
ATOM 2627 C CA . HIS A 1 369 ? -8.875 1.844 5.742 1 94 369 HIS A CA 1
ATOM 2628 C C . HIS A 1 369 ? -8.094 1.057 6.785 1 94 369 HIS A C 1
ATOM 2630 O O . HIS A 1 369 ? -7 1.468 7.191 1 94 369 HIS A O 1
ATOM 2636 N N . SER A 1 370 ? -8.648 -0.026 7.195 1 95.44 370 SER A N 1
ATOM 2637 C CA . SER A 1 370 ? -8.055 -0.935 8.172 1 95.44 370 SER A CA 1
ATOM 2638 C C . SER A 1 370 ? -7.371 -2.115 7.488 1 95.44 370 SER A C 1
ATOM 2640 O O . SER A 1 370 ? -7.332 -2.188 6.258 1 95.44 370 SER A O 1
ATOM 2642 N N . ALA A 1 371 ? -6.855 -2.992 8.359 1 96.88 371 ALA A N 1
ATOM 2643 C CA . ALA A 1 371 ? -6.281 -4.234 7.855 1 96.88 371 ALA A CA 1
ATOM 2644 C C . ALA A 1 371 ? -7.316 -5.031 7.062 1 96.88 371 ALA A C 1
ATOM 2646 O O . ALA A 1 371 ? -6.984 -5.66 6.051 1 96.88 371 ALA A O 1
ATOM 2647 N N . ALA A 1 372 ? -8.547 -4.965 7.508 1 97.31 372 ALA A N 1
ATOM 2648 C CA . ALA A 1 372 ? -9.625 -5.676 6.824 1 97.31 372 ALA A CA 1
ATOM 2649 C C . ALA A 1 372 ? -9.828 -5.137 5.414 1 97.31 372 ALA A C 1
ATOM 2651 O O . ALA A 1 372 ? -10.023 -5.91 4.469 1 97.31 372 ALA A O 1
ATOM 2652 N N . HIS A 1 373 ? -9.758 -3.824 5.277 1 97.12 373 HIS A N 1
ATOM 2653 C CA . HIS A 1 373 ? -9.914 -3.215 3.959 1 97.12 373 HIS A CA 1
ATOM 2654 C C . HIS A 1 373 ? -8.781 -3.643 3.023 1 97.12 373 HIS A C 1
ATOM 2656 O O . HIS A 1 373 ? -9.031 -3.975 1.861 1 97.12 373 HIS A O 1
ATOM 2662 N N . LEU A 1 374 ? -7.609 -3.645 3.566 1 97.81 374 LEU A N 1
ATOM 2663 C CA . LEU A 1 374 ? -6.457 -4 2.742 1 97.81 374 LEU A CA 1
ATOM 2664 C C . LEU A 1 374 ? -6.539 -5.457 2.295 1 97.81 374 LEU A C 1
ATOM 2666 O O . LEU A 1 374 ? -6.305 -5.766 1.125 1 97.81 374 LEU A O 1
ATOM 2670 N N . LEU A 1 375 ? -6.867 -6.34 3.176 1 97.38 375 LEU A N 1
ATOM 2671 C CA . LEU A 1 375 ? -6.922 -7.758 2.836 1 97.38 375 LEU A CA 1
ATOM 2672 C C . LEU A 1 375 ? -8.07 -8.039 1.879 1 97.38 375 LEU A C 1
ATOM 2674 O O . LEU A 1 375 ? -7.953 -8.883 0.986 1 97.38 375 LEU A O 1
ATOM 2678 N N . ARG A 1 376 ? -9.195 -7.352 2.051 1 97.31 376 ARG A N 1
ATOM 2679 C CA . ARG A 1 376 ? -10.281 -7.469 1.088 1 97.31 376 ARG A CA 1
ATOM 2680 C C . ARG A 1 376 ? -9.844 -6.996 -0.295 1 97.31 376 ARG A C 1
ATOM 2682 O O . ARG A 1 376 ? -10.102 -7.672 -1.296 1 97.31 376 ARG A O 1
ATOM 2689 N N . ALA A 1 377 ? -9.211 -5.859 -0.335 1 97.88 377 ALA A N 1
ATOM 2690 C CA . ALA A 1 377 ? -8.703 -5.348 -1.605 1 97.88 377 ALA A CA 1
ATOM 2691 C C . ALA A 1 377 ? -7.727 -6.332 -2.238 1 97.88 377 ALA A C 1
ATOM 2693 O O . ALA A 1 377 ? -7.715 -6.512 -3.457 1 97.88 377 ALA A O 1
ATOM 2694 N N . ALA A 1 378 ? -6.895 -6.945 -1.408 1 97.75 378 ALA A N 1
ATOM 2695 C CA . ALA A 1 378 ? -5.93 -7.934 -1.882 1 97.75 378 ALA A CA 1
ATOM 2696 C C . ALA A 1 378 ? -6.637 -9.148 -2.482 1 97.75 378 ALA A C 1
ATOM 2698 O O . ALA A 1 378 ? -6.242 -9.641 -3.543 1 97.75 378 ALA A O 1
ATOM 2699 N N . GLN A 1 379 ? -7.637 -9.617 -1.795 1 97 379 GLN A N 1
ATOM 2700 C CA . GLN A 1 379 ? -8.414 -10.742 -2.303 1 97 379 GLN A CA 1
ATOM 2701 C C . GLN A 1 379 ? -9.078 -10.398 -3.629 1 97 379 GLN A C 1
ATOM 2703 O O . GLN A 1 379 ? -9.102 -11.219 -4.551 1 97 379 GLN A O 1
ATOM 2708 N N . GLU A 1 380 ? -9.656 -9.227 -3.703 1 98 380 GLU A N 1
ATOM 2709 C CA . GLU A 1 380 ? -10.266 -8.773 -4.949 1 98 380 GLU A CA 1
ATOM 2710 C C . GLU A 1 380 ? -9.227 -8.672 -6.066 1 98 380 GLU A C 1
ATOM 2712 O O . GLU A 1 380 ? -9.477 -9.109 -7.191 1 98 380 GLU A O 1
ATOM 2717 N N . GLY A 1 381 ? -8.055 -8.102 -5.695 1 98.19 381 GLY A N 1
ATOM 2718 C CA . GLY A 1 381 ? -6.98 -8 -6.672 1 98.19 381 GLY A CA 1
ATOM 2719 C C . GLY A 1 381 ? -6.531 -9.352 -7.203 1 98.19 381 GLY A C 1
ATOM 2720 O O . GLY A 1 381 ? -6.289 -9.508 -8.398 1 98.19 381 GLY A O 1
ATOM 2721 N N . ALA A 1 382 ? -6.418 -10.273 -6.312 1 97.31 382 ALA A N 1
ATOM 2722 C CA . ALA A 1 382 ? -6.082 -11.641 -6.719 1 97.31 382 ALA A CA 1
ATOM 2723 C C . ALA A 1 382 ? -7.137 -12.203 -7.668 1 97.31 382 ALA A C 1
ATOM 2725 O O . ALA A 1 382 ? -6.801 -12.797 -8.695 1 97.31 382 ALA A O 1
ATOM 2726 N N . ALA A 1 383 ? -8.398 -12.023 -7.34 1 98 383 ALA A N 1
ATOM 2727 C CA . ALA A 1 383 ? -9.492 -12.523 -8.172 1 98 383 ALA A CA 1
ATOM 2728 C C . ALA A 1 383 ? -9.523 -11.82 -9.523 1 98 383 ALA A C 1
ATOM 2730 O O . ALA A 1 383 ? -9.797 -12.453 -10.547 1 98 383 ALA A O 1
ATOM 2731 N N . PHE A 1 384 ? -9.281 -10.516 -9.562 1 98.38 384 PHE A N 1
ATOM 2732 C CA . PHE A 1 384 ? -9.227 -9.773 -10.812 1 98.38 384 PHE A CA 1
ATOM 2733 C C . PHE A 1 384 ? -8.102 -10.297 -11.703 1 98.38 384 PHE A C 1
ATOM 2735 O O . PHE A 1 384 ? -8.258 -10.383 -12.922 1 98.38 384 PHE A O 1
ATOM 2742 N N . THR A 1 385 ? -6.992 -10.602 -11.094 1 97.56 385 THR A N 1
ATOM 2743 C CA . THR A 1 385 ? -5.867 -11.164 -11.828 1 97.56 385 THR A CA 1
ATOM 2744 C C . THR A 1 385 ? -6.27 -12.469 -12.516 1 97.56 385 THR A C 1
ATOM 2746 O O . THR A 1 385 ? -5.953 -12.68 -13.688 1 97.56 385 THR A O 1
ATOM 2749 N N . VAL A 1 386 ? -6.973 -13.266 -11.797 1 97.38 386 VAL A N 1
ATOM 2750 C CA . VAL A 1 386 ? -7.43 -14.539 -12.336 1 97.38 386 VAL A CA 1
ATOM 2751 C C . VAL A 1 386 ? -8.445 -14.297 -13.445 1 97.38 386 VAL A C 1
ATOM 2753 O O . VAL A 1 386 ? -8.43 -14.977 -14.477 1 97.38 386 VAL A O 1
ATOM 2756 N N . ARG A 1 387 ? -9.312 -13.391 -13.266 1 97.25 387 ARG A N 1
ATOM 2757 C CA . ARG A 1 387 ? -10.328 -13.062 -14.266 1 97.25 387 ARG A CA 1
ATOM 2758 C C . ARG A 1 387 ? -9.688 -12.688 -15.594 1 97.25 387 ARG A C 1
ATOM 2760 O O . ARG A 1 387 ? -10.195 -13.055 -16.656 1 97.25 387 ARG A O 1
ATOM 2767 N N . GLU A 1 388 ? -8.602 -11.969 -15.547 1 95.56 388 GLU A N 1
ATOM 2768 C CA . GLU A 1 388 ? -7.914 -11.609 -16.781 1 95.56 388 GLU A CA 1
ATOM 2769 C C . GLU A 1 388 ? -7.562 -12.852 -17.594 1 95.56 388 GLU A C 1
ATOM 2771 O O . GLU A 1 388 ? -7.719 -12.859 -18.828 1 95.56 388 GLU A O 1
ATOM 2776 N N . GLY A 1 389 ? -7.125 -13.828 -16.922 1 95 389 GLY A N 1
ATOM 2777 C CA . GLY A 1 389 ? -6.762 -15.062 -17.594 1 95 389 GLY A CA 1
ATOM 2778 C C . GLY A 1 389 ? -7.965 -15.867 -18.062 1 95 389 GLY A C 1
ATOM 2779 O O . GLY A 1 389 ? -7.992 -16.344 -19.203 1 95 389 GLY A O 1
ATOM 2780 N N . ILE A 1 390 ? -8.938 -15.961 -17.203 1 96.38 390 ILE A N 1
ATOM 2781 C CA . ILE A 1 390 ? -10.117 -16.766 -17.484 1 96.38 390 ILE A CA 1
ATOM 2782 C C . ILE A 1 390 ? -10.891 -16.156 -18.656 1 96.38 390 ILE A C 1
ATOM 2784 O O . ILE A 1 390 ? -11.383 -16.891 -19.531 1 96.38 390 ILE A O 1
ATOM 2788 N N . ASP A 1 391 ? -10.953 -14.859 -18.719 1 93.38 391 ASP A N 1
ATOM 2789 C CA . ASP A 1 391 ? -11.648 -14.18 -19.812 1 93.38 391 ASP A CA 1
ATOM 2790 C C . ASP A 1 391 ? -10.984 -14.477 -21.156 1 93.38 391 ASP A C 1
ATOM 2792 O O . ASP A 1 391 ? -11.656 -14.555 -22.188 1 93.38 391 ASP A O 1
ATOM 2796 N N . VAL A 1 392 ? -9.695 -14.641 -21.141 1 92 392 VAL A N 1
ATOM 2797 C CA . VAL A 1 392 ? -8.945 -14.961 -22.359 1 92 392 VAL A CA 1
ATOM 2798 C C . VAL A 1 392 ? -9.305 -16.375 -22.828 1 92 392 VAL A C 1
ATOM 2800 O O . VAL A 1 392 ? -9.391 -16.625 -24.016 1 92 392 VAL A O 1
ATOM 2803 N N . LEU A 1 393 ? -9.531 -17.234 -21.875 1 93.69 393 LEU A N 1
ATOM 2804 C CA . LEU A 1 393 ? -9.719 -18.656 -22.172 1 93.69 393 LEU A CA 1
ATOM 2805 C C . LEU A 1 393 ? -11.148 -18.922 -22.641 1 93.69 393 LEU A C 1
ATOM 2807 O O . LEU A 1 393 ? -11.43 -19.984 -23.219 1 93.69 393 LEU A O 1
ATOM 2811 N N . ASP A 1 394 ? -11.977 -18.031 -22.234 1 87.81 394 ASP A N 1
ATOM 2812 C CA . ASP A 1 394 ? -13.375 -18.234 -22.594 1 87.81 394 ASP A CA 1
ATOM 2813 C C . ASP A 1 394 ? -13.68 -17.672 -23.984 1 87.81 394 ASP A C 1
ATOM 2815 O O . ASP A 1 394 ? -12.984 -16.781 -24.469 1 87.81 394 ASP A O 1
ATOM 2819 N N . SER A 1 395 ? -14.516 -18.453 -24.781 1 66.62 395 SER A N 1
ATOM 2820 C CA . SER A 1 395 ? -14.859 -18.219 -26.172 1 66.62 395 SER A CA 1
ATOM 2821 C C . SER A 1 395 ? -15.531 -16.859 -26.359 1 66.62 395 SER A C 1
ATOM 2823 O O . SER A 1 395 ? -16.406 -16.5 -25.578 1 66.62 395 SER A O 1
ATOM 2825 N N . PRO A 1 396 ? -14.906 -16.016 -27.281 1 56.06 396 PRO A N 1
ATOM 2826 C CA . PRO A 1 396 ? -15.453 -14.711 -27.625 1 56.06 396 PRO A CA 1
ATOM 2827 C C . PRO A 1 396 ? -16.906 -14.773 -28.062 1 56.06 396 PRO A C 1
ATOM 2829 O O . PRO A 1 396 ? -17.531 -13.742 -28.344 1 56.06 396 PRO A O 1
ATOM 2832 N N . ASP A 1 397 ? -17.359 -16.031 -28.219 1 53.91 397 ASP A N 1
ATOM 2833 C CA . ASP A 1 397 ? -18.703 -15.977 -28.797 1 53.91 397 ASP A CA 1
ATOM 2834 C C . ASP A 1 397 ? -19.719 -15.438 -27.797 1 53.91 397 ASP A C 1
ATOM 2836 O O . ASP A 1 397 ? -19.984 -16.062 -26.781 1 53.91 397 ASP A O 1
ATOM 2840 N N . PRO A 1 398 ? -20.016 -14.188 -27.953 1 53.38 398 PRO A N 1
ATOM 2841 C CA . PRO A 1 398 ? -20.953 -13.484 -27.078 1 53.38 398 PRO A CA 1
ATOM 2842 C C . PRO A 1 398 ? -22.203 -14.312 -26.766 1 53.38 398 PRO A C 1
ATOM 2844 O O . PRO A 1 398 ? -22.844 -14.102 -25.734 1 53.38 398 PRO A O 1
ATOM 2847 N N . ASP A 1 399 ? -22.656 -15.188 -27.766 1 52.38 399 ASP A N 1
ATOM 2848 C CA . ASP A 1 399 ? -23.922 -15.898 -27.625 1 52.38 399 ASP A CA 1
ATOM 2849 C C . ASP A 1 399 ? -23.766 -17.125 -26.719 1 52.38 399 ASP A C 1
ATOM 2851 O O . ASP A 1 399 ? -24.75 -17.781 -26.391 1 52.38 399 ASP A O 1
ATOM 2855 N N . THR A 1 400 ? -22.531 -17.438 -26.391 1 56.28 400 THR A N 1
ATOM 2856 C CA . THR A 1 400 ? -22.312 -18.625 -25.578 1 56.28 400 THR A CA 1
ATOM 2857 C C . THR A 1 400 ? -22.062 -18.234 -24.125 1 56.28 400 THR A C 1
ATOM 2859 O O . THR A 1 400 ? -21.406 -17.234 -23.844 1 56.28 400 THR A O 1
ATOM 2862 N N . ALA A 1 401 ? -22.781 -18.906 -23.281 1 66.69 401 ALA A N 1
ATOM 2863 C CA . ALA A 1 401 ? -22.688 -18.719 -21.828 1 66.69 401 ALA A CA 1
ATOM 2864 C C . ALA A 1 401 ? -21.25 -18.859 -21.344 1 66.69 401 ALA A C 1
ATOM 2866 O O . ALA A 1 401 ? -20.469 -19.625 -21.922 1 66.69 401 ALA A O 1
ATOM 2867 N N . ARG A 1 402 ? -20.922 -18.062 -20.422 1 86.31 402 ARG A N 1
ATOM 2868 C CA . ARG A 1 402 ? -19.609 -18.156 -19.797 1 86.31 402 ARG A CA 1
ATOM 2869 C C . ARG A 1 402 ? -19.375 -19.531 -19.188 1 86.31 402 ARG A C 1
ATOM 2871 O O . ARG A 1 402 ? -20.266 -20.094 -18.562 1 86.31 402 ARG A O 1
ATOM 2878 N N . LEU A 1 403 ? -18.359 -20.188 -19.531 1 93.19 403 LEU A N 1
ATOM 2879 C CA . LEU A 1 403 ? -18 -21.484 -18.969 1 93.19 403 LEU A CA 1
ATOM 2880 C C . LEU A 1 403 ? -17.859 -21.406 -17.453 1 93.19 403 LEU A C 1
ATOM 2882 O O . LEU A 1 403 ? -17.328 -20.422 -16.922 1 93.19 403 LEU A O 1
ATOM 2886 N N . PRO A 1 404 ? -18.406 -22.422 -16.766 1 95.44 404 PRO A N 1
ATOM 2887 C CA . PRO A 1 404 ? -18.141 -22.484 -15.32 1 95.44 404 PRO A CA 1
ATOM 2888 C C . PRO A 1 404 ? -16.656 -22.719 -15.008 1 95.44 404 PRO A C 1
ATOM 2890 O O . PRO A 1 404 ? -15.898 -23.141 -15.875 1 95.44 404 PRO A O 1
ATOM 2893 N N . VAL A 1 405 ? -16.297 -22.391 -13.773 1 96.75 405 VAL A N 1
ATOM 2894 C CA . VAL A 1 405 ? -14.922 -22.562 -13.312 1 96.75 405 VAL A CA 1
ATOM 2895 C C . VAL A 1 405 ? -14.875 -23.641 -12.234 1 96.75 405 VAL A C 1
ATOM 2897 O O . VAL A 1 405 ? -15.664 -23.609 -11.289 1 96.75 405 VAL A O 1
ATOM 2900 N N . VAL A 1 406 ? -14.039 -24.609 -12.43 1 95.94 406 VAL A N 1
ATOM 2901 C CA . VAL A 1 406 ? -13.766 -25.594 -11.391 1 95.94 406 VAL A CA 1
ATOM 2902 C C . VAL A 1 406 ? -12.562 -25.156 -10.562 1 95.94 406 VAL A C 1
ATOM 2904 O O . VAL A 1 406 ? -11.445 -25.078 -11.086 1 95.94 406 VAL A O 1
ATOM 2907 N N . LEU A 1 407 ? -12.797 -24.938 -9.266 1 95.31 407 LEU A N 1
ATOM 2908 C CA . LEU A 1 407 ? -11.805 -24.297 -8.406 1 95.31 407 LEU A CA 1
ATOM 2909 C C . LEU A 1 407 ? -11.297 -25.281 -7.348 1 95.31 407 LEU A C 1
ATOM 2911 O O . LEU A 1 407 ? -12.094 -25.984 -6.727 1 95.31 407 LEU A O 1
ATOM 2915 N N . ALA A 1 408 ? -9.984 -25.328 -7.172 1 92.94 408 ALA A N 1
ATOM 2916 C CA . ALA A 1 408 ? -9.344 -26.078 -6.102 1 92.94 408 ALA A CA 1
ATOM 2917 C C . ALA A 1 408 ? -8.125 -25.344 -5.559 1 92.94 408 ALA A C 1
ATOM 2919 O O . ALA A 1 408 ? -7.719 -24.312 -6.105 1 92.94 408 ALA A O 1
ATOM 2920 N N . GLY A 1 409 ? -7.594 -25.812 -4.398 1 87.62 409 GLY A N 1
ATOM 2921 C CA . GLY A 1 409 ? -6.391 -25.219 -3.83 1 87.62 409 GLY A CA 1
ATOM 2922 C C . GLY A 1 409 ? -6.668 -24.328 -2.641 1 87.62 409 GLY A C 1
ATOM 2923 O O . GLY A 1 409 ? -7.691 -24.469 -1.969 1 87.62 409 GLY A O 1
ATOM 2924 N N . GLY A 1 410 ? -5.688 -23.469 -2.326 1 79.94 410 GLY A N 1
ATOM 2925 C CA . GLY A 1 410 ? -5.723 -22.672 -1.109 1 79.94 410 GLY A CA 1
ATOM 2926 C C . GLY A 1 410 ? -6.949 -21.781 -1.017 1 79.94 410 GLY A C 1
ATOM 2927 O O . GLY A 1 410 ? -7.57 -21.688 0.043 1 79.94 410 GLY A O 1
ATOM 2928 N N . THR A 1 411 ? -7.336 -21.094 -2.027 1 78.5 411 THR A N 1
ATOM 2929 C CA . THR A 1 411 ? -8.484 -20.203 -2.061 1 78.5 411 THR A CA 1
ATOM 2930 C C . THR A 1 411 ? -9.781 -20.969 -1.85 1 78.5 411 THR A C 1
ATOM 2932 O O . THR A 1 411 ? -10.758 -20.422 -1.334 1 78.5 411 THR A O 1
ATOM 2935 N N . ALA A 1 412 ? -9.797 -22.188 -2.211 1 81.06 412 ALA A N 1
ATOM 2936 C CA . ALA A 1 412 ? -10.992 -23.031 -2.133 1 81.06 412 ALA A CA 1
ATOM 2937 C C . ALA A 1 412 ? -11.273 -23.453 -0.695 1 81.06 412 ALA A C 1
ATOM 2939 O O . ALA A 1 412 ? -12.359 -23.953 -0.389 1 81.06 412 ALA A O 1
ATOM 2940 N N . ARG A 1 413 ? -10.352 -23.203 0.079 1 81.06 413 ARG A N 1
ATOM 2941 C CA . ARG A 1 413 ? -10.5 -23.656 1.456 1 81.06 413 ARG A CA 1
ATOM 2942 C C . ARG A 1 413 ? -11.508 -22.781 2.213 1 81.06 413 ARG A C 1
ATOM 2944 O O . ARG A 1 413 ? -12.109 -23.234 3.189 1 81.06 413 ARG A O 1
ATOM 2951 N N . SER A 1 414 ? -11.641 -21.562 1.753 1 86.56 414 SER A N 1
ATOM 2952 C CA . SER A 1 414 ? -12.609 -20.641 2.34 1 86.56 414 SER A CA 1
ATOM 2953 C C . SER A 1 414 ? -13.789 -20.406 1.396 1 86.56 414 SER A C 1
ATOM 2955 O O . SER A 1 414 ? -13.617 -19.812 0.324 1 86.56 414 SER A O 1
ATOM 2957 N N . MET A 1 415 ? -14.945 -20.781 1.878 1 89 415 MET A N 1
ATOM 2958 C CA . MET A 1 415 ? -16.125 -20.609 1.038 1 89 415 MET A CA 1
ATOM 2959 C C . MET A 1 415 ? -16.406 -19.125 0.804 1 89 415 MET A C 1
ATOM 2961 O O . MET A 1 415 ? -16.906 -18.734 -0.253 1 89 415 MET A O 1
ATOM 2965 N N . THR A 1 416 ? -15.984 -18.375 1.759 1 89.94 416 THR A N 1
ATOM 2966 C CA . THR A 1 416 ? -16.141 -16.938 1.605 1 89.94 416 THR A CA 1
ATOM 2967 C C . THR A 1 416 ? -15.258 -16.422 0.472 1 89.94 416 THR A C 1
ATOM 2969 O O . THR A 1 416 ? -15.719 -15.633 -0.363 1 89.94 416 THR A O 1
ATOM 2972 N N . THR A 1 417 ? -14.078 -16.859 0.442 1 91.75 417 THR A N 1
ATOM 2973 C CA . THR A 1 417 ? -13.156 -16.438 -0.606 1 91.75 417 THR A CA 1
ATOM 2974 C C . THR A 1 417 ? -13.57 -17.016 -1.956 1 91.75 417 THR A C 1
ATOM 2976 O O . THR A 1 417 ? -13.43 -16.359 -2.99 1 91.75 417 THR A O 1
ATOM 2979 N N . ALA A 1 418 ? -14.094 -18.266 -1.927 1 94.5 418 ALA A N 1
ATOM 2980 C CA . ALA A 1 418 ? -14.562 -18.891 -3.158 1 94.5 418 ALA A CA 1
ATOM 2981 C C . ALA A 1 418 ? -15.758 -18.141 -3.73 1 94.5 418 ALA A C 1
ATOM 2983 O O . ALA A 1 418 ? -15.875 -17.969 -4.949 1 94.5 418 ALA A O 1
ATOM 2984 N N . GLN A 1 419 ? -16.641 -17.75 -2.861 1 95.69 419 GLN A N 1
ATOM 2985 C CA . GLN A 1 419 ? -17.781 -16.969 -3.318 1 95.69 419 GLN A CA 1
ATOM 2986 C C . GLN A 1 419 ? -17.328 -15.641 -3.938 1 95.69 419 GLN A C 1
ATOM 2988 O O . GLN A 1 419 ? -17.859 -15.227 -4.969 1 95.69 419 GLN A O 1
ATOM 2993 N N . LEU A 1 420 ? -16.406 -15.016 -3.283 1 96.31 420 LEU A N 1
ATOM 2994 C CA . LEU A 1 420 ? -15.828 -13.797 -3.848 1 96.31 420 LEU A CA 1
ATOM 2995 C C . LEU A 1 420 ? -15.297 -14.047 -5.254 1 96.31 420 LEU A C 1
ATOM 2997 O O . LEU A 1 420 ? -15.523 -13.234 -6.16 1 96.31 420 LEU A O 1
ATOM 3001 N N . ARG A 1 421 ? -14.602 -15.133 -5.41 1 96.69 421 ARG A N 1
ATOM 3002 C CA . ARG A 1 421 ? -14.078 -15.508 -6.723 1 96.69 421 ARG A CA 1
ATOM 3003 C C . ARG A 1 421 ? -15.203 -15.656 -7.738 1 96.69 421 ARG A C 1
ATOM 3005 O O . ARG A 1 421 ? -15.109 -15.148 -8.859 1 96.69 421 ARG A O 1
ATOM 3012 N N . ALA A 1 422 ? -16.234 -16.312 -7.383 1 97.44 422 ALA A N 1
ATOM 3013 C CA . ALA A 1 422 ? -17.391 -16.5 -8.266 1 97.44 422 ALA A CA 1
ATOM 3014 C C . ALA A 1 422 ? -18.016 -15.156 -8.656 1 97.44 422 ALA A C 1
ATOM 3016 O O . ALA A 1 422 ? -18.328 -14.93 -9.82 1 97.44 422 ALA A O 1
ATOM 3017 N N . ASP A 1 423 ? -18.156 -14.305 -7.68 1 97.94 423 ASP A N 1
ATOM 3018 C CA . ASP A 1 423 ? -18.75 -12.992 -7.914 1 97.94 423 ASP A CA 1
ATOM 3019 C C . ASP A 1 423 ? -17.891 -12.172 -8.875 1 97.94 423 ASP A C 1
ATOM 3021 O O . ASP A 1 423 ? -18.406 -11.555 -9.805 1 97.94 423 ASP A O 1
ATOM 3025 N N . VAL A 1 424 ? -16.609 -12.164 -8.664 1 98 424 VAL A N 1
ATOM 3026 C CA . VAL A 1 424 ? -15.672 -11.383 -9.469 1 98 424 VAL A CA 1
ATOM 3027 C C . VAL A 1 424 ? -15.625 -11.93 -10.898 1 98 424 VAL A C 1
ATOM 3029 O O . VAL A 1 424 ? -15.602 -11.164 -11.859 1 98 424 VAL A O 1
ATOM 3032 N N . LEU A 1 425 ? -15.617 -13.25 -11.016 1 97.12 425 LEU A N 1
ATOM 3033 C CA . LEU A 1 425 ? -15.531 -13.891 -12.32 1 97.12 425 LEU A CA 1
ATOM 3034 C C . LEU A 1 425 ? -16.859 -13.797 -13.062 1 97.12 425 LEU A C 1
ATOM 3036 O O . LEU A 1 425 ? -16.906 -13.984 -14.281 1 97.12 425 LEU A O 1
ATOM 3040 N N . HIS A 1 426 ? -17.922 -13.516 -12.312 1 96.06 426 HIS A N 1
ATOM 3041 C CA . HIS A 1 426 ? -19.281 -13.516 -12.867 1 96.06 426 HIS A CA 1
ATOM 3042 C C . HIS A 1 426 ? -19.578 -14.828 -13.578 1 96.06 426 HIS A C 1
ATOM 3044 O O . HIS A 1 426 ? -20.047 -14.828 -14.719 1 96.06 426 HIS A O 1
ATOM 3050 N N . ARG A 1 427 ? -19.203 -15.945 -12.906 1 95.38 427 ARG A N 1
ATOM 3051 C CA . ARG A 1 427 ? -19.375 -17.312 -13.406 1 95.38 427 ARG A CA 1
ATOM 3052 C C . ARG A 1 427 ? -19.734 -18.266 -12.273 1 95.38 427 ARG A C 1
ATOM 3054 O O . ARG A 1 427 ? -19.312 -18.078 -11.133 1 95.38 427 ARG A O 1
ATOM 3061 N N . THR A 1 428 ? -20.5 -19.281 -12.656 1 96.44 428 THR A N 1
ATOM 3062 C CA . THR A 1 428 ? -20.656 -20.406 -11.727 1 96.44 428 THR A CA 1
ATOM 3063 C C . THR A 1 428 ? -19.312 -21.031 -11.414 1 96.44 428 THR A C 1
ATOM 3065 O O . THR A 1 428 ? -18.5 -21.266 -12.312 1 96.44 428 THR A O 1
ATOM 3068 N N . THR A 1 429 ? -19.062 -21.219 -10.078 1 96.62 429 THR A N 1
ATOM 3069 C CA . THR A 1 429 ? -17.797 -21.812 -9.625 1 96.62 429 THR A CA 1
ATOM 3070 C C . THR A 1 429 ? -18.062 -23.125 -8.875 1 96.62 429 THR A C 1
ATOM 3072 O O . THR A 1 429 ? -18.844 -23.156 -7.926 1 96.62 429 THR A O 1
ATOM 3075 N N . LEU A 1 430 ? -17.484 -24.156 -9.383 1 95.44 430 LEU A N 1
ATOM 3076 C CA . LEU A 1 430 ? -17.531 -25.453 -8.719 1 95.44 430 LEU A CA 1
ATOM 3077 C C . LEU A 1 430 ? -16.297 -25.672 -7.844 1 95.44 430 LEU A C 1
ATOM 3079 O O . LEU A 1 430 ? -15.211 -25.906 -8.359 1 95.44 430 LEU A O 1
ATOM 3083 N N . VAL A 1 431 ? -16.484 -25.688 -6.527 1 94.81 431 VAL A N 1
ATOM 3084 C CA . VAL A 1 431 ? -15.367 -25.75 -5.582 1 94.81 431 VAL A CA 1
ATOM 3085 C C . VAL A 1 431 ? -15.109 -27.188 -5.172 1 94.81 431 VAL A C 1
ATOM 3087 O O . VAL A 1 431 ? -15.984 -27.859 -4.613 1 94.81 431 VAL A O 1
ATOM 3090 N N . CYS A 1 432 ? -13.906 -27.594 -5.465 1 90.81 432 CYS A N 1
ATOM 3091 C CA . CYS A 1 432 ? -13.516 -28.938 -5.062 1 90.81 432 CYS A CA 1
ATOM 3092 C C . CYS A 1 432 ? -13.258 -29 -3.562 1 90.81 432 CYS A C 1
ATOM 3094 O O . CYS A 1 432 ? -12.508 -28.188 -3.02 1 90.81 432 CYS A O 1
ATOM 3096 N N . GLU A 1 433 ? -13.828 -29.906 -2.891 1 83.19 433 GLU A N 1
ATOM 3097 C CA . GLU A 1 433 ? -13.703 -30.047 -1.442 1 83.19 433 GLU A CA 1
ATOM 3098 C C . GLU A 1 433 ? -12.312 -30.547 -1.052 1 83.19 433 GLU A C 1
ATOM 3100 O O . GLU A 1 433 ? -11.852 -30.297 0.064 1 83.19 433 GLU A O 1
ATOM 3105 N N . GLU A 1 434 ? -11.695 -31.25 -1.996 1 78.25 434 GLU A N 1
ATOM 3106 C CA . GLU A 1 434 ? -10.344 -31.734 -1.743 1 78.25 434 GLU A CA 1
ATOM 3107 C C . GLU A 1 434 ? -9.297 -30.688 -2.082 1 78.25 434 GLU A C 1
ATOM 3109 O O . GLU A 1 434 ? -9.141 -30.297 -3.246 1 78.25 434 GLU A O 1
ATOM 3114 N N . PRO A 1 435 ? -8.539 -30.297 -1.159 1 73.94 435 PRO A N 1
ATOM 3115 C CA . PRO A 1 435 ? -7.586 -29.219 -1.439 1 73.94 435 PRO A CA 1
ATOM 3116 C C . PRO A 1 435 ? -6.32 -29.719 -2.135 1 73.94 435 PRO A C 1
ATOM 3118 O O . PRO A 1 435 ? -5.645 -28.953 -2.82 1 73.94 435 PRO A O 1
ATOM 3121 N N . ASP A 1 436 ? -6.023 -31 -2.029 1 86.44 436 ASP A N 1
ATOM 3122 C CA . ASP A 1 436 ? -4.77 -31.516 -2.58 1 86.44 436 ASP A CA 1
ATOM 3123 C C . ASP A 1 436 ? -4.996 -32.156 -3.949 1 86.44 436 ASP A C 1
ATOM 3125 O O . ASP A 1 436 ? -4.617 -33.312 -4.172 1 86.44 436 ASP A O 1
ATOM 3129 N N . VAL A 1 437 ? -5.406 -31.328 -4.875 1 91 437 VAL A N 1
ATOM 3130 C CA . VAL A 1 437 ? -5.828 -31.828 -6.18 1 91 437 VAL A CA 1
ATOM 3131 C C . VAL A 1 437 ? -4.609 -32.312 -6.969 1 91 437 VAL A C 1
ATOM 3133 O O . VAL A 1 437 ? -4.715 -33.219 -7.789 1 91 437 VAL A O 1
ATOM 3136 N N . THR A 1 438 ? -3.475 -31.766 -6.723 1 92.69 438 THR A N 1
ATOM 3137 C CA . THR A 1 438 ? -2.275 -32.219 -7.426 1 92.69 438 THR A CA 1
ATOM 3138 C C . THR A 1 438 ? -1.85 -33.594 -6.953 1 92.69 438 THR A C 1
ATOM 3140 O O . THR A 1 438 ? -1.495 -34.438 -7.766 1 92.69 438 THR A O 1
ATOM 3143 N N . LEU A 1 439 ? -1.919 -33.781 -5.672 1 94.5 439 LEU A N 1
ATOM 3144 C CA . LEU A 1 439 ? -1.612 -35.094 -5.117 1 94.5 439 LEU A CA 1
ATOM 3145 C C . LEU A 1 439 ? -2.572 -36.156 -5.656 1 94.5 439 LEU A C 1
ATOM 3147 O O . LEU A 1 439 ? -2.145 -37.219 -6.098 1 94.5 439 LEU A O 1
ATOM 3151 N N . LEU A 1 440 ? -3.787 -35.844 -5.648 1 95.06 440 LEU A N 1
ATOM 3152 C CA . LEU A 1 440 ? -4.797 -36.75 -6.137 1 95.06 440 LEU A CA 1
ATOM 3153 C C . LEU A 1 440 ? -4.699 -36.938 -7.648 1 95.06 440 LEU A C 1
ATOM 3155 O O . LEU A 1 440 ? -5.016 -38 -8.188 1 95.06 440 LEU A O 1
ATOM 3159 N N . GLY A 1 441 ? -4.273 -35.844 -8.273 1 96.12 441 GLY A N 1
ATOM 3160 C CA . GLY A 1 441 ? -3.996 -35.969 -9.695 1 96.12 441 GLY A CA 1
ATOM 3161 C C . GLY A 1 441 ? -2.895 -36.969 -10.008 1 96.12 441 GLY A C 1
ATOM 3162 O O . GLY A 1 441 ? -2.998 -37.75 -10.961 1 96.12 441 GLY A O 1
ATOM 3163 N N . ALA A 1 442 ? -1.86 -36.938 -9.25 1 97.69 442 ALA A N 1
ATOM 3164 C CA . ALA A 1 442 ? -0.799 -37.938 -9.398 1 97.69 442 ALA A CA 1
ATOM 3165 C C . ALA A 1 442 ? -1.327 -39.344 -9.148 1 97.69 442 ALA A C 1
ATOM 3167 O O . ALA A 1 442 ? -0.963 -40.281 -9.852 1 97.69 442 ALA A O 1
ATOM 3168 N N . ALA A 1 443 ? -2.189 -39.438 -8.195 1 97.56 443 ALA A N 1
ATOM 3169 C CA . ALA A 1 443 ? -2.822 -40.75 -7.934 1 97.56 443 ALA A CA 1
ATOM 3170 C C . ALA A 1 443 ? -3.617 -41.219 -9.148 1 97.56 443 ALA A C 1
ATOM 3172 O O . ALA A 1 443 ? -3.582 -42.406 -9.492 1 97.56 443 ALA A O 1
ATOM 3173 N N . ALA A 1 444 ? -4.301 -40.312 -9.703 1 97.12 444 ALA A N 1
ATOM 3174 C CA . ALA A 1 444 ? -5.086 -40.656 -10.883 1 97.12 444 ALA A CA 1
ATOM 3175 C C . ALA A 1 444 ? -4.195 -41.219 -12 1 97.12 444 ALA A C 1
ATOM 3177 O O . ALA A 1 444 ? -4.543 -42.188 -12.656 1 97.12 444 ALA A O 1
ATOM 3178 N N . LEU A 1 445 ? -3.102 -40.562 -12.211 1 97.88 445 LEU A N 1
ATOM 3179 C CA . LEU A 1 445 ? -2.166 -41.031 -13.227 1 97.88 445 LEU A CA 1
ATOM 3180 C C . LEU A 1 445 ? -1.648 -42.438 -12.906 1 97.88 445 LEU A C 1
ATOM 3182 O O . LEU A 1 445 ? -1.506 -43.25 -13.797 1 97.88 445 LEU A O 1
ATOM 3186 N N . ALA A 1 446 ? -1.364 -42.625 -11.656 1 98.31 446 ALA A N 1
ATOM 3187 C CA . ALA A 1 446 ? -0.898 -43.938 -11.227 1 98.31 446 ALA A CA 1
ATOM 3188 C C . ALA A 1 446 ? -1.981 -45 -11.422 1 98.31 446 ALA A C 1
ATOM 3190 O O . ALA A 1 446 ? -1.689 -46.156 -11.805 1 98.31 446 ALA A O 1
ATOM 3191 N N . LEU A 1 447 ? -3.195 -44.688 -11.141 1 98 447 LEU A N 1
ATOM 3192 C CA . LEU A 1 447 ? -4.312 -45.594 -11.359 1 98 447 LEU A CA 1
ATOM 3193 C C . LEU A 1 447 ? -4.438 -45.969 -12.828 1 98 447 LEU A C 1
ATOM 3195 O O . LEU A 1 447 ? -4.641 -47.125 -13.164 1 98 447 LEU A O 1
ATOM 3199 N N . VAL A 1 448 ? -4.297 -45.062 -13.68 1 97.56 448 VAL A N 1
ATOM 3200 C CA . VAL A 1 448 ? -4.387 -45.281 -15.109 1 97.56 448 VAL A CA 1
ATOM 3201 C C . VAL A 1 448 ? -3.199 -46.125 -15.57 1 97.56 448 VAL A C 1
ATOM 3203 O O . VAL A 1 448 ? -3.375 -47.125 -16.266 1 97.56 448 VAL A O 1
ATOM 3206 N N . GLY A 1 449 ? -2.012 -45.719 -15.172 1 97.62 449 GLY A N 1
ATOM 3207 C CA . GLY A 1 449 ? -0.805 -46.438 -15.578 1 97.62 449 GLY A CA 1
ATOM 3208 C C . GLY A 1 449 ? -0.786 -47.875 -15.133 1 97.62 449 GLY A C 1
ATOM 3209 O O . GLY A 1 449 ? -0.313 -48.75 -15.867 1 97.62 449 GLY A O 1
ATOM 3210 N N . SER A 1 450 ? -1.31 -48.188 -13.984 1 97.56 450 SER A N 1
ATOM 3211 C CA . SER A 1 450 ? -1.3 -49.531 -13.43 1 97.56 450 SER A CA 1
ATOM 3212 C C . SER A 1 450 ? -2.432 -50.375 -14.016 1 97.56 450 SER A C 1
ATOM 3214 O O . SER A 1 450 ? -2.49 -51.594 -13.789 1 97.56 450 SER A O 1
ATOM 3216 N N . GLY A 1 451 ? -3.283 -49.656 -14.648 1 97.19 451 GLY A N 1
ATOM 3217 C CA . GLY A 1 451 ? -4.406 -50.375 -15.234 1 97.19 451 GLY A CA 1
ATOM 3218 C C . GLY A 1 451 ? -5.598 -50.5 -14.305 1 97.19 451 GLY A C 1
ATOM 3219 O O . GLY A 1 451 ? -6.629 -51.062 -14.672 1 97.19 451 GLY A O 1
ATOM 3220 N N . LEU A 1 452 ? -5.48 -50 -13.156 1 97.06 452 LEU A N 1
ATOM 3221 C CA . LEU A 1 452 ? -6.59 -50.031 -12.203 1 97.06 452 LEU A CA 1
ATOM 3222 C C . LEU A 1 452 ? -7.723 -49.125 -12.664 1 97.06 452 LEU A C 1
ATOM 3224 O O . LEU A 1 452 ? -8.867 -49.281 -12.25 1 97.06 452 LEU A O 1
ATOM 3228 N N . ALA A 1 453 ? -7.449 -48.156 -13.461 1 96.88 453 ALA A N 1
ATOM 3229 C CA . ALA A 1 453 ? -8.422 -47.281 -14.133 1 96.88 453 ALA A CA 1
ATOM 3230 C C . ALA A 1 453 ? -8.211 -47.312 -15.648 1 96.88 453 ALA A C 1
ATOM 3232 O O . ALA A 1 453 ? -7.07 -47.375 -16.109 1 96.88 453 ALA A O 1
ATOM 3233 N N . ARG A 1 454 ? -9.25 -47.156 -16.359 1 96.12 454 ARG A N 1
ATOM 3234 C CA . ARG A 1 454 ? -9.188 -47.219 -17.828 1 96.12 454 ARG A CA 1
ATOM 3235 C C . ARG A 1 454 ? -8.555 -45.969 -18.406 1 96.12 454 ARG A C 1
ATOM 3237 O O . ARG A 1 454 ? -7.812 -46.031 -19.391 1 96.12 454 ARG A O 1
ATOM 3244 N N . ASP A 1 455 ? -8.922 -44.906 -17.953 1 95 455 ASP A N 1
ATOM 3245 C CA . ASP A 1 455 ? -8.453 -43.594 -18.391 1 95 455 ASP A CA 1
ATOM 3246 C C . ASP A 1 455 ? -8.602 -42.562 -17.281 1 95 455 ASP A C 1
ATOM 3248 O O . ASP A 1 455 ? -8.945 -42.906 -16.141 1 95 455 ASP A O 1
ATOM 3252 N N . LEU A 1 456 ? -8.227 -41.406 -17.609 1 95.06 456 LEU A N 1
ATOM 3253 C CA . LEU A 1 456 ? -8.227 -40.344 -16.609 1 95.06 456 LEU A CA 1
ATOM 3254 C C . LEU A 1 456 ? -9.633 -40.094 -16.078 1 95.06 456 LEU A C 1
ATOM 3256 O O . LEU A 1 456 ? -9.82 -39.844 -14.883 1 95.06 456 LEU A O 1
ATOM 3260 N N . ASP A 1 457 ? -10.656 -40.156 -16.844 1 94.88 457 ASP A N 1
ATOM 3261 C CA . ASP A 1 457 ? -12.031 -39.938 -16.422 1 94.88 457 ASP A CA 1
ATOM 3262 C C . ASP A 1 457 ? -12.492 -41.031 -15.461 1 94.88 457 ASP A C 1
ATOM 3264 O O . ASP A 1 457 ? -13.195 -40.75 -14.492 1 94.88 457 ASP A O 1
ATOM 3268 N N . ASP A 1 458 ? -12.094 -42.219 -15.789 1 95.56 458 ASP A N 1
ATOM 3269 C CA . ASP A 1 458 ? -12.383 -43.344 -14.875 1 95.56 458 ASP A CA 1
ATOM 3270 C C . ASP A 1 458 ? -11.711 -43.125 -13.523 1 95.56 458 ASP A C 1
ATOM 3272 O O . ASP A 1 458 ? -12.336 -43.344 -12.477 1 95.56 458 ASP A O 1
ATOM 3276 N N . ALA A 1 459 ? -10.484 -42.781 -13.539 1 95.44 459 ALA A N 1
ATOM 3277 C CA . ALA A 1 459 ? -9.758 -42.5 -12.305 1 95.44 459 ALA A CA 1
ATOM 3278 C C . ALA A 1 459 ? -10.414 -41.375 -11.516 1 95.44 459 ALA A C 1
ATOM 3280 O O . ALA A 1 459 ? -10.547 -41.469 -10.297 1 95.44 459 ALA A O 1
ATOM 3281 N N . ARG A 1 460 ? -10.789 -40.281 -12.211 1 92.69 460 ARG A N 1
ATOM 3282 C CA . ARG A 1 460 ? -11.453 -39.156 -11.594 1 92.69 460 ARG A CA 1
ATOM 3283 C C . ARG A 1 460 ? -12.75 -39.594 -10.898 1 92.69 460 ARG A C 1
ATOM 3285 O O . ARG A 1 460 ? -13.055 -39.125 -9.805 1 92.69 460 ARG A O 1
ATOM 3292 N N . ALA A 1 461 ? -13.477 -40.406 -11.523 1 92.62 461 ALA A N 1
ATOM 3293 C CA . ALA A 1 461 ? -14.727 -40.906 -10.953 1 92.62 461 ALA A CA 1
ATOM 3294 C C . ALA A 1 461 ? -14.477 -41.688 -9.664 1 92.62 461 ALA A C 1
ATOM 3296 O O . ALA A 1 461 ? -15.281 -41.625 -8.727 1 92.62 461 ALA A O 1
ATOM 3297 N N . ARG A 1 462 ? -13.414 -42.375 -9.633 1 92.62 462 ARG A N 1
ATOM 3298 C CA . ARG A 1 462 ? -13.055 -43.125 -8.445 1 92.62 462 ARG A CA 1
ATOM 3299 C C . ARG A 1 462 ? -12.633 -42.219 -7.305 1 92.62 462 ARG A C 1
ATOM 3301 O O . ARG A 1 462 ? -13.023 -42.438 -6.152 1 92.62 462 ARG A O 1
ATOM 3308 N N . ILE A 1 463 ? -11.766 -41.312 -7.609 1 90.5 463 ILE A N 1
ATOM 3309 C CA . ILE A 1 463 ? -11.266 -40.375 -6.605 1 90.5 463 ILE A CA 1
ATOM 3310 C C . ILE A 1 463 ? -12.414 -39.5 -6.102 1 90.5 463 ILE A C 1
ATOM 3312 O O . ILE A 1 463 ? -12.422 -39.094 -4.934 1 90.5 463 ILE A O 1
ATOM 3316 N N . ALA A 1 464 ? -13.523 -39.344 -6.766 1 75.19 464 ALA A N 1
ATOM 3317 C CA . ALA A 1 464 ? -14.797 -38.719 -6.41 1 75.19 464 ALA A CA 1
ATOM 3318 C C . ALA A 1 464 ? -14.578 -37.344 -5.801 1 75.19 464 ALA A C 1
ATOM 3320 O O . ALA A 1 464 ? -14.938 -37.094 -4.645 1 75.19 464 ALA A O 1
ATOM 3321 N N . CYS A 1 465 ? -14 -36.5 -6.543 1 77.31 465 CYS A N 1
ATOM 3322 C CA . CYS A 1 465 ? -13.938 -35.156 -6.043 1 77.31 465 CYS A CA 1
ATOM 3323 C C . CYS A 1 465 ? -15.328 -34.531 -5.902 1 77.31 465 CYS A C 1
ATOM 3325 O O . CYS A 1 465 ? -16.125 -34.562 -6.844 1 77.31 465 CYS A O 1
ATOM 3327 N N . GLU A 1 466 ? -15.719 -34.219 -4.691 1 85.38 466 GLU A N 1
ATOM 3328 C CA . GLU A 1 466 ? -16.984 -33.531 -4.477 1 85.38 466 GLU A CA 1
ATOM 3329 C C . GLU A 1 466 ? -16.859 -32.031 -4.734 1 85.38 466 GLU A C 1
ATOM 3331 O O . GLU A 1 466 ? -15.836 -31.438 -4.402 1 85.38 466 GLU A O 1
ATOM 3336 N N . PHE A 1 467 ? -17.859 -31.547 -5.441 1 90.31 467 PHE A N 1
ATOM 3337 C CA . PHE A 1 467 ? -17.828 -30.125 -5.789 1 90.31 467 PHE A CA 1
ATOM 3338 C C . PHE A 1 467 ? -19.031 -29.406 -5.18 1 90.31 467 PHE A C 1
ATOM 3340 O O . PHE A 1 467 ? -20.141 -29.938 -5.164 1 90.31 467 PHE A O 1
ATOM 3347 N N . GLN A 1 468 ? -18.797 -28.312 -4.57 1 93.62 468 GLN A N 1
ATOM 3348 C CA . GLN A 1 468 ? -19.859 -27.391 -4.168 1 93.62 468 GLN A CA 1
ATOM 3349 C C . GLN A 1 468 ? -20.031 -26.266 -5.184 1 93.62 468 GLN A C 1
ATOM 3351 O O . GLN A 1 468 ? -19.047 -25.641 -5.598 1 93.62 468 GLN A O 1
ATOM 3356 N N . GLN A 1 469 ? -21.281 -26.094 -5.598 1 96.38 469 GLN A N 1
ATOM 3357 C CA . GLN A 1 469 ? -21.562 -25.078 -6.605 1 96.38 469 GLN A CA 1
ATOM 3358 C C . GLN A 1 469 ? -21.828 -23.719 -5.961 1 96.38 469 GLN A C 1
ATOM 3360 O O . GLN A 1 469 ? -22.609 -23.625 -5.008 1 96.38 469 GLN A O 1
ATOM 3365 N N . LEU A 1 470 ? -21.172 -22.734 -6.422 1 96.88 470 LEU A N 1
ATOM 3366 C CA . LEU A 1 470 ? -21.391 -21.344 -6.02 1 96.88 470 LEU A CA 1
ATOM 3367 C C . LEU A 1 470 ? -21.75 -20.484 -7.219 1 96.88 470 LEU A C 1
ATOM 3369 O O . LEU A 1 470 ? -20.984 -20.391 -8.172 1 96.88 470 LEU A O 1
ATOM 3373 N N . ASP A 1 471 ? -22.906 -19.922 -7.16 1 97.81 471 ASP A N 1
ATOM 3374 C CA . ASP A 1 471 ? -23.312 -18.984 -8.195 1 97.81 471 ASP A CA 1
ATOM 3375 C C . ASP A 1 471 ? -22.984 -17.547 -7.797 1 97.81 471 ASP A C 1
ATOM 3377 O O . ASP A 1 471 ? -23.094 -17.188 -6.621 1 97.81 471 ASP A O 1
ATOM 3381 N N . PRO A 1 472 ? -22.594 -16.734 -8.812 1 97.56 472 PRO A N 1
ATOM 3382 C CA . PRO A 1 472 ? -22.328 -15.328 -8.484 1 97.56 472 PRO A CA 1
ATOM 3383 C C . PRO A 1 472 ? -23.578 -14.586 -8.016 1 97.56 472 PRO A C 1
ATOM 3385 O O . PRO A 1 472 ? -24.672 -14.82 -8.531 1 97.56 472 PRO A O 1
ATOM 3388 N N . ASP A 1 473 ? -23.406 -13.805 -6.984 1 97 473 ASP A N 1
ATOM 3389 C CA . ASP A 1 473 ? -24.453 -12.867 -6.625 1 97 473 ASP A CA 1
ATOM 3390 C C . ASP A 1 473 ? -24.625 -11.781 -7.691 1 97 473 ASP A C 1
ATOM 3392 O O . ASP A 1 473 ? -23.656 -11.078 -8.016 1 97 473 ASP A O 1
ATOM 3396 N N . PRO A 1 474 ? -25.781 -11.641 -8.234 1 96.75 474 PRO A N 1
ATOM 3397 C CA . PRO A 1 474 ? -25.938 -10.758 -9.391 1 96.75 474 PRO A CA 1
ATOM 3398 C C . PRO A 1 474 ? -25.547 -9.312 -9.094 1 96.75 474 PRO A C 1
ATOM 3400 O O . PRO A 1 474 ? -24.922 -8.656 -9.938 1 96.75 474 PRO A O 1
ATOM 3403 N N . GLU A 1 475 ? -25.875 -8.805 -7.957 1 96.56 475 GLU A N 1
ATOM 3404 C CA . GLU A 1 475 ? -25.547 -7.426 -7.613 1 96.56 475 GLU A CA 1
ATOM 3405 C C . GLU A 1 475 ? -24.031 -7.25 -7.426 1 96.56 475 GLU A C 1
ATOM 3407 O O . GLU A 1 475 ? -23.438 -6.309 -7.961 1 96.56 475 GLU A O 1
ATOM 3412 N N . ARG A 1 476 ? -23.453 -8.117 -6.699 1 97 476 ARG A N 1
ATOM 3413 C CA . ARG A 1 476 ? -22.016 -8.039 -6.48 1 97 476 ARG A CA 1
ATOM 3414 C C . ARG A 1 476 ? -21.25 -8.242 -7.781 1 97 476 ARG A C 1
ATOM 3416 O O . ARG A 1 476 ? -20.25 -7.57 -8.039 1 97 476 ARG A O 1
ATOM 3423 N N . ALA A 1 477 ? -21.734 -9.18 -8.586 1 97.31 477 ALA A N 1
ATOM 3424 C CA . ALA A 1 477 ? -21.062 -9.453 -9.859 1 97.31 477 ALA A CA 1
ATOM 3425 C C . ALA A 1 477 ? -21.062 -8.211 -10.75 1 97.31 477 ALA A C 1
ATOM 3427 O O . ALA A 1 477 ? -20.047 -7.898 -11.375 1 97.31 477 ALA A O 1
ATOM 3428 N N . GLN A 1 478 ? -22.141 -7.535 -10.766 1 96.62 478 GLN A N 1
ATOM 3429 C CA . GLN A 1 478 ? -22.219 -6.305 -11.547 1 96.62 478 GLN A CA 1
ATOM 3430 C C . GLN A 1 478 ? -21.266 -5.242 -11.008 1 96.62 478 GLN A C 1
ATOM 3432 O O . GLN A 1 478 ? -20.609 -4.543 -11.773 1 96.62 478 GLN A O 1
ATOM 3437 N N . CYS A 1 479 ? -21.234 -5.109 -9.719 1 96.69 479 CYS A N 1
ATOM 3438 C CA . CYS A 1 479 ? -20.312 -4.184 -9.078 1 96.69 479 CYS A CA 1
ATOM 3439 C C . CYS A 1 479 ? -18.875 -4.512 -9.438 1 96.69 479 CYS A C 1
ATOM 3441 O O . CYS A 1 479 ? -18.094 -3.619 -9.773 1 96.69 479 CYS A O 1
ATOM 3443 N N . TYR A 1 480 ? -18.547 -5.766 -9.438 1 97.69 480 TYR A N 1
ATOM 3444 C CA . TYR A 1 480 ? -17.172 -6.184 -9.695 1 97.69 480 TYR A CA 1
ATOM 3445 C C . TYR A 1 480 ? -16.812 -6.008 -11.164 1 97.69 480 TYR A C 1
ATOM 3447 O O . TYR A 1 480 ? -15.656 -5.785 -11.508 1 97.69 480 TYR A O 1
ATOM 3455 N N . ASP A 1 481 ? -17.828 -6.059 -12.055 1 96.94 481 ASP A N 1
ATOM 3456 C CA . ASP A 1 481 ? -17.562 -5.742 -13.461 1 96.94 481 ASP A CA 1
ATOM 3457 C C . ASP A 1 481 ? -17.031 -4.32 -13.617 1 96.94 481 ASP A C 1
ATOM 3459 O O . ASP A 1 481 ? -16.047 -4.098 -14.312 1 96.94 481 ASP A O 1
ATOM 3463 N N . ALA A 1 482 ? -17.641 -3.426 -12.93 1 95.88 482 ALA A N 1
ATOM 3464 C CA . ALA A 1 482 ? -17.219 -2.031 -12.984 1 95.88 482 ALA A CA 1
ATOM 3465 C C . ALA A 1 482 ? -15.867 -1.847 -12.281 1 95.88 482 ALA A C 1
ATOM 3467 O O . ALA A 1 482 ? -15 -1.13 -12.781 1 95.88 482 ALA A O 1
ATOM 3468 N N . LEU A 1 483 ? -15.742 -2.443 -11.172 1 96.75 483 LEU A N 1
ATOM 3469 C CA . LEU A 1 483 ? -14.516 -2.328 -10.391 1 96.75 483 LEU A CA 1
ATOM 3470 C C . LEU A 1 483 ? -13.328 -2.924 -11.156 1 96.75 483 LEU A C 1
ATOM 3472 O O . LEU A 1 483 ? -12.195 -2.461 -11.008 1 96.75 483 LEU A O 1
ATOM 3476 N N . PHE A 1 484 ? -13.617 -3.961 -11.953 1 97.62 484 PHE A N 1
ATOM 3477 C CA . PHE A 1 484 ? -12.57 -4.582 -12.75 1 97.62 484 PHE A CA 1
ATOM 3478 C C . PHE A 1 484 ? -11.977 -3.586 -13.734 1 97.62 484 PHE A C 1
ATOM 3480 O O . PHE A 1 484 ? -10.758 -3.529 -13.914 1 97.62 484 PHE A O 1
ATOM 3487 N N . ASP A 1 485 ? -12.742 -2.787 -14.344 1 96.12 485 ASP A N 1
ATOM 3488 C CA . ASP A 1 485 ? -12.273 -1.757 -15.258 1 96.12 485 ASP A CA 1
ATOM 3489 C C . ASP A 1 485 ? -11.414 -0.725 -14.539 1 96.12 485 ASP A C 1
ATOM 3491 O O . ASP A 1 485 ? -10.367 -0.312 -15.047 1 96.12 485 ASP A O 1
ATOM 3495 N N . THR A 1 486 ? -11.852 -0.316 -13.383 1 94.69 486 THR A N 1
ATOM 3496 C CA . THR A 1 486 ? -11.102 0.632 -12.57 1 94.69 486 THR A CA 1
ATOM 3497 C C . THR A 1 486 ? -9.758 0.037 -12.148 1 94.69 486 THR A C 1
ATOM 3499 O O . THR A 1 486 ? -8.727 0.715 -12.203 1 94.69 486 THR A O 1
ATOM 3502 N N . TRP A 1 487 ? -9.828 -1.22 -11.766 1 96.75 487 TRP A N 1
ATOM 3503 C CA . TRP A 1 487 ? -8.633 -1.932 -11.328 1 96.75 487 TRP A CA 1
ATOM 3504 C C . TRP A 1 487 ? -7.625 -2.043 -12.469 1 96.75 487 TRP A C 1
ATOM 3506 O O . TRP A 1 487 ? -6.43 -1.796 -12.273 1 96.75 487 TRP A O 1
ATOM 3516 N N . ARG A 1 488 ? -8.062 -2.346 -13.648 1 96.06 488 ARG A N 1
ATOM 3517 C CA . ARG A 1 488 ? -7.191 -2.441 -14.82 1 96.06 488 ARG A CA 1
ATOM 3518 C C . ARG A 1 488 ? -6.566 -1.09 -15.148 1 96.06 488 ARG A C 1
ATOM 3520 O O . ARG A 1 488 ? -5.383 -1.013 -15.484 1 96.06 488 ARG A O 1
ATOM 3527 N N . ALA A 1 489 ? -7.305 -0.069 -15.062 1 94.12 489 ALA A N 1
ATOM 3528 C CA . ALA A 1 489 ? -6.789 1.275 -15.312 1 94.12 489 ALA A CA 1
ATOM 3529 C C . ALA A 1 489 ? -5.703 1.643 -14.305 1 94.12 489 ALA A C 1
ATOM 3531 O O . ALA A 1 489 ? -4.688 2.242 -14.664 1 94.12 489 ALA A O 1
ATOM 3532 N N . ALA A 1 490 ? -5.965 1.33 -13.039 1 94.75 490 ALA A N 1
ATOM 3533 C CA . ALA A 1 490 ? -4.973 1.592 -12 1 94.75 490 ALA A CA 1
ATOM 3534 C C . ALA A 1 490 ? -3.68 0.829 -12.273 1 94.75 490 ALA A C 1
ATOM 3536 O O . ALA A 1 490 ? -2.584 1.375 -12.117 1 94.75 490 ALA A O 1
ATOM 3537 N N . ARG A 1 491 ? -3.818 -0.41 -12.625 1 93.56 491 ARG A N 1
ATOM 3538 C CA . ARG A 1 491 ? -2.656 -1.234 -12.938 1 93.56 491 ARG A CA 1
ATOM 3539 C C . ARG A 1 491 ? -1.858 -0.642 -14.094 1 93.56 491 ARG A C 1
ATOM 3541 O O . ARG A 1 491 ? -0.628 -0.579 -14.039 1 93.56 491 ARG A O 1
ATOM 3548 N N . GLU A 1 492 ? -2.508 -0.222 -15.148 1 92.94 492 GLU A N 1
ATOM 3549 C CA . GLU A 1 492 ? -1.847 0.377 -16.297 1 92.94 492 GLU A CA 1
ATOM 3550 C C . GLU A 1 492 ? -1.126 1.667 -15.914 1 92.94 492 GLU A C 1
ATOM 3552 O O . GLU A 1 492 ? -0.053 1.966 -16.453 1 92.94 492 GLU A O 1
ATOM 3557 N N . ALA A 1 493 ? -1.673 2.359 -15.031 1 92.81 493 ALA A N 1
ATOM 3558 C CA . ALA A 1 493 ? -1.112 3.643 -14.617 1 92.81 493 ALA A CA 1
ATOM 3559 C C . ALA A 1 493 ? 0.245 3.457 -13.945 1 92.81 493 ALA A C 1
ATOM 3561 O O . ALA A 1 493 ? 1.13 4.305 -14.07 1 92.81 493 ALA A O 1
ATOM 3562 N N . VAL A 1 494 ? 0.468 2.338 -13.273 1 92.62 494 VAL A N 1
ATOM 3563 C CA . VAL A 1 494 ? 1.685 2.219 -12.477 1 92.62 494 VAL A CA 1
ATOM 3564 C C . VAL A 1 494 ? 2.645 1.235 -13.148 1 92.62 494 VAL A C 1
ATOM 3566 O O . VAL A 1 494 ? 3.689 0.9 -12.586 1 92.62 494 VAL A O 1
ATOM 3569 N N . GLU A 1 495 ? 2.266 0.636 -14.266 1 87.06 495 GLU A N 1
ATOM 3570 C CA . GLU A 1 495 ? 3.043 -0.387 -14.961 1 87.06 495 GLU A CA 1
ATOM 3571 C C . GLU A 1 495 ? 4.48 0.071 -15.188 1 87.06 495 GLU A C 1
ATOM 3573 O O . GLU A 1 495 ? 5.406 -0.74 -15.156 1 87.06 495 GLU A O 1
ATOM 3578 N N . HIS A 1 496 ? 4.816 1.333 -15.25 1 79.31 496 HIS A N 1
ATOM 3579 C CA . HIS A 1 496 ? 6.152 1.78 -15.625 1 79.31 496 HIS A CA 1
ATOM 3580 C C . HIS A 1 496 ? 6.898 2.367 -14.43 1 79.31 496 HIS A C 1
ATOM 3582 O O . HIS A 1 496 ? 8.07 2.74 -14.547 1 79.31 496 HIS A O 1
ATOM 3588 N N . ILE A 1 497 ? 6.344 2.469 -13.297 1 79.75 497 ILE A N 1
ATOM 3589 C CA . ILE A 1 497 ? 6.949 3.162 -12.164 1 79.75 497 ILE A CA 1
ATOM 3590 C C . ILE A 1 497 ? 7.906 2.221 -11.43 1 79.75 497 ILE A C 1
ATOM 3592 O O . ILE A 1 497 ? 8.945 2.648 -10.938 1 79.75 497 ILE A O 1
ATOM 3596 N N . GLY A 1 498 ? 7.766 1.003 -11.164 1 62.34 498 GLY A N 1
ATOM 3597 C CA . GLY A 1 498 ? 8.547 0.101 -10.328 1 62.34 498 GLY A CA 1
ATOM 3598 C C . GLY A 1 498 ? 9.844 -0.336 -10.977 1 62.34 498 GLY A C 1
ATOM 3599 O O . GLY A 1 498 ? 10.664 -1.009 -10.344 1 62.34 498 GLY A O 1
ATOM 3600 N N . SER A 1 499 ? 10 -0.052 -12.289 1 54.22 499 SER A N 1
ATOM 3601 C CA . SER A 1 499 ? 11.188 -0.588 -12.945 1 54.22 499 SER A CA 1
ATOM 3602 C C . SER A 1 499 ? 12.43 0.232 -12.602 1 54.22 499 SER A C 1
ATOM 3604 O O . SER A 1 499 ? 13.523 -0.044 -13.102 1 54.22 499 SER A O 1
ATOM 3606 N N . ALA A 1 500 ? 12.234 1.313 -11.82 1 46.88 500 ALA A N 1
ATOM 3607 C CA . ALA A 1 500 ? 13.453 2.086 -11.578 1 46.88 500 ALA A CA 1
ATOM 3608 C C . ALA A 1 500 ? 14.375 1.356 -10.609 1 46.88 500 ALA A C 1
ATOM 3610 O O . ALA A 1 500 ? 13.992 1.053 -9.477 1 46.88 500 ALA A O 1
ATOM 3611 N N . ARG A 1 501 ? 15.25 0.514 -11.039 1 44.69 501 ARG A N 1
ATOM 3612 C CA . ARG A 1 501 ? 16.328 -0.161 -10.328 1 44.69 501 ARG A CA 1
ATOM 3613 C C . ARG A 1 501 ? 16.953 0.755 -9.281 1 44.69 501 ARG A C 1
ATOM 3615 O O . ARG A 1 501 ? 17.172 1.94 -9.531 1 44.69 501 ARG A O 1
ATOM 3622 N N . PRO A 1 502 ? 16.906 0.29 -7.977 1 43.19 502 PRO A N 1
ATOM 3623 C CA . PRO A 1 502 ? 17.625 1.078 -6.969 1 43.19 502 PRO A CA 1
ATOM 3624 C C . PRO A 1 502 ? 18.922 1.681 -7.504 1 43.19 502 PRO A C 1
ATOM 3626 O O . PRO A 1 502 ? 19.641 1.026 -8.258 1 43.19 502 PRO A O 1
ATOM 3629 N N . LEU A 1 503 ? 18.969 2.939 -7.738 1 33.59 503 LEU A N 1
ATOM 3630 C CA . LEU A 1 503 ? 20.312 3.48 -7.949 1 33.59 503 LEU A CA 1
ATOM 3631 C C . LEU A 1 503 ? 21.297 2.918 -6.926 1 33.59 503 LEU A C 1
ATOM 3633 O O . LEU A 1 503 ? 21.094 3.074 -5.719 1 33.59 503 LEU A O 1
ATOM 3637 N N . ARG A 1 504 ? 21.781 1.729 -7.094 1 29.52 504 ARG A N 1
ATOM 3638 C CA . ARG A 1 504 ? 22.906 1.326 -6.262 1 29.52 504 ARG A CA 1
ATOM 3639 C C . ARG A 1 504 ? 23.875 2.482 -6.066 1 29.52 504 ARG A C 1
ATOM 3641 O O . ARG A 1 504 ? 24.312 3.111 -7.035 1 29.52 504 ARG A O 1
ATOM 3648 N N . ALA A 1 505 ? 23.812 3.141 -4.867 1 29.17 505 ALA A N 1
ATOM 3649 C CA . ALA A 1 505 ? 25.031 3.885 -4.57 1 29.17 505 ALA A CA 1
ATOM 3650 C C . ALA A 1 505 ? 26.266 3.066 -4.918 1 29.17 505 ALA A C 1
ATOM 3652 O O . ALA A 1 505 ? 26.453 1.96 -4.406 1 29.17 505 ALA A O 1
ATOM 3653 N N . GLY A 1 506 ? 26.828 3.164 -6.117 1 23.84 506 GLY A N 1
ATOM 3654 C CA . GLY A 1 506 ? 28.219 2.748 -6.207 1 23.84 506 GLY A CA 1
ATOM 3655 C C . GLY A 1 506 ? 29.031 3.146 -4.996 1 23.84 506 GLY A C 1
ATOM 3656 O O . GLY A 1 506 ? 28.703 4.113 -4.305 1 23.84 506 GLY A O 1
ATOM 3657 N N . MET B 1 1 ? 19.391 36.781 80.25 1 26.8 1 MET B N 1
ATOM 3658 C CA . MET B 1 1 ? 20.016 36.875 78.938 1 26.8 1 MET B CA 1
ATOM 3659 C C . MET B 1 1 ? 18.984 36.656 77.812 1 26.8 1 MET B C 1
ATOM 3661 O O . MET B 1 1 ? 18.266 35.656 77.812 1 26.8 1 MET B O 1
ATOM 3665 N N . THR B 1 2 ? 18.516 37.75 77.125 1 25.78 2 THR B N 1
ATOM 3666 C CA . THR B 1 2 ? 17.422 38.062 76.25 1 25.78 2 THR B CA 1
ATOM 3667 C C . THR B 1 2 ? 17.609 37.375 74.875 1 25.78 2 THR B C 1
ATOM 3669 O O . THR B 1 2 ? 18.531 37.688 74.125 1 25.78 2 THR B O 1
ATOM 3672 N N . THR B 1 3 ? 17.641 36 74.875 1 27.97 3 THR B N 1
ATOM 3673 C CA . THR B 1 3 ? 17.938 35.281 73.688 1 27.97 3 THR B CA 1
ATOM 3674 C C . THR B 1 3 ? 16.984 35.719 72.562 1 27.97 3 THR B C 1
ATOM 3676 O O . THR B 1 3 ? 15.766 35.75 72.75 1 27.97 3 THR B O 1
ATOM 3679 N N . GLY B 1 4 ? 17.375 36.75 71.812 1 23.83 4 GLY B N 1
ATOM 3680 C CA . GLY B 1 4 ? 16.734 37.375 70.688 1 23.83 4 GLY B CA 1
ATOM 3681 C C . GLY B 1 4 ? 16.297 36.406 69.625 1 23.83 4 GLY B C 1
ATOM 3682 O O . GLY B 1 4 ? 17.094 35.562 69.125 1 23.83 4 GLY B O 1
ATOM 3683 N N . ALA B 1 5 ? 14.977 35.906 69.688 1 31.84 5 ALA B N 1
ATOM 3684 C CA . ALA B 1 5 ? 14.156 35.094 68.75 1 31.84 5 ALA B CA 1
ATOM 3685 C C . ALA B 1 5 ? 14.336 35.531 67.312 1 31.84 5 ALA B C 1
ATOM 3687 O O . ALA B 1 5 ? 14.148 36.719 67 1 31.84 5 ALA B O 1
ATOM 3688 N N . SER B 1 6 ? 15.367 34.906 66.688 1 28.58 6 SER B N 1
ATOM 3689 C CA . SER B 1 6 ? 15.742 35.031 65.25 1 28.58 6 SER B CA 1
ATOM 3690 C C . SER B 1 6 ? 14.508 35.062 64.375 1 28.58 6 SER B C 1
ATOM 3692 O O . SER B 1 6 ? 13.609 34.25 64.5 1 28.58 6 SER B O 1
ATOM 3694 N N . GLY B 1 7 ? 13.938 36.25 64.062 1 28.62 7 GLY B N 1
ATOM 3695 C CA . GLY B 1 7 ? 12.891 36.594 63.094 1 28.62 7 GLY B CA 1
ATOM 3696 C C . GLY B 1 7 ? 13 35.844 61.781 1 28.62 7 GLY B C 1
ATOM 3697 O O . GLY B 1 7 ? 13.984 35.969 61.062 1 28.62 7 GLY B O 1
ATOM 3698 N N . ASP B 1 8 ? 12.594 34.562 61.812 1 30.31 8 ASP B N 1
ATOM 3699 C CA . ASP B 1 8 ? 12.461 33.719 60.625 1 30.31 8 ASP B CA 1
ATOM 3700 C C . ASP B 1 8 ? 11.742 34.469 59.5 1 30.31 8 ASP B C 1
ATOM 3702 O O . ASP B 1 8 ? 10.586 34.844 59.625 1 30.31 8 ASP B O 1
ATOM 3706 N N . GLY B 1 9 ? 12.391 35.469 58.844 1 31.55 9 GLY B N 1
ATOM 3707 C CA . GLY B 1 9 ? 11.898 36.125 57.625 1 31.55 9 GLY B CA 1
ATOM 3708 C C . GLY B 1 9 ? 11.305 35.125 56.625 1 31.55 9 GLY B C 1
ATOM 3709 O O . GLY B 1 9 ? 11.992 34.219 56.156 1 31.55 9 GLY B O 1
ATOM 3710 N N . ALA B 1 10 ? 10.102 34.688 56.812 1 32.88 10 ALA B N 1
ATOM 3711 C CA . ALA B 1 10 ? 9.25 34.031 55.812 1 32.88 10 ALA B CA 1
ATOM 3712 C C . ALA B 1 10 ? 9.461 34.688 54.438 1 32.88 10 ALA B C 1
ATOM 3714 O O . ALA B 1 10 ? 9.141 35.875 54.25 1 32.88 10 ALA B O 1
ATOM 3715 N N . ALA B 1 11 ? 10.555 34.344 53.875 1 38.47 11 ALA B N 1
ATOM 3716 C CA . ALA B 1 11 ? 10.906 34.719 52.5 1 38.47 11 ALA B CA 1
ATOM 3717 C C . ALA B 1 11 ? 9.695 34.625 51.594 1 38.47 11 ALA B C 1
ATOM 3719 O O . ALA B 1 11 ? 9.18 33.531 51.312 1 38.47 11 ALA B O 1
ATOM 3720 N N . SER B 1 12 ? 8.531 35.375 51.781 1 34.75 12 SER B N 1
ATOM 3721 C CA . SER B 1 12 ? 7.523 35.531 50.719 1 34.75 12 SER B CA 1
ATOM 3722 C C . SER B 1 12 ? 8.125 35.344 49.344 1 34.75 12 SER B C 1
ATOM 3724 O O . SER B 1 12 ? 8.961 36.156 48.906 1 34.75 12 SER B O 1
ATOM 3726 N N . SER B 1 13 ? 8.484 34.281 48.844 1 39.53 13 SER B N 1
ATOM 3727 C CA . SER B 1 13 ? 9.195 34 47.594 1 39.53 13 SER B CA 1
ATOM 3728 C C . SER B 1 13 ? 8.594 34.75 46.438 1 39.53 13 SER B C 1
ATOM 3730 O O . SER B 1 13 ? 7.391 34.656 46.156 1 39.53 13 SER B O 1
ATOM 3732 N N . GLU B 1 14 ? 8.75 36 46.125 1 43 14 GLU B N 1
ATOM 3733 C CA . GLU B 1 14 ? 8.445 36.875 45 1 43 14 GLU B CA 1
ATOM 3734 C C . GLU B 1 14 ? 8.328 36.094 43.688 1 43 14 GLU B C 1
ATOM 3736 O O . GLU B 1 14 ? 9.312 35.531 43.188 1 43 14 GLU B O 1
ATOM 3741 N N . ARG B 1 15 ? 7.367 35.312 43.5 1 53.44 15 ARG B N 1
ATOM 3742 C CA . ARG B 1 15 ? 7.215 34.594 42.219 1 53.44 15 ARG B CA 1
ATOM 3743 C C . ARG B 1 15 ? 7.57 35.5 41.062 1 53.44 15 ARG B C 1
ATOM 3745 O O . ARG B 1 15 ? 7.152 36.656 41 1 53.44 15 ARG B O 1
ATOM 3752 N N . THR B 1 16 ? 8.586 35.25 40.25 1 69.12 16 THR B N 1
ATOM 3753 C CA . THR B 1 16 ? 9.125 35.812 39 1 69.12 16 THR B CA 1
ATOM 3754 C C . THR B 1 16 ? 8.016 35.969 37.969 1 69.12 16 THR B C 1
ATOM 3756 O O . THR B 1 16 ? 7.043 35.188 37.969 1 69.12 16 THR B O 1
ATOM 3759 N N . ALA B 1 17 ? 7.871 37.188 37.25 1 90.69 17 ALA B N 1
ATOM 3760 C CA . ALA B 1 17 ? 6.906 37.5 36.219 1 90.69 17 ALA B CA 1
ATOM 3761 C C . ALA B 1 17 ? 6.723 36.312 35.25 1 90.69 17 ALA B C 1
ATOM 3763 O O . ALA B 1 17 ? 7.684 35.625 34.938 1 90.69 17 ALA B O 1
ATOM 3764 N N . SER B 1 18 ? 5.426 35.938 35.094 1 94.69 18 SER B N 1
ATOM 3765 C CA . SER B 1 18 ? 5.105 34.781 34.25 1 94.69 18 SER B CA 1
ATOM 3766 C C . SER B 1 18 ? 3.912 35.094 33.344 1 94.69 18 SER B C 1
ATOM 3768 O O . SER B 1 18 ? 3.244 36.125 33.531 1 94.69 18 SER B O 1
ATOM 3770 N N . VAL B 1 19 ? 3.754 34.25 32.344 1 97.31 19 VAL B N 1
ATOM 3771 C CA . VAL B 1 19 ? 2.594 34.312 31.453 1 97.31 19 VAL B CA 1
ATOM 3772 C C . VAL B 1 19 ? 1.98 32.906 31.328 1 97.31 19 VAL B C 1
ATOM 3774 O O . VAL B 1 19 ? 2.6 31.922 31.719 1 97.31 19 VAL B O 1
ATOM 3777 N N . VAL B 1 20 ? 0.752 32.906 30.844 1 97.56 20 VAL B N 1
ATOM 3778 C CA . VAL B 1 20 ? 0.082 31.641 30.562 1 97.56 20 VAL B CA 1
ATOM 3779 C C . VAL B 1 20 ? -0.107 31.469 29.062 1 97.56 20 VAL B C 1
ATOM 3781 O O . VAL B 1 20 ? -0.531 32.406 28.375 1 97.56 20 VAL B O 1
ATOM 3784 N N . ALA B 1 21 ? 0.293 30.344 28.594 1 97.94 21 ALA B N 1
ATOM 3785 C CA . ALA B 1 21 ? 0.1 29.969 27.203 1 97.94 21 ALA B CA 1
ATOM 3786 C C . ALA B 1 21 ? -0.853 28.797 27.062 1 97.94 21 ALA B C 1
ATOM 3788 O O . ALA B 1 21 ? -0.798 27.844 27.859 1 97.94 21 ALA B O 1
ATOM 3789 N N . VAL B 1 22 ? -1.752 28.844 26.047 1 97.94 22 VAL B N 1
ATOM 3790 C CA . VAL B 1 22 ? -2.662 27.75 25.719 1 97.94 22 VAL B CA 1
ATOM 3791 C C . VAL B 1 22 ? -2.508 27.391 24.25 1 97.94 22 VAL B C 1
ATOM 3793 O O . VAL B 1 22 ? -2.465 28.266 23.375 1 97.94 22 VAL B O 1
ATOM 3796 N N . ASP B 1 23 ? -2.361 26.125 23.953 1 95.75 23 ASP B N 1
ATOM 3797 C CA . ASP B 1 23 ? -2.32 25.578 22.609 1 95.75 23 ASP B CA 1
ATOM 3798 C C . ASP B 1 23 ? -3.408 24.531 22.406 1 95.75 23 ASP B C 1
ATOM 3800 O O . ASP B 1 23 ? -3.424 23.5 23.078 1 95.75 23 ASP B O 1
ATOM 3804 N N . ILE B 1 24 ? -4.273 24.812 21.453 1 93.44 24 ILE B N 1
ATOM 3805 C CA . ILE B 1 24 ? -5.387 23.922 21.172 1 93.44 24 ILE B CA 1
ATOM 3806 C C . ILE B 1 24 ? -5.188 23.266 19.797 1 93.44 24 ILE B C 1
ATOM 3808 O O . ILE B 1 24 ? -5.473 23.875 18.766 1 93.44 24 ILE B O 1
ATOM 3812 N N . GLY B 1 25 ? -4.82 22.031 19.828 1 85.12 25 GLY B N 1
ATOM 3813 C CA . GLY B 1 25 ? -4.746 21.219 18.625 1 85.12 25 GLY B CA 1
ATOM 3814 C C . GLY B 1 25 ? -5.953 20.328 18.422 1 85.12 25 GLY B C 1
ATOM 3815 O O . GLY B 1 25 ? -6.914 20.391 19.188 1 85.12 25 GLY B O 1
ATOM 3816 N N . THR B 1 26 ? -5.902 19.516 17.375 1 75.06 26 THR B N 1
ATOM 3817 C CA . THR B 1 26 ? -6.996 18.609 17.078 1 75.06 26 THR B CA 1
ATOM 3818 C C . THR B 1 26 ? -7.035 17.469 18.094 1 75.06 26 THR B C 1
ATOM 3820 O O . THR B 1 26 ? -8.109 16.953 18.422 1 75.06 26 THR B O 1
ATOM 3823 N N . SER B 1 27 ? -5.879 17.172 18.719 1 74.25 27 SER B N 1
ATOM 3824 C CA . SER B 1 27 ? -5.816 15.961 19.531 1 74.25 27 SER B CA 1
ATOM 3825 C C . SER B 1 27 ? -5.711 16.312 21.016 1 74.25 27 SER B C 1
ATOM 3827 O O . SER B 1 27 ? -5.926 15.453 21.875 1 74.25 27 SER B O 1
ATOM 3829 N N . ALA B 1 28 ? -5.355 17.594 21.328 1 84.25 28 ALA B N 1
ATOM 3830 C CA . ALA B 1 28 ? -5.172 17.906 22.75 1 84.25 28 ALA B CA 1
ATOM 3831 C C . ALA B 1 28 ? -5.23 19.422 22.969 1 84.25 28 ALA B C 1
ATOM 3833 O O . ALA B 1 28 ? -5.047 20.203 22.047 1 84.25 28 ALA B O 1
ATOM 3834 N N . VAL B 1 29 ? -5.512 19.734 24.219 1 92.62 29 VAL B N 1
ATOM 3835 C CA . VAL B 1 29 ? -5.344 21.078 24.75 1 92.62 29 VAL B CA 1
ATOM 3836 C C . VAL B 1 29 ? -4.168 21.109 25.734 1 92.62 29 VAL B C 1
ATOM 3838 O O . VAL B 1 29 ? -4.094 20.297 26.656 1 92.62 29 VAL B O 1
ATOM 3841 N N . ARG B 1 30 ? -3.26 22.047 25.453 1 94.44 30 ARG B N 1
ATOM 3842 C CA . ARG B 1 30 ? -2.113 22.219 26.344 1 94.44 30 ARG B CA 1
ATOM 3843 C C . ARG B 1 30 ? -2.09 23.609 26.953 1 94.44 30 ARG B C 1
ATOM 3845 O O . ARG B 1 30 ? -2.447 24.594 26.281 1 94.44 30 ARG B O 1
ATOM 3852 N N . ALA B 1 31 ? -1.707 23.688 28.172 1 96.56 31 ALA B N 1
ATOM 3853 C CA . ALA B 1 31 ? -1.502 24.969 28.844 1 96.56 31 ALA B CA 1
ATOM 3854 C C . ALA B 1 31 ? -0.214 24.953 29.672 1 96.56 31 ALA B C 1
ATOM 3856 O O . ALA B 1 31 ? 0.238 23.891 30.109 1 96.56 31 ALA B O 1
ATOM 3857 N N . ALA B 1 32 ? 0.377 26.125 29.812 1 95.88 32 ALA B N 1
ATOM 3858 C CA . ALA B 1 32 ? 1.614 26.203 30.594 1 95.88 32 ALA B CA 1
ATOM 3859 C C . ALA B 1 32 ? 1.785 27.578 31.219 1 95.88 32 ALA B C 1
ATOM 3861 O O . ALA B 1 32 ? 1.366 28.594 30.656 1 95.88 32 ALA B O 1
ATOM 3862 N N . LEU B 1 33 ? 2.301 27.578 32.344 1 95.19 33 LEU B N 1
ATOM 3863 C CA . LEU B 1 33 ? 2.859 28.781 32.969 1 95.19 33 LEU B CA 1
ATOM 3864 C C . LEU B 1 33 ? 4.32 28.953 32.562 1 95.19 33 LEU B C 1
ATOM 3866 O O . LEU B 1 33 ? 5.156 28.094 32.844 1 95.19 33 LEU B O 1
ATOM 3870 N N . VAL B 1 34 ? 4.605 30.031 31.938 1 94.75 34 VAL B N 1
ATOM 3871 C CA . VAL B 1 34 ? 5.945 30.281 31.422 1 94.75 34 VAL B CA 1
ATOM 3872 C C . VAL B 1 34 ? 6.531 31.516 32.094 1 94.75 34 VAL B C 1
ATOM 3874 O O . VAL B 1 34 ? 5.891 32.562 32.125 1 94.75 34 VAL B O 1
ATOM 3877 N N . THR B 1 35 ? 7.746 31.422 32.531 1 94.19 35 THR B N 1
ATOM 3878 C CA . THR B 1 35 ? 8.391 32.531 33.219 1 94.19 35 THR B CA 1
ATOM 3879 C C . THR B 1 35 ? 8.789 33.625 32.25 1 94.19 35 THR B C 1
ATOM 3881 O O . THR B 1 35 ? 8.789 33.406 31.031 1 94.19 35 THR B O 1
ATOM 3884 N N . ALA B 1 36 ? 9.07 34.781 32.75 1 94.94 36 ALA B N 1
ATOM 3885 C CA . ALA B 1 36 ? 9.508 35.906 31.938 1 94.94 36 ALA B CA 1
ATOM 3886 C C . ALA B 1 36 ? 10.773 35.562 31.156 1 94.94 36 ALA B C 1
ATOM 3888 O O . ALA B 1 36 ? 11.086 36.188 30.141 1 94.94 36 ALA B O 1
ATOM 3889 N N . GLN B 1 37 ? 11.484 34.5 31.609 1 92.56 37 GLN B N 1
ATOM 3890 C CA . GLN B 1 37 ? 12.719 34.094 30.969 1 92.56 37 GLN B CA 1
ATOM 3891 C C . GLN B 1 37 ? 12.469 32.938 29.984 1 92.56 37 GLN B C 1
ATOM 3893 O O . GLN B 1 37 ? 13.398 32.438 29.359 1 92.56 37 GLN B O 1
ATOM 3898 N N . GLY B 1 38 ? 11.219 32.625 29.844 1 91.81 38 GLY B N 1
ATOM 3899 C CA . GLY B 1 38 ? 10.867 31.703 28.781 1 91.81 38 GLY B CA 1
ATOM 3900 C C . GLY B 1 38 ? 10.867 30.25 29.234 1 91.81 38 GLY B C 1
ATOM 3901 O O . GLY B 1 38 ? 10.773 29.344 28.406 1 91.81 38 GLY B O 1
ATOM 3902 N N . THR B 1 39 ? 10.953 29.922 30.5 1 90.75 39 THR B N 1
ATOM 3903 C CA . THR B 1 39 ? 10.992 28.547 31.016 1 90.75 39 THR B CA 1
ATOM 3904 C C . THR B 1 39 ? 9.594 28.094 31.438 1 90.75 39 THR B C 1
ATOM 3906 O O . THR B 1 39 ? 8.867 28.844 32.094 1 90.75 39 THR B O 1
ATOM 3909 N N . VAL B 1 40 ? 9.273 26.906 31.062 1 91.25 40 VAL B N 1
ATOM 3910 C CA . VAL B 1 40 ? 7.992 26.344 31.484 1 91.25 40 VAL B CA 1
ATOM 3911 C C . VAL B 1 40 ? 8.047 25.969 32.969 1 91.25 40 VAL B C 1
ATOM 3913 O O . VAL B 1 40 ? 8.82 25.094 33.344 1 91.25 40 VAL B O 1
ATOM 3916 N N . ALA B 1 41 ? 7.289 26.562 33.75 1 90.06 41 ALA B N 1
ATOM 3917 C CA . ALA B 1 41 ? 7.25 26.281 35.188 1 90.06 41 ALA B CA 1
ATOM 3918 C C . ALA B 1 41 ? 6.309 25.125 35.5 1 90.06 41 ALA B C 1
ATOM 3920 O O . ALA B 1 41 ? 6.656 24.219 36.25 1 90.06 41 ALA B O 1
ATOM 3921 N N . VAL B 1 42 ? 5.102 25.172 34.969 1 91.5 42 VAL B N 1
ATOM 3922 C CA . VAL B 1 42 ? 4.086 24.141 35.125 1 91.5 42 VAL B CA 1
ATOM 3923 C C . VAL B 1 42 ? 3.336 23.953 33.812 1 91.5 42 VAL B C 1
ATOM 3925 O O . VAL B 1 42 ? 3.191 24.891 33.031 1 91.5 42 VAL B O 1
ATOM 3928 N N . GLY B 1 43 ? 2.98 22.734 33.562 1 92.75 43 GLY B N 1
ATOM 3929 C CA . GLY B 1 43 ? 2.221 22.406 32.344 1 92.75 43 GLY B CA 1
ATOM 3930 C C . GLY B 1 43 ? 1.047 21.484 32.625 1 92.75 43 GLY B C 1
ATOM 3931 O O . GLY B 1 43 ? 0.989 20.828 33.656 1 92.75 43 GLY B O 1
ATOM 3932 N N . SER B 1 44 ? 0.078 21.547 31.734 1 94 44 SER B N 1
ATOM 3933 C CA . SER B 1 44 ? -1.063 20.641 31.75 1 94 44 SER B CA 1
ATOM 3934 C C . SER B 1 44 ? -1.452 20.219 30.328 1 94 44 SER B C 1
ATOM 3936 O O . SER B 1 44 ? -1.136 20.906 29.359 1 94 44 SER B O 1
ATOM 3938 N N . ARG B 1 45 ? -2.055 19.109 30.25 1 92.06 45 ARG B N 1
ATOM 3939 C CA . ARG B 1 45 ? -2.486 18.547 28.969 1 92.06 45 ARG B CA 1
ATOM 3940 C C . ARG B 1 45 ? -3.791 17.781 29.125 1 92.06 45 ARG B C 1
ATOM 3942 O O . ARG B 1 45 ? -3.945 17 30.062 1 92.06 45 ARG B O 1
ATOM 3949 N N . ILE B 1 46 ? -4.703 18.016 28.234 1 91.69 46 ILE B N 1
ATOM 3950 C CA . ILE B 1 46 ? -5.973 17.312 28.172 1 91.69 46 ILE B CA 1
ATOM 3951 C C . ILE B 1 46 ? -6.145 16.672 26.797 1 91.69 46 ILE B C 1
ATOM 3953 O O . ILE B 1 46 ? -6.117 17.359 25.766 1 91.69 46 ILE B O 1
ATOM 3957 N N . GLU B 1 47 ? -6.371 15.406 26.797 1 87.69 47 GLU B N 1
ATOM 3958 C CA . GLU B 1 47 ? -6.582 14.703 25.531 1 87.69 47 GLU B CA 1
ATOM 3959 C C . GLU B 1 47 ? -7.988 14.953 25 1 87.69 47 GLU B C 1
ATOM 3961 O O . GLU B 1 47 ? -8.953 15 25.766 1 87.69 47 GLU B O 1
ATOM 3966 N N . ARG B 1 48 ? -8.008 15.188 23.719 1 81.62 48 ARG B N 1
ATOM 3967 C CA . ARG B 1 48 ? -9.289 15.391 23.062 1 81.62 48 ARG B CA 1
ATOM 3968 C C . ARG B 1 48 ? -9.688 14.164 22.25 1 81.62 48 ARG B C 1
ATOM 3970 O O . ARG B 1 48 ? -8.828 13.359 21.875 1 81.62 48 ARG B O 1
ATOM 3977 N N . ASP B 1 49 ? -10.961 13.758 22.094 1 66.38 49 ASP B N 1
ATOM 3978 C CA . ASP B 1 49 ? -11.445 12.688 21.234 1 66.38 49 ASP B CA 1
ATOM 3979 C C . ASP B 1 49 ? -11.227 13.031 19.766 1 66.38 49 ASP B C 1
ATOM 3981 O O . ASP B 1 49 ? -11.703 14.062 19.281 1 66.38 49 ASP B O 1
ATOM 3985 N N . PRO B 1 50 ? -10.445 12.172 19.141 1 53.53 50 PRO B N 1
ATOM 3986 C CA . PRO B 1 50 ? -10.094 12.477 17.75 1 53.53 50 PRO B CA 1
ATOM 3987 C C . PRO B 1 50 ? -11.297 12.398 16.812 1 53.53 50 PRO B C 1
ATOM 3989 O O . PRO B 1 50 ? -11.172 12.703 15.625 1 53.53 50 PRO B O 1
ATOM 3992 N N . ALA B 1 51 ? -12.359 11.688 17.172 1 47.78 51 ALA B N 1
ATOM 3993 C CA . ALA B 1 51 ? -13.438 11.273 16.281 1 47.78 51 ALA B CA 1
ATOM 3994 C C . ALA B 1 51 ? -13.797 12.383 15.305 1 47.78 51 ALA B C 1
ATOM 3996 O O . ALA B 1 51 ? -14.289 12.109 14.203 1 47.78 51 ALA B O 1
ATOM 3997 N N . GLY B 1 52 ? -13.688 13.555 15.484 1 47.16 52 GLY B N 1
ATOM 3998 C CA . GLY B 1 52 ? -14.328 14.414 14.508 1 47.16 52 GLY B CA 1
ATOM 3999 C C . GLY B 1 52 ? -13.375 14.883 13.422 1 47.16 52 GLY B C 1
ATOM 4000 O O . GLY B 1 52 ? -13.773 15.617 12.516 1 47.16 52 GLY B O 1
ATOM 4001 N N . GLY B 1 53 ? -12.227 14.109 13.234 1 51.75 53 GLY B N 1
ATOM 4002 C CA . GLY B 1 53 ? -11.375 14.195 12.055 1 51.75 53 GLY B CA 1
ATOM 4003 C C . GLY B 1 53 ? -11.133 15.617 11.586 1 51.75 53 GLY B C 1
ATOM 4004 O O . GLY B 1 53 ? -10.859 15.844 10.406 1 51.75 53 GLY B O 1
ATOM 4005 N N . GLY B 1 54 ? -11.312 16.656 12.359 1 63.06 54 GLY B N 1
ATOM 4006 C CA . GLY B 1 54 ? -11.039 18.016 11.953 1 63.06 54 GLY B CA 1
ATOM 4007 C C . GLY B 1 54 ? -12.227 18.688 11.273 1 63.06 54 GLY B C 1
ATOM 4008 O O . GLY B 1 54 ? -12.164 19.875 10.93 1 63.06 54 GLY B O 1
ATOM 4009 N N . GLU B 1 55 ? -13.367 17.891 11.172 1 71.69 55 GLU B N 1
ATOM 4010 C CA . GLU B 1 55 ? -14.508 18.453 10.461 1 71.69 55 GLU B CA 1
ATOM 4011 C C . GLU B 1 55 ? -15.359 19.312 11.391 1 71.69 55 GLU B C 1
ATOM 4013 O O . GLU B 1 55 ? -15.57 20.5 11.125 1 71.69 55 GLU B O 1
ATOM 4018 N N . TYR B 1 56 ? -15.75 18.703 12.625 1 83.69 56 TYR B N 1
ATOM 4019 C CA . TYR B 1 56 ? -16.594 19.422 13.562 1 83.69 56 TYR B CA 1
ATOM 4020 C C . TYR B 1 56 ? -16.078 19.297 14.984 1 83.69 56 TYR B C 1
ATOM 4022 O O . TYR B 1 56 ? -15.25 18.422 15.273 1 83.69 56 TYR B O 1
ATOM 4030 N N . PHE B 1 57 ? -16.422 20.172 15.828 1 85.94 57 PHE B N 1
ATOM 4031 C CA . PHE B 1 57 ? -16.141 20.109 17.25 1 85.94 57 PHE B CA 1
ATOM 4032 C C . PHE B 1 57 ? -17.219 20.828 18.047 1 85.94 57 PHE B C 1
ATOM 4034 O O . PHE B 1 57 ? -17.969 21.641 17.5 1 85.94 57 PHE B O 1
ATOM 4041 N N . ASP B 1 58 ? -17.359 20.453 19.281 1 91.88 58 ASP B N 1
ATOM 4042 C CA . ASP B 1 58 ? -18.266 21.125 20.203 1 91.88 58 ASP B CA 1
ATOM 4043 C C . ASP B 1 58 ? -17.578 22.281 20.922 1 91.88 58 ASP B C 1
ATOM 4045 O O . ASP B 1 58 ? -16.75 22.062 21.812 1 91.88 58 ASP B O 1
ATOM 4049 N N . ALA B 1 59 ? -18.016 23.484 20.609 1 94.5 59 ALA B N 1
ATOM 4050 C CA . ALA B 1 59 ? -17.344 24.672 21.109 1 94.5 59 ALA B CA 1
ATOM 4051 C C . ALA B 1 59 ? -17.5 24.797 22.625 1 94.5 59 ALA B C 1
ATOM 4053 O O . ALA B 1 59 ? -16.578 25.281 23.297 1 94.5 59 ALA B O 1
ATOM 4054 N N . GLU B 1 60 ? -18.578 24.391 23.125 1 95.81 60 GLU B N 1
ATOM 4055 C CA . GLU B 1 60 ? -18.781 24.438 24.562 1 95.81 60 GLU B CA 1
ATOM 4056 C C . GLU B 1 60 ? -17.859 23.453 25.281 1 95.81 60 GLU B C 1
ATOM 4058 O O . GLU B 1 60 ? -17.328 23.75 26.344 1 95.81 60 GLU B O 1
ATOM 4063 N N . THR B 1 61 ? -17.781 22.312 24.688 1 93.94 61 THR B N 1
ATOM 4064 C CA . THR B 1 61 ? -16.859 21.344 25.234 1 93.94 61 THR B CA 1
ATOM 4065 C C . THR B 1 61 ? -15.422 21.859 25.188 1 93.94 61 THR B C 1
ATOM 4067 O O . THR B 1 61 ? -14.664 21.688 26.141 1 93.94 61 THR B O 1
ATOM 4070 N N . LEU B 1 62 ? -15.078 22.453 24.109 1 93.81 62 LEU B N 1
ATOM 4071 C CA . LEU B 1 62 ? -13.75 23.047 23.984 1 93.81 62 LEU B CA 1
ATOM 4072 C C . LEU B 1 62 ? -13.5 24.062 25.094 1 93.81 62 LEU B C 1
ATOM 4074 O O . LEU B 1 62 ? -12.414 24.094 25.672 1 93.81 62 LEU B O 1
ATOM 4078 N N . LEU B 1 63 ? -14.477 24.891 25.344 1 96.38 63 LEU B N 1
ATOM 4079 C CA . LEU B 1 63 ? -14.375 25.875 26.422 1 96.38 63 LEU B CA 1
ATOM 4080 C C . LEU B 1 63 ? -14.109 25.188 27.766 1 96.38 63 LEU B C 1
ATOM 4082 O O . LEU B 1 63 ? -13.227 25.594 28.516 1 96.38 63 LEU B O 1
ATOM 4086 N N . LYS B 1 64 ? -14.852 24.172 28.016 1 96 64 LYS B N 1
ATOM 4087 C CA . LYS B 1 64 ? -14.688 23.422 29.25 1 96 64 LYS B CA 1
ATOM 4088 C C . LYS B 1 64 ? -13.289 22.828 29.359 1 96 64 LYS B C 1
ATOM 4090 O O . LYS B 1 64 ? -12.688 22.828 30.438 1 96 64 LYS B O 1
ATOM 4095 N N . GLU B 1 65 ? -12.781 22.312 28.281 1 95.25 65 GLU B N 1
ATOM 4096 C CA . GLU B 1 65 ? -11.445 21.719 28.25 1 95.25 65 GLU B CA 1
ATOM 4097 C C . GLU B 1 65 ? -10.367 22.75 28.531 1 95.25 65 GLU B C 1
ATOM 4099 O O . GLU B 1 65 ? -9.422 22.484 29.281 1 95.25 65 GLU B O 1
ATOM 4104 N N . VAL B 1 66 ? -10.531 23.891 27.938 1 96.56 66 VAL B N 1
ATOM 4105 C CA . VAL B 1 66 ? -9.555 24.969 28.125 1 96.56 66 VAL B CA 1
ATOM 4106 C C . VAL B 1 66 ? -9.586 25.453 29.578 1 96.56 66 VAL B C 1
ATOM 4108 O O . VAL B 1 66 ? -8.539 25.625 30.203 1 96.56 66 VAL B O 1
ATOM 4111 N N . LEU B 1 67 ? -10.797 25.641 30.109 1 97 67 LEU B N 1
ATOM 4112 C CA . LEU B 1 67 ? -10.938 26.062 31.5 1 97 67 LEU B CA 1
ATOM 4113 C C . LEU B 1 67 ? -10.336 25.047 32.438 1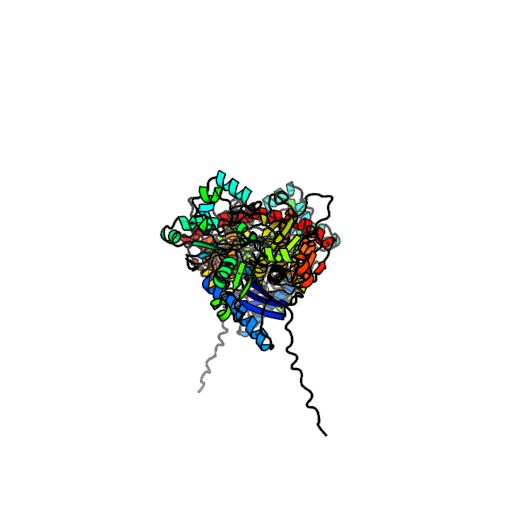 97 67 LEU B C 1
ATOM 4115 O O . LEU B 1 67 ? -9.672 25.406 33.438 1 97 67 LEU B O 1
ATOM 4119 N N . SER B 1 68 ? -10.57 23.812 32.094 1 96.38 68 SER B N 1
ATOM 4120 C CA . SER B 1 68 ? -10.016 22.734 32.906 1 96.38 68 SER B CA 1
ATOM 4121 C C . SER B 1 68 ? -8.492 22.734 32.875 1 96.38 68 SER B C 1
ATOM 4123 O O . SER B 1 68 ? -7.836 22.5 33.875 1 96.38 68 SER B O 1
ATOM 4125 N N . ALA B 1 69 ? -7.938 22.891 31.75 1 96.12 69 ALA B N 1
ATOM 4126 C CA . ALA B 1 69 ? -6.484 22.922 31.594 1 96.12 69 ALA B CA 1
ATOM 4127 C C . ALA B 1 69 ? -5.879 24.078 32.375 1 96.12 69 ALA B C 1
ATOM 4129 O O . ALA B 1 69 ? -4.824 23.938 33 1 96.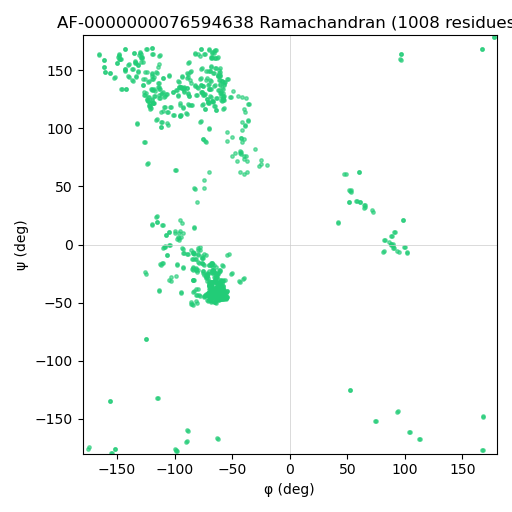12 69 ALA B O 1
ATOM 4130 N N . LEU B 1 70 ? -6.523 25.203 32.375 1 95.56 70 LEU B N 1
ATOM 4131 C CA . LEU B 1 70 ? -6.062 26.391 33.094 1 95.56 70 LEU B CA 1
ATOM 4132 C C . LEU B 1 70 ? -6.184 26.188 34.594 1 95.56 70 LEU B C 1
ATOM 4134 O O . LEU B 1 70 ? -5.285 26.562 35.344 1 95.56 70 LEU B O 1
ATOM 4138 N N . ALA B 1 71 ? -7.258 25.594 35 1 94.81 71 ALA B N 1
ATOM 4139 C CA . ALA B 1 71 ? -7.453 25.312 36.406 1 94.81 71 ALA B CA 1
ATOM 4140 C C . ALA B 1 71 ? -6.387 24.359 36.938 1 94.81 71 ALA B C 1
ATOM 4142 O O . ALA B 1 71 ? -5.895 24.516 38.062 1 94.81 71 ALA B O 1
ATOM 4143 N N . ALA B 1 72 ? -6.125 23.422 36.125 1 93.25 72 ALA B N 1
ATOM 4144 C CA . ALA B 1 72 ? -5.098 22.453 36.5 1 93.25 72 ALA B CA 1
ATOM 4145 C C . ALA B 1 72 ? -3.742 23.125 36.688 1 93.25 72 ALA B C 1
ATOM 4147 O O . ALA B 1 72 ? -2.961 22.75 37.562 1 93.25 72 ALA B O 1
ATOM 4148 N N . LEU B 1 73 ? -3.451 24.062 35.844 1 90.38 73 LEU B N 1
ATOM 4149 C CA . LEU B 1 73 ? -2.217 24.844 35.969 1 90.38 73 LEU B CA 1
ATOM 4150 C C . LEU B 1 73 ? -2.152 25.578 37.312 1 90.38 73 LEU B C 1
ATOM 4152 O O . LEU B 1 73 ? -1.119 25.562 37.969 1 90.38 73 LEU B O 1
ATOM 4156 N N . ALA B 1 74 ? -3.213 26.203 37.656 1 87.31 74 ALA B N 1
ATOM 4157 C CA . ALA B 1 74 ? -3.295 26.984 38.875 1 87.31 74 ALA B CA 1
ATOM 4158 C C . ALA B 1 74 ? -3.156 26.094 40.094 1 87.31 74 ALA B C 1
ATOM 4160 O O . ALA B 1 74 ? -2.461 26.438 41.062 1 87.31 74 ALA B O 1
ATOM 4161 N N . ASP B 1 75 ? -3.76 24.984 40 1 86.06 75 ASP B N 1
ATOM 4162 C CA . ASP B 1 75 ? -3.713 24.031 41.125 1 86.06 75 ASP B CA 1
ATOM 4163 C C . ASP B 1 75 ? -2.293 23.5 41.312 1 86.06 75 ASP B C 1
ATOM 4165 O O . ASP B 1 75 ? -1.83 23.406 42.469 1 86.06 75 ASP B O 1
ATOM 4169 N N . THR B 1 76 ? -1.706 23.25 40.312 1 81.94 76 THR B N 1
ATOM 4170 C CA . THR B 1 76 ? -0.347 22.719 40.406 1 81.94 76 THR B CA 1
ATOM 4171 C C . THR B 1 76 ? 0.606 23.781 40.938 1 81.94 76 THR B C 1
ATOM 4173 O O . THR B 1 76 ? 1.481 23.484 41.75 1 81.94 76 THR B O 1
ATOM 4176 N N . ASP B 1 77 ? 0.396 25.016 40.5 1 79.19 77 ASP B N 1
ATOM 4177 C CA . ASP B 1 77 ? 1.246 26.094 40.938 1 79.19 77 ASP B CA 1
ATOM 4178 C C . ASP B 1 77 ? 1.019 26.375 42.438 1 79.19 77 ASP B C 1
ATOM 4180 O O . ASP B 1 77 ? 1.971 26.625 43.188 1 79.19 77 ASP B O 1
ATOM 4184 N N . ARG B 1 78 ? -0.147 26.312 42.844 1 75 78 ARG B N 1
ATOM 4185 C CA . ARG B 1 78 ? -0.481 26.516 44.25 1 75 78 ARG B CA 1
ATOM 4186 C C . ARG B 1 78 ? 0.124 25.406 45.125 1 75 78 ARG B C 1
ATOM 4188 O O . ARG B 1 78 ? 0.568 25.672 46.25 1 75 78 ARG B O 1
ATOM 4195 N N . ALA B 1 79 ? 0.03 24.281 44.531 1 73.75 79 ALA B N 1
ATOM 4196 C CA . ALA B 1 79 ? 0.614 23.156 45.25 1 73.75 79 ALA B CA 1
ATOM 4197 C C . ALA B 1 79 ? 2.109 23.375 45.469 1 73.75 79 ALA B C 1
ATOM 4199 O O . ALA B 1 79 ? 2.676 22.859 46.438 1 73.75 79 ALA B O 1
ATOM 4200 N N . HIS B 1 80 ? 2.561 24.188 44.656 1 73.69 80 HIS B N 1
ATOM 4201 C CA . HIS B 1 80 ? 3.979 24.484 44.812 1 73.69 80 HIS B CA 1
ATOM 4202 C C . HIS B 1 80 ? 4.188 25.734 45.656 1 73.69 80 HIS B C 1
ATOM 4204 O O . HIS B 1 80 ? 5.305 26.25 45.75 1 73.69 80 HIS B O 1
ATOM 4210 N N . GLY B 1 81 ? 3.068 26.188 46.312 1 68.25 81 GLY B N 1
ATOM 4211 C CA . GLY B 1 81 ? 3.145 27.281 47.25 1 68.25 81 GLY B CA 1
ATOM 4212 C C . GLY B 1 81 ? 2.994 28.656 46.625 1 68.25 81 GLY B C 1
ATOM 4213 O O . GLY B 1 81 ? 3.291 29.672 47.25 1 68.25 81 GLY B O 1
ATOM 4214 N N . ALA B 1 82 ? 2.666 28.547 45.344 1 69.19 82 ALA B N 1
ATOM 4215 C CA . ALA B 1 82 ? 2.543 29.828 44.656 1 69.19 82 ALA B CA 1
ATOM 4216 C C . ALA B 1 82 ? 1.1 30.078 44.219 1 69.19 82 ALA B C 1
ATOM 4218 O O . ALA B 1 82 ? 0.234 29.219 44.406 1 69.19 82 ALA B O 1
ATOM 4219 N N . ARG B 1 83 ? 0.799 31.234 44.125 1 70.94 83 ARG B N 1
ATOM 4220 C CA . ARG B 1 83 ? -0.451 31.625 43.469 1 70.94 83 ARG B CA 1
ATOM 4221 C C . ARG B 1 83 ? -0.189 32.312 42.125 1 70.94 83 ARG B C 1
ATOM 4223 O O . ARG B 1 83 ? 0.345 33.438 42.094 1 70.94 83 ARG B O 1
ATOM 4230 N N . PRO B 1 84 ? -0.63 31.656 41.125 1 79.69 84 PRO B N 1
ATOM 4231 C CA . PRO B 1 84 ? -0.259 32.25 39.812 1 79.69 84 PRO B CA 1
ATOM 4232 C C . PRO B 1 84 ? -0.933 33.594 39.562 1 79.69 84 PRO B C 1
ATOM 4234 O O . PRO B 1 84 ? -2.146 33.719 39.75 1 79.69 84 PRO B O 1
ATOM 4237 N N . ALA B 1 85 ? -0.204 34.594 39.312 1 88.19 85 ALA B N 1
ATOM 4238 C CA . ALA B 1 85 ? -0.657 35.906 38.844 1 88.19 85 ALA B CA 1
ATOM 4239 C C . ALA B 1 85 ? 0.042 36.281 37.531 1 88.19 85 ALA B C 1
ATOM 4241 O O . ALA B 1 85 ? 0.831 37.25 37.5 1 88.19 85 ALA B O 1
ATOM 4242 N N . PRO B 1 86 ? -0.378 35.5 36.5 1 95.19 86 PRO B N 1
ATOM 4243 C CA . PRO B 1 86 ? 0.313 35.781 35.25 1 95.19 86 PRO B CA 1
ATOM 4244 C C . PRO B 1 86 ? 0.063 37.188 34.719 1 95.19 86 PRO B C 1
ATOM 4246 O O . PRO B 1 86 ? -1.02 37.719 34.906 1 95.19 86 PRO B O 1
ATOM 4249 N N . ALA B 1 87 ? 1.069 37.688 33.969 1 96.94 87 ALA B N 1
ATOM 4250 C CA . ALA B 1 87 ? 0.979 39.031 33.375 1 96.94 87 ALA B CA 1
ATOM 4251 C C . ALA B 1 87 ? -0.005 39.031 32.219 1 96.94 87 ALA B C 1
ATOM 4253 O O . ALA B 1 87 ? -0.591 40.094 31.922 1 96.94 87 ALA B O 1
ATOM 4254 N N . ALA B 1 88 ? -0.166 37.938 31.578 1 98.19 88 ALA B N 1
ATOM 4255 C CA . ALA B 1 88 ? -1.1 37.812 30.453 1 98.19 88 ALA B CA 1
ATOM 4256 C C . ALA B 1 88 ? -1.356 36.344 30.109 1 98.19 88 ALA B C 1
ATOM 4258 O O . ALA B 1 88 ? -0.604 35.469 30.516 1 98.19 88 ALA B O 1
ATOM 4259 N N . ILE B 1 89 ? -2.416 36.125 29.359 1 98.19 89 ILE B N 1
ATOM 4260 C CA . ILE B 1 89 ? -2.781 34.844 28.766 1 98.19 89 ILE B CA 1
ATOM 4261 C C . ILE B 1 89 ? -2.834 34.969 27.25 1 98.19 89 ILE B C 1
ATOM 4263 O O . ILE B 1 89 ? -3.361 35.938 26.719 1 98.19 89 ILE B O 1
ATOM 4267 N N . ALA B 1 90 ? -2.254 34.031 26.562 1 98.5 90 ALA B N 1
ATOM 4268 C CA . ALA B 1 90 ? -2.404 33.969 25.109 1 98.5 90 ALA B CA 1
ATOM 4269 C C . ALA B 1 90 ? -2.887 32.562 24.688 1 98.5 90 ALA B C 1
ATOM 4271 O O . ALA B 1 90 ? -2.459 31.562 25.266 1 98.5 90 ALA B O 1
ATOM 4272 N N . ILE B 1 91 ? -3.75 32.5 23.688 1 97.56 91 ILE B N 1
ATOM 4273 C CA . ILE B 1 91 ? -4.336 31.266 23.219 1 97.56 91 ILE B CA 1
ATOM 4274 C C . ILE B 1 91 ? -4.035 31.094 21.734 1 97.56 91 ILE B C 1
ATOM 4276 O O . ILE B 1 91 ? -4.223 32.031 20.938 1 97.56 91 ILE B O 1
ATOM 4280 N N . SER B 1 92 ? -3.498 30.016 21.375 1 97 92 SER B N 1
ATOM 4281 C CA . SER B 1 92 ? -3.406 29.547 20 1 97 92 SER B CA 1
ATOM 4282 C C . SER B 1 92 ? -4.316 28.344 19.766 1 97 92 SER B C 1
ATOM 4284 O O . SER B 1 92 ? -4.504 27.516 20.656 1 97 92 SER B O 1
ATOM 4286 N N . ALA B 1 93 ? -4.891 28.281 18.609 1 94.25 93 ALA B N 1
ATOM 4287 C CA . ALA B 1 93 ? -5.801 27.172 18.344 1 94.25 93 ALA B CA 1
ATOM 4288 C C . ALA B 1 93 ? -5.77 26.797 16.859 1 94.25 93 ALA B C 1
ATOM 4290 O O . ALA B 1 93 ? -5.324 27.578 16.016 1 94.25 93 ALA B O 1
ATOM 4291 N N . HIS B 1 94 ? -6.27 25.656 16.578 1 89.12 94 HIS B N 1
ATOM 4292 C CA . HIS B 1 94 ? -6.465 25.234 15.203 1 89.12 94 HIS B CA 1
ATOM 4293 C C . HIS B 1 94 ? -7.449 26.141 14.484 1 89.12 94 HIS B C 1
ATOM 4295 O O . HIS B 1 94 ? -8.281 26.797 15.125 1 89.12 94 HIS B O 1
ATOM 4301 N N . ILE B 1 95 ? -7.359 26.078 13.164 1 88.56 95 ILE B N 1
ATOM 4302 C CA . ILE B 1 95 ? -8.258 26.875 12.344 1 88.56 95 ILE B CA 1
ATOM 4303 C C . ILE B 1 95 ? -9.672 26.312 12.414 1 88.56 95 ILE B C 1
ATOM 4305 O O . ILE B 1 95 ? -9.852 25.109 12.57 1 88.56 95 ILE B O 1
ATOM 4309 N N . GLY B 1 96 ? -10.633 27.219 12.273 1 90.06 96 GLY B N 1
ATOM 4310 C CA . GLY B 1 96 ? -12.039 26.828 12.297 1 90.06 96 GLY B CA 1
ATOM 4311 C C . GLY B 1 96 ? -12.977 28.016 12.438 1 90.06 96 GLY B C 1
ATOM 4312 O O . GLY B 1 96 ? -12.539 29.172 12.383 1 90.06 96 GLY B O 1
ATOM 4313 N N . THR B 1 97 ? -14.297 27.609 12.531 1 94.5 97 THR B N 1
ATOM 4314 C CA . THR B 1 97 ? -15.289 28.672 12.641 1 94.5 97 THR B CA 1
ATOM 4315 C C . THR B 1 97 ? -16.422 28.281 13.586 1 94.5 97 THR B C 1
ATOM 4317 O O . THR B 1 97 ? -16.906 27.141 13.539 1 94.5 97 THR B O 1
ATOM 4320 N N . VAL B 1 98 ? -16.734 29.172 14.422 1 96.19 98 VAL B N 1
ATOM 4321 C CA . VAL B 1 98 ? -17.875 29.016 15.336 1 96.19 98 VAL B CA 1
ATOM 4322 C C . VAL B 1 98 ? -18.875 30.156 15.109 1 96.19 98 VAL B C 1
ATOM 4324 O O . VAL B 1 98 ? -18.531 31.328 15.305 1 96.19 98 VAL B O 1
ATOM 4327 N N . ALA B 1 99 ? -20.062 29.797 14.688 1 97.56 99 ALA B N 1
ATOM 4328 C CA . ALA B 1 99 ? -21.141 30.781 14.633 1 97.56 99 ALA B CA 1
ATOM 4329 C C . ALA B 1 99 ? -21.781 30.969 16 1 97.56 99 ALA B C 1
ATOM 4331 O O . ALA B 1 99 ? -22.141 29.984 16.656 1 97.56 99 ALA B O 1
ATOM 4332 N N . VAL B 1 100 ? -21.875 32.25 16.391 1 98.12 100 VAL B N 1
ATOM 4333 C CA . VAL B 1 100 ? -22.406 32.469 17.734 1 98.12 100 VAL B CA 1
ATOM 4334 C C . VAL B 1 100 ? -23.547 33.5 17.656 1 98.12 100 VAL B C 1
ATOM 4336 O O . VAL B 1 100 ? -23.641 34.281 16.719 1 98.12 100 VAL B O 1
ATOM 4339 N N . ASP B 1 101 ? -24.422 33.469 18.656 1 97.88 101 ASP B N 1
ATOM 4340 C CA . ASP B 1 101 ? -25.5 34.438 18.781 1 97.88 101 ASP B CA 1
ATOM 4341 C C . ASP B 1 101 ? -25.062 35.656 19.594 1 97.88 101 ASP B C 1
ATOM 4343 O O . ASP B 1 101 ? -23.859 35.844 19.828 1 97.88 101 ASP B O 1
ATOM 4347 N N . ALA B 1 102 ? -26 36.5 19.953 1 95.81 102 ALA B N 1
ATOM 4348 C CA . ALA B 1 102 ? -25.719 37.75 20.641 1 95.81 102 ALA B CA 1
ATOM 4349 C C . ALA B 1 102 ? -25.109 37.5 22.016 1 95.81 102 ALA B C 1
ATOM 4351 O O . ALA B 1 102 ? -24.359 38.312 22.531 1 95.81 102 ALA B O 1
ATOM 4352 N N . ALA B 1 103 ? -25.391 36.344 22.578 1 96.5 103 ALA B N 1
ATOM 4353 C CA . ALA B 1 103 ? -24.859 35.969 23.891 1 96.5 103 ALA B CA 1
ATOM 4354 C C . ALA B 1 103 ? -23.578 35.156 23.766 1 96.5 103 ALA B C 1
ATOM 4356 O O . ALA B 1 103 ? -23.109 34.562 24.734 1 96.5 103 ALA B O 1
ATOM 4357 N N . VAL B 1 104 ? -23.031 35 22.578 1 97.56 104 VAL B N 1
ATOM 4358 C CA . VAL B 1 104 ? -21.812 34.281 22.234 1 97.56 104 VAL B CA 1
ATOM 4359 C C . VAL B 1 104 ? -22 32.812 22.516 1 97.56 104 VAL B C 1
ATOM 4361 O O . VAL B 1 104 ? -21.094 32.125 23 1 97.56 104 VAL B O 1
ATOM 4364 N N . ARG B 1 105 ? -23.188 32.375 22.344 1 97.38 105 ARG B N 1
ATOM 4365 C CA . ARG B 1 105 ? -23.484 30.938 22.375 1 97.38 105 ARG B CA 1
ATOM 4366 C C . ARG B 1 105 ? -23.422 30.328 20.984 1 97.38 105 ARG B C 1
ATOM 4368 O O . ARG B 1 105 ? -23.953 30.922 20.031 1 97.38 105 ARG B O 1
ATOM 4375 N N . PRO B 1 106 ? -22.75 29.188 20.906 1 97.5 106 PRO B N 1
ATOM 4376 C CA . PRO B 1 106 ? -22.703 28.547 19.578 1 97.5 106 PRO B CA 1
ATOM 4377 C C . PRO B 1 106 ? -24.078 28.188 19.047 1 97.5 106 PRO B C 1
ATOM 4379 O O . PRO B 1 106 ? -24.922 27.688 19.797 1 97.5 106 PRO B O 1
ATOM 4382 N N . ILE B 1 107 ? -24.312 28.422 17.812 1 96.06 107 ILE B N 1
ATOM 4383 C CA . ILE B 1 107 ? -25.578 28.141 17.172 1 96.06 107 ILE B CA 1
ATOM 4384 C C . ILE B 1 107 ? -25.656 26.656 16.797 1 96.06 107 ILE B C 1
ATOM 4386 O O . ILE B 1 107 ? -26.734 26.062 16.828 1 96.06 107 ILE B O 1
ATOM 4390 N N . GLU B 1 108 ? -24.609 26.094 16.375 1 94.5 108 GLU B N 1
ATOM 4391 C CA . GLU B 1 108 ? -24.406 24.688 16.062 1 94.5 108 GLU B CA 1
ATOM 4392 C C . GLU B 1 108 ? -22.953 24.281 16.25 1 94.5 108 GLU B C 1
ATOM 4394 O O . GLU B 1 108 ? -22.141 25.062 16.766 1 94.5 108 GLU B O 1
ATOM 4399 N N . ALA B 1 109 ? -22.656 23.078 15.922 1 92.94 109 ALA B N 1
ATOM 4400 C CA . ALA B 1 109 ? -21.297 22.578 16.094 1 92.94 109 ALA B CA 1
ATOM 4401 C C . ALA B 1 109 ? -20.297 23.438 15.312 1 92.94 109 ALA B C 1
ATOM 4403 O O . ALA B 1 109 ? -20.594 23.875 14.195 1 92.94 109 ALA B O 1
ATOM 4404 N N . GLY B 1 110 ? -19.188 23.797 15.961 1 92.06 110 GLY B N 1
ATOM 4405 C CA . GLY B 1 110 ? -18.109 24.469 15.25 1 92.06 110 GLY B CA 1
ATOM 4406 C C . GLY B 1 110 ? -17.516 23.625 14.125 1 92.06 110 GLY B C 1
ATOM 4407 O O . GLY B 1 110 ? -17.531 22.406 14.195 1 92.06 110 GLY B O 1
ATOM 4408 N N . GLY B 1 111 ? -17.094 24.312 13.117 1 88.44 111 GLY B N 1
ATOM 4409 C CA . GLY B 1 111 ? -16.375 23.672 12.031 1 88.44 111 GLY B CA 1
ATOM 4410 C C . GLY B 1 111 ? -14.867 23.75 12.172 1 88.44 111 GLY B C 1
ATOM 4411 O O . GLY B 1 111 ? -14.328 24.828 12.477 1 88.44 111 GLY B O 1
ATOM 4412 N N . GLY B 1 112 ? -14.203 22.641 11.93 1 82.88 112 GLY B N 1
ATOM 4413 C CA . GLY B 1 112 ? -12.75 22.641 11.969 1 82.88 112 GLY B CA 1
ATOM 4414 C C . GLY B 1 112 ? -12.109 22.984 10.641 1 82.88 112 GLY B C 1
ATOM 4415 O O . GLY B 1 112 ? -12.711 23.672 9.82 1 82.88 112 GLY B O 1
ATOM 4416 N N . TRP B 1 113 ? -10.859 22.641 10.43 1 76.62 113 TRP B N 1
ATOM 4417 C CA . TRP B 1 113 ? -10.07 23 9.258 1 76.62 113 TRP B CA 1
ATOM 4418 C C . TRP B 1 113 ? -10.562 22.266 8.016 1 76.62 113 TRP B C 1
ATOM 4420 O O . TRP B 1 113 ? -10.312 22.688 6.887 1 76.62 113 TRP B O 1
ATOM 4430 N N . SER B 1 114 ? -11.336 21.172 8.188 1 72.56 114 SER B N 1
ATOM 4431 C CA . SER B 1 114 ? -11.828 20.406 7.051 1 72.56 114 SER B CA 1
ATOM 4432 C C . SER B 1 114 ? -13.352 20.469 6.969 1 72.56 114 SER B C 1
ATOM 4434 O O . SER B 1 114 ? -13.984 19.547 6.453 1 72.56 114 SER B O 1
ATOM 4436 N N . ASP B 1 115 ? -13.898 21.5 7.531 1 79.5 115 ASP B N 1
ATOM 4437 C CA . ASP B 1 115 ? -15.344 21.688 7.48 1 79.5 115 ASP B CA 1
ATOM 4438 C C . ASP B 1 115 ? -15.844 21.734 6.039 1 79.5 115 ASP B C 1
ATOM 4440 O O . ASP B 1 115 ? -15.477 22.625 5.273 1 79.5 115 ASP B O 1
ATOM 4444 N N . PRO B 1 116 ? -16.688 20.75 5.68 1 77.88 116 PRO B N 1
ATOM 4445 C CA . PRO B 1 116 ? -17.125 20.703 4.285 1 77.88 116 PRO B CA 1
ATOM 4446 C C . PRO B 1 116 ? -18.312 21.641 4.012 1 77.88 116 PRO B C 1
ATOM 4448 O O . PRO B 1 116 ? -18.672 21.859 2.854 1 77.88 116 PRO B O 1
ATOM 4451 N N . ARG B 1 117 ? -18.922 22.266 5 1 85.44 117 ARG B N 1
ATOM 4452 C CA . ARG B 1 117 ? -20.125 23.078 4.82 1 85.44 117 ARG B CA 1
ATOM 4453 C C . ARG B 1 117 ? -19.859 24.281 3.932 1 85.44 117 ARG B C 1
ATOM 4455 O O . ARG B 1 117 ? -18.875 25 4.137 1 85.44 117 ARG B O 1
ATOM 4462 N N . GLY B 1 118 ? -20.703 24.391 2.865 1 88.94 118 GLY B N 1
ATOM 4463 C CA . GLY B 1 118 ? -20.719 25.578 2.021 1 88.94 118 GLY B CA 1
ATOM 4464 C C . GLY B 1 118 ? -19.719 25.516 0.889 1 88.94 118 GLY B C 1
ATOM 4465 O O . GLY B 1 118 ? -19.578 26.469 0.118 1 88.94 118 GLY B O 1
ATOM 4466 N N . ILE B 1 119 ? -18.984 24.5 0.77 1 83.62 119 ILE B N 1
ATOM 4467 C CA . ILE B 1 119 ? -17.969 24.375 -0.268 1 83.62 119 ILE B CA 1
ATOM 4468 C C . ILE B 1 119 ? -18.625 24.438 -1.646 1 83.62 119 ILE B C 1
ATOM 4470 O O . ILE B 1 119 ? -18.172 25.172 -2.527 1 83.62 119 ILE B O 1
ATOM 4474 N N . PRO B 1 120 ? -19.797 23.734 -1.858 1 84.31 120 PRO B N 1
ATOM 4475 C CA . PRO B 1 120 ? -20.453 23.859 -3.16 1 84.31 120 PRO B CA 1
ATOM 4476 C C . PRO B 1 120 ? -20.891 25.297 -3.455 1 84.31 120 PRO B C 1
ATOM 4478 O O . PRO B 1 120 ? -20.766 25.766 -4.59 1 84.31 120 PRO B O 1
ATOM 4481 N N . GLU B 1 121 ? -21.359 25.953 -2.479 1 88.06 121 GLU B N 1
ATOM 4482 C CA . GLU B 1 121 ? -21.781 27.344 -2.631 1 88.06 121 GLU B CA 1
ATOM 4483 C C . GLU B 1 121 ? -20.594 28.25 -2.959 1 88.06 121 GLU B C 1
ATOM 4485 O O . GLU B 1 121 ? -20.719 29.188 -3.752 1 88.06 121 GLU B O 1
ATOM 4490 N N . LEU B 1 122 ? -19.5 27.969 -2.27 1 87.81 122 LEU B N 1
ATOM 4491 C CA . LEU B 1 122 ? -18.281 28.734 -2.527 1 87.81 122 LEU B CA 1
ATOM 4492 C C . LEU B 1 122 ? -17.828 28.562 -3.975 1 87.81 122 LEU B C 1
ATOM 4494 O O . LEU B 1 122 ? -17.453 29.547 -4.629 1 87.81 122 LEU B O 1
ATOM 4498 N N . HIS B 1 123 ? -17.969 27.422 -4.484 1 83.69 123 HIS B N 1
ATOM 4499 C CA . HIS B 1 123 ? -17.531 27.125 -5.848 1 83.69 123 HIS B CA 1
ATOM 4500 C C . HIS B 1 123 ? -18.5 27.719 -6.871 1 83.69 123 HIS B C 1
ATOM 4502 O O . HIS B 1 123 ? -18.141 27.938 -8.023 1 83.69 123 HIS B O 1
ATOM 4508 N N . ALA B 1 124 ? -19.688 27.938 -6.453 1 87.25 124 ALA B N 1
ATOM 4509 C CA . ALA B 1 124 ? -20.734 28.438 -7.344 1 87.25 124 ALA B CA 1
ATOM 4510 C C . ALA B 1 124 ? -20.672 29.953 -7.477 1 87.25 124 ALA B C 1
ATOM 4512 O O . ALA B 1 124 ? -21.344 30.531 -8.328 1 87.25 124 ALA B O 1
ATOM 4513 N N . ILE B 1 125 ? -19.812 30.547 -6.676 1 88.44 125 ILE B N 1
ATOM 4514 C CA . ILE B 1 125 ? -19.672 31.984 -6.777 1 88.44 125 ILE B CA 1
ATOM 4515 C C . ILE B 1 125 ? -19.156 32.375 -8.164 1 88.44 125 ILE B C 1
ATOM 4517 O O . ILE B 1 125 ? -18.406 31.594 -8.781 1 88.44 125 ILE B O 1
ATOM 4521 N N . ASN B 1 126 ? -19.594 33.5 -8.688 1 88.38 126 ASN B N 1
ATOM 4522 C CA . ASN B 1 126 ? -19.234 33.875 -10.047 1 88.38 126 ASN B CA 1
ATOM 4523 C C . ASN B 1 126 ? -17.734 34.125 -10.172 1 88.38 126 ASN B C 1
ATOM 4525 O O . ASN B 1 126 ? -17.062 34.406 -9.172 1 88.38 126 ASN B O 1
ATOM 4529 N N . GLU B 1 127 ? -17.219 34.219 -11.32 1 88.31 127 GLU B N 1
ATOM 4530 C CA . GLU B 1 127 ? -15.797 34.25 -11.625 1 88.31 127 GLU B CA 1
ATOM 4531 C C . GLU B 1 127 ? -15.164 35.562 -11.148 1 88.31 127 GLU B C 1
ATOM 4533 O O . GLU B 1 127 ? -14.016 35.562 -10.711 1 88.31 127 GLU B O 1
ATOM 4538 N N . ARG B 1 128 ? -15.883 36.594 -11.297 1 89.81 128 ARG B N 1
ATOM 4539 C CA . ARG B 1 128 ? -15.359 37.906 -10.898 1 89.81 128 ARG B CA 1
ATOM 4540 C C . ARG B 1 128 ? -15.086 37.938 -9.398 1 89.81 128 ARG B C 1
ATOM 4542 O O . ARG B 1 128 ? -14.039 38.438 -8.969 1 89.81 128 ARG B O 1
ATOM 4549 N N . LEU B 1 129 ? -16.016 37.469 -8.633 1 88.94 129 LEU B N 1
ATOM 4550 C CA . LEU B 1 129 ? -15.852 37.438 -7.18 1 88.94 129 LEU B CA 1
ATOM 4551 C C . LEU B 1 129 ? -14.773 36.438 -6.777 1 88.94 129 LEU B C 1
ATOM 4553 O O . LEU B 1 129 ? -14.047 36.656 -5.812 1 88.94 129 LEU B O 1
ATOM 4557 N N . GLN B 1 130 ? -14.688 35.406 -7.492 1 86.75 130 GLN B N 1
ATOM 4558 C CA . GLN B 1 130 ? -13.625 34.438 -7.238 1 86.75 130 GLN B CA 1
ATOM 4559 C C . GLN B 1 130 ? -12.25 35.062 -7.449 1 86.75 130 GLN B C 1
ATOM 4561 O O . GLN B 1 130 ? -11.328 34.812 -6.668 1 86.75 130 GLN B O 1
ATOM 4566 N N . ALA B 1 131 ? -12.141 35.75 -8.5 1 87.31 131 ALA B N 1
ATOM 4567 C CA . ALA B 1 131 ? -10.883 36.438 -8.797 1 87.31 131 ALA B CA 1
ATOM 4568 C C . ALA B 1 131 ? -10.539 37.469 -7.707 1 87.31 131 ALA B C 1
ATOM 4570 O O . ALA B 1 131 ? -9.375 37.594 -7.32 1 87.31 131 ALA B O 1
ATOM 4571 N N . ASN B 1 132 ? -11.547 38.156 -7.289 1 88.94 132 ASN B N 1
ATOM 4572 C CA . ASN B 1 132 ? -11.359 39.125 -6.199 1 88.94 132 ASN B CA 1
ATOM 4573 C C . ASN B 1 132 ? -10.898 38.438 -4.922 1 88.94 132 ASN B C 1
ATOM 4575 O O . ASN B 1 132 ? -9.969 38.875 -4.254 1 88.94 132 ASN B O 1
ATOM 4579 N N . LEU B 1 133 ? -11.57 37.375 -4.594 1 86.56 133 LEU B N 1
ATOM 4580 C CA . LEU B 1 133 ? -11.219 36.594 -3.404 1 86.56 133 LEU B CA 1
ATOM 4581 C C . LEU B 1 133 ? -9.781 36.094 -3.473 1 86.56 133 LEU B C 1
ATOM 4583 O O . LEU B 1 133 ? -9.039 36.219 -2.492 1 86.56 133 LEU B O 1
ATOM 4587 N N . LEU B 1 134 ? -9.406 35.594 -4.594 1 83.94 134 LEU B N 1
ATOM 4588 C CA . LEU B 1 134 ? -8.047 35.125 -4.777 1 83.94 134 LEU B CA 1
ATOM 4589 C C . LEU B 1 134 ? -7.027 36.219 -4.598 1 83.94 134 LEU B C 1
ATOM 4591 O O . LEU B 1 134 ? -5.98 36.031 -3.973 1 83.94 134 LEU B O 1
ATOM 4595 N N . HIS B 1 135 ? -7.367 37.312 -5.148 1 86.19 135 HIS B N 1
ATOM 4596 C CA . HIS B 1 135 ? -6.461 38.469 -5.082 1 86.19 135 HIS B CA 1
ATOM 4597 C C . HIS B 1 135 ? -6.344 39 -3.656 1 86.19 135 HIS B C 1
ATOM 4599 O O . HIS B 1 135 ? -5.246 39.281 -3.191 1 86.19 135 HIS B O 1
ATOM 4605 N N . ALA B 1 136 ? -7.434 39.125 -3.01 1 87.94 136 ALA B N 1
ATOM 4606 C CA . ALA B 1 136 ? -7.461 39.75 -1.688 1 87.94 136 ALA B CA 1
ATOM 4607 C C . ALA B 1 136 ? -6.992 38.781 -0.615 1 87.94 136 ALA B C 1
ATOM 4609 O O . ALA B 1 136 ? -6.223 39.125 0.275 1 87.94 136 ALA B O 1
ATOM 4610 N N . ALA B 1 137 ? -7.449 37.562 -0.687 1 87.81 137 ALA B N 1
ATOM 4611 C CA . ALA B 1 137 ? -7.164 36.594 0.353 1 87.81 137 ALA B CA 1
ATOM 4612 C C . ALA B 1 137 ? -5.812 35.938 0.117 1 87.81 137 ALA B C 1
ATOM 4614 O O . ALA B 1 137 ? -5.254 35.312 1.025 1 87.81 137 ALA B O 1
ATOM 4615 N N . ARG B 1 138 ? -5.352 36.031 -1.143 1 87.56 138 ARG B N 1
ATOM 4616 C CA . ARG B 1 138 ? -4.078 35.469 -1.562 1 87.56 138 ARG B CA 1
ATOM 4617 C C . ARG B 1 138 ? -4.039 33.969 -1.302 1 87.56 138 ARG B C 1
ATOM 4619 O O . ARG B 1 138 ? -3.021 33.438 -0.852 1 87.56 138 ARG B O 1
ATOM 4626 N N . ARG B 1 139 ? -5.137 33.281 -1.487 1 83.69 139 ARG B N 1
ATOM 4627 C CA . ARG B 1 139 ? -5.262 31.828 -1.371 1 83.69 139 ARG B CA 1
ATOM 4628 C C . ARG B 1 139 ? -6.441 31.312 -2.189 1 83.69 139 ARG B C 1
ATOM 4630 O O . ARG B 1 139 ? -7.441 32.031 -2.354 1 83.69 139 ARG B O 1
ATOM 4637 N N . PRO B 1 140 ? -6.23 30.062 -2.695 1 73 140 PRO B N 1
ATOM 4638 C CA . PRO B 1 140 ? -7.363 29.5 -3.438 1 73 140 PRO B CA 1
ATOM 4639 C C . PRO B 1 140 ? -8.531 29.109 -2.531 1 73 140 PRO B C 1
ATOM 4641 O O . PRO B 1 140 ? -8.32 28.703 -1.383 1 73 140 PRO B O 1
ATOM 4644 N N . ALA B 1 141 ? -9.703 29.344 -3.082 1 62.12 141 ALA B N 1
ATOM 4645 C CA . ALA B 1 141 ? -10.938 29.031 -2.361 1 62.12 141 ALA B CA 1
ATOM 4646 C C . ALA B 1 141 ? -11.195 27.531 -2.342 1 62.12 141 ALA B C 1
ATOM 4648 O O . ALA B 1 141 ? -12.047 27.031 -3.086 1 62.12 141 ALA B O 1
ATOM 4649 N N . LEU B 1 142 ? -10.273 26.703 -2.01 1 58.72 142 LEU B N 1
ATOM 4650 C CA . LEU B 1 142 ? -10.547 25.297 -2.277 1 58.72 142 LEU B CA 1
ATOM 4651 C C . LEU B 1 142 ? -11.031 24.578 -1.017 1 58.72 142 LEU B C 1
ATOM 4653 O O . LEU B 1 142 ? -11.742 23.578 -1.097 1 58.72 142 LEU B O 1
ATOM 4657 N N . THR B 1 143 ? -10.625 25.078 0.046 1 59.97 143 THR B N 1
ATOM 4658 C CA . THR B 1 143 ? -10.812 24.125 1.134 1 59.97 143 THR B CA 1
ATOM 4659 C C . THR B 1 143 ? -11.82 24.656 2.15 1 59.97 143 THR B C 1
ATOM 4661 O O . THR B 1 143 ? -11.914 24.141 3.264 1 59.97 143 THR B O 1
ATOM 4664 N N . GLY B 1 144 ? -12.672 25.672 1.723 1 65.88 144 GLY B N 1
ATOM 4665 C CA . GLY B 1 144 ? -13.703 26.062 2.672 1 65.88 144 GLY B CA 1
ATOM 4666 C C . GLY B 1 144 ? -13.297 27.219 3.551 1 65.88 144 GLY B C 1
ATOM 4667 O O . GLY B 1 144 ? -12.688 28.188 3.074 1 65.88 144 GLY B O 1
ATOM 4668 N N . GLY B 1 145 ? -13.688 27.25 4.797 1 75.81 145 GLY B N 1
ATOM 4669 C CA . GLY B 1 145 ? -13.453 28.328 5.75 1 75.81 145 GLY B CA 1
ATOM 4670 C C . GLY B 1 145 ? -14.727 29.047 6.164 1 75.81 145 GLY B C 1
ATOM 4671 O O . GLY B 1 145 ? -15.828 28.562 5.902 1 75.81 145 GLY B O 1
ATOM 4672 N N . ALA B 1 146 ? -14.469 30.141 6.797 1 84.56 146 ALA B N 1
ATOM 4673 C CA . ALA B 1 146 ? -15.594 30.891 7.355 1 84.56 146 ALA B CA 1
ATOM 4674 C C . ALA B 1 146 ? -16.516 31.406 6.25 1 84.56 146 ALA B C 1
ATOM 4676 O O . ALA B 1 146 ? -17.734 31.484 6.434 1 84.56 146 ALA B O 1
ATOM 4677 N N . LEU B 1 147 ? -15.922 31.719 5.094 1 90.06 147 LEU B N 1
ATOM 4678 C CA . LEU B 1 147 ? -16.75 32.219 3.992 1 90.06 147 LEU B CA 1
ATOM 4679 C C . LEU B 1 147 ? -17.688 31.109 3.496 1 90.06 147 LEU B C 1
ATOM 4681 O O . LEU B 1 147 ? -18.875 31.359 3.303 1 90.06 147 LEU B O 1
ATOM 4685 N N . ALA B 1 148 ? -17.141 29.938 3.25 1 90.19 148 ALA B N 1
ATOM 4686 C CA . ALA B 1 148 ? -17.984 28.812 2.807 1 90.19 148 ALA B CA 1
ATOM 4687 C C . ALA B 1 148 ? -19.109 28.547 3.797 1 90.19 148 ALA B C 1
ATOM 4689 O O . ALA B 1 148 ? -20.266 28.391 3.4 1 90.19 148 ALA B O 1
ATOM 4690 N N . TYR B 1 149 ? -18.781 28.547 5.051 1 91.81 149 TYR B N 1
ATOM 4691 C CA . TYR B 1 149 ? -19.766 28.312 6.098 1 91.81 149 TYR B CA 1
ATOM 4692 C C . TYR B 1 149 ? -20.812 29.422 6.113 1 91.81 149 TYR B C 1
ATOM 4694 O O . TYR B 1 149 ? -22.016 29.156 6.27 1 91.81 149 TYR B O 1
ATOM 4702 N N . ALA B 1 150 ? -20.438 30.641 5.938 1 93.69 150 ALA B N 1
ATOM 4703 C CA . ALA B 1 150 ? -21.359 31.781 5.891 1 93.69 150 ALA B CA 1
ATOM 4704 C C . ALA B 1 150 ? -22.359 31.625 4.754 1 93.69 150 ALA B C 1
ATOM 4706 O O . ALA B 1 150 ? -23.547 31.938 4.914 1 93.69 150 ALA B O 1
ATOM 4707 N N . LEU B 1 151 ? -21.859 31.188 3.654 1 92.81 151 LEU B N 1
ATOM 4708 C CA . LEU B 1 151 ? -22.719 31 2.496 1 92.81 151 LEU B CA 1
ATOM 4709 C C . LEU B 1 151 ? -23.75 29.906 2.771 1 92.81 151 LEU B C 1
ATOM 4711 O O . LEU B 1 151 ? -24.906 30.016 2.348 1 92.81 151 LEU B O 1
ATOM 4715 N N . GLU B 1 152 ? -23.297 28.891 3.441 1 92.31 152 GLU B N 1
ATOM 4716 C CA . GLU B 1 152 ? -24.219 27.844 3.826 1 92.31 152 GLU B CA 1
ATOM 4717 C C . GLU B 1 152 ? -25.266 28.359 4.805 1 92.31 152 GLU B C 1
ATOM 4719 O O . GLU B 1 152 ? -26.453 28.031 4.684 1 92.31 152 GLU B O 1
ATOM 4724 N N . LEU B 1 153 ? -24.859 29.094 5.773 1 92 153 LEU B N 1
ATOM 4725 C CA . LEU B 1 153 ? -25.75 29.656 6.785 1 92 153 LEU B CA 1
ATOM 4726 C C . LEU B 1 153 ? -26.828 30.516 6.141 1 92 153 LEU B C 1
ATOM 4728 O O . LEU B 1 153 ? -27.984 30.516 6.582 1 92 153 LEU B O 1
ATOM 4732 N N . ARG B 1 154 ? -26.5 31.203 5.156 1 90.5 154 ARG B N 1
ATOM 4733 C CA . ARG B 1 154 ? -27.422 32.094 4.48 1 90.5 154 ARG B CA 1
ATOM 4734 C C . ARG B 1 154 ? -28.578 31.344 3.861 1 90.5 154 ARG B C 1
ATOM 4736 O O . ARG B 1 154 ? -29.641 31.922 3.619 1 90.5 154 ARG B O 1
ATOM 4743 N N . ARG B 1 155 ? -28.359 30.156 3.586 1 90.69 155 ARG B N 1
ATOM 4744 C CA . ARG B 1 155 ? -29.406 29.328 2.967 1 90.69 155 ARG B CA 1
ATOM 4745 C C . ARG B 1 155 ? -30.453 28.922 3.986 1 90.69 155 ARG B C 1
ATOM 4747 O O . ARG B 1 155 ? -31.547 28.5 3.617 1 90.69 155 ARG B O 1
ATOM 4754 N N . SER B 1 156 ? -30.172 29.047 5.223 1 91.56 156 SER B N 1
ATOM 4755 C CA . SER B 1 156 ? -31.094 28.734 6.305 1 91.56 156 SER B CA 1
ATOM 4756 C C . SER B 1 156 ? -31.516 30 7.051 1 91.56 156 SER B C 1
ATOM 4758 O O . SER B 1 156 ? -30.891 30.375 8.039 1 91.56 156 SER B O 1
ATOM 4760 N N . PRO B 1 157 ? -32.688 30.516 6.785 1 90.62 157 PRO B N 1
ATOM 4761 C CA . PRO B 1 157 ? -33.125 31.781 7.398 1 90.62 157 PRO B CA 1
ATOM 4762 C C . PRO B 1 157 ? -33.188 31.703 8.922 1 90.62 157 PRO B C 1
ATOM 4764 O O . PRO B 1 157 ? -32.875 32.656 9.609 1 90.62 157 PRO B O 1
ATOM 4767 N N . ASP B 1 158 ? -33.531 30.594 9.406 1 92.06 158 ASP B N 1
ATOM 4768 C CA . ASP B 1 158 ? -33.656 30.406 10.852 1 92.06 158 ASP B CA 1
ATOM 4769 C C . ASP B 1 158 ? -32.281 30.531 11.523 1 92.06 158 ASP B C 1
ATOM 4771 O O . ASP B 1 158 ? -32.156 31.156 12.57 1 92.06 158 ASP B O 1
ATOM 4775 N N . LEU B 1 159 ? -31.344 29.938 10.953 1 91.94 159 LEU B N 1
ATOM 4776 C CA . LEU B 1 159 ? -30 30 11.508 1 91.94 159 LEU B CA 1
ATOM 4777 C C . LEU B 1 159 ? -29.406 31.375 11.328 1 91.94 159 LEU B C 1
ATOM 4779 O O . LEU B 1 159 ? -28.781 31.922 12.258 1 91.94 159 LEU B O 1
ATOM 4783 N N . THR B 1 160 ? -29.594 31.906 10.172 1 92.44 160 THR B N 1
ATOM 4784 C CA . THR B 1 160 ? -29 33.188 9.836 1 92.44 160 THR B CA 1
ATOM 4785 C C . THR B 1 160 ? -29.484 34.281 10.805 1 92.44 160 THR B C 1
ATOM 4787 O O . THR B 1 160 ? -28.719 35.156 11.195 1 92.44 160 THR B O 1
ATOM 4790 N N . ALA B 1 161 ? -30.672 34.219 11.156 1 93.81 161 ALA B N 1
ATOM 4791 C CA . ALA B 1 161 ? -31.266 35.219 12.039 1 93.81 161 ALA B CA 1
ATOM 4792 C C . ALA B 1 161 ? -30.641 35.156 13.43 1 93.81 161 ALA B C 1
ATOM 4794 O O . ALA B 1 161 ? -30.641 36.156 14.156 1 93.81 161 ALA B O 1
ATOM 4795 N N . ARG B 1 162 ? -30.094 34.094 13.727 1 95.69 162 ARG B N 1
ATOM 4796 C CA . ARG B 1 162 ? -29.531 33.875 15.062 1 95.69 162 ARG B CA 1
ATOM 4797 C C . ARG B 1 162 ? -28.047 34.25 15.094 1 95.69 162 ARG B C 1
ATOM 4799 O O . ARG B 1 162 ? -27.5 34.562 16.156 1 95.69 162 ARG B O 1
ATOM 4806 N N . VAL B 1 163 ? -27.391 34.312 13.969 1 96.88 163 VAL B N 1
ATOM 4807 C CA . VAL B 1 163 ? -25.953 34.531 13.914 1 96.88 163 VAL B CA 1
ATOM 4808 C C . VAL B 1 163 ? -25.641 36 14.188 1 96.88 163 VAL B C 1
ATOM 4810 O O . VAL B 1 163 ? -26.25 36.906 13.578 1 96.88 163 VAL B O 1
ATOM 4813 N N . ARG B 1 164 ? -24.719 36.219 15.055 1 97.38 164 ARG B N 1
ATOM 4814 C CA . ARG B 1 164 ? -24.234 37.562 15.305 1 97.38 164 ARG B CA 1
ATOM 4815 C C . ARG B 1 164 ? -22.781 37.719 14.875 1 97.38 164 ARG B C 1
ATOM 4817 O O . ARG B 1 164 ? -22.375 38.781 14.414 1 97.38 164 ARG B O 1
ATOM 4824 N N . HIS B 1 165 ? -22 36.656 15.148 1 97.62 165 HIS B N 1
ATOM 4825 C CA . HIS B 1 165 ? -20.594 36.688 14.758 1 97.62 165 HIS B CA 1
ATOM 4826 C C . HIS B 1 165 ? -20.125 35.312 14.289 1 97.62 165 HIS B C 1
ATOM 4828 O O . HIS B 1 165 ? -20.688 34.281 14.688 1 97.62 165 HIS B O 1
ATOM 4834 N N . LEU B 1 166 ? -19.156 35.281 13.391 1 97.25 166 LEU B N 1
ATOM 4835 C CA . LEU B 1 166 ? -18.359 34.125 13.039 1 97.25 166 LEU B CA 1
ATOM 4836 C C . LEU B 1 166 ? -16.953 34.219 13.617 1 97.25 166 LEU B C 1
ATOM 4838 O O . LEU B 1 166 ? -16.172 35.094 13.227 1 97.25 166 LEU B O 1
ATOM 4842 N N . LEU B 1 167 ? -16.641 33.344 14.531 1 97.69 167 LEU B N 1
ATOM 4843 C CA . LEU B 1 167 ? -15.406 33.406 15.289 1 97.69 167 LEU B CA 1
ATOM 4844 C C . LEU B 1 167 ? -14.539 32.188 15.062 1 97.69 167 LEU B C 1
ATOM 4846 O O . LEU B 1 167 ? -15.062 31.078 14.867 1 97.69 167 LEU B O 1
ATOM 4850 N N . SER B 1 168 ? -13.234 32.375 15.039 1 96.12 168 SER B N 1
ATOM 4851 C CA . SER B 1 168 ? -12.359 31.219 15.148 1 96.12 168 SER B CA 1
ATOM 4852 C C . SER B 1 168 ? -12.484 30.562 16.516 1 96.12 168 SER B C 1
ATOM 4854 O O . SER B 1 168 ? -13.039 31.141 17.438 1 96.12 168 SER B O 1
ATOM 4856 N N . PRO B 1 169 ? -11.984 29.328 16.656 1 95.44 169 PRO B N 1
ATOM 4857 C CA . PRO B 1 169 ? -12.031 28.703 17.984 1 95.44 169 PRO B CA 1
ATOM 4858 C C . PRO B 1 169 ? -11.367 29.562 19.062 1 95.44 169 PRO B C 1
ATOM 4860 O O . PRO B 1 169 ? -11.906 29.703 20.156 1 95.44 169 PRO B O 1
ATOM 4863 N N . LYS B 1 170 ? -10.242 30.062 18.781 1 96.88 170 LYS B N 1
ATOM 4864 C CA . LYS B 1 170 ? -9.539 30.922 19.734 1 96.88 170 LYS B CA 1
ATOM 4865 C C . LYS B 1 170 ? -10.336 32.188 20.031 1 96.88 170 LYS B C 1
ATOM 4867 O O . LYS B 1 170 ? -10.406 32.625 21.188 1 96.88 170 LYS B O 1
ATOM 4872 N N . ASP B 1 171 ? -10.938 32.75 19 1 98.19 171 ASP B N 1
ATOM 4873 C CA . ASP B 1 171 ? -11.719 33.969 19.188 1 98.19 171 ASP B CA 1
ATOM 4874 C C . ASP B 1 171 ? -12.953 33.719 20.047 1 98.19 171 ASP B C 1
ATOM 4876 O O . ASP B 1 171 ? -13.352 34.562 20.844 1 98.19 171 ASP B O 1
ATOM 4880 N N . PHE B 1 172 ? -13.547 32.594 19.766 1 98.12 172 PHE B N 1
ATOM 4881 C CA . PHE B 1 172 ? -14.68 32.156 20.578 1 98.12 172 PHE B CA 1
ATOM 4882 C C . PHE B 1 172 ? -14.297 32.094 22.047 1 98.12 172 PHE B C 1
ATOM 4884 O O . PHE B 1 172 ? -15.023 32.562 22.922 1 98.12 172 PHE B O 1
ATOM 4891 N N . LEU B 1 173 ? -13.18 31.5 22.312 1 98.44 173 LEU B N 1
ATOM 4892 C CA . LEU B 1 173 ? -12.695 31.359 23.672 1 98.44 173 LEU B CA 1
ATOM 4893 C C . LEU B 1 173 ? -12.406 32.719 24.297 1 98.44 173 LEU B C 1
ATOM 4895 O O . LEU B 1 173 ? -12.75 32.969 25.453 1 98.44 173 LEU B O 1
ATOM 4899 N N . ILE B 1 174 ? -11.789 33.594 23.578 1 98.5 174 ILE B N 1
ATOM 4900 C CA . ILE B 1 174 ? -11.5 34.938 24.062 1 98.5 174 ILE B CA 1
ATOM 4901 C C . ILE B 1 174 ? -12.805 35.656 24.422 1 98.5 174 ILE B C 1
ATOM 4903 O O . ILE B 1 174 ? -12.906 36.281 25.469 1 98.5 174 ILE B O 1
ATOM 4907 N N . ALA B 1 175 ? -13.773 35.5 23.531 1 98.56 175 ALA B N 1
ATOM 4908 C CA . ALA B 1 175 ? -15.07 36.125 23.781 1 98.56 175 ALA B CA 1
ATOM 4909 C C . ALA B 1 175 ? -15.688 35.625 25.078 1 98.56 175 ALA B C 1
ATOM 4911 O O . ALA B 1 175 ? -16.25 36.406 25.844 1 98.56 175 ALA B O 1
ATOM 4912 N N . ARG B 1 176 ? -15.586 34.375 25.25 1 98.19 176 ARG B N 1
ATOM 4913 C CA . ARG B 1 176 ? -16.188 33.719 26.422 1 98.19 176 ARG B CA 1
ATOM 4914 C C . ARG B 1 176 ? -15.406 34.062 27.688 1 98.19 176 ARG B C 1
ATOM 4916 O O . ARG B 1 176 ? -15.977 34.156 28.781 1 98.19 176 ARG B O 1
ATOM 4923 N N . LEU B 1 177 ? -14.133 34.281 27.609 1 98.06 177 LEU B N 1
ATOM 4924 C CA . LEU B 1 177 ? -13.273 34.531 28.75 1 98.06 177 LEU B CA 1
ATOM 4925 C C . LEU B 1 177 ? -13.305 36 29.156 1 98.06 177 LEU B C 1
ATOM 4927 O O . LEU B 1 177 ? -13.109 36.344 30.328 1 98.06 177 LEU B O 1
ATOM 4931 N N . THR B 1 178 ? -13.516 36.906 28.188 1 98.12 178 THR B N 1
ATOM 4932 C CA . THR B 1 178 ? -13.281 38.312 28.438 1 98.12 178 THR B CA 1
ATOM 4933 C C . THR B 1 178 ? -14.523 39.156 28.109 1 98.12 178 THR B C 1
ATOM 4935 O O . THR B 1 178 ? -14.648 40.281 28.547 1 98.12 178 THR B O 1
ATOM 4938 N N . GLY B 1 179 ? -15.344 38.594 27.234 1 97.56 179 GLY B N 1
ATOM 4939 C CA . GLY B 1 179 ? -16.484 39.344 26.734 1 97.56 179 GLY B CA 1
ATOM 4940 C C . GLY B 1 179 ? -16.156 40.156 25.484 1 97.56 179 GLY B C 1
ATOM 4941 O O . GLY B 1 179 ? -17.047 40.75 24.891 1 97.56 179 GLY B O 1
ATOM 4942 N N . GLU B 1 180 ? -14.961 40.156 25.031 1 98.06 180 GLU B N 1
ATOM 4943 C CA . GLU B 1 180 ? -14.539 40.938 23.875 1 98.06 180 GLU B CA 1
ATOM 4944 C C . GLU B 1 180 ? -14.656 40.125 22.594 1 98.06 180 GLU B C 1
ATOM 4946 O O . GLU B 1 180 ? -14.289 38.969 22.547 1 98.06 180 GLU B O 1
ATOM 4951 N N . ILE B 1 181 ? -15.18 40.719 21.547 1 98.19 181 ILE B N 1
ATOM 4952 C CA . ILE B 1 181 ? -15.344 40.094 20.234 1 98.19 181 ILE B CA 1
ATOM 4953 C C . ILE B 1 181 ? -14.312 40.688 19.266 1 98.19 181 ILE B C 1
ATOM 4955 O O . ILE B 1 181 ? -14.477 41.781 18.766 1 98.19 181 ILE B O 1
ATOM 4959 N N . VAL B 1 182 ? -13.305 39.906 19 1 97.88 182 VAL B N 1
ATOM 4960 C CA . VAL B 1 182 ? -12.227 40.344 18.125 1 97.88 182 VAL B CA 1
ATOM 4961 C C . VAL B 1 182 ? -11.648 39.156 17.391 1 97.88 182 VAL B C 1
ATOM 4963 O O . VAL B 1 182 ? -11.93 38 17.734 1 97.88 182 VAL B O 1
ATOM 4966 N N . THR B 1 183 ? -10.953 39.406 16.328 1 97.75 183 THR B N 1
ATOM 4967 C CA . THR B 1 183 ? -10.156 38.406 15.641 1 97.75 183 THR B CA 1
ATOM 4968 C C . THR B 1 183 ? -8.766 38.938 15.32 1 97.75 183 THR B C 1
ATOM 4970 O O . THR B 1 183 ? -8.586 40.156 15.18 1 97.75 183 THR B O 1
ATOM 4973 N N . ASP B 1 184 ? -7.762 38.125 15.383 1 97.31 184 ASP B N 1
ATOM 4974 C CA . ASP B 1 184 ? -6.441 38.562 14.969 1 97.31 184 ASP B CA 1
ATOM 4975 C C . ASP B 1 184 ? -6.309 38.562 13.445 1 97.31 184 ASP B C 1
ATOM 4977 O O . ASP B 1 184 ? -7.078 37.906 12.758 1 97.31 184 ASP B O 1
ATOM 4981 N N . THR B 1 185 ? -5.324 39.25 12.953 1 96.25 185 THR B N 1
ATOM 4982 C CA . THR B 1 185 ? -5.141 39.438 11.523 1 96.25 185 THR B CA 1
ATOM 4983 C C . THR B 1 185 ? -4.793 38.094 10.836 1 96.25 185 THR B C 1
ATOM 4985 O O . THR B 1 185 ? -5.016 37.938 9.633 1 96.25 185 THR B O 1
ATOM 4988 N N . VAL B 1 186 ? -4.266 37.188 11.547 1 95.5 186 VAL B N 1
ATOM 4989 C CA . VAL B 1 186 ? -3.84 35.938 10.938 1 95.5 186 VAL B CA 1
ATOM 4990 C C . VAL B 1 186 ? -5.043 35 10.766 1 95.5 186 VAL B C 1
ATOM 4992 O O . VAL B 1 186 ? -5.281 34.469 9.672 1 95.5 186 VAL B O 1
ATOM 4995 N N . ASP B 1 187 ? -5.785 34.844 11.781 1 95.06 187 ASP B N 1
ATOM 4996 C CA . ASP B 1 187 ? -7.016 34.062 11.672 1 95.06 187 ASP B CA 1
ATOM 4997 C C . ASP B 1 187 ? -7.957 34.656 10.633 1 95.06 187 ASP B C 1
ATOM 4999 O O . ASP B 1 187 ? -8.672 33.938 9.938 1 95.06 187 ASP B O 1
ATOM 5003 N N . ALA B 1 188 ? -8.008 35.969 10.586 1 95.25 188 ALA B N 1
ATOM 5004 C CA . ALA B 1 188 ? -8.844 36.625 9.602 1 95.25 188 ALA B CA 1
ATOM 5005 C C . ALA B 1 188 ? -8.516 36.156 8.188 1 95.25 188 ALA B C 1
ATOM 5007 O O . ALA B 1 188 ? -9.414 36 7.359 1 95.25 188 ALA B O 1
ATOM 5008 N N . ALA B 1 189 ? -7.297 36 7.965 1 92.25 189 ALA B N 1
ATOM 5009 C CA . ALA B 1 189 ? -6.863 35.562 6.641 1 92.25 189 ALA B CA 1
ATOM 5010 C C . ALA B 1 189 ? -7.473 34.188 6.285 1 92.25 189 ALA B C 1
ATOM 5012 O O . ALA B 1 189 ? -7.797 33.938 5.121 1 92.25 189 ALA B O 1
ATOM 5013 N N . TYR B 1 190 ? -7.688 33.375 7.227 1 90.06 190 TYR B N 1
ATOM 5014 C CA . TYR B 1 190 ? -8.172 32 6.988 1 90.06 190 TYR B CA 1
ATOM 5015 C C . TYR B 1 190 ? -9.672 32 6.73 1 90.06 190 TYR B C 1
ATOM 5017 O O . TYR B 1 190 ? -10.234 30.984 6.328 1 90.06 190 TYR B O 1
ATOM 5025 N N . THR B 1 191 ? -10.336 33.094 6.828 1 91.19 191 THR B N 1
ATOM 5026 C CA . THR B 1 191 ? -11.766 33.219 6.555 1 91.19 191 THR B CA 1
ATOM 5027 C C . THR B 1 191 ? -12.023 33.312 5.051 1 91.19 191 THR B C 1
ATOM 5029 O O . THR B 1 191 ? -13.148 33.125 4.594 1 91.19 191 THR B O 1
ATOM 5032 N N . LEU B 1 192 ? -11.102 33.688 4.297 1 89.75 192 LEU B N 1
ATOM 5033 C CA . LEU B 1 192 ? -11.156 33.938 2.861 1 89.75 192 LEU B CA 1
ATOM 5034 C C . LEU B 1 192 ? -11.734 35.312 2.568 1 89.75 192 LEU B C 1
ATOM 5036 O O . LEU B 1 192 ? -11.633 35.812 1.444 1 89.75 192 LEU B O 1
ATOM 5040 N N . ILE B 1 193 ? -12.203 36 3.555 1 91.5 193 ILE B N 1
ATOM 5041 C CA . ILE B 1 193 ? -12.883 37.281 3.355 1 91.5 193 ILE B CA 1
ATOM 5042 C C . ILE B 1 193 ? -11.914 38.438 3.605 1 91.5 193 ILE B C 1
ATOM 5044 O O . ILE B 1 193 ? -12.141 39.562 3.145 1 91.5 193 ILE B O 1
ATOM 5048 N N . SER B 1 194 ? -10.859 38.156 4.223 1 93.44 194 SER B N 1
ATOM 5049 C CA . SER B 1 194 ? -9.93 39.219 4.602 1 93.44 194 SER B CA 1
ATOM 5050 C C . SER B 1 194 ? -9.023 39.594 3.438 1 93.44 194 SER B C 1
ATOM 5052 O O . SER B 1 194 ? -8.578 38.75 2.678 1 93.44 194 SER B O 1
ATOM 5054 N N . ASP B 1 195 ? -8.82 40.875 3.242 1 94.5 195 ASP B N 1
ATOM 5055 C CA . ASP B 1 195 ? -7.703 41.375 2.438 1 94.5 195 ASP B CA 1
ATOM 5056 C C . ASP B 1 195 ? -6.395 41.344 3.221 1 94.5 195 ASP B C 1
ATOM 5058 O O . ASP B 1 195 ? -6.141 42.188 4.066 1 94.5 195 ASP B O 1
ATOM 5062 N N . VAL B 1 196 ? -5.602 40.406 2.869 1 93.38 196 VAL B N 1
ATOM 5063 C CA . VAL B 1 196 ? -4.422 40.094 3.662 1 93.38 196 VAL B CA 1
ATOM 5064 C C . VAL B 1 196 ? -3.412 41.219 3.578 1 93.38 196 VAL B C 1
ATOM 5066 O O . VAL B 1 196 ? -2.689 41.5 4.543 1 93.38 196 VAL B O 1
ATOM 5069 N N . THR B 1 197 ? -3.348 41.875 2.486 1 92.25 197 THR B N 1
ATOM 5070 C CA . THR B 1 197 ? -2.406 42.969 2.309 1 92.25 197 THR B CA 1
ATOM 5071 C C . THR B 1 197 ? -2.84 44.188 3.119 1 92.25 197 THR B C 1
ATOM 5073 O O . THR B 1 197 ? -2.023 44.812 3.805 1 92.25 197 THR B O 1
ATOM 5076 N N . ALA B 1 198 ? -4.102 44.469 3.072 1 92.31 198 ALA B N 1
ATOM 5077 C CA . ALA B 1 198 ? -4.637 45.625 3.766 1 92.31 198 ALA B CA 1
ATOM 5078 C C . ALA B 1 198 ? -4.926 45.312 5.23 1 92.31 198 ALA B C 1
ATOM 5080 O O . ALA B 1 198 ? -5.129 46.219 6.039 1 92.31 198 ALA B O 1
ATOM 5081 N N . ARG B 1 199 ? -4.914 44.062 5.625 1 93.62 199 ARG B N 1
ATOM 5082 C CA . ARG B 1 199 ? -5.262 43.625 6.969 1 93.62 199 ARG B CA 1
ATOM 5083 C C . ARG B 1 199 ? -6.617 44.156 7.395 1 93.62 199 ARG B C 1
ATOM 5085 O O . ARG B 1 199 ? -6.746 44.75 8.469 1 93.62 199 ARG B O 1
ATOM 5092 N N . ALA B 1 200 ? -7.516 44 6.477 1 94.94 200 ALA B N 1
ATOM 5093 C CA . ALA B 1 200 ? -8.891 44.469 6.664 1 94.94 200 ALA B CA 1
ATOM 5094 C C . ALA B 1 200 ? -9.875 43.562 5.949 1 94.94 200 ALA B C 1
ATOM 5096 O O . ALA B 1 200 ? -9.492 42.781 5.078 1 94.94 200 ALA B O 1
ATOM 5097 N N . TRP B 1 201 ? -11.117 43.656 6.414 1 96.5 201 TRP B N 1
ATOM 5098 C CA . TRP B 1 201 ? -12.125 42.844 5.742 1 96.5 201 TRP B CA 1
ATOM 5099 C C . TRP B 1 201 ? -12.375 43.375 4.328 1 96.5 201 TRP B C 1
ATOM 5101 O O . TRP B 1 201 ? -12.391 44.562 4.094 1 96.5 201 TRP B O 1
ATOM 5111 N N . ASN B 1 202 ? -12.562 42.469 3.447 1 95.06 202 ASN B N 1
ATOM 5112 C CA . ASN B 1 202 ? -12.93 42.781 2.068 1 95.06 202 ASN B CA 1
ATOM 5113 C C . ASN B 1 202 ? -14.398 43.188 1.955 1 95.06 202 ASN B C 1
ATOM 5115 O O . ASN B 1 202 ? -15.242 42.375 1.594 1 95.06 202 ASN B O 1
ATOM 5119 N N . SER B 1 203 ? -14.664 44.438 2.074 1 93.5 203 SER B N 1
ATOM 5120 C CA . SER B 1 203 ? -16.031 44.938 2.125 1 93.5 203 SER B CA 1
ATOM 5121 C C . SER B 1 203 ? -16.75 44.719 0.8 1 93.5 203 SER B C 1
ATOM 5123 O O . SER B 1 203 ? -17.969 44.5 0.778 1 93.5 203 SER B O 1
ATOM 5125 N N . ALA B 1 204 ? -16.047 44.781 -0.27 1 92.25 204 ALA B N 1
ATOM 5126 C CA . ALA B 1 204 ? -16.641 44.562 -1.587 1 92.25 204 ALA B CA 1
ATOM 5127 C C . ALA B 1 204 ? -17.25 43.188 -1.715 1 92.25 204 ALA B C 1
ATOM 5129 O O . ALA B 1 204 ? -18.359 43 -2.227 1 92.25 204 ALA B O 1
ATOM 5130 N N . VAL B 1 205 ? -16.484 42.25 -1.254 1 90.5 205 VAL B N 1
ATOM 5131 C CA . VAL B 1 205 ? -16.953 40.844 -1.333 1 90.5 205 VAL B CA 1
ATOM 5132 C C . VAL B 1 205 ? -18.094 40.625 -0.356 1 90.5 205 VAL B C 1
ATOM 5134 O O . VAL B 1 205 ? -19.078 39.969 -0.68 1 90.5 205 VAL B O 1
ATOM 5137 N N . VAL B 1 206 ? -17.984 41.156 0.827 1 93 206 VAL B N 1
ATOM 5138 C CA . VAL B 1 206 ? -19.031 41 1.842 1 93 206 VAL B CA 1
ATOM 5139 C C . VAL B 1 206 ? -20.344 41.562 1.308 1 93 206 VAL B C 1
ATOM 5141 O O . VAL B 1 206 ? -21.391 40.938 1.425 1 93 206 VAL B O 1
ATOM 5144 N N . GLU B 1 207 ? -20.25 42.656 0.692 1 93.44 207 GLU B N 1
ATOM 5145 C CA . GLU B 1 207 ? -21.422 43.312 0.131 1 93.44 207 GLU B CA 1
ATOM 5146 C C . GLU B 1 207 ? -21.969 42.531 -1.061 1 93.44 207 GLU B C 1
ATOM 5148 O O . GLU B 1 207 ? -23.172 42.312 -1.157 1 93.44 207 GLU B O 1
ATOM 5153 N N . ALA B 1 208 ? -21.141 42.156 -1.923 1 92.62 208 ALA B N 1
ATOM 5154 C CA . ALA B 1 208 ? -21.531 41.469 -3.143 1 92.62 208 ALA B CA 1
ATOM 5155 C C . ALA B 1 208 ? -22.234 40.156 -2.818 1 92.62 208 ALA B C 1
ATOM 5157 O O . ALA B 1 208 ? -23.141 39.719 -3.533 1 92.62 208 ALA B O 1
ATOM 5158 N N . LEU B 1 209 ? -21.797 39.562 -1.755 1 91.75 209 LEU B N 1
ATOM 5159 C CA . LEU B 1 209 ? -22.344 38.25 -1.406 1 91.75 209 LEU B CA 1
ATOM 5160 C C . LEU B 1 209 ? -23.531 38.406 -0.447 1 91.75 209 LEU B C 1
ATOM 5162 O O . LEU B 1 209 ? -24.125 37.406 -0.048 1 91.75 209 LEU B O 1
ATOM 5166 N N . GLY B 1 210 ? -23.797 39.625 -0.057 1 91.56 210 GLY B N 1
ATOM 5167 C CA . GLY B 1 210 ? -24.922 39.875 0.816 1 91.56 210 GLY B CA 1
ATOM 5168 C C . GLY B 1 210 ? -24.703 39.406 2.238 1 91.56 210 GLY B C 1
ATOM 5169 O O . GLY B 1 210 ? -25.641 38.938 2.896 1 91.56 210 GLY B O 1
ATOM 5170 N N . LEU B 1 211 ? -23.547 39.375 2.656 1 93.81 211 LEU B N 1
ATOM 5171 C CA . LEU B 1 211 ? -23.234 38.969 4.02 1 93.81 211 LEU B CA 1
ATOM 5172 C C . LEU B 1 211 ? -23.328 40.156 4.98 1 93.81 211 LEU B C 1
ATOM 5174 O O . LEU B 1 211 ? -23.109 41.281 4.586 1 93.81 211 LEU B O 1
ATOM 5178 N N . ASP B 1 212 ? -23.688 39.844 6.199 1 94.44 212 ASP B N 1
ATOM 5179 C CA . ASP B 1 212 ? -23.719 40.875 7.23 1 94.44 212 ASP B CA 1
ATOM 5180 C C . ASP B 1 212 ? -22.312 41.219 7.719 1 94.44 212 ASP B C 1
ATOM 5182 O O . ASP B 1 212 ? -21.625 40.375 8.281 1 94.44 212 ASP B O 1
ATOM 5186 N N . PRO B 1 213 ? -21.891 42.469 7.57 1 94.75 213 PRO B N 1
ATOM 5187 C CA . PRO B 1 213 ? -20.547 42.844 8.016 1 94.75 213 PRO B CA 1
ATOM 5188 C C . PRO B 1 213 ? -20.344 42.625 9.516 1 94.75 213 PRO B C 1
ATOM 5190 O O . PRO B 1 213 ? -19.203 42.406 9.961 1 94.75 213 PRO B O 1
ATOM 5193 N N . ALA B 1 214 ? -21.391 42.594 10.281 1 94.5 214 ALA B N 1
ATOM 5194 C CA . ALA B 1 214 ? -21.297 42.406 11.727 1 94.5 214 ALA B CA 1
ATOM 5195 C C . ALA B 1 214 ? -20.828 41 12.086 1 94.5 214 ALA B C 1
ATOM 5197 O O . ALA B 1 214 ? -20.422 40.75 13.219 1 94.5 214 ALA B O 1
ATOM 5198 N N . TRP B 1 215 ? -20.906 40.125 11.125 1 96.44 215 TRP B N 1
ATOM 5199 C CA . TRP B 1 215 ? -20.469 38.75 11.367 1 96.44 215 TRP B CA 1
ATOM 5200 C C . TRP B 1 215 ? -18.969 38.688 11.57 1 96.44 215 TRP B C 1
ATOM 5202 O O . TRP B 1 215 ? -18.453 37.719 12.133 1 96.44 215 TRP B O 1
ATOM 5212 N N . PHE B 1 216 ? -18.297 39.75 11.117 1 96.44 216 PHE B N 1
ATOM 5213 C CA . PHE B 1 216 ? -16.844 39.719 11.094 1 96.44 216 PHE B CA 1
ATOM 5214 C C . PHE B 1 216 ? -16.266 40.75 12.047 1 96.44 216 PHE B C 1
ATOM 5216 O O . PHE B 1 216 ? -16.25 41.938 11.742 1 96.44 216 PHE B O 1
ATOM 5223 N N . PRO B 1 217 ? -15.719 40.25 13.133 1 97.06 217 PRO B N 1
ATOM 5224 C CA . PRO B 1 217 ? -15.227 41.188 14.156 1 97.06 217 PRO B CA 1
ATOM 5225 C C . PRO B 1 217 ? -14.016 42 13.695 1 97.06 217 PRO B C 1
ATOM 5227 O O . PRO B 1 217 ? -13.359 41.625 12.719 1 97.06 217 PRO B O 1
ATOM 5230 N N . ARG B 1 218 ? -13.75 43 14.422 1 96.25 218 ARG B N 1
ATOM 5231 C CA . ARG B 1 218 ? -12.594 43.844 14.086 1 96.25 218 ARG B CA 1
ATOM 5232 C C . ARG B 1 218 ? -11.305 43.031 14.172 1 96.25 218 ARG B C 1
ATOM 5234 O O . ARG B 1 218 ? -11.133 42.219 15.07 1 96.25 218 ARG B O 1
ATOM 5241 N N . GLN B 1 219 ? -10.367 43.375 13.281 1 96.88 219 GLN B N 1
ATOM 5242 C CA . GLN B 1 219 ? -9.07 42.719 13.242 1 96.88 219 GLN B CA 1
ATOM 5243 C C . GLN B 1 219 ? -8.062 43.406 14.141 1 96.88 219 GLN B C 1
ATOM 5245 O O . GLN B 1 219 ? -7.996 44.656 14.148 1 96.88 219 GLN B O 1
ATOM 5250 N N . VAL B 1 220 ? -7.324 42.656 14.914 1 97.38 220 VAL B N 1
ATOM 5251 C CA . VAL B 1 220 ? -6.305 43.219 15.797 1 97.38 220 VAL B CA 1
ATOM 5252 C C . VAL B 1 220 ? -4.992 42.469 15.609 1 97.38 220 VAL B C 1
ATOM 5254 O O . VAL B 1 220 ? -4.961 41.406 14.961 1 97.38 220 VAL B O 1
ATOM 5257 N N . ALA B 1 221 ? -3.885 43.062 16.125 1 96.25 221 ALA B N 1
ATOM 5258 C CA . ALA B 1 221 ? -2.598 42.375 16.062 1 96.25 221 ALA B CA 1
ATOM 5259 C C . ALA B 1 221 ? -2.582 41.156 16.984 1 96.25 221 ALA B C 1
ATOM 5261 O O . ALA B 1 221 ? -3.184 41.188 18.062 1 96.25 221 ALA B O 1
ATOM 5262 N N . PRO B 1 222 ? -1.847 40.125 16.656 1 97.31 222 PRO B N 1
ATOM 5263 C CA . PRO B 1 222 ? -1.823 38.906 17.453 1 97.31 222 PRO B CA 1
ATOM 5264 C C . PRO B 1 222 ? -1.352 39.125 18.875 1 97.31 222 PRO B C 1
ATOM 5266 O O . PRO B 1 222 ? -1.784 38.438 19.797 1 97.31 222 PRO B O 1
ATOM 5269 N N . SER B 1 223 ? -0.479 40.094 19.125 1 97 223 SER B N 1
ATOM 5270 C CA . SER B 1 223 ? 0.099 40.312 20.438 1 97 223 SER B CA 1
ATOM 5271 C C . SER B 1 223 ? -0.655 41.375 21.219 1 97 223 SER B C 1
ATOM 5273 O O . SER B 1 223 ? -0.282 41.719 22.344 1 97 223 SER B O 1
ATOM 5275 N N . GLU B 1 224 ? -1.718 41.844 20.688 1 97.38 224 GLU B N 1
ATOM 5276 C CA . GLU B 1 224 ? -2.49 42.906 21.328 1 97.38 224 GLU B CA 1
ATOM 5277 C C . GLU B 1 224 ? -3.303 42.375 22.5 1 97.38 224 GLU B C 1
ATOM 5279 O O . GLU B 1 224 ? -3.881 41.281 22.406 1 97.38 224 GLU B O 1
ATOM 5284 N N . ILE B 1 225 ? -3.297 43.125 23.641 1 98.5 225 ILE B N 1
ATOM 5285 C CA . ILE B 1 225 ? -4.234 42.812 24.719 1 98.5 225 ILE B CA 1
ATOM 5286 C C . ILE B 1 225 ? -5.652 43.188 24.281 1 98.5 225 ILE B C 1
ATOM 5288 O O . ILE B 1 225 ? -5.938 44.344 23.984 1 98.5 225 ILE B O 1
ATOM 5292 N N . VAL B 1 226 ? -6.484 42.281 24.297 1 98.38 226 VAL B N 1
ATOM 5293 C CA . VAL B 1 226 ? -7.797 42.5 23.703 1 98.38 226 VAL B CA 1
ATOM 5294 C C . VAL B 1 226 ? -8.867 42.531 24.797 1 98.38 226 VAL B C 1
ATOM 5296 O O . VAL B 1 226 ? -9.992 42.969 24.562 1 98.38 226 VAL B O 1
ATOM 5299 N N . GLY B 1 227 ? -8.516 42.031 25.891 1 98.19 227 GLY B N 1
ATOM 5300 C CA . GLY B 1 227 ? -9.438 42 27.016 1 98.19 227 GLY B CA 1
ATOM 5301 C C . GLY B 1 227 ? -8.789 41.469 28.297 1 98.19 227 GLY B C 1
ATOM 5302 O O . GLY B 1 227 ? -7.562 41.312 28.359 1 98.19 227 GLY B O 1
ATOM 5303 N N . ARG B 1 228 ? -9.648 41.312 29.328 1 98.38 228 ARG B N 1
ATOM 5304 C CA . ARG B 1 228 ? -9.219 40.812 30.625 1 98.38 228 ARG B CA 1
ATOM 5305 C C . ARG B 1 228 ? -10.156 39.719 31.109 1 98.38 228 ARG B C 1
ATOM 5307 O O . ARG B 1 228 ? -11.344 39.719 30.781 1 98.38 228 ARG B O 1
ATOM 5314 N N . LEU B 1 229 ? -9.539 38.812 31.844 1 97.88 229 LEU B N 1
ATOM 5315 C CA . LEU B 1 229 ? -10.352 37.719 32.344 1 97.88 229 LEU B CA 1
ATOM 5316 C C . LEU B 1 229 ? -11.523 38.219 33.188 1 97.88 229 LEU B C 1
ATOM 5318 O O . LEU B 1 229 ? -11.328 39 34.125 1 97.88 229 LEU B O 1
ATOM 5322 N N . SER B 1 230 ? -12.68 37.781 32.844 1 97.94 230 SER B N 1
ATOM 5323 C CA . SER B 1 230 ? -13.867 38.125 33.625 1 97.94 230 SER B CA 1
ATOM 5324 C C . SER B 1 230 ? -13.859 37.438 34.969 1 97.94 230 SER B C 1
ATOM 5326 O O . SER B 1 230 ? -13.086 36.5 35.188 1 97.94 230 SER B O 1
ATOM 5328 N N . ARG B 1 231 ? -14.742 37.875 35.812 1 97.25 231 ARG B N 1
ATOM 5329 C CA . ARG B 1 231 ? -14.852 37.25 37.156 1 97.25 231 ARG B CA 1
ATOM 5330 C C . ARG B 1 231 ? -15.305 35.812 37.031 1 97.25 231 ARG B C 1
ATOM 5332 O O . ARG B 1 231 ? -14.781 34.906 37.719 1 97.25 231 ARG B O 1
ATOM 5339 N N . THR B 1 232 ? -16.203 35.594 36.188 1 96.5 232 THR B N 1
ATOM 5340 C CA . THR B 1 232 ? -16.75 34.25 36 1 96.5 232 THR B CA 1
ATOM 5341 C C . THR B 1 232 ? -15.688 33.312 35.469 1 96.5 232 THR B C 1
ATOM 5343 O O . THR B 1 232 ? -15.531 32.188 35.969 1 96.5 232 THR B O 1
ATOM 5346 N N . ALA B 1 233 ? -14.992 33.75 34.406 1 96.56 233 ALA B N 1
ATOM 5347 C CA . ALA B 1 233 ? -13.938 32.906 33.844 1 96.56 233 ALA B CA 1
ATOM 5348 C C . ALA B 1 233 ? -12.805 32.688 34.812 1 96.56 233 ALA B C 1
ATOM 5350 O O . ALA B 1 233 ? -12.234 31.609 34.906 1 96.56 233 ALA B O 1
ATOM 5351 N N . ALA B 1 234 ? -12.469 33.688 35.562 1 96 234 ALA B N 1
ATOM 5352 C CA . ALA B 1 234 ? -11.414 33.625 36.562 1 96 234 ALA B CA 1
ATOM 5353 C C . ALA B 1 234 ? -11.719 32.562 37.594 1 96 234 ALA B C 1
ATOM 5355 O O . ALA B 1 234 ? -10.844 31.766 37.969 1 96 234 ALA B O 1
ATOM 5356 N N . GLU B 1 235 ? -12.922 32.562 38.062 1 95.25 235 GLU B N 1
ATOM 5357 C CA . GLU B 1 235 ? -13.352 31.562 39.062 1 95.25 235 GLU B CA 1
ATOM 5358 C C . GLU B 1 235 ? -13.273 30.141 38.469 1 95.25 235 GLU B C 1
ATOM 5360 O O . GLU B 1 235 ? -12.859 29.203 39.156 1 95.25 235 GLU B O 1
ATOM 5365 N N . ALA B 1 236 ? -13.648 30.031 37.25 1 95.38 236 ALA B N 1
ATOM 5366 C CA . ALA B 1 236 ? -13.703 28.719 36.594 1 95.38 236 ALA B CA 1
ATOM 5367 C C . ALA B 1 236 ? -12.305 28.172 36.375 1 95.38 236 ALA B C 1
ATOM 5369 O O . ALA B 1 236 ? -12.086 26.953 36.406 1 95.38 236 ALA B O 1
ATOM 5370 N N . CYS B 1 237 ? -11.344 29.062 36.031 1 94.75 237 CYS B N 1
ATOM 5371 C CA . CYS B 1 237 ? -10.016 28.578 35.656 1 94.75 237 CYS B CA 1
ATOM 5372 C C . CYS B 1 237 ? -9.023 28.828 36.781 1 94.75 237 CYS B C 1
ATOM 5374 O O . CYS B 1 237 ? -7.844 28.5 36.688 1 94.75 237 CYS B O 1
ATOM 5376 N N . LEU B 1 238 ? -9.438 29.422 37.906 1 93.31 238 LEU B N 1
ATOM 5377 C CA . LEU B 1 238 ? -8.664 29.625 39.125 1 93.31 238 LEU B CA 1
ATOM 5378 C C . LEU B 1 238 ? -7.484 30.562 38.875 1 93.31 238 LEU B C 1
ATOM 5380 O O . LEU B 1 238 ? -6.383 30.328 39.406 1 93.31 238 LEU B O 1
ATOM 5384 N N . LEU B 1 239 ? -7.66 31.516 38 1 94.56 239 LEU B N 1
ATOM 5385 C CA . LEU B 1 239 ? -6.703 32.594 37.781 1 94.56 239 LEU B CA 1
ATOM 5386 C C . LEU B 1 239 ? -7.277 33.938 38.219 1 94.56 239 LEU B C 1
ATOM 5388 O O . LEU B 1 239 ? -8.492 34.062 38.406 1 94.56 239 LEU B O 1
ATOM 5392 N N . PRO B 1 240 ? -6.469 34.938 38.406 1 94.12 240 PRO B N 1
ATOM 5393 C CA . PRO B 1 240 ? -6.988 36.188 38.906 1 94.12 240 PRO B CA 1
ATOM 5394 C C . PRO B 1 240 ? -7.867 36.938 37.906 1 94.12 240 PRO B C 1
ATOM 5396 O O . PRO B 1 240 ? -7.496 37.031 36.719 1 94.12 240 PRO B O 1
ATOM 5399 N N . ALA B 1 241 ? -9 37.406 38.406 1 95.81 241 ALA B N 1
ATOM 5400 C CA . ALA B 1 241 ? -9.812 38.281 37.562 1 95.81 241 ALA B CA 1
ATOM 5401 C C . ALA B 1 241 ? -9.023 39.531 37.125 1 95.81 241 ALA B C 1
ATOM 5403 O O . ALA B 1 241 ? -8.227 40.062 37.906 1 95.81 241 ALA B O 1
ATOM 5404 N N . GLY B 1 242 ? -9.258 39.875 35.875 1 97.12 242 GLY B N 1
ATOM 5405 C CA . GLY B 1 242 ? -8.555 41.062 35.406 1 97.12 242 GLY B CA 1
ATOM 5406 C C . GLY B 1 242 ? -7.254 40.719 34.688 1 97.12 242 GLY B C 1
ATOM 5407 O O . GLY B 1 242 ? -6.613 41.625 34.094 1 97.12 242 GLY B O 1
ATOM 5408 N N . THR B 1 243 ? -6.855 39.469 34.688 1 97.06 243 THR B N 1
ATOM 5409 C CA . THR B 1 243 ? -5.656 39.062 33.969 1 97.06 243 THR B CA 1
ATOM 5410 C C . THR B 1 243 ? -5.797 39.438 32.469 1 97.06 243 THR B C 1
ATOM 5412 O O . THR B 1 243 ? -6.781 39.062 31.828 1 97.06 243 THR B O 1
ATOM 5415 N N . PRO B 1 244 ? -4.836 40.156 31.922 1 98.38 244 PRO B N 1
ATOM 5416 C CA . PRO B 1 244 ? -4.895 40.5 30.5 1 98.38 244 PRO B CA 1
ATOM 5417 C C . PRO B 1 244 ? -4.902 39.281 29.578 1 98.38 244 PRO B C 1
ATOM 5419 O O . PRO B 1 244 ? -4.211 38.312 29.859 1 98.38 244 PRO B O 1
ATOM 5422 N N . VAL B 1 245 ? -5.676 39.344 28.516 1 98.62 245 VAL B N 1
ATOM 5423 C CA . VAL B 1 245 ? -5.73 38.281 27.516 1 98.62 245 VAL B CA 1
ATOM 5424 C C . VAL B 1 245 ? -5.309 38.844 26.156 1 98.62 245 VAL B C 1
ATOM 5426 O O . VAL B 1 245 ? -5.844 39.875 25.703 1 98.62 245 VAL B O 1
ATOM 5429 N N . VAL B 1 246 ? -4.293 38.219 25.531 1 98.25 246 VAL B N 1
ATOM 5430 C CA . VAL B 1 246 ? -3.779 38.625 24.219 1 98.25 246 VAL B CA 1
ATOM 5431 C C . VAL B 1 246 ? -4.574 37.938 23.125 1 98.25 246 VAL B C 1
ATOM 5433 O O . VAL B 1 246 ? -5.164 36.875 23.344 1 98.25 246 VAL B O 1
ATOM 5436 N N . ALA B 1 247 ? -4.578 38.531 21.906 1 97.81 247 ALA B N 1
ATOM 5437 C CA . ALA B 1 247 ? -5.387 38.031 20.781 1 97.81 247 ALA B CA 1
ATOM 5438 C C . ALA B 1 247 ? -4.969 36.625 20.375 1 97.81 247 ALA B C 1
ATOM 5440 O O . ALA B 1 247 ? -5.812 35.781 20.031 1 97.81 247 ALA B O 1
ATOM 5441 N N . GLY B 1 248 ? -3.621 36.375 20.375 1 97.56 248 GLY B N 1
ATOM 5442 C CA . GLY B 1 248 ? -3.148 35.062 19.953 1 97.56 248 GLY B CA 1
ATOM 5443 C C . GLY B 1 248 ? -3.227 34.875 18.453 1 97.56 248 GLY B C 1
ATOM 5444 O O . GLY B 1 248 ? -3.029 35.812 17.688 1 97.56 248 GLY B O 1
ATOM 5445 N N . GLY B 1 249 ? -3.398 33.594 18 1 96.62 249 GLY B N 1
ATOM 5446 C CA . GLY B 1 249 ? -3.445 33.281 16.594 1 96.62 249 GLY B CA 1
ATOM 5447 C C . GLY B 1 249 ? -3.586 31.812 16.312 1 96.62 249 GLY B C 1
ATOM 5448 O O . GLY B 1 249 ? -3.762 31.016 17.234 1 96.62 249 GLY B O 1
ATOM 5449 N N . PRO B 1 250 ? -3.668 31.469 15 1 94.81 250 PRO B N 1
ATOM 5450 C CA . PRO B 1 250 ? -3.746 30.047 14.641 1 94.81 250 PRO B CA 1
ATOM 5451 C C . PRO B 1 250 ? -2.467 29.281 14.984 1 94.81 250 PRO B C 1
ATOM 5453 O O . PRO B 1 250 ? -1.366 29.812 14.836 1 94.81 250 PRO B O 1
ATOM 5456 N N . ASP B 1 251 ? -2.617 28.016 15.328 1 91.06 251 ASP B N 1
ATOM 5457 C CA . ASP B 1 251 ? -1.543 27.203 15.891 1 91.06 251 ASP B CA 1
ATOM 5458 C C . ASP B 1 251 ? -0.348 27.141 14.945 1 91.06 251 ASP B C 1
ATOM 5460 O O . ASP B 1 251 ? 0.789 27.391 15.352 1 91.06 251 ASP B O 1
ATOM 5464 N N . GLY B 1 252 ? -0.58 26.922 13.68 1 90.38 252 GLY B N 1
ATOM 5465 C CA . GLY B 1 252 ? 0.522 26.812 12.734 1 90.38 252 GLY B CA 1
ATOM 5466 C C . GLY B 1 252 ? 1.329 28.094 12.617 1 90.38 252 GLY B C 1
ATOM 5467 O O . GLY B 1 252 ? 2.561 28.062 12.68 1 90.38 252 GLY B O 1
ATOM 5468 N N . SER B 1 253 ? 0.679 29.219 12.516 1 93.62 253 SER B N 1
ATOM 5469 C CA . SER B 1 253 ? 1.332 30.516 12.352 1 93.62 253 SER B CA 1
ATOM 5470 C C . SER B 1 253 ? 2.053 30.938 13.633 1 93.62 253 SER B C 1
ATOM 5472 O O . SER B 1 253 ? 3.102 31.578 13.578 1 93.62 253 SER B O 1
ATOM 5474 N N . VAL B 1 254 ? 1.451 30.578 14.711 1 95.94 254 VAL B N 1
ATOM 5475 C CA . VAL B 1 254 ? 2.07 30.906 15.992 1 95.94 254 VAL B CA 1
ATOM 5476 C C . VAL B 1 254 ? 3.381 30.141 16.141 1 95.94 254 VAL B C 1
ATOM 5478 O O . VAL B 1 254 ? 4.391 30.703 16.562 1 95.94 254 VAL B O 1
ATOM 5481 N N . GLY B 1 255 ? 3.363 28.922 15.75 1 93.81 255 GLY B N 1
ATOM 5482 C CA . GLY B 1 255 ? 4.586 28.125 15.766 1 93.81 255 GLY B CA 1
ATOM 5483 C C . GLY B 1 255 ? 5.652 28.672 14.836 1 93.81 255 GLY B C 1
ATOM 5484 O O . GLY B 1 255 ? 6.816 28.797 15.219 1 93.81 255 GLY B O 1
ATOM 5485 N N . ILE B 1 256 ? 5.27 29.016 13.641 1 94.75 256 ILE B N 1
ATOM 5486 C CA . ILE B 1 256 ? 6.18 29.578 12.648 1 94.75 256 ILE B CA 1
ATOM 5487 C C . ILE B 1 256 ? 6.781 30.875 13.172 1 94.75 256 ILE B C 1
ATOM 5489 O O . ILE B 1 256 ? 7.977 31.125 13 1 94.75 256 ILE B O 1
ATOM 5493 N N . GLY B 1 257 ? 5.977 31.672 13.789 1 94.56 257 GLY B N 1
ATOM 5494 C CA . GLY B 1 257 ? 6.441 32.938 14.344 1 94.56 257 GLY B CA 1
ATOM 5495 C C . GLY B 1 257 ? 7.527 32.781 15.391 1 94.56 257 GLY B C 1
ATOM 5496 O O . GLY B 1 257 ? 8.5 33.531 15.406 1 94.56 257 GLY B O 1
ATOM 5497 N N . LEU B 1 258 ? 7.281 31.828 16.219 1 93.25 258 LEU B N 1
ATOM 5498 C CA . LEU B 1 258 ? 8.305 31.562 17.219 1 93.25 258 LEU B CA 1
ATOM 5499 C C . LEU B 1 258 ? 9.609 31.109 16.562 1 93.25 258 LEU B C 1
ATOM 5501 O O . LEU B 1 258 ? 10.695 31.531 16.969 1 93.25 258 LEU B O 1
ATOM 5505 N N . LEU B 1 259 ? 9.539 30.297 15.609 1 93.31 259 LEU B N 1
ATOM 5506 C CA . LEU B 1 259 ? 10.711 29.688 14.984 1 93.31 259 LEU B CA 1
ATOM 5507 C C . LEU B 1 259 ? 11.5 30.719 14.188 1 93.31 259 LEU B C 1
ATOM 5509 O O . LEU B 1 259 ? 12.734 30.703 14.188 1 93.31 259 LEU B O 1
ATOM 5513 N N . LEU B 1 260 ? 10.836 31.688 13.57 1 93.69 260 LEU B N 1
ATOM 5514 C CA . LEU B 1 260 ? 11.516 32.562 12.617 1 93.69 260 LEU B CA 1
ATOM 5515 C C . LEU B 1 260 ? 11.773 33.938 13.227 1 93.69 260 LEU B C 1
ATOM 5517 O O . LEU B 1 260 ? 12.734 34.594 12.859 1 93.69 260 LEU B O 1
ATOM 5521 N N . GLY B 1 261 ? 10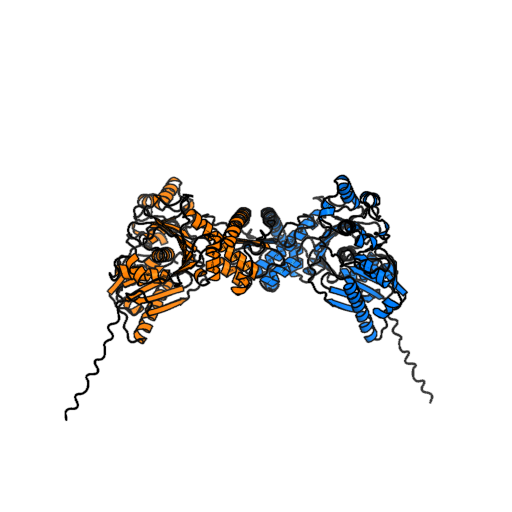.891 34.344 14.133 1 92.94 261 GLY B N 1
ATOM 5522 C CA . GLY B 1 261 ? 10.945 35.75 14.5 1 92.94 261 GLY B CA 1
ATOM 5523 C C . GLY B 1 261 ? 10.898 36.688 13.305 1 92.94 261 GLY B C 1
ATOM 5524 O O . GLY B 1 261 ? 10.023 36.531 12.445 1 92.94 261 GLY B O 1
ATOM 5525 N N . SER B 1 262 ? 11.891 37.531 13.25 1 94.19 262 SER B N 1
ATOM 5526 C CA . SER B 1 262 ? 11.938 38.469 12.148 1 94.19 262 SER B CA 1
ATOM 5527 C C . SER B 1 262 ? 12.906 38 11.062 1 94.19 262 SER B C 1
ATOM 5529 O O . SER B 1 262 ? 13.25 38.781 10.164 1 94.19 262 SER B O 1
ATOM 5531 N N . SER B 1 263 ? 13.336 36.781 11.164 1 92.31 263 SER B N 1
ATOM 5532 C CA . SER B 1 263 ? 14.32 36.281 10.203 1 92.31 263 SER B CA 1
ATOM 5533 C C . SER B 1 263 ? 13.656 35.969 8.867 1 92.31 263 SER B C 1
ATOM 5535 O O . SER B 1 263 ? 12.633 35.281 8.828 1 92.31 263 SER B O 1
ATOM 5537 N N . THR B 1 264 ? 14.242 36.469 7.766 1 92.12 264 THR B N 1
ATOM 5538 C CA . THR B 1 264 ? 13.812 36.125 6.41 1 92.12 264 THR B CA 1
ATOM 5539 C C . THR B 1 264 ? 14.789 35.156 5.758 1 92.12 264 THR B C 1
ATOM 5541 O O . THR B 1 264 ? 14.703 34.875 4.559 1 92.12 264 THR B O 1
ATOM 5544 N N . THR B 1 265 ? 15.719 34.594 6.516 1 91.81 265 THR B N 1
ATOM 5545 C CA . THR B 1 265 ? 16.828 33.812 5.953 1 91.81 265 THR B CA 1
ATOM 5546 C C . THR B 1 265 ? 16.672 32.344 6.266 1 91.81 265 THR B C 1
ATOM 5548 O O . THR B 1 265 ? 17.656 31.594 6.254 1 91.81 265 THR B O 1
ATOM 5551 N N . ALA B 1 266 ? 15.523 31.969 6.633 1 94.19 266 ALA B N 1
ATOM 5552 C CA . ALA B 1 266 ? 15.219 30.562 6.887 1 94.19 266 ALA B CA 1
ATOM 5553 C C . ALA B 1 266 ? 13.758 30.25 6.555 1 94.19 266 ALA B C 1
ATOM 5555 O O . ALA B 1 266 ? 12.938 31.156 6.414 1 94.19 266 ALA B O 1
ATOM 5556 N N . ILE B 1 267 ? 13.469 29.016 6.34 1 96.38 267 ILE B N 1
ATOM 5557 C CA . ILE B 1 267 ? 12.109 28.531 6.18 1 96.38 267 ILE B CA 1
ATOM 5558 C C . ILE B 1 267 ? 11.719 27.672 7.391 1 96.38 267 ILE B C 1
ATOM 5560 O O . ILE B 1 267 ? 12.5 26.828 7.844 1 96.38 267 ILE B O 1
ATOM 5564 N N . ALA B 1 268 ? 10.602 27.953 7.934 1 96.31 268 ALA B N 1
ATOM 5565 C CA . ALA B 1 268 ? 10.133 27.172 9.078 1 96.31 268 ALA B CA 1
ATOM 5566 C C . ALA B 1 268 ? 9.336 25.953 8.617 1 96.31 268 ALA B C 1
ATOM 5568 O O . ALA B 1 268 ? 8.602 26.031 7.629 1 96.31 268 ALA B O 1
ATOM 5569 N N . ASP B 1 269 ? 9.461 24.859 9.328 1 96.06 269 ASP B N 1
ATOM 5570 C CA . ASP B 1 269 ? 8.695 23.625 9.164 1 96.06 269 ASP B CA 1
ATOM 5571 C C . ASP B 1 269 ? 8.18 23.125 10.508 1 96.06 269 ASP B C 1
ATOM 5573 O O . ASP B 1 269 ? 8.953 22.578 11.305 1 96.06 269 ASP B O 1
ATOM 5577 N N . VAL B 1 270 ? 6.914 23.312 10.758 1 93.25 270 VAL B N 1
ATOM 5578 C CA . VAL B 1 270 ? 6.281 22.75 11.945 1 93.25 270 VAL B CA 1
ATOM 5579 C C . VAL B 1 270 ? 5.613 21.422 11.586 1 93.25 270 VAL B C 1
ATOM 5581 O O . VAL B 1 270 ? 4.527 21.391 11.008 1 93.25 270 VAL B O 1
ATOM 5584 N N . ALA B 1 271 ? 6.215 20.375 12.117 1 92.12 271 ALA B N 1
ATOM 5585 C CA . ALA B 1 271 ? 5.84 19.031 11.68 1 92.12 271 ALA B CA 1
ATOM 5586 C C . ALA B 1 271 ? 4.848 18.391 12.656 1 92.12 271 ALA B C 1
ATOM 5588 O O . ALA B 1 271 ? 5.055 18.422 13.867 1 92.12 271 ALA B O 1
ATOM 5589 N N . GLY B 1 272 ? 3.758 17.797 12.172 1 86.5 272 GLY B N 1
ATOM 5590 C CA . GLY B 1 272 ? 2.744 17.031 12.883 1 86.5 272 GLY B CA 1
ATOM 5591 C C . GLY B 1 272 ? 2.008 16.062 11.992 1 86.5 272 GLY B C 1
ATOM 5592 O O . GLY B 1 272 ? 2.627 15.352 11.188 1 86.5 272 GLY B O 1
ATOM 5593 N N . THR B 1 273 ? 0.64 16.094 12.18 1 84.44 273 THR B N 1
ATOM 5594 C CA . THR B 1 273 ? -0.16 15.305 11.25 1 84.44 273 THR B CA 1
ATOM 5595 C C . THR B 1 273 ? 0.067 15.766 9.812 1 84.44 273 THR B C 1
ATOM 5597 O O . THR B 1 273 ? 0.094 14.953 8.891 1 84.44 273 THR B O 1
ATOM 5600 N N . THR B 1 274 ? 0.183 17.031 9.727 1 88.88 274 THR B N 1
ATOM 5601 C CA . THR B 1 274 ? 0.624 17.703 8.516 1 88.88 274 THR B CA 1
ATOM 5602 C C . THR B 1 274 ? 1.834 18.594 8.789 1 88.88 274 THR B C 1
ATOM 5604 O O . THR B 1 274 ? 2.252 18.734 9.938 1 88.88 274 THR B O 1
ATOM 5607 N N . ASP B 1 275 ? 2.438 19.047 7.793 1 93.25 275 ASP B N 1
ATOM 5608 C CA . ASP B 1 275 ? 3.512 20.016 7.957 1 93.25 275 ASP B CA 1
ATOM 5609 C C . ASP B 1 275 ? 3.061 21.406 7.512 1 93.25 275 ASP B C 1
ATOM 5611 O O . ASP B 1 275 ? 2.459 21.562 6.449 1 93.25 275 ASP B O 1
ATOM 5615 N N . VAL B 1 276 ? 3.279 22.344 8.367 1 93.38 276 VAL B N 1
ATOM 5616 C CA . VAL B 1 276 ? 3.072 23.75 8.016 1 93.38 276 VAL B CA 1
ATOM 5617 C C . VAL B 1 276 ? 4.418 24.422 7.766 1 93.38 276 VAL B C 1
ATOM 5619 O O . VAL B 1 276 ? 5.266 24.484 8.664 1 93.38 276 VAL B O 1
ATOM 5622 N N . VAL B 1 277 ? 4.57 24.891 6.531 1 96.25 277 VAL B N 1
ATOM 5623 C CA . VAL B 1 277 ? 5.832 25.531 6.184 1 96.25 277 VAL B CA 1
ATOM 5624 C C . VAL B 1 277 ? 5.59 27.016 5.859 1 96.25 277 VAL B C 1
ATOM 5626 O O . VAL B 1 277 ? 4.504 27.391 5.414 1 96.25 277 VAL B O 1
ATOM 5629 N N . GLY B 1 278 ? 6.625 27.812 6.195 1 96.06 278 GLY B N 1
ATOM 5630 C CA . GLY B 1 278 ? 6.469 29.25 5.949 1 96.06 278 GLY B CA 1
ATOM 5631 C C . GLY B 1 278 ? 7.789 29.984 5.902 1 96.06 278 GLY B C 1
ATOM 5632 O O . GLY B 1 278 ? 8.75 29.609 6.574 1 96.06 278 GLY B O 1
ATOM 5633 N N . ARG B 1 279 ? 7.793 30.969 5.129 1 95.56 279 ARG B N 1
ATOM 5634 C CA . ARG B 1 279 ? 8.891 31.922 5.02 1 95.56 279 ARG B CA 1
ATOM 5635 C C . ARG B 1 279 ? 8.406 33.344 5.227 1 95.56 279 ARG B C 1
ATOM 5637 O O . ARG B 1 279 ? 7.395 33.75 4.645 1 95.56 279 ARG B O 1
ATOM 5644 N N . LEU B 1 280 ? 9.117 34.062 6.152 1 95.75 280 LEU B N 1
ATOM 5645 C CA . LEU B 1 280 ? 8.789 35.469 6.363 1 95.75 280 LEU B CA 1
ATOM 5646 C C . LEU B 1 280 ? 9.18 36.312 5.152 1 95.75 280 LEU B C 1
ATOM 5648 O O . LEU B 1 280 ? 10.273 36.125 4.598 1 95.75 280 LEU B O 1
ATOM 5652 N N . ILE B 1 281 ? 8.281 37.156 4.75 1 93.69 281 ILE B N 1
ATOM 5653 C CA . ILE B 1 281 ? 8.555 38.031 3.625 1 93.69 281 ILE B CA 1
ATOM 5654 C C . ILE B 1 281 ? 8.164 39.469 3.992 1 93.69 281 ILE B C 1
ATOM 5656 O O . ILE B 1 281 ? 7.258 39.688 4.797 1 93.69 281 ILE B O 1
ATOM 5660 N N . ASP B 1 282 ? 8.773 40.406 3.363 1 93.12 282 ASP B N 1
ATOM 5661 C CA . ASP B 1 282 ? 8.617 41.812 3.723 1 93.12 282 ASP B CA 1
ATOM 5662 C C . ASP B 1 282 ? 7.371 42.406 3.08 1 93.12 282 ASP B C 1
ATOM 5664 O O . ASP B 1 282 ? 6.805 43.375 3.59 1 93.12 282 ASP B O 1
ATOM 5668 N N . HIS B 1 283 ? 7.047 41.875 1.923 1 92.06 283 HIS B N 1
ATOM 5669 C CA . HIS B 1 283 ? 5.871 42.312 1.191 1 92.06 283 HIS B CA 1
ATOM 5670 C C . HIS B 1 283 ? 5.09 41.156 0.623 1 92.06 283 HIS B C 1
ATOM 5672 O O . HIS B 1 283 ? 5.68 40.188 0.124 1 92.06 283 HIS B O 1
ATOM 5678 N N . ALA B 1 284 ? 3.764 41.25 0.676 1 90.44 284 ALA B N 1
ATOM 5679 C CA . ALA B 1 284 ? 2.891 40.156 0.241 1 90.44 284 ALA B CA 1
ATOM 5680 C C . ALA B 1 284 ? 3.16 39.781 -1.215 1 90.44 284 ALA B C 1
ATOM 5682 O O . ALA B 1 284 ? 3.045 38.625 -1.596 1 90.44 284 ALA B O 1
ATOM 5683 N N . ASP B 1 285 ? 3.561 40.75 -2.025 1 89.56 285 ASP B N 1
ATOM 5684 C CA . ASP B 1 285 ? 3.74 40.531 -3.459 1 89.56 285 ASP B CA 1
ATOM 5685 C C . ASP B 1 285 ? 5 39.719 -3.74 1 89.56 285 ASP B C 1
ATOM 5687 O O . ASP B 1 285 ? 5.199 39.219 -4.859 1 89.56 285 ASP B O 1
ATOM 5691 N N . LEU B 1 286 ? 5.809 39.469 -2.752 1 87.69 286 LEU B N 1
ATOM 5692 C CA . LEU B 1 286 ? 7.039 38.719 -2.916 1 87.69 286 LEU B CA 1
ATOM 5693 C C . LEU B 1 286 ? 6.762 37.219 -2.805 1 87.69 286 LEU B C 1
ATOM 5695 O O . LEU B 1 286 ? 7.648 36.375 -3.061 1 87.69 286 LEU B O 1
ATOM 5699 N N . ALA B 1 287 ? 5.559 36.875 -2.496 1 89.69 287 ALA B N 1
ATOM 5700 C CA . ALA B 1 287 ? 5.219 35.469 -2.32 1 89.69 287 ALA B CA 1
ATOM 5701 C C . ALA B 1 287 ? 5.211 34.75 -3.656 1 89.69 287 ALA B C 1
ATOM 5703 O O . ALA B 1 287 ? 4.723 35.281 -4.66 1 89.69 287 ALA B O 1
ATOM 5704 N N . PRO B 1 288 ? 5.777 33.531 -3.686 1 88.06 288 PRO B N 1
ATOM 5705 C CA . PRO B 1 288 ? 5.637 32.719 -4.895 1 88.06 288 PRO B CA 1
ATOM 5706 C C . PRO B 1 288 ? 4.18 32.375 -5.223 1 88.06 288 PRO B C 1
ATOM 5708 O O . PRO B 1 288 ? 3.334 32.344 -4.324 1 88.06 288 PRO B O 1
ATOM 5711 N N . ALA B 1 289 ? 3.82 32.188 -6.52 1 79.75 289 ALA B N 1
ATOM 5712 C CA . ALA B 1 289 ? 2.461 32.031 -7.031 1 79.75 289 ALA B CA 1
ATOM 5713 C C . ALA B 1 289 ? 1.741 30.859 -6.34 1 79.75 289 ALA B C 1
ATOM 5715 O O . ALA B 1 289 ? 0.535 30.938 -6.094 1 79.75 289 ALA B O 1
ATOM 5716 N N . GLN B 1 290 ? 2.328 29.828 -5.906 1 83.44 290 GLN B N 1
ATOM 5717 C CA . GLN B 1 290 ? 1.646 28.672 -5.363 1 83.44 290 GLN B CA 1
ATOM 5718 C C . GLN B 1 290 ? 1.476 28.781 -3.852 1 83.44 290 GLN B C 1
ATOM 5720 O O . GLN B 1 290 ? 0.698 28.031 -3.252 1 83.44 290 GLN B O 1
ATOM 5725 N N . ALA B 1 291 ? 2.107 29.812 -3.26 1 89.75 291 ALA B N 1
ATOM 5726 C CA . ALA B 1 291 ? 2.109 29.922 -1.803 1 89.75 291 ALA B CA 1
ATOM 5727 C C . ALA B 1 291 ? 0.895 30.703 -1.308 1 89.75 291 ALA B C 1
ATOM 5729 O O . ALA B 1 291 ? 0.415 31.609 -1.986 1 89.75 291 ALA B O 1
ATOM 5730 N N . LEU B 1 292 ? 0.409 30.344 -0.156 1 90.25 292 LEU B N 1
ATOM 5731 C CA . LEU B 1 292 ? -0.518 31.188 0.588 1 90.25 292 LEU B CA 1
ATOM 5732 C C . LEU B 1 292 ? 0.221 32.344 1.27 1 90.25 292 LEU B C 1
ATOM 5734 O O . LEU B 1 292 ? 1.409 32.219 1.579 1 90.25 292 LEU B O 1
ATOM 5738 N N . VAL B 1 293 ? -0.508 33.406 1.436 1 93.12 293 VAL B N 1
ATOM 5739 C CA . VAL B 1 293 ? 0.079 34.531 2.135 1 93.12 293 VAL B CA 1
ATOM 5740 C C . VAL B 1 293 ? -0.781 34.906 3.342 1 93.12 293 VAL B C 1
ATOM 5742 O O . VAL B 1 293 ? -1.993 35.094 3.215 1 93.12 293 VAL B O 1
ATOM 5745 N N . ASN B 1 294 ? -0.166 34.906 4.453 1 93.62 294 ASN B N 1
ATOM 5746 C CA . ASN B 1 294 ? -0.785 35.344 5.695 1 93.62 294 ASN B CA 1
ATOM 5747 C C . ASN B 1 294 ? -0.032 36.531 6.301 1 93.62 294 ASN B C 1
ATOM 5749 O O . ASN B 1 294 ? 1.187 36.656 6.156 1 93.62 294 ASN B O 1
ATOM 5753 N N . PRO B 1 295 ? -0.854 37.406 6.969 1 95.44 295 PRO B N 1
ATOM 5754 C CA . PRO B 1 295 ? -0.104 38.312 7.848 1 95.44 295 PRO B CA 1
ATOM 5755 C C . PRO B 1 295 ? 0.753 37.562 8.867 1 95.44 295 PRO B C 1
ATOM 5757 O O . PRO B 1 295 ? 0.342 36.5 9.375 1 95.44 295 PRO B O 1
ATOM 5760 N N . ALA B 1 296 ? 1.956 38.062 9.109 1 95.5 296 ALA B N 1
ATOM 5761 C CA . ALA B 1 296 ? 2.838 37.438 10.094 1 95.5 296 ALA B CA 1
ATOM 5762 C C . ALA B 1 296 ? 2.488 37.906 11.508 1 95.5 296 ALA B C 1
ATOM 5764 O O . ALA B 1 296 ? 1.744 38.844 11.688 1 95.5 296 ALA B O 1
ATOM 5765 N N . LEU B 1 297 ? 3.02 37.156 12.484 1 94.5 297 LEU B N 1
ATOM 5766 C CA . LEU B 1 297 ? 2.932 37.594 13.867 1 94.5 297 LEU B CA 1
ATOM 5767 C C . LEU B 1 297 ? 3.744 38.875 14.07 1 94.5 297 LEU B C 1
ATOM 5769 O O . LEU B 1 297 ? 3.416 39.688 14.93 1 94.5 297 LEU B O 1
ATOM 5773 N N . VAL B 1 298 ? 4.805 38.969 13.289 1 89.75 298 VAL B N 1
ATOM 5774 C CA . VAL B 1 298 ? 5.641 40.156 13.289 1 89.75 298 VAL B CA 1
ATOM 5775 C C . VAL B 1 298 ? 4.922 41.281 12.57 1 89.75 298 VAL B C 1
ATOM 5777 O O . VAL B 1 298 ? 4.492 41.125 11.422 1 89.75 298 VAL B O 1
ATOM 5780 N N . ALA B 1 299 ? 4.879 42.406 13.258 1 86.5 299 ALA B N 1
ATOM 5781 C CA . ALA B 1 299 ? 4.121 43.531 12.742 1 86.5 299 ALA B CA 1
ATOM 5782 C C . ALA B 1 299 ? 4.648 43.969 11.383 1 86.5 299 ALA B C 1
ATOM 5784 O O . ALA B 1 299 ? 5.859 44.094 11.188 1 86.5 299 ALA B O 1
ATOM 5785 N N . GLY B 1 300 ? 3.723 44.125 10.453 1 90.56 300 GLY B N 1
ATOM 5786 C CA . GLY B 1 300 ? 4.039 44.719 9.156 1 90.56 300 GLY B CA 1
ATOM 5787 C C . GLY B 1 300 ? 4.625 43.719 8.18 1 90.56 300 GLY B C 1
ATOM 5788 O O . GLY B 1 300 ? 5.02 44.094 7.07 1 90.56 300 GLY B O 1
ATOM 5789 N N . ARG B 1 301 ? 4.707 42.5 8.531 1 95 301 ARG B N 1
ATOM 5790 C CA . ARG B 1 301 ? 5.293 41.469 7.66 1 95 301 ARG B CA 1
ATOM 5791 C C . ARG B 1 301 ? 4.285 40.375 7.34 1 95 301 ARG B C 1
ATOM 5793 O O . ARG B 1 301 ? 3.148 40.406 7.82 1 95 301 ARG B O 1
ATOM 5800 N N . TRP B 1 302 ? 4.68 39.531 6.363 1 96.19 302 TRP B N 1
ATOM 5801 C CA . TRP B 1 302 ? 3.828 38.438 5.938 1 96.19 302 TRP B CA 1
ATOM 5802 C C . TRP B 1 302 ? 4.602 37.125 5.941 1 96.19 302 TRP B C 1
ATOM 5804 O O . TRP B 1 302 ? 5.832 37.125 5.984 1 96.19 302 TRP B O 1
ATOM 5814 N N . VAL B 1 303 ? 3.859 36.062 5.945 1 96.06 303 VAL B N 1
ATOM 5815 C CA . VAL B 1 303 ? 4.422 34.719 5.789 1 96.06 303 VAL B CA 1
ATOM 5816 C C . VAL B 1 303 ? 3.855 34.062 4.531 1 96.06 303 VAL B C 1
ATOM 5818 O O . VAL B 1 303 ? 2.637 34.031 4.34 1 96.06 303 VAL B O 1
ATOM 5821 N N . ALA B 1 304 ? 4.754 33.688 3.625 1 94.5 304 ALA B N 1
ATOM 5822 C CA . ALA B 1 304 ? 4.367 32.844 2.488 1 94.5 304 ALA B CA 1
ATOM 5823 C C . ALA B 1 304 ? 4.555 31.375 2.803 1 94.5 304 ALA B C 1
ATOM 5825 O O . ALA B 1 304 ? 5.57 30.984 3.379 1 94.5 304 ALA B O 1
ATOM 5826 N N . GLY B 1 305 ? 3.561 30.562 2.531 1 94.69 305 GLY B N 1
ATOM 5827 C CA . GLY B 1 305 ? 3.674 29.141 2.797 1 94.69 305 GLY B CA 1
ATOM 5828 C C . GLY B 1 305 ? 2.35 28.406 2.703 1 94.69 305 GLY B C 1
ATOM 5829 O O . GLY B 1 305 ? 1.536 28.688 1.823 1 94.69 305 GLY B O 1
ATOM 5830 N N . GLY B 1 306 ? 2.248 27.406 3.502 1 91.94 306 GLY B N 1
ATOM 5831 C CA . GLY B 1 306 ? 1.031 26.609 3.537 1 91.94 306 GLY B CA 1
ATOM 5832 C C . GLY B 1 306 ? 1.193 25.312 4.289 1 91.94 306 GLY B C 1
ATOM 5833 O O . GLY B 1 306 ? 2.305 24.938 4.676 1 91.94 306 GLY B O 1
ATOM 5834 N N . ALA B 1 307 ? 0.016 24.688 4.551 1 90.06 307 ALA B N 1
ATOM 5835 C CA . ALA B 1 307 ? -0.007 23.375 5.176 1 90.06 307 ALA B CA 1
ATOM 5836 C C . ALA B 1 307 ? -0.083 22.266 4.121 1 90.06 307 ALA B C 1
ATOM 5838 O O . ALA B 1 307 ? -0.827 22.391 3.145 1 90.06 307 ALA B O 1
ATOM 5839 N N . SER B 1 308 ? 0.721 21.25 4.316 1 91.62 308 SER B N 1
ATOM 5840 C CA . SER B 1 308 ? 0.686 20.109 3.416 1 91.62 308 SER B CA 1
ATOM 5841 C C . SER B 1 308 ? -0.513 19.219 3.707 1 91.62 308 SER B C 1
ATOM 5843 O O . SER B 1 308 ? -1.239 19.438 4.68 1 91.62 308 SER B O 1
ATOM 5845 N N . GLY B 1 309 ? -0.746 18.312 2.781 1 87.44 309 GLY B N 1
ATOM 5846 C CA . GLY B 1 309 ? -1.569 17.172 3.188 1 87.44 309 GLY B CA 1
ATOM 5847 C C . GLY B 1 309 ? -0.94 16.344 4.289 1 87.44 309 GLY B C 1
ATOM 5848 O O . GLY B 1 309 ? 0.06 16.75 4.883 1 87.44 309 GLY B O 1
ATOM 5849 N N . MET B 1 310 ? -1.453 15.227 4.523 1 90.38 310 MET B N 1
ATOM 5850 C CA . MET B 1 310 ? -0.936 14.367 5.586 1 90.38 310 MET B CA 1
ATOM 5851 C C . MET B 1 310 ? 0.513 13.977 5.312 1 90.38 310 MET B C 1
ATOM 5853 O O . MET B 1 310 ? 0.869 13.641 4.18 1 90.38 310 MET B O 1
ATOM 5857 N N . THR B 1 311 ? 1.346 14.086 6.273 1 94.56 311 THR B N 1
ATOM 5858 C CA . THR B 1 311 ? 2.725 13.609 6.277 1 94.56 311 THR B CA 1
ATOM 5859 C C . THR B 1 311 ? 2.973 12.688 7.469 1 94.56 311 THR B C 1
ATOM 5861 O O . THR B 1 311 ? 2.697 11.484 7.395 1 94.56 311 THR B O 1
ATOM 5864 N N . GLY B 1 312 ? 3.215 13.312 8.641 1 92.88 312 GLY B N 1
ATOM 5865 C CA . GLY B 1 312 ? 3.377 12.5 9.836 1 92.88 312 GLY B CA 1
ATOM 5866 C C . GLY B 1 312 ? 2.164 11.648 10.148 1 92.88 312 GLY B C 1
ATOM 5867 O O . GLY B 1 312 ? 2.299 10.531 10.656 1 92.88 312 GLY B O 1
ATOM 5868 N N . GLY B 1 313 ? 1.037 12.219 9.891 1 90.19 313 GLY B N 1
ATOM 5869 C CA . GLY B 1 313 ? -0.185 11.461 10.102 1 90.19 313 GLY B CA 1
ATOM 5870 C C . GLY B 1 313 ? -0.255 10.195 9.266 1 90.19 313 GLY B C 1
ATOM 5871 O O . GLY B 1 313 ? -0.745 9.164 9.734 1 90.19 313 GLY B O 1
ATOM 5872 N N . ALA B 1 314 ? 0.155 10.25 8.047 1 94.19 314 ALA B N 1
ATOM 5873 C CA . ALA B 1 314 ? 0.162 9.078 7.172 1 94.19 314 ALA B CA 1
ATOM 5874 C C . ALA B 1 314 ? 1.145 8.023 7.68 1 94.19 314 ALA B C 1
ATOM 5876 O O . ALA B 1 314 ? 0.839 6.828 7.672 1 94.19 314 ALA B O 1
ATOM 5877 N N . VAL B 1 315 ? 2.355 8.484 8.109 1 95.44 315 VAL B N 1
ATOM 5878 C CA . VAL B 1 315 ? 3.342 7.566 8.672 1 95.44 315 VAL B CA 1
ATOM 5879 C C . VAL B 1 315 ? 2.744 6.836 9.867 1 95.44 315 VAL B C 1
ATOM 5881 O O . VAL B 1 315 ? 2.891 5.621 10 1 95.44 315 VAL B O 1
ATOM 5884 N N . ALA B 1 316 ? 2.051 7.625 10.688 1 92.31 316 ALA B N 1
ATOM 5885 C CA . ALA B 1 316 ? 1.417 7.039 11.859 1 92.31 316 ALA B CA 1
ATOM 5886 C C . ALA B 1 316 ? 0.348 6.027 11.469 1 92.31 316 ALA B C 1
ATOM 5888 O O . ALA B 1 316 ? 0.205 4.98 12.109 1 92.31 316 ALA B O 1
ATOM 5889 N N . GLN B 1 317 ? -0.366 6.34 10.453 1 92.62 317 GLN B N 1
ATOM 5890 C CA . GLN B 1 317 ? -1.408 5.438 9.977 1 92.62 317 GLN B CA 1
ATOM 5891 C C . GLN B 1 317 ? -0.812 4.125 9.477 1 92.62 317 GLN B C 1
ATOM 5893 O O . GLN B 1 317 ? -1.29 3.045 9.828 1 92.62 317 GLN B O 1
ATOM 5898 N N . TRP B 1 318 ? 0.18 4.121 8.633 1 96.38 318 TRP B N 1
ATOM 5899 C CA . TRP B 1 318 ? 0.815 2.9 8.141 1 96.38 318 TRP B CA 1
ATOM 5900 C C . TRP B 1 318 ? 1.458 2.123 9.281 1 96.38 318 TRP B C 1
ATOM 5902 O O . TRP B 1 318 ? 1.441 0.891 9.289 1 96.38 318 TRP B O 1
ATOM 5912 N N . ARG B 1 319 ? 2.012 2.871 10.273 1 95.69 319 ARG B N 1
ATOM 5913 C CA . ARG B 1 319 ? 2.574 2.219 11.445 1 95.69 319 ARG B CA 1
ATOM 5914 C C . ARG B 1 319 ? 1.503 1.445 1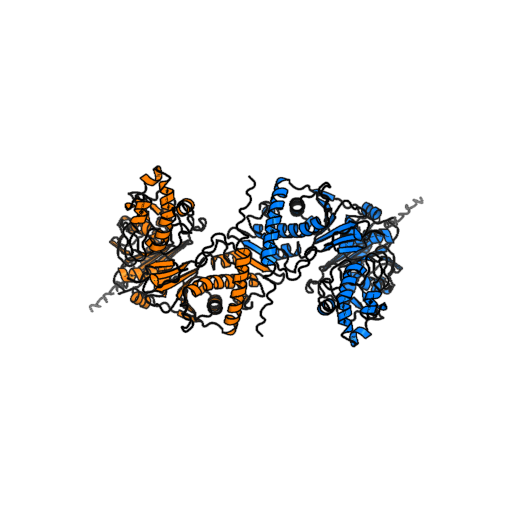2.211 1 95.69 319 ARG B C 1
ATOM 5916 O O . ARG B 1 319 ? 1.76 0.349 12.711 1 95.69 319 ARG B O 1
ATOM 5923 N N . SER B 1 320 ? 0.388 2.068 12.305 1 94.06 320 SER B N 1
ATOM 5924 C CA . SER B 1 320 ? -0.708 1.396 12.992 1 94.06 320 SER B CA 1
ATOM 5925 C C . SER B 1 320 ? -1.13 0.127 12.266 1 94.06 320 SER B C 1
ATOM 5927 O O . SER B 1 320 ? -1.617 -0.821 12.883 1 94.06 320 SER B O 1
ATOM 5929 N N . LEU B 1 321 ? -0.965 0.055 10.977 1 95.06 321 LEU B N 1
ATOM 5930 C CA . LEU B 1 321 ? -1.361 -1.089 10.164 1 95.06 321 LEU B CA 1
ATOM 5931 C C . LEU B 1 321 ? -0.317 -2.197 10.242 1 95.06 321 LEU B C 1
ATOM 5933 O O . LEU B 1 321 ? -0.662 -3.373 10.375 1 95.06 321 LEU B O 1
ATOM 5937 N N . VAL B 1 322 ? 0.98 -1.841 10.156 1 96.31 322 VAL B N 1
ATOM 5938 C CA . VAL B 1 322 ? 1.997 -2.869 9.969 1 96.31 322 VAL B CA 1
ATOM 5939 C C . VAL B 1 322 ? 2.773 -3.076 11.266 1 96.31 322 VAL B C 1
ATOM 5941 O O . VAL B 1 322 ? 3.596 -3.99 11.367 1 96.31 322 VAL B O 1
ATOM 5944 N N . GLY B 1 323 ? 2.555 -2.195 12.273 1 93.31 323 GLY B N 1
ATOM 5945 C CA . GLY B 1 323 ? 3.277 -2.262 13.539 1 93.31 323 GLY B CA 1
ATOM 5946 C C . GLY B 1 323 ? 4.469 -1.324 13.594 1 93.31 323 GLY B C 1
ATOM 5947 O O . GLY B 1 323 ? 4.996 -0.92 12.555 1 93.31 323 GLY B O 1
ATOM 5948 N N . ALA B 1 324 ? 4.871 -1.031 14.789 1 90.75 324 ALA 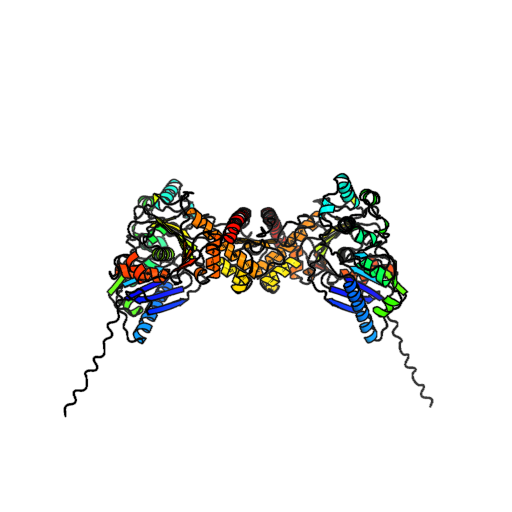B N 1
ATOM 5949 C CA . ALA B 1 324 ? 6 -0.129 14.992 1 90.75 324 ALA B CA 1
ATOM 5950 C C . ALA B 1 324 ? 7.324 -0.841 14.734 1 90.75 324 ALA B C 1
ATOM 5952 O O . ALA B 1 324 ? 7.438 -2.051 14.938 1 90.75 324 ALA B O 1
ATOM 5953 N N . VAL B 1 325 ? 8.234 -0.104 14.156 1 91.75 325 VAL B N 1
ATOM 5954 C CA . VAL B 1 325 ? 9.602 -0.569 13.922 1 91.75 325 VAL B CA 1
ATOM 5955 C C . VAL B 1 325 ? 10.594 0.387 14.586 1 91.75 325 VAL B C 1
ATOM 5957 O O . VAL B 1 325 ? 10.422 1.606 14.523 1 91.75 325 VAL B O 1
ATOM 5960 N N . ASP B 1 326 ? 11.547 -0.097 15.133 1 90.81 326 ASP B N 1
ATOM 5961 C CA . ASP B 1 326 ? 12.523 0.736 15.828 1 90.81 326 ASP B CA 1
ATOM 5962 C C . ASP B 1 326 ? 13.312 1.598 14.844 1 90.81 326 ASP B C 1
ATOM 5964 O O . ASP B 1 326 ? 13.586 1.173 13.719 1 90.81 326 ASP B O 1
ATOM 5968 N N . ASP B 1 327 ? 13.789 2.705 15.32 1 86.31 327 ASP B N 1
ATOM 5969 C CA . ASP B 1 327 ? 14.477 3.684 14.484 1 86.31 327 ASP B CA 1
ATOM 5970 C C . ASP B 1 327 ? 15.789 3.113 13.938 1 86.31 327 ASP B C 1
ATOM 5972 O O . ASP B 1 327 ? 16.188 3.439 12.82 1 86.31 327 ASP B O 1
ATOM 5976 N N . GLY B 1 328 ? 16.391 2.377 14.766 1 86.75 328 GLY B N 1
ATOM 5977 C CA . GLY B 1 328 ? 17.625 1.768 14.305 1 86.75 328 GLY B CA 1
ATOM 5978 C C . GLY B 1 328 ? 17.438 0.881 13.094 1 86.75 328 GLY B C 1
ATOM 5979 O O . GLY B 1 328 ? 18.234 0.935 12.148 1 86.75 328 GLY B O 1
ATOM 5980 N N . LYS B 1 329 ? 16.406 0.062 13.078 1 90.44 329 LYS B N 1
ATOM 5981 C CA . LYS B 1 329 ? 16.078 -0.811 11.953 1 90.44 329 LYS B CA 1
ATOM 5982 C C . LYS B 1 329 ? 15.68 0.002 10.727 1 90.44 329 LYS B C 1
ATOM 5984 O O . LYS B 1 329 ? 16.047 -0.338 9.602 1 90.44 329 LYS B O 1
ATOM 5989 N N . LEU B 1 330 ? 14.945 1.051 10.93 1 92.25 330 LEU B N 1
ATOM 5990 C CA . LEU B 1 330 ? 14.523 1.911 9.828 1 92.25 330 LEU B CA 1
ATOM 5991 C C . LEU B 1 330 ? 15.719 2.572 9.156 1 92.25 330 LEU B C 1
ATOM 5993 O O . LEU B 1 330 ? 15.742 2.73 7.938 1 92.25 330 LEU B O 1
ATOM 5997 N N . ALA B 1 331 ? 16.719 2.953 9.992 1 89.62 331 ALA B N 1
ATOM 5998 C CA . ALA B 1 331 ? 17.906 3.65 9.492 1 89.62 331 ALA B CA 1
ATOM 5999 C C . ALA B 1 331 ? 18.75 2.73 8.617 1 89.62 331 ALA B C 1
ATOM 6001 O O . ALA B 1 331 ? 19.562 3.201 7.824 1 89.62 331 ALA B O 1
ATOM 6002 N N . GLN B 1 332 ? 18.516 1.42 8.688 1 92.5 332 GLN B N 1
ATOM 6003 C CA . GLN B 1 332 ? 19.281 0.448 7.918 1 92.5 332 GLN B CA 1
ATOM 6004 C C . GLN B 1 332 ? 18.719 0.285 6.512 1 92.5 332 GLN B C 1
ATOM 6006 O O . GLN B 1 332 ? 19.391 -0.245 5.625 1 92.5 332 GLN B O 1
ATOM 6011 N N . ILE B 1 333 ? 17.5 0.652 6.367 1 95.69 333 ILE B N 1
ATOM 6012 C CA . ILE B 1 333 ? 16.906 0.602 5.039 1 95.69 333 ILE B CA 1
ATOM 6013 C C . ILE B 1 333 ? 17.5 1.704 4.164 1 95.69 333 ILE B C 1
ATOM 6015 O O . ILE B 1 333 ? 17.484 2.879 4.539 1 95.69 333 ILE B O 1
ATOM 6019 N N . PRO B 1 334 ? 18.062 1.454 2.996 1 95.62 334 PRO B N 1
ATOM 6020 C CA . PRO B 1 334 ? 18.703 2.469 2.152 1 95.62 334 PRO B CA 1
ATOM 6021 C C . PRO B 1 334 ? 17.688 3.471 1.581 1 95.62 334 PRO B C 1
ATOM 6023 O O . PRO B 1 334 ? 16.5 3.199 1.547 1 95.62 334 PRO B O 1
ATOM 6026 N N . PRO B 1 335 ? 18.203 4.652 1.126 1 96.88 335 PRO B N 1
ATOM 6027 C CA . PRO B 1 335 ? 17.328 5.594 0.422 1 96.88 335 PRO B CA 1
ATOM 6028 C C . PRO B 1 335 ? 16.562 4.941 -0.727 1 96.88 335 PRO B C 1
ATOM 6030 O O . PRO B 1 335 ? 17.141 4.207 -1.524 1 96.88 335 PRO B O 1
ATOM 6033 N N . GLY B 1 336 ? 15.32 5.102 -0.718 1 96.38 336 GLY B N 1
ATOM 6034 C CA . GLY B 1 336 ? 14.484 4.531 -1.758 1 96.38 336 GLY B CA 1
ATOM 6035 C C . GLY B 1 336 ? 13.766 3.268 -1.319 1 96.38 336 GLY B C 1
ATOM 6036 O O . GLY B 1 336 ? 12.961 2.711 -2.068 1 96.38 336 GLY B O 1
ATOM 6037 N N . ALA B 1 337 ? 14.141 2.826 -0.127 1 96.88 337 ALA B N 1
ATOM 6038 C CA . ALA B 1 337 ? 13.469 1.687 0.497 1 96.88 337 ALA B CA 1
ATOM 6039 C C . ALA B 1 337 ? 13.406 0.498 -0.458 1 96.88 337 ALA B C 1
ATOM 6041 O O . ALA B 1 337 ? 12.352 -0.116 -0.627 1 96.88 337 ALA B O 1
ATOM 6042 N N . ASP B 1 338 ? 14.438 0.334 -1.209 1 94.81 338 ASP B N 1
ATOM 6043 C CA . ASP B 1 338 ? 14.57 -0.781 -2.141 1 94.81 338 ASP B CA 1
ATOM 6044 C C . ASP B 1 338 ? 13.461 -0.766 -3.186 1 94.81 338 ASP B C 1
ATOM 6046 O O . ASP B 1 338 ? 12.883 -1.808 -3.502 1 94.81 338 ASP B O 1
ATOM 6050 N N . GLY B 1 339 ? 13.078 0.41 -3.596 1 94.5 339 GLY B N 1
ATOM 6051 C CA . GLY B 1 339 ? 12.172 0.554 -4.727 1 94.5 339 GLY B CA 1
ATOM 6052 C C . GLY B 1 339 ? 10.734 0.794 -4.316 1 94.5 339 GLY B C 1
ATOM 6053 O O . GLY B 1 339 ? 9.867 0.996 -5.168 1 94.5 339 GLY B O 1
ATOM 6054 N N . LEU B 1 340 ? 10.516 0.788 -3.02 1 96.94 340 LEU B N 1
ATOM 6055 C CA . LEU B 1 340 ? 9.156 0.986 -2.523 1 96.94 340 LEU B CA 1
ATOM 6056 C C . LEU B 1 340 ? 8.852 2.471 -2.35 1 96.94 340 LEU B C 1
ATOM 6058 O O . LEU B 1 340 ? 9.641 3.201 -1.739 1 96.94 340 LEU B O 1
ATOM 6062 N N . LEU B 1 341 ? 7.746 2.984 -2.916 1 97.81 341 LEU B N 1
ATOM 6063 C CA . LEU B 1 341 ? 7.316 4.375 -2.812 1 97.81 341 LEU B CA 1
ATOM 6064 C C . LEU B 1 341 ? 6.012 4.48 -2.033 1 97.81 341 LEU B C 1
ATOM 6066 O O . LEU B 1 341 ? 5.117 3.646 -2.193 1 97.81 341 LEU B O 1
ATOM 6070 N N . ALA B 1 342 ? 5.965 5.418 -1.148 1 98.12 342 ALA B N 1
ATOM 6071 C CA . ALA B 1 342 ? 4.73 5.715 -0.429 1 98.12 342 ALA B CA 1
ATOM 6072 C C . ALA B 1 342 ? 4.242 7.129 -0.729 1 98.12 342 ALA B C 1
ATOM 6074 O O . ALA B 1 342 ? 5.031 8.078 -0.713 1 98.12 342 ALA B O 1
ATOM 6075 N N . LEU B 1 343 ? 3.045 7.281 -1.118 1 97.69 343 LEU B N 1
ATOM 6076 C CA . LEU B 1 343 ? 2.367 8.562 -1.29 1 97.69 343 LEU B CA 1
ATOM 6077 C C . LEU B 1 343 ? 1.455 8.859 -0.105 1 97.69 343 LEU B C 1
ATOM 6079 O O . LEU B 1 343 ? 0.429 8.195 0.074 1 97.69 343 LEU B O 1
ATOM 6083 N N . PRO B 1 344 ? 1.796 9.836 0.675 1 96.88 344 PRO B N 1
ATOM 6084 C CA . PRO B 1 344 ? 1.088 10.031 1.942 1 96.88 344 PRO B CA 1
ATOM 6085 C C . PRO B 1 344 ? -0.214 10.812 1.777 1 96.88 344 PRO B C 1
ATOM 6087 O O . PRO B 1 344 ? -0.836 11.195 2.77 1 96.88 344 PRO B O 1
ATOM 6090 N N . THR B 1 345 ? -0.771 11.016 0.624 1 93.44 345 THR B N 1
ATOM 6091 C CA . THR B 1 345 ? -1.884 11.906 0.323 1 93.44 345 THR B CA 1
ATOM 6092 C C . THR B 1 345 ? -3.217 11.242 0.655 1 93.44 345 THR B C 1
ATOM 6094 O O . THR B 1 345 ? -4.156 11.289 -0.142 1 93.44 345 THR B O 1
ATOM 6097 N N . MET B 1 346 ? -3.299 10.664 1.836 1 91.94 346 MET B N 1
ATOM 6098 C CA . MET B 1 346 ? -4.457 9.875 2.234 1 91.94 346 MET B CA 1
ATOM 6099 C C . MET B 1 346 ? -5.699 10.75 2.357 1 91.94 346 MET B C 1
ATOM 6101 O O . MET B 1 346 ? -6.824 10.258 2.279 1 91.94 346 MET B O 1
ATOM 6105 N N . THR B 1 347 ? -5.516 12.07 2.561 1 83.38 347 THR B N 1
ATOM 6106 C CA . THR B 1 347 ? -6.641 12.984 2.703 1 83.38 347 THR B CA 1
ATOM 6107 C C . THR B 1 347 ? -6.609 14.055 1.612 1 83.38 347 THR B C 1
ATOM 6109 O O . THR B 1 347 ? -7.191 15.125 1.771 1 83.38 347 THR B O 1
ATOM 6112 N N . GLY B 1 348 ? -5.871 13.781 0.616 1 86.25 348 GLY B N 1
ATOM 6113 C CA . GLY B 1 348 ? -5.715 14.75 -0.454 1 86.25 348 GLY B CA 1
ATOM 6114 C C . GLY B 1 348 ? -4.465 15.602 -0.307 1 86.25 348 GLY B C 1
ATOM 6115 O O . GLY B 1 348 ? -3.83 15.602 0.749 1 86.25 348 GLY B O 1
ATOM 6116 N N . SER B 1 349 ? -4.133 16.234 -1.411 1 89 349 SER B N 1
ATOM 6117 C CA . SER B 1 349 ? -2.986 17.141 -1.402 1 89 349 SER B CA 1
ATOM 6118 C C . SER B 1 349 ? -3.422 18.594 -1.194 1 89 349 SER B C 1
ATOM 6120 O O . SER B 1 349 ? -4.457 19.016 -1.716 1 89 349 SER B O 1
ATOM 6122 N N . ARG B 1 350 ? -2.688 19.297 -0.426 1 87.5 350 ARG B N 1
ATOM 6123 C CA . ARG B 1 350 ? -2.877 20.719 -0.201 1 87.5 350 ARG B CA 1
ATOM 6124 C C . ARG B 1 350 ? -1.694 21.531 -0.738 1 87.5 350 ARG B C 1
ATOM 6126 O O . ARG B 1 350 ? -1.325 21.391 -1.906 1 87.5 350 ARG B O 1
ATOM 6133 N N . PHE B 1 351 ? -1.145 22.484 0.086 1 88.19 351 PHE B N 1
ATOM 6134 C CA . PHE B 1 351 ? 0.007 23.25 -0.382 1 88.19 351 PHE B CA 1
ATOM 6135 C C . PHE B 1 351 ? 1.164 22.312 -0.732 1 88.19 351 PHE B C 1
ATOM 6137 O O . PHE B 1 351 ? 1.52 21.438 0.053 1 88.19 351 PHE B O 1
ATOM 6144 N N . PRO B 1 352 ? 1.716 22.359 -1.906 1 90.94 352 PRO B N 1
ATOM 6145 C CA . PRO B 1 352 ? 1.508 23.406 -2.918 1 90.94 352 PRO B CA 1
ATOM 6146 C C . PRO B 1 352 ? 0.664 22.922 -4.094 1 90.94 352 PRO B C 1
ATOM 6148 O O . PRO B 1 352 ? 0.488 23.656 -5.074 1 90.94 352 PRO B O 1
ATOM 6151 N N . ARG B 1 353 ? 0.097 21.75 -4 1 87 353 ARG B N 1
ATOM 6152 C CA . ARG B 1 353 ? -0.537 21.125 -5.16 1 87 353 ARG B CA 1
ATOM 6153 C C . ARG B 1 353 ? -2.033 21.422 -5.188 1 87 353 ARG B C 1
ATOM 6155 O O . ARG B 1 353 ? -2.609 21.625 -6.258 1 87 353 ARG B O 1
ATOM 6162 N N . TRP B 1 354 ? -2.666 21.391 -4.168 1 82.62 354 TRP B N 1
ATOM 6163 C CA . TRP B 1 354 ? -4.09 21.656 -3.986 1 82.62 354 TRP B CA 1
ATOM 6164 C C . TRP B 1 354 ? -4.934 20.688 -4.809 1 82.62 354 TRP B C 1
ATOM 6166 O O . TRP B 1 354 ? -5.746 21.109 -5.633 1 82.62 354 TRP B O 1
ATOM 6176 N N . ARG B 1 355 ? -4.809 19.422 -4.5 1 84.56 355 ARG B N 1
ATOM 6177 C CA . ARG B 1 355 ? -5.566 18.344 -5.125 1 84.56 355 ARG B CA 1
ATOM 6178 C C . ARG B 1 355 ? -6.289 17.5 -4.078 1 84.56 355 ARG B C 1
ATOM 6180 O O . ARG B 1 355 ? -5.816 16.422 -3.707 1 84.56 355 ARG B O 1
ATOM 6187 N N . PRO B 1 356 ? -7.453 17.906 -3.756 1 79.19 356 PRO B N 1
ATOM 6188 C CA . PRO B 1 356 ? -8.172 17.25 -2.662 1 79.19 356 PRO B CA 1
ATOM 6189 C C . PRO B 1 356 ? -8.57 15.82 -2.992 1 79.19 356 PRO B C 1
ATOM 6191 O O . PRO B 1 356 ? -8.859 15.031 -2.088 1 79.19 356 PRO B O 1
ATOM 6194 N N . ALA B 1 357 ? -8.539 15.461 -4.305 1 82 357 ALA B N 1
ATOM 6195 C CA . ALA B 1 357 ? -9.008 14.141 -4.715 1 82 357 ALA B CA 1
ATOM 6196 C C . ALA B 1 357 ? -7.871 13.125 -4.664 1 82 357 ALA B C 1
ATOM 6198 O O . ALA B 1 357 ? -8.109 11.914 -4.797 1 82 357 ALA B O 1
ATOM 6199 N N . ASP B 1 358 ? -6.656 13.586 -4.434 1 89.44 358 ASP B N 1
ATOM 6200 C CA . ASP B 1 358 ? -5.531 12.656 -4.328 1 89.44 358 ASP B CA 1
ATOM 6201 C C . ASP B 1 358 ? -5.734 11.68 -3.17 1 89.44 358 ASP B C 1
ATOM 6203 O O . ASP B 1 358 ? -6.398 12.008 -2.186 1 89.44 358 ASP B O 1
ATOM 6207 N N . ARG B 1 359 ? -5.289 10.5 -3.324 1 92.38 359 ARG B N 1
ATOM 6208 C CA . ARG B 1 359 ? -5.34 9.477 -2.277 1 92.38 359 ARG B CA 1
ATOM 6209 C C . ARG B 1 359 ? -3.973 8.836 -2.074 1 92.38 359 ARG B C 1
ATOM 6211 O O . ARG B 1 359 ? -3.102 8.93 -2.943 1 92.38 359 ARG B O 1
ATOM 6218 N N . GLY B 1 360 ? -3.844 8.211 -0.898 1 95.5 360 GLY B N 1
ATOM 6219 C CA . GLY B 1 360 ? -2.586 7.559 -0.578 1 95.5 360 GLY B CA 1
ATOM 6220 C C . GLY B 1 360 ? -2.318 6.332 -1.432 1 95.5 360 GLY B C 1
ATOM 6221 O O . GLY B 1 360 ? -3.236 5.781 -2.039 1 95.5 360 GLY B O 1
ATOM 6222 N N . ALA B 1 361 ? -1.038 5.941 -1.467 1 97.44 361 ALA B N 1
ATOM 6223 C CA . ALA B 1 361 ? -0.666 4.762 -2.242 1 97.44 361 ALA B CA 1
ATOM 6224 C C . ALA B 1 361 ? 0.691 4.223 -1.8 1 97.44 361 ALA B C 1
ATOM 6226 O O . ALA B 1 361 ? 1.507 4.957 -1.238 1 97.44 361 ALA B O 1
ATOM 6227 N N . VAL B 1 362 ? 0.89 2.98 -1.978 1 97.81 362 VAL B N 1
ATOM 6228 C CA . VAL B 1 362 ? 2.172 2.285 -1.906 1 97.81 362 VAL B CA 1
ATOM 6229 C C . VAL B 1 362 ? 2.457 1.592 -3.236 1 97.81 362 VAL B C 1
ATOM 6231 O O . VAL B 1 362 ? 1.646 0.795 -3.715 1 97.81 362 VAL B O 1
ATOM 6234 N N . ILE B 1 363 ? 3.496 1.862 -3.885 1 97 363 ILE B N 1
ATOM 6235 C CA . ILE B 1 363 ? 3.785 1.394 -5.234 1 97 363 ILE B CA 1
ATOM 6236 C C . ILE B 1 363 ? 5.164 0.733 -5.27 1 97 363 ILE B C 1
ATOM 6238 O O . ILE B 1 363 ? 6.113 1.238 -4.668 1 97 363 ILE B O 1
ATOM 6242 N N . GLY B 1 364 ? 5.27 -0.368 -5.93 1 95.62 364 GLY B N 1
ATOM 6243 C CA . GLY B 1 364 ? 6.543 -1.05 -6.09 1 95.62 364 GLY B CA 1
ATOM 6244 C C . GLY B 1 364 ? 6.738 -2.193 -5.113 1 95.62 364 GLY B C 1
ATOM 6245 O O . GLY B 1 364 ? 7.875 -2.576 -4.816 1 95.62 364 GLY B O 1
ATOM 6246 N N . GLN B 1 365 ? 5.715 -2.711 -4.57 1 95.25 365 GLN B N 1
ATOM 6247 C CA . GLN B 1 365 ? 5.766 -3.705 -3.506 1 95.25 365 GLN B CA 1
ATOM 6248 C C . GLN B 1 365 ? 6.309 -5.035 -4.02 1 95.25 365 GLN B C 1
ATOM 6250 O O . GLN B 1 365 ? 5.852 -5.543 -5.051 1 95.25 365 GLN B O 1
ATOM 6255 N N . ARG B 1 366 ? 7.266 -5.562 -3.416 1 91.62 366 ARG B N 1
ATOM 6256 C CA . ARG B 1 366 ? 7.836 -6.891 -3.623 1 91.62 366 ARG B CA 1
ATOM 6257 C C . ARG B 1 366 ? 7.723 -7.738 -2.361 1 91.62 366 ARG B C 1
ATOM 6259 O O . ARG B 1 366 ? 7.473 -7.211 -1.274 1 91.62 366 ARG B O 1
ATOM 6266 N N . PRO B 1 367 ? 7.887 -9.031 -2.465 1 88.69 367 PRO B N 1
ATOM 6267 C CA . PRO B 1 367 ? 7.727 -9.914 -1.306 1 88.69 367 PRO B CA 1
ATOM 6268 C C . PRO B 1 367 ? 8.75 -9.633 -0.206 1 88.69 367 PRO B C 1
ATOM 6270 O O . PRO B 1 367 ? 8.477 -9.875 0.973 1 88.69 367 PRO B O 1
ATOM 6273 N N . GLU B 1 368 ? 9.867 -9.086 -0.564 1 89.31 368 GLU B N 1
ATOM 6274 C CA . GLU B 1 368 ? 10.945 -8.883 0.396 1 89.31 368 GLU B CA 1
ATOM 6275 C C . GLU B 1 368 ? 10.688 -7.652 1.26 1 89.31 368 GLU B C 1
ATOM 6277 O O . GLU B 1 368 ? 11.375 -7.438 2.264 1 89.31 368 GLU B O 1
ATOM 6282 N N . HIS B 1 369 ? 9.781 -6.805 0.865 1 94.12 369 HIS B N 1
ATOM 6283 C CA . HIS B 1 369 ? 9.516 -5.578 1.611 1 94.12 369 HIS B CA 1
ATOM 6284 C C . HIS B 1 369 ? 8.82 -5.883 2.936 1 94.12 369 HIS B C 1
ATOM 6286 O O . HIS B 1 369 ? 7.75 -6.488 2.957 1 94.12 369 HIS B O 1
ATOM 6292 N N . SER B 1 370 ? 9.43 -5.469 3.994 1 95.56 370 SER B N 1
ATOM 6293 C CA . SER B 1 370 ? 8.93 -5.637 5.355 1 95.56 370 SER B CA 1
ATOM 6294 C C . SER B 1 370 ? 8.242 -4.367 5.852 1 95.56 370 SER B C 1
ATOM 6296 O O . SER B 1 370 ? 8.133 -3.387 5.109 1 95.56 370 SER B O 1
ATOM 6298 N N . ALA B 1 371 ? 7.809 -4.469 7.117 1 96.94 371 ALA B N 1
ATOM 6299 C CA . ALA B 1 371 ? 7.246 -3.291 7.766 1 96.94 371 ALA B CA 1
ATOM 6300 C C . ALA B 1 371 ? 8.25 -2.143 7.785 1 96.94 371 ALA B C 1
ATOM 6302 O O . ALA B 1 371 ? 7.875 -0.978 7.629 1 96.94 371 ALA B O 1
ATOM 6303 N N . ALA B 1 372 ? 9.5 -2.484 7.949 1 97.31 372 ALA B N 1
ATOM 6304 C CA . ALA B 1 372 ? 10.555 -1.472 7.977 1 97.31 372 ALA B CA 1
ATOM 6305 C C . ALA B 1 372 ? 10.648 -0.745 6.637 1 97.31 372 ALA B C 1
ATOM 6307 O O . ALA B 1 372 ? 10.805 0.478 6.598 1 97.31 372 ALA B O 1
ATOM 6308 N N . HIS B 1 373 ? 10.539 -1.502 5.559 1 97.19 373 HIS B N 1
ATOM 6309 C CA . HIS B 1 373 ? 10.586 -0.895 4.23 1 97.19 373 HIS B CA 1
ATOM 6310 C C . HIS B 1 373 ? 9.414 0.061 4.023 1 97.19 373 HIS B C 1
ATOM 6312 O O . HIS B 1 373 ? 9.602 1.165 3.502 1 97.19 373 HIS B O 1
ATOM 6318 N N . LEU B 1 374 ? 8.273 -0.386 4.453 1 97.81 374 LEU B N 1
ATOM 6319 C CA . LEU B 1 374 ? 7.082 0.437 4.262 1 97.81 374 LEU B CA 1
ATOM 6320 C C . LEU B 1 374 ? 7.176 1.727 5.07 1 97.81 374 LEU B C 1
ATOM 6322 O O . LEU B 1 374 ? 6.879 2.809 4.559 1 97.81 374 LEU B O 1
ATOM 6326 N N . LEU B 1 375 ? 7.586 1.646 6.289 1 97.38 375 LEU B N 1
ATOM 6327 C CA . LEU B 1 375 ? 7.664 2.828 7.141 1 97.38 375 LEU B CA 1
ATOM 6328 C C . LEU B 1 375 ? 8.766 3.771 6.66 1 97.38 375 LEU B C 1
ATOM 6330 O O . LEU B 1 375 ? 8.609 4.992 6.73 1 97.38 375 LEU B O 1
ATOM 6334 N N . ARG B 1 376 ? 9.867 3.227 6.172 1 97.31 376 ARG B N 1
ATOM 6335 C CA . ARG B 1 376 ? 10.898 4.062 5.566 1 97.31 376 ARG B CA 1
ATOM 6336 C C . ARG B 1 376 ? 10.359 4.793 4.34 1 97.31 376 ARG B C 1
ATOM 6338 O O . ARG B 1 376 ? 10.57 5.996 4.188 1 97.31 376 ARG B O 1
ATOM 6345 N N . ALA B 1 377 ? 9.695 4.059 3.496 1 97.88 377 ALA B N 1
ATOM 6346 C CA . ALA B 1 377 ? 9.086 4.676 2.318 1 97.88 377 ALA B CA 1
ATOM 6347 C C . ALA B 1 377 ? 8.102 5.766 2.715 1 97.88 377 ALA B C 1
ATOM 6349 O O . ALA B 1 377 ? 8.023 6.809 2.061 1 97.88 377 ALA B O 1
ATOM 6350 N N . ALA B 1 378 ? 7.348 5.512 3.775 1 97.81 378 ALA B N 1
ATOM 6351 C CA . ALA B 1 378 ? 6.383 6.484 4.281 1 97.81 378 ALA B CA 1
ATOM 6352 C C . ALA B 1 378 ? 7.086 7.75 4.766 1 97.81 378 ALA B C 1
ATOM 6354 O O . ALA B 1 378 ? 6.641 8.867 4.477 1 97.81 378 ALA B O 1
ATOM 6355 N N . GLN B 1 379 ? 8.141 7.574 5.496 1 97 379 GLN B N 1
ATOM 6356 C CA . GLN B 1 379 ? 8.914 8.711 5.973 1 97 379 GLN B CA 1
ATOM 6357 C C . GLN B 1 379 ? 9.484 9.516 4.809 1 97 379 GLN B C 1
ATOM 6359 O O . GLN B 1 379 ? 9.477 10.75 4.828 1 97 379 GLN B O 1
ATOM 6364 N N . GLU B 1 380 ? 10.023 8.82 3.826 1 98.06 380 GLU B N 1
ATOM 6365 C CA . GLU B 1 380 ? 10.539 9.492 2.637 1 98.06 380 GLU B CA 1
ATOM 6366 C C . GLU B 1 380 ? 9.43 10.234 1.901 1 98.06 380 GLU B C 1
ATOM 6368 O O . GLU B 1 380 ? 9.617 11.383 1.487 1 98.06 380 GLU B O 1
ATOM 6373 N N . GLY B 1 381 ? 8.258 9.547 1.787 1 98.25 381 GLY B N 1
ATOM 6374 C CA . GLY B 1 381 ? 7.121 10.195 1.147 1 98.25 381 GLY B CA 1
ATOM 6375 C C . GLY B 1 381 ? 6.68 11.469 1.853 1 98.25 381 GLY B C 1
ATOM 6376 O O . GLY B 1 381 ? 6.367 12.469 1.204 1 98.25 381 GLY B O 1
ATOM 6377 N N . ALA B 1 382 ? 6.656 11.391 3.143 1 97.31 382 ALA B N 1
ATOM 6378 C CA . ALA B 1 382 ? 6.336 12.57 3.934 1 97.31 382 ALA B CA 1
ATOM 6379 C C . ALA B 1 382 ? 7.34 13.688 3.682 1 97.31 382 ALA B C 1
ATOM 6381 O O . ALA B 1 382 ? 6.957 14.844 3.486 1 97.31 382 ALA B O 1
ATOM 6382 N N . ALA B 1 383 ? 8.617 13.359 3.67 1 98.06 383 ALA B N 1
ATOM 6383 C CA . ALA B 1 383 ? 9.664 14.344 3.449 1 98.06 383 ALA B CA 1
ATOM 6384 C C . ALA B 1 383 ? 9.594 14.914 2.033 1 98.06 383 ALA B C 1
ATOM 6386 O O . ALA B 1 383 ? 9.82 16.109 1.825 1 98.06 383 ALA B O 1
ATOM 6387 N N . PHE B 1 384 ? 9.312 14.086 1.038 1 98.44 384 PHE B N 1
ATOM 6388 C CA . PHE B 1 384 ? 9.156 14.547 -0.336 1 98.44 384 PHE B CA 1
ATOM 6389 C C . PHE B 1 384 ? 7.996 15.531 -0.446 1 98.44 384 PHE B C 1
ATOM 6391 O O . PHE B 1 384 ? 8.078 16.516 -1.186 1 98.44 384 PHE B O 1
ATOM 6398 N N . THR B 1 385 ? 6.941 15.234 0.251 1 97.62 385 THR B N 1
ATOM 6399 C CA . THR B 1 385 ? 5.785 16.125 0.275 1 97.62 385 THR B CA 1
ATOM 6400 C C . THR B 1 385 ? 6.18 17.5 0.794 1 97.62 385 THR B C 1
ATOM 6402 O O . THR B 1 385 ? 5.793 18.531 0.218 1 97.62 385 THR B O 1
ATOM 6405 N N . VAL B 1 386 ? 6.957 17.5 1.816 1 97.38 386 VAL B N 1
ATOM 6406 C CA . VAL B 1 386 ? 7.422 18.75 2.406 1 97.38 386 VAL B CA 1
ATOM 6407 C C . VAL B 1 386 ? 8.359 19.469 1.435 1 97.38 386 VAL B C 1
ATOM 6409 O O . VAL B 1 386 ? 8.297 20.688 1.286 1 97.38 386 VAL B O 1
ATOM 6412 N N . ARG B 1 387 ? 9.203 18.766 0.802 1 97.25 387 ARG B N 1
ATOM 6413 C CA . ARG B 1 387 ? 10.148 19.344 -0.154 1 97.25 387 ARG B CA 1
ATOM 6414 C C . ARG B 1 387 ? 9.414 20.094 -1.262 1 97.25 387 ARG B C 1
ATOM 6416 O O . ARG B 1 387 ? 9.859 21.141 -1.706 1 97.25 387 ARG B O 1
ATOM 6423 N N . GLU B 1 388 ? 8.312 19.547 -1.703 1 95.62 388 GLU B N 1
ATOM 6424 C CA . GLU B 1 388 ? 7.535 20.234 -2.734 1 95.62 388 GLU B CA 1
ATOM 6425 C C . GLU B 1 388 ? 7.168 21.641 -2.303 1 95.62 388 GLU B C 1
ATOM 6427 O O . GLU B 1 388 ? 7.25 22.578 -3.098 1 95.62 388 GLU B O 1
ATOM 6432 N N . GLY B 1 389 ? 6.805 21.766 -1.084 1 95.06 389 GLY B N 1
ATOM 6433 C CA . GLY B 1 389 ? 6.438 23.062 -0.558 1 95.06 389 GLY B CA 1
ATOM 6434 C C . GLY B 1 389 ? 7.629 23.969 -0.334 1 95.06 389 GLY B C 1
ATOM 6435 O O . GLY B 1 389 ? 7.598 25.156 -0.711 1 95.06 389 GLY B O 1
ATOM 6436 N N . ILE B 1 390 ? 8.664 23.406 0.23 1 96.44 390 ILE B N 1
ATOM 6437 C CA . ILE B 1 390 ? 9.844 24.188 0.578 1 96.44 390 ILE B CA 1
ATOM 6438 C C . ILE B 1 390 ? 10.523 24.703 -0.693 1 96.44 390 ILE B C 1
ATOM 6440 O O . ILE B 1 390 ? 10.984 25.844 -0.74 1 96.44 390 ILE B O 1
ATOM 6444 N N . ASP B 1 391 ? 10.539 23.906 -1.719 1 93.38 391 ASP B N 1
ATOM 6445 C CA . ASP B 1 391 ? 11.133 24.312 -2.988 1 93.38 391 ASP B CA 1
ATOM 6446 C C . ASP B 1 391 ? 10.398 25.5 -3.592 1 93.38 391 ASP B C 1
ATOM 6448 O O . ASP B 1 391 ? 11.016 26.344 -4.238 1 93.38 391 ASP B O 1
ATOM 6452 N N . VAL B 1 392 ? 9.133 25.562 -3.377 1 92.06 392 VAL B N 1
ATOM 6453 C CA . VAL B 1 392 ? 8.32 26.672 -3.873 1 92.06 392 VAL B CA 1
ATOM 6454 C C . VAL B 1 392 ? 8.68 27.953 -3.131 1 92.06 392 VAL B C 1
ATOM 6456 O O . VAL B 1 392 ? 8.695 29.047 -3.721 1 92.06 392 VAL B O 1
ATOM 6459 N N . LEU B 1 393 ? 8.992 27.812 -1.873 1 93.69 393 LEU B N 1
ATOM 6460 C CA . LEU B 1 393 ? 9.203 28.969 -1.006 1 93.69 393 LEU B CA 1
ATOM 6461 C C . LEU B 1 393 ? 10.602 29.531 -1.187 1 93.69 393 LEU B C 1
ATOM 6463 O O . LEU B 1 393 ? 10.883 30.656 -0.77 1 93.69 393 LEU B O 1
ATOM 6467 N N . ASP B 1 394 ? 11.438 28.688 -1.68 1 87.81 394 ASP B N 1
ATOM 6468 C CA . ASP B 1 394 ? 12.82 29.125 -1.834 1 87.81 394 ASP B CA 1
ATOM 6469 C C . ASP B 1 394 ? 13.016 29.844 -3.17 1 87.81 394 ASP B C 1
ATOM 6471 O O . ASP B 1 394 ? 12.266 29.609 -4.117 1 87.81 394 ASP B O 1
ATOM 6475 N N . SER B 1 395 ? 13.883 30.953 -3.113 1 66.56 395 SER B N 1
ATOM 6476 C CA . SER B 1 395 ? 14.141 31.875 -4.207 1 66.56 395 SER B CA 1
ATOM 6477 C C . SER B 1 395 ? 14.727 31.156 -5.418 1 66.56 395 SER B C 1
ATOM 6479 O O . SER B 1 395 ? 15.609 30.312 -5.277 1 66.56 395 SER B O 1
ATOM 6481 N N . PRO B 1 396 ? 13.992 31.344 -6.582 1 55.88 396 PRO B N 1
ATOM 6482 C CA . PRO B 1 396 ? 14.469 30.781 -7.844 1 55.88 396 PRO B CA 1
ATOM 6483 C C . PRO B 1 396 ? 15.898 31.203 -8.18 1 55.88 396 PRO B C 1
ATOM 6485 O O . PRO B 1 396 ? 16.453 30.75 -9.18 1 55.88 396 PRO B O 1
ATOM 6488 N N . ASP B 1 397 ? 16.391 32.156 -7.359 1 54.16 397 ASP B N 1
ATOM 6489 C CA . ASP B 1 397 ? 17.688 32.594 -7.855 1 54.16 397 ASP B CA 1
ATOM 6490 C C . ASP B 1 397 ? 18.734 31.516 -7.684 1 54.16 397 ASP B C 1
ATOM 6492 O O . ASP B 1 397 ? 19.078 31.141 -6.555 1 54.16 397 ASP B O 1
ATOM 6496 N N . PRO B 1 398 ? 19 30.828 -8.742 1 53.22 398 PRO B N 1
ATOM 6497 C CA . PRO B 1 398 ? 19.969 29.719 -8.758 1 53.22 398 PRO B CA 1
ATOM 6498 C C . PRO B 1 398 ? 21.25 30.062 -8.016 1 53.22 398 PRO B C 1
ATOM 6500 O O . PRO B 1 398 ? 21.953 29.156 -7.551 1 53.22 398 PRO B O 1
ATOM 6503 N N . ASP B 1 399 ? 21.672 31.406 -8.023 1 52.19 399 ASP B N 1
ATOM 6504 C CA . ASP B 1 399 ? 22.969 31.781 -7.469 1 52.19 399 ASP B CA 1
ATOM 6505 C C . ASP B 1 399 ? 22.906 31.875 -5.945 1 52.19 399 ASP B C 1
ATOM 6507 O O . ASP B 1 399 ? 23.938 32.062 -5.285 1 52.19 399 ASP B O 1
ATOM 6511 N N . THR B 1 400 ? 21.703 31.781 -5.434 1 56.56 400 THR B N 1
ATOM 6512 C CA . THR B 1 400 ? 21.562 31.906 -3.984 1 56.56 400 THR B CA 1
ATOM 6513 C C . THR B 1 400 ? 21.406 30.547 -3.336 1 56.56 400 THR B C 1
ATOM 6515 O O . THR B 1 400 ? 20.734 29.672 -3.889 1 56.56 400 THR B O 1
ATOM 6518 N N . ALA B 1 401 ? 22.172 30.359 -2.328 1 66.69 401 ALA B N 1
ATOM 6519 C CA . ALA B 1 401 ? 22.172 29.141 -1.536 1 66.69 401 ALA B CA 1
ATOM 6520 C C . ALA B 1 401 ? 20.766 28.812 -1.021 1 66.69 401 ALA B C 1
ATOM 6522 O O . ALA B 1 401 ? 19.969 29.719 -0.766 1 66.69 401 ALA B O 1
ATOM 6523 N N . ARG B 1 402 ? 20.484 27.578 -1.017 1 86.44 402 ARG B N 1
ATOM 6524 C CA . ARG B 1 402 ? 19.219 27.109 -0.459 1 86.44 402 ARG B CA 1
ATOM 6525 C C . ARG B 1 402 ? 19.062 27.547 0.994 1 86.44 402 ARG B C 1
ATOM 6527 O O . ARG B 1 402 ? 20.016 27.469 1.775 1 86.44 402 ARG B O 1
ATOM 6534 N N . LEU B 1 403 ? 18.047 28.203 1.338 1 93.19 403 LEU B N 1
ATOM 6535 C CA . LEU B 1 403 ? 17.766 28.625 2.711 1 93.19 403 LEU B CA 1
ATOM 6536 C C . LEU B 1 403 ? 17.719 27.406 3.639 1 93.19 403 LEU B C 1
ATOM 6538 O O . LEU B 1 403 ? 17.203 26.359 3.268 1 93.19 403 LEU B O 1
ATOM 6542 N N . PRO B 1 404 ? 18.328 27.562 4.828 1 95.44 404 PRO B N 1
ATOM 6543 C CA . PRO B 1 404 ? 18.141 26.5 5.82 1 95.44 404 PRO B CA 1
ATOM 6544 C C . PRO B 1 404 ? 16.703 26.359 6.285 1 95.44 404 PRO B C 1
ATOM 6546 O O . PRO B 1 404 ? 15.898 27.281 6.098 1 95.44 404 PRO B O 1
ATOM 6549 N N . VAL B 1 405 ? 16.406 25.188 6.855 1 96.75 405 VAL B N 1
ATOM 6550 C CA . VAL B 1 405 ? 15.062 24.922 7.379 1 96.75 405 VAL B CA 1
ATOM 6551 C C . VAL B 1 405 ? 15.117 24.812 8.898 1 96.75 405 VAL B C 1
ATOM 6553 O O . VAL B 1 405 ? 15.969 24.094 9.445 1 96.75 405 VAL B O 1
ATOM 6556 N N . VAL B 1 406 ? 14.305 25.578 9.555 1 95.94 406 VAL B N 1
ATOM 6557 C CA . VAL B 1 406 ? 14.125 25.422 10.992 1 95.94 406 VAL B CA 1
ATOM 6558 C C . VAL B 1 406 ? 12.961 24.484 11.281 1 95.94 406 VAL B C 1
ATOM 6560 O O . VAL B 1 406 ? 11.812 24.781 10.945 1 95.94 406 VAL B O 1
ATOM 6563 N N . LEU B 1 407 ? 13.273 23.344 11.93 1 95.31 407 LEU B N 1
ATOM 6564 C CA . LEU B 1 407 ? 12.32 22.25 12.078 1 95.31 407 LEU B CA 1
ATOM 6565 C C . LEU B 1 407 ? 11.914 22.078 13.539 1 95.31 407 LEU B C 1
ATOM 6567 O O . LEU B 1 407 ? 12.766 22.094 14.43 1 95.31 407 LEU B O 1
ATOM 6571 N N . ALA B 1 408 ? 10.609 21.938 13.773 1 92.88 408 ALA B N 1
ATOM 6572 C CA . ALA B 1 408 ? 10.062 21.594 15.086 1 92.88 408 ALA B CA 1
ATOM 6573 C C . ALA B 1 408 ? 8.859 20.656 14.953 1 92.88 408 ALA B C 1
ATOM 6575 O O . ALA B 1 408 ? 8.391 20.406 13.844 1 92.88 408 ALA B O 1
ATOM 6576 N N . GLY B 1 409 ? 8.414 20.062 16.094 1 87.56 409 GLY B N 1
ATOM 6577 C CA . GLY B 1 409 ? 7.23 19.219 16.094 1 87.56 409 GLY B CA 1
ATOM 6578 C C . GLY B 1 409 ? 7.559 17.75 16.156 1 87.56 409 GLY B C 1
ATOM 6579 O O . GLY B 1 409 ? 8.625 17.359 16.641 1 87.56 409 GLY B O 1
ATOM 6580 N N . GLY B 1 410 ? 6.574 16.922 15.781 1 79.69 410 GLY B N 1
ATOM 6581 C CA . GLY B 1 410 ? 6.664 15.477 15.961 1 79.69 410 GLY B CA 1
ATOM 6582 C C . GLY B 1 410 ? 7.863 14.867 15.266 1 79.69 410 GLY B C 1
ATOM 6583 O O . GLY B 1 410 ? 8.547 14.008 15.844 1 79.69 410 GLY B O 1
ATOM 6584 N N . THR B 1 411 ? 8.172 15.195 14.062 1 78.25 411 THR B N 1
ATOM 6585 C CA . THR B 1 411 ? 9.281 14.672 13.289 1 78.25 411 THR B CA 1
ATOM 6586 C C . THR B 1 411 ? 10.617 15.047 13.93 1 78.25 411 THR B C 1
ATOM 6588 O O . THR B 1 411 ? 11.602 14.32 13.789 1 78.25 411 THR B O 1
ATOM 6591 N N . ALA B 1 412 ? 10.641 16.125 14.633 1 80.19 412 ALA B N 1
ATOM 6592 C CA . ALA B 1 412 ? 11.867 16.641 15.242 1 80.19 412 ALA B CA 1
ATOM 6593 C C . ALA B 1 412 ? 12.242 15.828 16.484 1 80.19 412 ALA B C 1
ATOM 6595 O O . ALA B 1 412 ? 13.352 15.953 17 1 80.19 412 ALA B O 1
ATOM 6596 N N . ARG B 1 413 ? 11.352 15.039 16.828 1 80.62 413 ARG B N 1
ATOM 6597 C CA . ARG B 1 413 ? 11.602 14.297 18.062 1 80.62 413 ARG B CA 1
ATOM 6598 C C . ARG B 1 413 ? 12.625 13.188 17.828 1 80.62 413 ARG B C 1
ATOM 6600 O O . ARG B 1 413 ? 13.289 12.75 18.781 1 80.62 413 ARG B O 1
ATOM 6607 N N . SER B 1 414 ? 12.711 12.758 16.594 1 86.44 414 SER B N 1
ATOM 6608 C CA . SER B 1 414 ? 13.688 11.742 16.219 1 86.44 414 SER B CA 1
ATOM 6609 C C . SER B 1 414 ? 14.797 12.336 15.352 1 86.44 414 SER B C 1
ATOM 6611 O O . SER B 1 414 ? 14.547 12.766 14.227 1 86.44 414 SER B O 1
ATOM 6613 N N . MET B 1 415 ? 15.992 12.258 15.883 1 88.94 415 MET B N 1
ATOM 6614 C CA . MET B 1 415 ? 17.109 12.812 15.125 1 88.94 415 MET B CA 1
ATOM 6615 C C . MET B 1 415 ? 17.328 12.031 13.836 1 88.94 415 MET B C 1
ATOM 6617 O O . MET B 1 415 ? 17.75 12.602 12.828 1 88.94 415 MET B O 1
ATOM 6621 N N . THR B 1 416 ? 16.953 10.805 13.906 1 90 416 THR B N 1
ATOM 6622 C CA . THR B 1 416 ? 17.062 9.992 12.703 1 90 416 THR B CA 1
ATOM 6623 C C . THR B 1 416 ? 16.094 10.484 11.633 1 90 416 THR B C 1
ATOM 6625 O O . THR B 1 416 ? 16.469 10.617 10.469 1 90 416 THR B O 1
ATOM 6628 N N . THR B 1 417 ? 14.922 10.758 12.023 1 91.75 417 THR B N 1
ATOM 6629 C CA . THR B 1 417 ? 13.93 11.25 11.086 1 91.75 417 THR B CA 1
ATOM 6630 C C . THR B 1 417 ? 14.273 12.664 10.617 1 91.75 417 THR B C 1
ATOM 6632 O O . THR B 1 417 ? 14.047 13.016 9.461 1 91.75 417 THR B O 1
ATOM 6635 N N . ALA B 1 418 ? 14.82 13.469 11.555 1 94.5 418 ALA B N 1
ATOM 6636 C CA . ALA B 1 418 ? 15.234 14.82 11.195 1 94.5 418 ALA B CA 1
ATOM 6637 C C . ALA B 1 418 ? 16.375 14.805 10.18 1 94.5 418 ALA B C 1
ATOM 6639 O O . ALA B 1 418 ? 16.406 15.617 9.258 1 94.5 418 ALA B O 1
ATOM 6640 N N . GLN B 1 419 ? 17.281 13.914 10.398 1 95.69 419 GLN B N 1
ATOM 6641 C CA . GLN B 1 419 ? 18.375 13.789 9.438 1 95.69 419 GLN B CA 1
ATOM 6642 C C . GLN B 1 419 ? 17.859 13.383 8.062 1 95.69 419 GLN B C 1
ATOM 6644 O O . GLN B 1 419 ? 18.297 13.906 7.039 1 95.69 419 GLN B O 1
ATOM 6649 N N . LEU B 1 420 ? 16.953 12.445 8.062 1 96.31 420 LEU B N 1
ATOM 6650 C CA . LEU B 1 420 ? 16.312 12.062 6.805 1 96.31 420 LEU B CA 1
ATOM 6651 C C . LEU B 1 420 ? 15.703 13.281 6.113 1 96.31 420 LEU B C 1
ATOM 6653 O O . LEU B 1 420 ? 15.844 13.445 4.902 1 96.31 420 LEU B O 1
ATOM 6657 N N . ARG B 1 421 ? 15.023 14.086 6.883 1 96.62 421 ARG B N 1
ATOM 6658 C CA . ARG B 1 421 ? 14.43 15.312 6.352 1 96.62 421 ARG B CA 1
ATOM 6659 C C . ARG B 1 421 ? 15.492 16.219 5.734 1 96.62 421 ARG B C 1
ATOM 6661 O O . ARG B 1 421 ? 15.312 16.719 4.629 1 96.62 421 ARG B O 1
ATOM 6668 N N . ALA B 1 422 ? 16.562 16.406 6.398 1 97.44 422 ALA B N 1
ATOM 6669 C CA . ALA B 1 422 ? 17.672 17.219 5.898 1 97.44 422 ALA B CA 1
ATOM 6670 C C . ALA B 1 422 ? 18.219 16.672 4.59 1 97.44 422 ALA B C 1
ATOM 6672 O O . ALA B 1 422 ? 18.469 17.422 3.643 1 97.44 422 ALA B O 1
ATOM 6673 N N . ASP B 1 423 ? 18.406 15.383 4.559 1 97.94 423 ASP B N 1
ATOM 6674 C CA . ASP B 1 423 ? 18.938 14.727 3.367 1 97.94 423 ASP B CA 1
ATOM 6675 C C . ASP B 1 423 ? 18 14.891 2.18 1 97.94 423 ASP B C 1
ATOM 6677 O O . ASP B 1 423 ? 18.438 15.211 1.071 1 97.94 423 ASP B O 1
ATOM 6681 N N . VAL B 1 424 ? 16.719 14.68 2.391 1 98 424 VAL B N 1
ATOM 6682 C CA . VAL B 1 424 ? 15.719 14.758 1.333 1 98 424 VAL B CA 1
ATOM 6683 C C . VAL B 1 424 ? 15.602 16.188 0.83 1 98 424 VAL B C 1
ATOM 6685 O O . VAL B 1 424 ? 15.484 16.438 -0.375 1 98 424 VAL B O 1
ATOM 6688 N N . LEU B 1 425 ? 15.625 17.141 1.757 1 97.12 425 LEU B N 1
ATOM 6689 C CA . LEU B 1 425 ? 15.469 18.547 1.398 1 97.12 425 LEU B CA 1
ATOM 6690 C C . LEU B 1 425 ? 16.75 19.094 0.763 1 97.12 425 LEU B C 1
ATOM 6692 O O . LEU B 1 425 ? 16.734 20.141 0.103 1 97.12 425 LEU B O 1
ATOM 6696 N N . HIS B 1 426 ? 17.859 18.359 0.967 1 96.12 426 HIS B N 1
ATOM 6697 C CA . HIS B 1 426 ? 19.172 18.812 0.527 1 96.12 426 HIS B CA 1
ATOM 6698 C C . HIS B 1 426 ? 19.453 20.219 1.04 1 96.12 426 HIS B C 1
ATOM 6700 O O . HIS B 1 426 ? 19.859 21.094 0.269 1 96.12 426 HIS B O 1
ATOM 6706 N N . ARG B 1 427 ? 19.172 20.438 2.346 1 95.38 427 ARG B N 1
ATOM 6707 C CA . ARG B 1 427 ? 19.344 21.703 3.049 1 95.38 427 ARG B CA 1
ATOM 6708 C C . ARG B 1 427 ? 19.812 21.469 4.48 1 95.38 427 ARG B C 1
ATOM 6710 O O . ARG B 1 427 ? 19.453 20.469 5.105 1 95.38 427 ARG B O 1
ATOM 6717 N N . THR B 1 428 ? 20.562 22.453 4.961 1 96.44 428 THR B N 1
ATOM 6718 C CA . THR B 1 428 ? 20.812 22.484 6.395 1 96.44 428 THR B CA 1
ATOM 6719 C C . THR B 1 428 ? 19.516 22.609 7.168 1 96.44 428 THR B C 1
ATOM 6721 O O . THR B 1 428 ? 18.656 23.422 6.809 1 96.44 428 THR B O 1
ATOM 6724 N N . THR B 1 429 ? 19.344 21.703 8.195 1 96.56 429 THR B N 1
ATOM 6725 C CA . THR B 1 429 ? 18.141 21.719 9.023 1 96.56 429 THR B CA 1
ATOM 6726 C C . THR B 1 429 ? 18.484 22.016 10.477 1 96.56 429 THR B C 1
ATOM 6728 O O . THR B 1 429 ? 19.328 21.328 11.07 1 96.56 429 THR B O 1
ATOM 6731 N N . LEU B 1 430 ? 17.906 23.062 10.969 1 95.44 430 LEU B N 1
ATOM 6732 C CA . LEU B 1 430 ? 18.047 23.406 12.383 1 95.44 430 LEU B CA 1
ATOM 6733 C C . LEU B 1 430 ? 16.875 22.859 13.195 1 95.44 430 LEU B C 1
ATOM 6735 O O . LEU B 1 430 ? 15.758 23.375 13.109 1 95.44 430 LEU B O 1
ATOM 6739 N N . VAL B 1 431 ? 17.156 21.859 14.055 1 94.75 431 VAL B N 1
ATOM 6740 C CA . VAL B 1 431 ? 16.094 21.156 14.773 1 94.75 431 VAL B CA 1
ATOM 6741 C C . VAL B 1 431 ? 15.914 21.781 16.156 1 94.75 431 VAL B C 1
ATOM 6743 O O . VAL B 1 431 ? 16.844 21.812 16.969 1 94.75 431 VAL B O 1
ATOM 6746 N N . CYS B 1 432 ? 14.703 22.219 16.344 1 90.62 432 CYS B N 1
ATOM 6747 C CA . CYS B 1 432 ? 14.375 22.781 17.656 1 90.62 432 CYS B CA 1
ATOM 6748 C C . CYS B 1 432 ? 14.211 21.672 18.688 1 90.62 432 CYS B C 1
ATOM 6750 O O . CYS B 1 432 ? 13.469 20.719 18.469 1 90.62 432 CYS B O 1
ATOM 6752 N N . GLU B 1 433 ? 14.859 21.75 19.781 1 82.94 433 GLU B N 1
ATOM 6753 C CA . GLU B 1 433 ? 14.82 20.734 20.812 1 82.94 433 GLU B CA 1
ATOM 6754 C C . GLU B 1 433 ? 13.477 20.719 21.531 1 82.94 433 GLU B C 1
ATOM 6756 O O . GLU B 1 433 ? 13.078 19.703 22.094 1 82.94 433 GLU B O 1
ATOM 6761 N N . GLU B 1 434 ? 12.82 21.891 21.5 1 78.06 434 GLU B N 1
ATOM 6762 C CA . GLU B 1 434 ? 11.508 21.984 22.125 1 78.06 434 GLU B CA 1
ATOM 6763 C C . GLU B 1 434 ? 10.406 21.516 21.172 1 78.06 434 GLU B C 1
ATOM 6765 O O . GLU B 1 434 ? 10.172 22.156 20.141 1 78.06 434 GLU B O 1
ATOM 6770 N N . PRO B 1 435 ? 9.703 20.547 21.531 1 73.94 435 PRO B N 1
ATOM 6771 C CA . PRO B 1 435 ? 8.703 20.031 20.594 1 73.94 435 PRO B CA 1
ATOM 6772 C C . PRO B 1 435 ? 7.414 20.844 20.609 1 73.94 435 PRO B C 1
ATOM 6774 O O . PRO B 1 435 ? 6.672 20.844 19.625 1 73.94 435 PRO B O 1
ATOM 6777 N N . ASP B 1 436 ? 7.168 21.594 21.656 1 86.5 436 ASP B N 1
ATOM 6778 C CA . ASP B 1 436 ? 5.898 22.312 21.766 1 86.5 436 ASP B CA 1
ATOM 6779 C C . ASP B 1 436 ? 6.059 23.766 21.359 1 86.5 436 ASP B C 1
ATOM 6781 O O . ASP B 1 436 ? 5.699 24.672 22.109 1 86.5 436 ASP B O 1
ATOM 6785 N N . VAL B 1 437 ? 6.391 23.953 20.109 1 90.75 437 VAL B N 1
ATOM 6786 C CA . VAL B 1 437 ? 6.742 25.281 19.609 1 90.75 437 VAL B CA 1
ATOM 6787 C C . VAL B 1 437 ? 5.492 26.156 19.547 1 90.75 437 VAL B C 1
ATOM 6789 O O . VAL B 1 437 ? 5.57 27.375 19.672 1 90.75 437 VAL B O 1
ATOM 6792 N N . THR B 1 438 ? 4.352 25.578 19.359 1 92.69 438 THR B N 1
ATOM 6793 C CA . THR B 1 438 ? 3.121 26.359 19.312 1 92.69 438 THR B CA 1
ATOM 6794 C C . THR B 1 438 ? 2.762 26.891 20.688 1 92.69 438 THR B C 1
ATOM 6796 O O . THR B 1 438 ? 2.373 28.047 20.844 1 92.69 438 THR B O 1
ATOM 6799 N N . LEU B 1 439 ? 2.93 26.047 21.656 1 94.44 439 LEU B N 1
ATOM 6800 C CA . LEU B 1 439 ? 2.695 26.469 23.031 1 94.44 439 LEU B CA 1
ATOM 6801 C C . LEU B 1 439 ? 3.648 27.594 23.422 1 94.44 439 LEU B C 1
ATOM 6803 O O . LEU B 1 439 ? 3.225 28.609 23.984 1 94.44 439 LEU B O 1
ATOM 6807 N N . LEU B 1 440 ? 4.848 27.422 23.109 1 95 440 LEU B N 1
ATOM 6808 C CA . LEU B 1 440 ? 5.852 28.438 23.438 1 95 440 LEU B CA 1
ATOM 6809 C C . LEU B 1 440 ? 5.664 29.688 22.594 1 95 440 LEU B C 1
ATOM 6811 O O . LEU B 1 440 ? 5.977 30.797 23.031 1 95 440 LEU B O 1
ATOM 6815 N N . GLY B 1 441 ? 5.172 29.438 21.391 1 96.06 441 GLY B N 1
ATOM 6816 C CA . GLY B 1 441 ? 4.805 30.594 20.578 1 96.06 441 GLY B CA 1
ATOM 6817 C C . GLY B 1 441 ? 3.715 31.438 21.203 1 96.06 441 GLY B C 1
ATOM 6818 O O . GLY B 1 441 ? 3.777 32.656 21.172 1 96.06 441 GLY B O 1
ATOM 6819 N N . ALA B 1 442 ? 2.734 30.797 21.75 1 97.69 442 ALA B N 1
ATOM 6820 C CA . ALA B 1 442 ? 1.693 31.531 22.469 1 97.69 442 ALA B CA 1
ATOM 6821 C C . ALA B 1 442 ? 2.275 32.281 23.672 1 97.69 442 ALA B C 1
ATOM 6823 O O . ALA B 1 442 ? 1.892 33.406 23.953 1 97.69 442 ALA B O 1
ATOM 6824 N N . ALA B 1 443 ? 3.201 31.656 24.312 1 97.56 443 ALA B N 1
ATOM 6825 C CA . ALA B 1 443 ? 3.887 32.312 25.422 1 97.56 443 ALA B CA 1
ATOM 6826 C C . ALA B 1 443 ? 4.617 33.562 24.953 1 97.56 443 ALA B C 1
ATOM 6828 O O . ALA B 1 443 ? 4.598 34.594 25.625 1 97.56 443 ALA B O 1
ATOM 6829 N N . ALA B 1 444 ? 5.227 33.406 23.875 1 97.12 444 ALA B N 1
ATOM 6830 C CA . ALA B 1 444 ? 5.945 34.562 23.297 1 97.12 444 ALA B CA 1
ATOM 6831 C C . ALA B 1 444 ? 5.004 35.719 23.047 1 97.12 444 ALA B C 1
ATOM 6833 O O . ALA B 1 444 ? 5.344 36.875 23.344 1 97.12 444 ALA B O 1
ATOM 6834 N N . LEU B 1 445 ? 3.883 35.438 22.5 1 97.81 445 LEU B N 1
ATOM 6835 C CA . LEU B 1 445 ? 2.898 36.469 22.25 1 97.81 445 LEU B CA 1
ATOM 6836 C C . LEU B 1 445 ? 2.443 37.125 23.547 1 97.81 445 LEU B C 1
ATOM 6838 O O . LEU B 1 445 ? 2.264 38.344 23.625 1 97.81 445 LEU B O 1
ATOM 6842 N N . ALA B 1 446 ? 2.252 36.312 24.531 1 98.31 446 ALA B N 1
ATOM 6843 C CA . ALA B 1 446 ? 1.851 36.844 25.844 1 98.31 446 ALA B CA 1
ATOM 6844 C C . ALA B 1 446 ? 2.949 37.688 26.453 1 98.31 446 ALA B C 1
ATOM 6846 O O . ALA B 1 446 ? 2.666 38.719 27.094 1 98.31 446 ALA B O 1
ATOM 6847 N N . LEU B 1 447 ? 4.168 37.312 26.312 1 98 447 LEU B N 1
ATOM 6848 C CA . LEU B 1 447 ? 5.297 38.094 26.781 1 98 447 LEU B CA 1
ATOM 6849 C C . LEU B 1 447 ? 5.336 39.469 26.109 1 98 447 LEU B C 1
ATOM 6851 O O . LEU B 1 447 ? 5.559 40.469 26.766 1 98 447 LEU B O 1
ATOM 6855 N N . VAL B 1 448 ? 5.113 39.5 24.891 1 97.56 448 VAL B N 1
ATOM 6856 C CA . VAL B 1 448 ? 5.117 40.75 24.141 1 97.56 448 VAL B CA 1
ATOM 6857 C C . VAL B 1 448 ? 3.926 41.625 24.547 1 97.56 448 VAL B C 1
ATOM 6859 O O . VAL B 1 448 ? 4.082 42.812 24.844 1 97.56 448 VAL B O 1
ATOM 6862 N N . GLY B 1 449 ? 2.76 41 24.562 1 97.62 449 GLY B N 1
ATOM 6863 C CA . GLY B 1 449 ? 1.549 41.75 24.922 1 97.62 449 GLY B CA 1
ATOM 6864 C C . GLY B 1 449 ? 1.599 42.344 26.312 1 97.62 449 GLY B C 1
ATOM 6865 O O . GLY B 1 449 ? 1.103 43.438 26.531 1 97.62 449 GLY B O 1
ATOM 6866 N N . SER B 1 450 ? 2.197 41.688 27.25 1 97.5 450 SER B N 1
ATOM 6867 C CA . SER B 1 450 ? 2.26 42.125 28.625 1 97.5 450 SER B CA 1
ATOM 6868 C C . SER B 1 450 ? 3.373 43.156 28.828 1 97.5 450 SER B C 1
ATOM 6870 O O . SER B 1 450 ? 3.475 43.781 29.891 1 97.5 450 SER B O 1
ATOM 6872 N N . GLY B 1 451 ? 4.168 43.219 27.828 1 97.12 451 GLY B N 1
ATOM 6873 C CA . GLY B 1 451 ? 5.27 44.156 27.922 1 97.12 451 GLY B CA 1
ATOM 6874 C C . GLY B 1 451 ? 6.52 43.562 28.547 1 97.12 451 GLY B C 1
ATOM 6875 O O . GLY B 1 451 ? 7.539 44.25 28.672 1 97.12 451 GLY B O 1
ATOM 6876 N N . LEU B 1 452 ? 6.465 42.344 28.906 1 97.06 452 LEU B N 1
ATOM 6877 C CA . LEU B 1 452 ? 7.633 41.688 29.469 1 97.06 452 LEU B CA 1
ATOM 6878 C C . LEU B 1 452 ? 8.711 41.469 28.406 1 97.06 452 LEU B C 1
ATOM 6880 O O . LEU B 1 452 ? 9.883 41.312 28.734 1 97.06 452 LEU B O 1
ATOM 6884 N N . ALA B 1 453 ? 8.352 41.438 27.172 1 96.88 453 ALA B N 1
ATOM 6885 C CA . ALA B 1 453 ? 9.258 41.438 26.031 1 96.88 453 ALA B CA 1
ATOM 6886 C C . ALA B 1 453 ? 8.945 42.562 25.062 1 96.88 453 ALA B C 1
ATOM 6888 O O . ALA B 1 453 ? 7.781 42.938 24.891 1 96.88 453 ALA B O 1
ATOM 6889 N N . ARG B 1 454 ? 9.938 43.062 24.406 1 96.06 454 ARG B N 1
ATOM 6890 C CA . ARG B 1 454 ? 9.789 44.219 23.531 1 96.06 454 ARG B CA 1
ATOM 6891 C C . ARG B 1 454 ? 9.078 43.812 22.234 1 96.06 454 ARG B C 1
ATOM 6893 O O . ARG B 1 454 ? 8.281 44.594 21.703 1 96.06 454 ARG B O 1
ATOM 6900 N N . ASP B 1 455 ? 9.438 42.812 21.719 1 95.06 455 ASP B N 1
ATOM 6901 C CA . ASP B 1 455 ? 8.906 42.281 20.469 1 95.06 455 ASP B CA 1
ATOM 6902 C C . ASP B 1 455 ? 9.102 40.75 20.391 1 95.06 455 ASP B C 1
ATOM 6904 O O . ASP B 1 455 ? 9.516 40.125 21.375 1 95.06 455 ASP B O 1
ATOM 6908 N N . LEU B 1 456 ? 8.672 40.25 19.312 1 95.06 456 LEU B N 1
ATOM 6909 C CA . LEU B 1 456 ? 8.711 38.812 19.156 1 95.06 456 LEU B CA 1
ATOM 6910 C C . LEU B 1 456 ? 10.141 38.281 19.219 1 95.06 456 LEU B C 1
ATOM 6912 O O . LEU B 1 456 ? 10.398 37.219 19.781 1 95.06 456 LEU B O 1
ATOM 6916 N N . ASP B 1 457 ? 11.109 38.938 18.688 1 94.88 457 ASP B N 1
ATOM 6917 C CA . ASP B 1 457 ? 12.508 38.5 18.719 1 94.88 457 ASP B CA 1
ATOM 6918 C C . ASP B 1 457 ? 13.055 38.5 20.141 1 94.88 457 ASP B C 1
ATOM 6920 O O . ASP B 1 457 ? 13.812 37.594 20.516 1 94.88 457 ASP B O 1
ATOM 6924 N N . ASP B 1 458 ? 12.664 39.531 20.875 1 95.56 458 ASP B N 1
ATOM 6925 C CA . ASP B 1 458 ? 13.047 39.562 22.281 1 95.56 458 ASP B CA 1
ATOM 6926 C C . ASP B 1 458 ? 12.461 38.375 23.047 1 95.56 458 ASP B C 1
ATOM 6928 O O . ASP B 1 458 ? 13.148 37.719 23.844 1 95.56 458 ASP B O 1
ATOM 6932 N N . ALA B 1 459 ? 11.219 38.125 22.844 1 95.44 459 ALA B N 1
ATOM 6933 C CA . ALA B 1 459 ? 10.562 36.969 23.484 1 95.44 459 ALA B CA 1
ATOM 6934 C C . ALA B 1 459 ? 11.242 35.656 23.094 1 95.44 459 ALA B C 1
ATOM 6936 O O . ALA B 1 459 ? 11.453 34.812 23.938 1 95.44 459 ALA B O 1
ATOM 6937 N N . ARG B 1 460 ? 11.539 35.5 21.797 1 92.62 460 ARG B N 1
ATOM 6938 C CA . ARG B 1 460 ? 12.211 34.312 21.281 1 92.62 460 ARG B CA 1
ATOM 6939 C C . ARG B 1 460 ? 13.555 34.094 21.969 1 92.62 460 ARG B C 1
ATOM 6941 O O . ARG B 1 460 ? 13.922 32.969 22.312 1 92.62 460 ARG B O 1
ATOM 6948 N N . ALA B 1 461 ? 14.266 35.125 22.156 1 92.62 461 ALA B N 1
ATOM 6949 C CA . ALA B 1 461 ? 15.562 35.062 22.828 1 92.62 461 ALA B CA 1
ATOM 6950 C C . ALA B 1 461 ? 15.422 34.594 24.266 1 92.62 461 ALA B C 1
ATOM 6952 O O . ALA B 1 461 ? 16.281 33.875 24.781 1 92.62 461 ALA B O 1
ATOM 6953 N N . ARG B 1 462 ? 14.383 34.969 24.891 1 92.62 462 ARG B N 1
ATOM 6954 C CA . ARG B 1 462 ? 14.117 34.562 26.266 1 92.62 462 ARG B CA 1
ATOM 6955 C C . ARG B 1 462 ? 13.742 33.094 26.328 1 92.62 462 ARG B C 1
ATOM 6957 O O . ARG B 1 462 ? 14.195 32.344 27.219 1 92.62 462 ARG B O 1
ATOM 6964 N N . ILE B 1 463 ? 12.836 32.688 25.469 1 90.5 463 ILE B N 1
ATOM 6965 C CA . ILE B 1 463 ? 12.367 31.297 25.453 1 90.5 463 ILE B CA 1
ATOM 6966 C C . ILE B 1 463 ? 13.516 30.375 25.031 1 90.5 463 ILE B C 1
ATOM 6968 O O . ILE B 1 463 ? 13.586 29.234 25.484 1 90.5 463 ILE B O 1
ATOM 6972 N N . ALA B 1 464 ? 14.578 30.812 24.438 1 75 464 ALA B N 1
ATOM 6973 C CA . ALA B 1 464 ? 15.852 30.172 24.125 1 75 464 ALA B CA 1
ATOM 6974 C C . ALA B 1 464 ? 15.633 28.797 23.5 1 75 464 ALA B C 1
ATOM 6976 O O . ALA B 1 464 ? 16.062 27.781 24.047 1 75 464 ALA B O 1
ATOM 6977 N N . CYS B 1 465 ? 14.984 28.797 22.406 1 77.31 465 CYS B N 1
ATOM 6978 C CA . CYS B 1 465 ? 14.914 27.516 21.703 1 77.31 465 CYS B CA 1
ATOM 6979 C C . CYS B 1 465 ? 16.297 27.062 21.25 1 77.31 465 CYS B C 1
ATOM 6981 O O . CYS B 1 465 ? 17.031 27.828 20.625 1 77.31 465 CYS B O 1
ATOM 6983 N N . GLU B 1 466 ? 16.75 25.969 21.781 1 85.31 466 GLU B N 1
ATOM 6984 C CA . GLU B 1 466 ? 18.016 25.391 21.312 1 85.31 466 GLU B CA 1
ATOM 6985 C C . GLU B 1 466 ? 17.828 24.609 20.016 1 85.31 466 GLU B C 1
ATOM 6987 O O . GLU B 1 466 ? 16.812 23.938 19.844 1 85.31 466 GLU B O 1
ATOM 6992 N N . PHE B 1 467 ? 18.75 24.859 19.109 1 90.25 467 PHE B N 1
ATOM 6993 C CA . PHE B 1 467 ? 18.672 24.203 17.812 1 90.25 467 PHE B CA 1
ATOM 6994 C C . PHE B 1 467 ? 19.875 23.312 17.578 1 90.25 467 PHE B C 1
ATOM 6996 O O . PHE B 1 467 ? 21 23.672 17.922 1 90.25 467 PHE B O 1
ATOM 7003 N N . GLN B 1 468 ? 19.641 22.141 17.156 1 93.5 468 GLN B N 1
ATOM 7004 C CA . GLN B 1 468 ? 20.688 21.266 16.656 1 93.5 468 GLN B CA 1
ATOM 7005 C C . GLN B 1 468 ? 20.766 21.312 15.125 1 93.5 468 GLN B C 1
ATOM 7007 O O . GLN B 1 468 ? 19.75 21.172 14.445 1 93.5 468 GLN B O 1
ATOM 7012 N N . GLN B 1 469 ? 22 21.562 14.664 1 96.31 469 GLN B N 1
ATOM 7013 C CA . GLN B 1 469 ? 22.172 21.672 13.219 1 96.31 469 GLN B CA 1
ATOM 7014 C C . GLN B 1 469 ? 22.453 20.297 12.594 1 96.31 469 GLN B C 1
ATOM 7016 O O . GLN B 1 469 ? 23.281 19.547 13.094 1 96.31 469 GLN B O 1
ATOM 7021 N N . LEU B 1 470 ? 21.719 20 11.57 1 96.81 470 LEU B N 1
ATOM 7022 C CA . LEU B 1 470 ? 21.922 18.797 10.773 1 96.81 470 LEU B CA 1
ATOM 7023 C C . LEU B 1 470 ? 22.188 19.156 9.312 1 96.81 470 LEU B C 1
ATOM 7025 O O . LEU B 1 470 ? 21.359 19.781 8.664 1 96.81 470 LEU B O 1
ATOM 7029 N N . ASP B 1 471 ? 23.344 18.781 8.859 1 97.75 471 ASP B N 1
ATOM 7030 C CA . ASP B 1 471 ? 23.641 18.969 7.441 1 97.75 471 ASP B CA 1
ATOM 7031 C C . ASP B 1 471 ? 23.297 17.719 6.637 1 97.75 471 ASP B C 1
ATOM 7033 O O . ASP B 1 471 ? 23.469 16.594 7.117 1 97.75 471 ASP B O 1
ATOM 7037 N N . PRO B 1 472 ? 22.828 17.938 5.379 1 97.56 472 PRO B N 1
ATOM 7038 C CA . PRO B 1 472 ? 22.531 16.766 4.547 1 97.56 472 PRO B CA 1
ATOM 7039 C C . PRO B 1 472 ? 23.781 15.969 4.199 1 97.56 472 PRO B C 1
ATOM 7041 O O . PRO B 1 472 ? 24.844 16.547 3.967 1 97.56 472 PRO B O 1
ATOM 7044 N N . ASP B 1 473 ? 23.656 14.688 4.293 1 97 473 ASP B N 1
ATOM 7045 C CA . ASP B 1 473 ? 24.703 13.836 3.744 1 97 473 ASP B CA 1
ATOM 7046 C C . ASP B 1 473 ? 24.766 13.945 2.223 1 97 473 ASP B C 1
ATOM 7048 O O . ASP B 1 473 ? 23.766 13.703 1.539 1 97 473 ASP B O 1
ATOM 7052 N N . PRO B 1 474 ? 25.891 14.289 1.688 1 96.75 474 PRO B N 1
ATOM 7053 C CA . PRO B 1 474 ? 25.953 14.594 0.256 1 96.75 474 PRO B CA 1
ATOM 7054 C C . PRO B 1 474 ? 25.531 13.414 -0.619 1 96.75 474 PRO B C 1
ATOM 7056 O O . PRO B 1 474 ? 24.844 13.609 -1.625 1 96.75 474 PRO B O 1
ATOM 7059 N N . GLU B 1 475 ? 25.922 12.227 -0.289 1 96.56 475 GLU B N 1
ATOM 7060 C CA . GLU B 1 475 ? 25.562 11.062 -1.089 1 96.56 475 GLU B CA 1
ATOM 7061 C C . GLU B 1 475 ? 24.062 10.766 -1.003 1 96.56 475 GLU B C 1
ATOM 7063 O O . GLU B 1 475 ? 23.422 10.531 -2.023 1 96.56 475 GLU B O 1
ATOM 7068 N N . ARG B 1 476 ? 23.562 10.758 0.158 1 97 476 ARG B N 1
ATOM 7069 C CA . ARG B 1 476 ? 22.125 10.5 0.336 1 97 476 ARG B CA 1
ATOM 7070 C C . ARG B 1 476 ? 21.297 11.594 -0.305 1 97 476 ARG B C 1
ATOM 7072 O O . ARG B 1 476 ? 20.266 11.32 -0.917 1 97 476 ARG B O 1
ATOM 7079 N N . ALA B 1 477 ? 21.75 12.828 -0.144 1 97.25 477 ALA B N 1
ATOM 7080 C CA . ALA B 1 477 ? 21.016 13.945 -0.722 1 97.25 477 ALA B CA 1
ATOM 7081 C C . ALA B 1 477 ? 20.906 13.812 -2.238 1 97.25 477 ALA B C 1
ATOM 7083 O O . ALA B 1 477 ? 19.859 14.062 -2.82 1 97.25 477 ALA B O 1
ATOM 7084 N N . GLN B 1 478 ? 21.969 13.414 -2.836 1 96.62 478 GLN B N 1
ATOM 7085 C CA . GLN B 1 478 ? 21.969 13.211 -4.281 1 96.62 478 GLN B CA 1
ATOM 7086 C C . GLN B 1 478 ? 21.016 12.078 -4.672 1 96.62 478 GLN B C 1
ATOM 7088 O O . GLN B 1 478 ? 20.281 12.188 -5.66 1 96.62 478 GLN B O 1
ATOM 7093 N N . CYS B 1 479 ? 21.062 11.023 -3.941 1 96.75 479 CYS B N 1
ATOM 7094 C CA . CYS B 1 479 ? 20.156 9.898 -4.168 1 96.75 479 CYS B CA 1
ATOM 7095 C C . CYS B 1 479 ? 18.703 10.344 -4.059 1 96.75 479 CYS B C 1
ATOM 7097 O O . CYS B 1 479 ? 17.875 9.992 -4.902 1 96.75 479 CYS B O 1
ATOM 7099 N N . TYR B 1 480 ? 18.406 11.148 -3.084 1 97.69 480 TYR B N 1
ATOM 7100 C CA . TYR B 1 480 ? 17.031 11.586 -2.848 1 97.69 480 TYR B CA 1
ATOM 7101 C C . TYR B 1 480 ? 16.594 12.57 -3.916 1 97.69 480 TYR B C 1
ATOM 7103 O O . TYR B 1 480 ? 15.398 12.648 -4.234 1 97.69 480 TYR B O 1
ATOM 7111 N N . ASP B 1 481 ? 17.547 13.312 -4.52 1 96.94 481 ASP B N 1
ATOM 7112 C CA . ASP B 1 481 ? 17.188 14.164 -5.648 1 96.94 481 ASP B CA 1
ATOM 7113 C C . ASP B 1 481 ? 16.609 13.336 -6.793 1 96.94 481 ASP B C 1
ATOM 7115 O O . ASP B 1 481 ? 15.562 13.695 -7.355 1 96.94 481 ASP B O 1
ATOM 7119 N N . ALA B 1 482 ? 17.234 12.258 -7.066 1 95.88 482 ALA B N 1
ATOM 7120 C CA . ALA B 1 482 ? 16.75 11.375 -8.133 1 95.88 482 ALA B CA 1
ATOM 7121 C C . ALA B 1 482 ? 15.453 10.688 -7.73 1 95.88 482 ALA B C 1
ATOM 7123 O O . ALA B 1 482 ? 14.531 10.57 -8.547 1 95.88 482 ALA B O 1
ATOM 7124 N N . LEU B 1 483 ? 15.414 10.219 -6.562 1 96.75 483 LEU B N 1
ATOM 7125 C CA . LEU B 1 483 ? 14.234 9.523 -6.066 1 96.75 483 LEU B CA 1
ATOM 7126 C C . LEU B 1 483 ? 13.023 10.453 -6.031 1 96.75 483 LEU B C 1
ATOM 7128 O O . LEU B 1 483 ? 11.891 10.008 -6.215 1 96.75 483 LEU B O 1
ATOM 7132 N N . PHE B 1 484 ? 13.297 11.734 -5.773 1 97.69 484 PHE B N 1
ATOM 7133 C CA . PHE B 1 484 ? 12.219 12.711 -5.746 1 97.69 484 PHE B CA 1
ATOM 7134 C C . PHE B 1 484 ? 11.531 12.797 -7.105 1 97.69 484 PHE B C 1
ATOM 7136 O O . PHE B 1 484 ? 10.305 12.859 -7.184 1 97.69 484 PHE B O 1
ATOM 7143 N N . ASP B 1 485 ? 12.234 12.766 -8.164 1 96.12 485 ASP B N 1
ATOM 7144 C CA . ASP B 1 485 ? 11.672 12.781 -9.508 1 96.12 485 ASP B CA 1
ATOM 7145 C C . ASP B 1 485 ? 10.828 11.531 -9.766 1 96.12 485 ASP B C 1
ATOM 7147 O O . ASP B 1 485 ? 9.742 11.625 -10.344 1 96.12 485 ASP B O 1
ATOM 7151 N N . THR B 1 486 ? 11.336 10.406 -9.352 1 94.75 486 THR B N 1
ATOM 7152 C CA . THR B 1 486 ? 10.602 9.156 -9.492 1 94.75 486 THR B CA 1
ATOM 7153 C C . THR B 1 486 ? 9.312 9.188 -8.688 1 94.75 486 THR B C 1
ATOM 7155 O O . THR B 1 486 ? 8.258 8.75 -9.164 1 94.75 486 THR B O 1
ATOM 7158 N N . TRP B 1 487 ? 9.438 9.703 -7.48 1 96.75 487 TRP B N 1
ATOM 7159 C CA . TRP B 1 487 ? 8.289 9.805 -6.582 1 96.75 487 TRP B CA 1
ATOM 7160 C C . TRP B 1 487 ? 7.215 10.711 -7.176 1 96.75 487 TRP B C 1
ATOM 7162 O O . TRP B 1 487 ? 6.027 10.375 -7.16 1 96.75 487 TRP B O 1
ATOM 7172 N N . ARG B 1 488 ? 7.59 11.828 -7.742 1 96.06 488 ARG B N 1
ATOM 7173 C CA . ARG B 1 488 ? 6.648 12.75 -8.375 1 96.06 488 ARG B CA 1
ATOM 7174 C C . ARG B 1 488 ? 5.969 12.094 -9.57 1 96.06 488 ARG B C 1
ATOM 7176 O O . ARG B 1 488 ? 4.762 12.266 -9.773 1 96.06 488 ARG B O 1
ATOM 7183 N N . ALA B 1 489 ? 6.68 11.383 -10.328 1 94.19 489 ALA B N 1
ATOM 7184 C CA . ALA B 1 489 ? 6.113 10.68 -11.477 1 94.19 489 ALA B CA 1
ATOM 7185 C C . ALA B 1 489 ? 5.078 9.648 -11.031 1 94.19 489 ALA B C 1
ATOM 7187 O O . ALA B 1 489 ? 4.027 9.508 -11.664 1 94.19 489 ALA B O 1
ATOM 7188 N N . ALA B 1 490 ? 5.43 8.906 -10 1 94.81 490 ALA B N 1
ATOM 7189 C CA . ALA B 1 490 ? 4.496 7.918 -9.461 1 94.81 490 ALA B CA 1
ATOM 7190 C C . ALA B 1 490 ? 3.211 8.586 -8.977 1 94.81 490 ALA B C 1
ATOM 7192 O O . ALA B 1 490 ? 2.113 8.078 -9.219 1 94.81 490 ALA B O 1
ATOM 7193 N N . ARG B 1 491 ? 3.371 9.664 -8.266 1 93.56 491 ARG B N 1
ATOM 7194 C CA . ARG B 1 491 ? 2.215 10.406 -7.77 1 93.56 491 ARG B CA 1
ATOM 7195 C C . ARG B 1 491 ? 1.33 10.875 -8.922 1 93.56 491 ARG B C 1
ATOM 7197 O O . ARG B 1 491 ? 0.104 10.758 -8.852 1 93.56 491 ARG B O 1
ATOM 7204 N N . GLU B 1 492 ? 1.893 11.414 -9.969 1 92.94 492 GLU B N 1
ATOM 7205 C CA . GLU B 1 492 ? 1.143 11.883 -11.133 1 92.94 492 GLU B CA 1
ATOM 7206 C C . GLU B 1 492 ? 0.412 10.734 -11.812 1 92.94 492 GLU B C 1
ATOM 7208 O O . GLU B 1 492 ? -0.7 10.906 -12.32 1 92.94 492 GLU B O 1
ATOM 7213 N N . ALA B 1 493 ? 0.995 9.625 -11.805 1 92.88 493 ALA B N 1
ATOM 7214 C CA . ALA B 1 493 ? 0.426 8.461 -12.477 1 92.88 493 ALA B CA 1
ATOM 7215 C C . ALA B 1 493 ? -0.881 8.031 -11.812 1 92.88 493 ALA B C 1
ATOM 7217 O O . ALA B 1 493 ? -1.793 7.539 -12.484 1 92.88 493 ALA B O 1
ATOM 7218 N N . VAL B 1 494 ? -1.023 8.242 -10.516 1 92.69 494 VAL B N 1
ATOM 7219 C CA . VAL B 1 494 ? -2.184 7.68 -9.828 1 92.69 494 VAL B CA 1
ATOM 7220 C C . VAL B 1 494 ? -3.154 8.797 -9.453 1 92.69 494 VAL B C 1
ATOM 7222 O O . VAL B 1 494 ? -4.148 8.562 -8.766 1 92.69 494 VAL B O 1
ATOM 7225 N N . GLU B 1 495 ? -2.828 10.055 -9.742 1 87.06 495 GLU B N 1
ATOM 7226 C CA . GLU B 1 495 ? -3.615 11.219 -9.367 1 87.06 495 GLU B CA 1
ATOM 7227 C C . GLU B 1 495 ? -5.078 11.055 -9.766 1 87.06 495 GLU B C 1
ATOM 7229 O O . GLU B 1 495 ? -5.977 11.523 -9.062 1 87.06 495 GLU B O 1
ATOM 7234 N N . HIS B 1 496 ? -5.465 10.266 -10.734 1 79.38 496 HIS B N 1
ATOM 7235 C CA . HIS B 1 496 ? -6.836 10.227 -11.234 1 79.38 496 HIS B CA 1
ATOM 7236 C C . HIS B 1 496 ? -7.52 8.914 -10.852 1 79.38 496 HIS B C 1
ATOM 7238 O O . HIS B 1 496 ? -8.703 8.727 -11.133 1 79.38 496 HIS B O 1
ATOM 7244 N N . ILE B 1 497 ? -6.891 8 -10.242 1 79.94 497 ILE B N 1
ATOM 7245 C CA . ILE B 1 497 ? -7.445 6.676 -9.992 1 79.94 497 ILE B CA 1
ATOM 7246 C C . ILE B 1 497 ? -8.328 6.711 -8.742 1 79.94 497 ILE B C 1
ATOM 7248 O O . ILE B 1 497 ? -9.344 6.02 -8.672 1 79.94 497 ILE B O 1
ATOM 7252 N N . GLY B 1 498 ? -8.156 7.301 -7.656 1 62.41 498 GLY B N 1
ATOM 7253 C CA . GLY B 1 498 ? -8.852 7.234 -6.383 1 62.41 498 GLY B CA 1
ATOM 7254 C C . GLY B 1 498 ? -10.18 7.969 -6.387 1 62.41 498 GLY B C 1
ATOM 7255 O O . GLY B 1 498 ? -10.93 7.91 -5.41 1 62.41 498 GLY B O 1
ATOM 7256 N N . SER B 1 499 ? -10.43 8.773 -7.449 1 54.16 499 SER B N 1
ATOM 7257 C CA . SER B 1 499 ? -11.633 9.602 -7.387 1 54.16 499 SER B CA 1
ATOM 7258 C C . SER B 1 499 ? -12.883 8.781 -7.695 1 54.16 499 SER B C 1
ATOM 7260 O O . SER B 1 499 ? -13.984 9.328 -7.73 1 54.16 499 SER B O 1
ATOM 7262 N N . ALA B 1 500 ? -12.711 7.492 -8.055 1 47.06 500 ALA B N 1
ATOM 7263 C CA . ALA B 1 500 ? -13.953 6.809 -8.398 1 47.06 500 ALA B CA 1
ATOM 7264 C C . ALA B 1 500 ? -14.781 6.516 -7.145 1 47.06 500 ALA B C 1
ATOM 7266 O O . ALA B 1 500 ? -14.305 5.844 -6.227 1 47.06 500 ALA B O 1
ATOM 7267 N N . ARG B 1 501 ? -15.609 7.383 -6.711 1 44.78 501 ARG B N 1
ATOM 7268 C CA . ARG B 1 501 ? -16.609 7.238 -5.66 1 44.78 501 ARG B CA 1
ATOM 7269 C C . ARG B 1 501 ? -17.203 5.832 -5.664 1 44.78 501 ARG B C 1
ATOM 7271 O O . ARG B 1 501 ? -17.516 5.285 -6.723 1 44.78 501 ARG B O 1
ATOM 7278 N N . PRO B 1 502 ? -17.047 5.121 -4.5 1 43.19 502 PRO B N 1
ATOM 7279 C CA . PRO B 1 502 ? -17.734 3.83 -4.422 1 43.19 502 PRO B CA 1
ATOM 7280 C C . PRO B 1 502 ? -19.094 3.842 -5.113 1 43.19 502 PRO B C 1
ATOM 7282 O O . PRO B 1 502 ? -19.844 4.828 -5.02 1 43.19 502 PRO B O 1
ATOM 7285 N N . LEU B 1 503 ? -19.219 3.24 -6.242 1 33.44 503 LEU B N 1
ATOM 7286 C CA . LEU B 1 503 ? -20.609 3.035 -6.672 1 33.44 503 LEU B CA 1
ATOM 7287 C C . LEU B 1 503 ? -21.469 2.572 -5.508 1 33.44 503 LEU B C 1
ATOM 7289 O O . LEU B 1 503 ? -21.188 1.54 -4.895 1 33.44 503 LEU B O 1
ATOM 7293 N N . ARG B 1 504 ? -21.906 3.449 -4.66 1 29.67 504 ARG B N 1
ATOM 7294 C CA . ARG B 1 504 ? -22.953 3.023 -3.736 1 29.67 504 ARG B CA 1
ATOM 7295 C C . ARG B 1 504 ? -23.953 2.107 -4.43 1 29.67 504 ARG B C 1
ATOM 7297 O O . ARG B 1 504 ? -24.484 2.443 -5.492 1 29.67 504 ARG B O 1
ATOM 7304 N N . ALA B 1 505 ? -23.859 0.765 -4.184 1 29.19 505 ALA B N 1
ATOM 7305 C CA . ALA B 1 505 ? -25.094 0.037 -4.461 1 29.19 505 ALA B CA 1
ATOM 7306 C C . ALA B 1 505 ? -26.312 0.805 -3.951 1 29.19 505 ALA B C 1
ATOM 7308 O O . ALA B 1 505 ? -26.406 1.106 -2.758 1 29.19 505 ALA B O 1
ATOM 7309 N N . GLY B 1 506 ? -26.938 1.64 -4.734 1 23.73 506 GLY B N 1
ATOM 7310 C CA . GLY B 1 506 ? -28.328 1.928 -4.379 1 23.73 506 GLY B CA 1
ATOM 7311 C C . GLY B 1 506 ? -29.094 0.704 -3.906 1 23.73 506 GLY B C 1
ATOM 7312 O O . GLY B 1 506 ? -28.781 -0.42 -4.301 1 23.73 506 GLY B O 1
#

Foldseek 3Di:
DCPPPPPPPPPPVPPAAWEKFWEAELFKIKIFIAGLLQHTPDIFMDTDDNVVVQFWAALVVVLLRNLQRLQVRQVVQVVVVDGDAHLEYFYAYAAWKFFAFPLLHGLDTIGGQQHPAQQVVLVPDDPVLQVVLCQQLVDHSHRAALQSNQLNQVVPPVSLVGGQAIDTSLQSSCCVFFVFREAELQSVSRRSQGRQQVSGGNVVSCVVSVHDPSHHHYYDQQLAFGGWGDPVSCVSNVYDGRRTYGNHYYLLLLLQCLQAPQHQQAKEWQDDQKIWIWGKDQHQVPAFSQWGWHCHSAPNIIITFGIWAGQVNLLVVLCVVQHDDDLVLLLPQAPCLVVKAKASQCQHTDPRPHGRLAHIDIPDDDPVRHSSSVSNNSLLNSLLRVLSGQVSRFDPPPVDDRGEYEYEADLLCDVSSVQSSQLLNQHKYWRFPDRSSSRSSSRLSNCCNSPSAVGSVRSSVSSPGHTDIHHHDPVSSVVSVVVSVVNVVVSVVCSPPRNPPPPPPD/DPPPPPPPPPPPPPPAAWEKFWEAELFKIKIFIAHLLQHTPDIFMDTDDNVVVQFWAALVVVLLRNLQRLQVRQVVQVVVVDGDAHLEYFYAYAAWKFFAFPVLHGLDTIGGQQHPAQQVVLVPDDPVLQVVLCQQLVDHSHRAAQQSNQLNQVVPPVSLVGGQAIDTSLQSSCCVFFVFREAELQSVSRRSQGRQQVSGGNVVSCVVSVHDPSRHHYYDQQLAFGGWGDPVSCVSNVYDGRRTYGNHYYLLLLLQCLQAPQNQQAKEWQDDQKIWIWGKDQHQVPAFSQWGWHCHSAPNIIITFGIWAGQVNLLVVLCVVQHDDDLVLLLPQAPCLVVKAKASQCQHTDPRPHGRLAHIDIPDDDPVRHSSSVSNNSLLNSLLRVLSGLVSRFDPPPVDDRREYEYEADLLCDVSSVQSSQLLNQHKYWRFPDRSSSRSSSRLSNCCNSPSAVGSVRSSVSSPGHTDIHHHDPVSSVVSVVVSVVNVVVSVVCSPPRNPPPPPPD

Secondary structure (DSSP, 8-state):
-----------------EEEEEEE-SSEEEEEEEETTS-EEEEEEEE--GGGTTTEE-HHHHHHHHHHHHHHHHHHHHHTT-----S-EEEEE-S-BEEE-TT--BSSPEE-TT--TTHHHHHHS-HHHHHHHHHHH-S-TTS--HHHHHHHHHT-HHHHHH--EEE-HHHHHHHHHHS---EEHHHHHTTS-EETTTTEE-HHHHHHTT--GGGSPPEE-TTSEEEE--HHHHHHHTS-TT-EEEEEEEHHHHHHHHHHTT--SSEEEEESSEEEEEEEESSGGGS-TTSEEEE-SSTT-EEEEEEEEESHHHHHHHHHHH----HHHHHHSPTTGGG-EEE--TT-B-TTT-BTT--EEEEEE-TT--HHHHHHHHHHHHHHHHHHHHHHHS---TTSPPPPEEEEEGGGG-HHHHHHHHHHHTS-EEEES-S-HHHHHHHHHHHHHHTSSSSHHHHHHHHT--EEEEPPPHHHHHHHHHHHHHHHHHHHHHTTTTT-------/-----------------EEEEEEE-SSEEEEEEEETTS-EEEEEEEE--GGGTTTEE-HHHHHHHHHHHHHHHHHHHHHTT-----S-EEEEE-S-BEEE-TT--BSSPEE-TT--TTHHHHHHS-HHHHHHHHHHH-S-TTS--HHHHHHHHHT-HHHHHH--EEE-HHHHHHHHHHS---EEHHHHHTTS-EETTTTEE-HHHHHHTT--GGGSPPEE-TTSEEEE--HHHHHHHTS-TT-EEE--EEHHHHHHHHHHTT--SSEEEEESSEEEEEEEESSGGGS-TTSEEEE-SSTT-EEEEEEEEESHHHHHHHHHHH----HHHHHHSPTTGGG-EEE--TT-B-TTT-BTT--EEEEEE-TT--HHHHHHHHHHHHHHHHHHHHHHHS---TTSPPPPEEEEEGGGG-HHHHHHHHHHHTS-EEEES-S-HHHHHHHHHHHHHHTSSSSHHHHHHHHT--EEEEPPPHHHHHHHHHHHHHHHHHHHHHTTTTT-------

Nearest PDB structures (foldseek):
  3ifr-assembly3_A  TM=8.516E-01  e=2.125E-33  Rhodospirillum rubrum ATCC 11170
  5vm1-assembly1_A  TM=8.569E-01  e=1.794E-33  Brucella ovis ATCC 25840
  2nlx-assembly1_A  TM=8.310E-01  e=8.151E-34  Escherichia coli
  2itm-assembly1_B  TM=8.291E-01  e=2.708E-31  Escherichia coli
  2nlx-assembly1_B  TM=8.029E-01  e=1.230E-31  Escherichia coli

Solvent-accessible surface area (backbone atoms only — not comparable to full-atom values): 49740 Å² total; per-residue (Å²): 134,79,80,74,77,75,77,76,68,73,70,71,72,76,77,73,63,28,26,29,15,26,26,34,55,79,52,33,40,35,26,32,38,28,34,70,60,38,46,76,76,45,68,34,73,41,83,43,78,58,83,42,77,44,29,47,45,55,60,66,59,50,47,50,51,52,33,49,30,42,25,51,37,29,51,53,38,35,74,71,76,40,74,64,71,44,55,15,31,10,36,20,13,46,58,37,33,32,44,14,26,90,84,67,42,68,75,57,73,20,30,26,66,54,22,68,55,21,37,70,59,53,68,65,49,55,66,69,59,49,51,49,34,34,66,34,16,34,41,80,89,72,62,37,40,46,46,12,36,50,57,42,38,64,74,35,64,74,57,42,74,48,51,39,33,56,25,36,54,45,30,46,46,46,25,71,34,38,68,36,74,47,36,18,44,45,49,39,31,59,25,48,50,16,19,37,84,75,64,38,74,36,61,68,59,37,55,74,69,66,49,65,69,68,31,55,52,58,68,40,58,28,38,37,68,64,38,30,31,28,65,69,41,12,65,63,18,57,41,55,60,60,32,33,27,26,49,24,36,34,32,65,59,31,23,43,32,47,74,42,43,85,44,63,72,38,33,33,34,46,30,37,52,33,35,37,36,37,30,46,36,77,48,74,84,73,44,48,90,67,39,30,48,33,43,38,74,50,86,86,30,21,28,28,29,41,46,36,28,35,19,50,39,36,39,51,50,53,31,71,41,41,45,87,68,56,67,70,61,37,68,67,51,56,92,54,27,81,40,30,44,27,43,32,22,33,74,4,34,28,42,59,71,64,37,65,56,29,39,8,33,38,41,27,39,40,85,84,60,46,52,46,33,53,54,40,13,26,51,50,24,25,39,51,52,49,36,56,36,51,60,57,72,44,74,83,50,80,90,51,76,77,57,33,34,40,33,25,22,62,52,39,72,36,66,69,54,38,45,50,40,13,15,56,57,61,25,44,25,33,31,31,74,53,51,57,40,35,36,52,17,16,32,29,35,11,30,30,41,56,58,78,16,89,36,61,54,51,22,40,61,34,42,52,76,49,65,48,79,37,70,39,48,69,69,57,19,54,52,34,54,56,47,47,57,55,49,52,52,47,51,62,45,50,48,73,56,41,61,57,65,64,78,69,80,123,134,84,78,76,78,78,76,77,73,76,73,74,73,75,76,73,62,27,24,30,15,26,25,35,55,79,51,31,40,34,27,32,38,28,35,71,57,37,47,77,77,44,69,33,74,41,83,42,78,57,83,42,76,45,27,47,46,55,59,67,56,50,48,52,51,52,32,49,31,42,26,50,36,28,50,54,38,36,74,70,75,38,75,64,71,44,55,15,31,10,36,19,13,47,59,38,34,33,45,15,25,91,83,68,42,67,76,58,72,18,29,27,64,54,22,68,54,21,37,70,58,54,68,64,50,56,67,69,59,48,53,48,36,34,65,36,16,35,42,79,89,72,61,38,38,46,47,12,37,50,55,42,38,63,74,36,64,74,57,42,73,47,50,42,34,56,25,36,55,43,31,46,47,45,26,71,32,38,68,38,76,48,36,20,44,44,48,40,29,60,24,49,50,17,19,37,84,77,63,39,73,35,59,67,58,38,55,76,70,67,49,65,69,66,31,56,51,58,67,40,57,29,35,37,66,64,38,31,30,28,64,69,42,11,66,63,18,58,40,56,60,59,31,32,27,26,48,24,37,34,33,65,58,31,23,42,33,48,73,42,42,85,44,63,72,40,31,31,35,44,30,37,50,32,34,36,34,36,29,47,36,77,47,74,85,73,44,47,90,67,37,31,48,33,44,38,74,49,85,85,32,20,28,29,29,42,48,36,29,36,19,51,40,36,40,50,50,53,30,71,41,41,46,85,69,56,66,72,63,35,68,67,50,54,93,53,27,80,38,31,45,28,42,32,22,33,74,3,34,27,42,58,71,63,36,66,56,30,40,7,33,37,42,28,38,39,84,84,61,47,54,48,34,51,53,41,14,27,50,48,24,26,38,50,52,48,36,57,37,51,59,56,71,45,74,84,50,81,90,50,76,78,57,34,35,40,32,25,21,62,53,40,70,35,66,68,55,38,46,50,40,12,14,57,56,61,25,45,27,34,32,30,74,54,53,59,42,35,36,51,17,16,32,29,35,10,29,29,40,55,58,78,17,88,36,61,54,53,22,39,61,34,43,52,76,48,64,48,80,36,71,38,48,68,68,57,18,55,50,32,55,55,47,47,56,53,50,51,52,48,51,63,45,49,49,74,58,42,60,59,66,65,77,69,81,123

Radius of gyration: 37.22 Å; Cα contacts (8 Å, |Δi|>4): 2394; chains: 2; bounding box: 67×130×116 Å

pLDDT: mean 88.62, std 14.72, range [23.3, 98.62]

InterPro domains:
  IPR000577 Carbohydrate kinase, FGGY [PIRSF000538] (19-496)
  IPR018484 Carbohydrate kinase FGGY, N-terminal [PF00370] (19-255)
  IPR018485 Carbohydrate kinase FGGY, C-terminal [PF02782] (270-448)
  IPR043129 ATPase, nucleotide binding domain [SSF53067] (19-254)
  IPR043129 ATPase, nucleotide binding domain [SSF53067] (269-494)
  IPR050406 FGGY Carbohydrate Kinase [PTHR43095] (17-495)

Sequence (1012 aa):
MTTGASGDGAASSERTASVVAVDIGTSAVRAALVTAQGTVAVGSRIERDPAGGGEYFDAETLLKEVLSALAALADTDRAHGARPAPAAIAISAHIGTVAVDAAVRPIEAGGGWSDPRGIPELHAINERLQANLLHAARRPALTGGALAYALELRRSPDLTARVRHLLSPKDFLIARLTGEIVTDTVDAAYTLISDVTARAWNSAVVEALGLDPAWFPRQVAPSEIVGRLSRTAAEACLLPAGTPVVAGGPDGSVGIGLLLGSSTTAIADVAGTTDVVGRLIDHADLAPAQALVNPALVAGRWVAGGASGMTGGAVAQWRSLVGAVDDGKLAQIPPGADGLLALPTMTGSRFPRWRPADRGAVIGQRPEHSAAHLLRAAQEGAAFTVREGIDVLDSPDPDTARLPVVLAGGTARSMTTAQLRADVLHRTTLVCEEPDVTLLGAAALALVGSGLARDLDDARARIACEFQQLDPDPERAQCYDALFDTWRAAREAVEHIGSARPLRAGMTTGASGDGAASSERTASVVAVDIGTSAVRAALVTAQGTVAVGSRIERDPAGGGEYFDAETLLKEVLSALAALADTDRAHGARPAPAAIAISAHIGTVAVDAAVRPIEAGGGWSDPRGIPELHAINERLQANLLHAARRPALTGGALAYALELRRSPDLTARVRHLLSPKDFLIARLTGEIVTDTVDAAYTLISDVTARAWNSAVVEALGLDPAWFPRQVAPSEIVGRLSRTAAEACLLPAGTPVVAGGPDGSVGIGLLLGSSTTAIADVAGTTDVVGRLIDHADLAPAQALVNPALVAGRWVAGGASGMTGGAVAQWRSLVGAVDDGKLAQIPPGADGLLALPTMTGSRFPRWRPADRGAVIGQRPEHSAAHLLRAAQEGAAFTVREGIDVLDSPDPDTARLPVVLAGGTARSMTTAQLRADVLHRTTLVCEEPDVTLLGAAALALVGSGLARDLDDARARIACEFQQLDPDPERAQCYDALFDTWRAAREAVEHIGSARPLRAG

Organism: Saccharopolyspora spinosa (NCBI:txid60894)